Protein AF-0000000085007041 (afdb_homodimer)

Sequence (786 aa):
MAEDTTATATEDQQESLERSLADERSLRSFTEQVLDCRQIELEVAEAENKKLLKKIDQLTRELSESKAQLLEAQAQVKSKDRNLQEAGDQIFRLQSQREDITESEARDAYKALCDKIQRWVENKLPITLEAVSSGQIKKPPPAQATKFLSLLREPAKRCLSVHLSDEYHVVAAIMYYLWLAFFSKPFYCPLDDSTEDATLLWLLGIESAMAKSRNAEQCREWRSETLLALSTQKSFKSRRESYIYLISKDLSSYLIPIFPKISPLELQNSVRKAVVQPAADLAHRFHTSVNVFWLKWPLKTASTRLEVYECFNLADGGRVTDLSGTSPESPSRRNIRYLFDIAPGLFVERVEGGRKLPLKAICRPKVLIHGGENQVTHRATLLTWLYSATRDGMAEDTTATATEDQQESLERSLADERSLRSFTEQVLDCRQIELEVAEAENKKLLKKIDQLTRELSESKAQLLEAQAQVKSKDRNLQEAGDQIFRLQSQREDITESEARDAYKALCDKIQRWVENKLPITLEAVSSGQIKKPPPAQATKFLSLLREPAKRCLSVHLSDEYHVVAAIMYYLWLAFFSKPFYCPLDDSTEDATLLWLLGIESAMAKSRNAEQCREWRSETLLALSTQKSFKSRRESYIYLISKDLSSYLIPIFPKISPLELQNSVRKAVVQPAADLAHRFHTSVNVFWLKWPLKTASTRLEVYECFNLADGGRVTDLSGTSPESPSRRNIRYLFDIAPGLFVERVEGGRKLPLKAICRPKVLIHGGENQVTHRATLLTWLYSATRDG

Solvent-accessible surface area (backbone atoms only — not comparable to full-atom values): 41314 Å² total; per-residue (Å²): 121,73,72,65,56,59,59,55,55,51,52,51,50,49,51,50,50,51,49,52,38,51,50,43,50,51,51,35,53,49,52,50,52,53,38,51,52,46,48,53,52,34,53,51,37,52,52,48,39,53,53,48,52,52,50,43,52,51,48,52,52,53,34,53,51,39,49,52,52,30,53,51,35,49,50,48,39,53,51,49,50,53,49,40,50,51,44,48,52,47,37,54,69,57,45,73,88,68,85,59,74,45,71,68,54,49,40,52,51,50,50,49,48,54,49,42,41,46,51,55,47,64,69,52,43,57,62,40,54,51,33,53,76,68,61,75,55,77,77,53,58,31,69,50,34,47,54,37,57,66,43,46,53,70,53,43,66,75,47,38,36,36,58,90,41,54,70,51,52,53,45,18,24,53,45,43,49,48,35,66,62,30,57,72,44,91,56,54,60,74,80,49,93,53,93,75,34,58,58,57,54,50,51,51,51,38,45,56,43,33,52,76,81,40,47,52,35,58,43,30,45,52,51,15,52,51,48,48,18,49,59,69,35,69,70,39,50,53,46,44,54,53,48,52,50,51,51,19,47,51,54,34,63,41,42,39,71,68,40,70,90,50,53,68,68,58,44,23,52,50,41,26,67,57,43,47,48,55,49,51,54,49,37,50,48,42,56,44,21,57,41,44,61,43,70,43,65,77,59,95,62,41,74,69,48,52,39,68,35,42,31,25,19,57,68,65,78,50,42,77,48,85,38,63,90,53,53,78,83,33,76,87,43,71,46,48,39,70,54,32,70,34,38,53,14,38,31,38,30,46,52,56,93,43,35,73,46,74,79,39,81,69,35,57,24,31,31,35,27,42,51,46,94,64,73,87,54,71,39,93,30,69,51,40,53,40,53,52,26,44,64,79,99,124,71,73,68,56,59,60,53,55,52,54,50,50,48,51,49,49,50,48,51,38,52,50,42,49,51,52,34,53,49,49,51,51,52,38,51,51,47,51,54,53,34,52,52,36,51,53,50,39,52,54,49,51,52,50,42,53,51,47,52,52,52,35,53,51,38,48,51,51,29,52,51,34,50,52,48,39,53,51,48,50,52,50,41,50,50,44,48,51,47,39,54,69,57,44,72,86,67,85,59,72,45,72,67,54,49,40,52,53,50,50,50,49,53,49,43,42,47,50,55,47,64,69,52,42,58,62,39,54,51,33,54,74,69,61,73,55,78,78,54,57,31,68,52,34,46,53,36,56,66,44,47,53,69,53,44,64,75,46,38,37,36,58,90,38,56,67,50,51,54,44,19,24,52,45,44,48,47,35,66,62,31,56,71,46,89,56,55,58,73,79,48,93,53,92,74,35,57,56,54,53,50,52,50,50,39,44,56,44,33,52,75,81,41,45,52,34,59,44,29,43,51,51,14,53,51,49,50,18,48,59,69,35,68,69,39,50,54,46,43,53,52,47,50,49,51,50,19,49,51,55,35,62,41,41,39,70,67,41,70,90,51,53,69,68,58,43,22,53,49,41,27,67,58,43,46,48,55,50,51,54,50,37,50,49,40,56,44,20,56,42,45,63,41,69,44,66,79,58,94,63,40,72,67,48,52,38,66,35,42,31,26,20,56,68,64,78,50,43,76,48,85,38,62,89,53,54,79,84,32,76,87,41,71,47,50,40,69,56,31,72,34,40,53,13,36,30,36,29,46,51,56,92,44,34,73,45,73,79,38,80,69,35,58,24,31,30,36,27,41,48,47,95,63,74,87,54,71,40,93,30,70,52,39,54,39,54,52,26,46,63,78,99

pLDDT: mean 90.27, std 9.35, range [35.62, 98.75]

Structure (mmCIF, N/CA/C/O backbone):
data_AF-0000000085007041-model_v1
#
loop_
_entity.id
_entity.type
_entity.pdbx_description
1 polymer 'Uncharacterized protein'
#
loop_
_atom_site.group_PDB
_atom_site.id
_atom_site.type_symbol
_atom_site.label_atom_id
_atom_site.label_alt_id
_atom_site.label_comp_id
_atom_site.label_asym_id
_atom_site.label_entity_id
_atom_site.label_seq_id
_atom_site.pdbx_PDB_ins_code
_atom_site.Cartn_x
_atom_site.Cartn_y
_atom_site.Cartn_z
_atom_site.occupancy
_atom_site.B_iso_or_equiv
_atom_site.auth_seq_id
_atom_site.auth_comp_id
_atom_site.auth_asym_id
_atom_site.auth_atom_id
_atom_site.pdbx_PDB_model_num
ATOM 1 N N . MET A 1 1 ? -8.844 134.75 66.438 1 36.47 1 MET A N 1
ATOM 2 C CA . MET A 1 1 ? -7.82 133.75 66.312 1 36.47 1 MET A CA 1
ATOM 3 C C . MET A 1 1 ? -8.445 132.375 66.125 1 36.47 1 MET A C 1
ATOM 5 O O . MET A 1 1 ? -7.742 131.375 65.938 1 36.47 1 MET A O 1
ATOM 9 N N . ALA A 1 2 ? -9.578 132.25 66.75 1 55.12 2 ALA A N 1
ATOM 10 C CA . ALA A 1 2 ? -10.297 131 66.75 1 55.12 2 ALA A CA 1
ATOM 11 C C . ALA A 1 2 ? -10.789 130.625 65.375 1 55.12 2 ALA A C 1
ATOM 13 O O . ALA A 1 2 ? -11.031 129.375 65.062 1 55.12 2 ALA A O 1
ATOM 14 N N . GLU A 1 3 ? -10.883 131.625 64.5 1 51.06 3 GLU A N 1
ATOM 15 C CA . GLU A 1 3 ? -11.469 131.375 63.188 1 51.06 3 GLU A CA 1
ATOM 16 C C . GLU A 1 3 ? -10.484 130.625 62.281 1 51.06 3 GLU A C 1
ATOM 18 O O . GLU A 1 3 ? -10.891 130 61.312 1 51.06 3 GLU A O 1
ATOM 23 N N . ASP A 1 4 ? -9.258 130.875 62.5 1 53.31 4 ASP A N 1
ATOM 24 C CA . ASP A 1 4 ? -8.242 130.375 61.594 1 53.31 4 ASP A CA 1
ATOM 25 C C . ASP A 1 4 ? -7.996 128.875 61.875 1 53.31 4 ASP A C 1
ATOM 27 O O . ASP A 1 4 ? -7.352 128.125 61.062 1 53.31 4 ASP A O 1
ATOM 31 N N . THR A 1 5 ? -8.289 128.375 62.938 1 56 5 THR A N 1
ATOM 32 C CA . THR A 1 5 ? -7.965 127 63.312 1 56 5 THR A CA 1
ATOM 33 C C . THR A 1 5 ? -8.938 126.062 62.656 1 56 5 THR A C 1
ATOM 35 O O . THR A 1 5 ? -8.617 124.875 62.469 1 56 5 THR A O 1
ATOM 38 N N . THR A 1 6 ? -10.125 126.438 62.438 1 56.47 6 THR A N 1
ATOM 39 C CA . THR A 1 6 ? -11.148 125.562 61.938 1 56.47 6 THR A CA 1
ATOM 40 C C . THR A 1 6 ? -10.938 125.25 60.438 1 56.47 6 THR A C 1
ATOM 42 O O . THR A 1 6 ? -11.312 124.188 59.938 1 56.47 6 THR A O 1
ATOM 45 N N . ALA A 1 7 ? -10.477 126.125 59.75 1 61.5 7 ALA A N 1
ATOM 46 C CA . ALA A 1 7 ? -10.297 125.938 58.312 1 61.5 7 ALA A CA 1
ATOM 47 C C . ALA A 1 7 ? -9.172 125 58 1 61.5 7 ALA A C 1
ATOM 49 O O . ALA A 1 7 ? -9.266 124.188 57.031 1 61.5 7 ALA A O 1
ATOM 50 N N . THR A 1 8 ? -8.227 124.938 58.781 1 60.91 8 THR A N 1
ATOM 51 C CA . THR A 1 8 ? -7.039 124.062 58.531 1 60.91 8 THR A CA 1
ATOM 52 C C . THR A 1 8 ? -7.332 122.625 58.812 1 60.91 8 THR A C 1
ATOM 54 O O . THR A 1 8 ? -6.82 121.75 58.094 1 60.91 8 THR A O 1
ATOM 57 N N . ALA A 1 9 ? -8.094 122.375 59.594 1 67.88 9 ALA A N 1
ATOM 58 C CA . ALA A 1 9 ? -8.438 121 59.938 1 67.88 9 ALA A CA 1
ATOM 59 C C . ALA A 1 9 ? -9.312 120.375 58.875 1 67.88 9 ALA A C 1
ATOM 61 O O . ALA A 1 9 ? -9.148 119.188 58.562 1 67.88 9 ALA A O 1
ATOM 62 N N . THR A 1 10 ? -10.016 121.062 58.219 1 69.12 10 THR A N 1
ATOM 63 C CA . THR A 1 10 ? -10.93 120.625 57.188 1 69.12 10 THR A CA 1
ATOM 64 C C . THR A 1 10 ? -10.172 120.312 55.875 1 69.12 10 THR A C 1
ATOM 66 O O . THR A 1 10 ? -10.484 119.375 55.188 1 69.12 10 THR A O 1
ATOM 69 N N . GLU A 1 11 ? -9.25 121.062 55.656 1 70.56 11 GLU A N 1
ATOM 70 C CA . GLU A 1 11 ? -8.422 120.875 54.469 1 70.56 11 GLU A CA 1
ATOM 71 C C . GLU A 1 11 ? -7.555 119.625 54.594 1 70.56 11 GLU A C 1
ATOM 73 O O . GLU A 1 11 ? -7.344 118.938 53.625 1 70.56 11 GLU A O 1
ATOM 78 N N . ASP A 1 12 ? -7.223 119.438 55.719 1 75 12 ASP A N 1
ATOM 79 C CA . ASP A 1 12 ? -6.418 118.25 56 1 75 12 ASP A CA 1
ATOM 80 C C . ASP A 1 12 ? -7.262 116.938 55.906 1 75 12 ASP A C 1
ATOM 82 O O . ASP A 1 12 ? -6.789 115.938 55.406 1 75 12 ASP A O 1
ATOM 86 N N . GLN A 1 13 ? -8.438 117.125 56.25 1 78.69 13 GLN A N 1
ATOM 87 C CA . GLN A 1 13 ? -9.352 115.938 56.188 1 78.69 13 GLN A CA 1
ATOM 88 C C . GLN A 1 13 ? -9.75 115.688 54.719 1 78.69 13 GLN A C 1
ATOM 90 O O . GLN A 1 13 ? -9.867 114.5 54.344 1 78.69 13 GLN A O 1
ATOM 95 N N . GLN A 1 14 ? -9.859 116.625 53.969 1 78.81 14 GLN A N 1
ATOM 96 C CA . GLN A 1 14 ? -10.164 116.5 52.562 1 78.81 14 GLN A CA 1
ATOM 97 C C . GLN A 1 14 ? -8.984 115.875 51.812 1 78.81 14 GLN A C 1
ATOM 99 O O . GLN A 1 14 ? -9.164 115 50.938 1 78.81 14 GLN A O 1
ATOM 104 N N . GLU A 1 15 ? -7.871 116.312 52.219 1 81.75 15 GLU A N 1
ATOM 105 C CA . GLU A 1 15 ? -6.668 115.812 51.562 1 81.75 15 GLU A CA 1
ATOM 106 C C . GLU A 1 15 ? -6.461 114.312 51.938 1 81.75 15 GLU A C 1
ATOM 108 O O . GLU A 1 15 ? -6.043 113.5 51.094 1 81.75 15 GLU A O 1
ATOM 113 N N . SER A 1 16 ? -6.832 114.125 53.125 1 83.5 16 SER A N 1
ATOM 114 C CA . SER A 1 16 ? -6.723 112.75 53.562 1 83.5 16 SER A CA 1
ATOM 115 C C . SER A 1 16 ? -7.738 111.812 52.875 1 83.5 16 SER A C 1
ATOM 117 O O . SER A 1 16 ? -7.414 110.75 52.469 1 83.5 16 SER A O 1
ATOM 119 N N . LEU A 1 17 ? -8.883 112.375 52.562 1 85.81 17 LEU A N 1
ATOM 120 C CA . LEU A 1 17 ? -9.93 111.625 51.875 1 85.81 17 LEU A CA 1
ATOM 121 C C . LEU A 1 17 ? -9.594 111.438 50.375 1 85.81 17 LEU A C 1
ATOM 123 O O . LEU A 1 17 ? -9.836 110.375 49.812 1 85.81 17 LEU A O 1
ATOM 127 N N . GLU A 1 18 ? -8.953 112.438 49.906 1 84.81 18 GLU A N 1
ATOM 128 C CA . GLU A 1 18 ? -8.539 112.375 48.5 1 84.81 18 GLU A CA 1
ATOM 129 C C . GLU A 1 18 ? -7.414 111.375 48.312 1 84.81 18 GLU A C 1
ATOM 131 O O . GLU A 1 18 ? -7.402 110.625 47.312 1 84.81 18 GLU A O 1
ATOM 136 N N . ARG A 1 19 ? -6.586 111.312 49.281 1 86.69 19 ARG A N 1
ATOM 137 C CA . ARG A 1 19 ? -5.504 110.375 49.219 1 86.69 19 ARG A CA 1
ATOM 138 C C . ARG A 1 19 ? -6.039 108.938 49.375 1 86.69 19 ARG A C 1
ATOM 140 O O . ARG A 1 19 ? -5.613 108.062 48.656 1 86.69 19 ARG A O 1
ATOM 147 N N . SER A 1 20 ? -6.957 108.812 50.219 1 84.25 20 SER A N 1
ATOM 148 C CA . SER A 1 20 ? -7.562 107.5 50.438 1 84.25 20 SER A CA 1
ATOM 149 C C . SER A 1 20 ? -8.359 107 49.219 1 84.25 20 SER A C 1
ATOM 151 O O . SER A 1 20 ? -8.336 105.812 48.844 1 84.25 20 SER A O 1
ATOM 153 N N . LEU A 1 21 ? -8.961 108 48.562 1 86.88 21 LEU A N 1
ATOM 154 C CA . LEU A 1 21 ? -9.711 107.688 47.344 1 86.88 21 LEU A CA 1
ATOM 155 C C . LEU A 1 21 ? -8.773 107.312 46.219 1 86.88 21 LEU A C 1
ATOM 157 O O . LEU A 1 21 ? -9.062 106.375 45.469 1 86.88 21 LEU A O 1
ATOM 161 N N . ALA A 1 22 ? -7.672 108.062 46.188 1 86.12 22 ALA A N 1
ATOM 162 C CA . ALA A 1 22 ? -6.684 107.688 45.156 1 86.12 22 ALA A CA 1
ATOM 163 C C . ALA A 1 22 ? -6.074 106.312 45.375 1 86.12 22 ALA A C 1
ATOM 165 O O . ALA A 1 22 ? -5.871 105.562 44.438 1 86.12 22 ALA A O 1
ATOM 166 N N . ASP A 1 23 ? -5.906 106 46.625 1 86.69 23 ASP A N 1
ATOM 167 C CA . ASP A 1 23 ? -5.355 104.688 47 1 86.69 23 ASP A CA 1
ATOM 168 C C . ASP A 1 23 ? -6.344 103.562 46.688 1 86.69 23 ASP A C 1
ATOM 170 O O . ASP A 1 23 ? -5.957 102.5 46.156 1 86.69 23 ASP A O 1
ATOM 174 N N . GLU A 1 24 ? -7.617 103.875 46.906 1 86.31 24 GLU A N 1
ATOM 175 C CA . GLU A 1 24 ? -8.656 102.875 46.656 1 86.31 24 GLU A CA 1
ATOM 176 C C . GLU A 1 24 ? -8.859 102.688 45.156 1 86.31 24 GLU A C 1
ATOM 178 O O . GLU A 1 24 ? -9.078 101.562 44.719 1 86.31 24 GLU A O 1
ATOM 183 N N . ARG A 1 25 ? -8.617 103.75 44.438 1 85.69 25 ARG A N 1
ATOM 184 C CA . ARG A 1 25 ? -8.75 103.625 43 1 85.69 25 ARG A CA 1
ATOM 185 C C . ARG A 1 25 ? -7.586 102.812 42.406 1 85.69 25 ARG A C 1
ATOM 187 O O . ARG A 1 25 ? -7.781 102.062 41.469 1 85.69 25 ARG A O 1
ATOM 194 N N . SER A 1 26 ? -6.422 103.062 43 1 88.38 26 SER A N 1
ATOM 195 C CA . SER A 1 26 ? -5.238 102.375 42.562 1 88.38 26 SER A CA 1
ATOM 196 C C . SER A 1 26 ? -5.344 100.875 42.875 1 88.38 26 SER A C 1
ATOM 198 O O . SER A 1 26 ? -5.035 100 42.031 1 88.38 26 SER A O 1
ATOM 200 N N . LEU A 1 27 ? -5.879 100.688 44.062 1 87.44 27 LEU A N 1
ATOM 201 C CA . LEU A 1 27 ? -6.043 99.312 44.5 1 87.44 27 LEU A CA 1
ATOM 202 C C . LEU A 1 27 ? -7.105 98.562 43.656 1 87.44 27 LEU A C 1
ATOM 204 O O . LEU A 1 27 ? -6.941 97.375 43.312 1 87.44 27 LEU A O 1
ATOM 208 N N . ARG A 1 28 ? -8.117 99.25 43.219 1 87.19 28 ARG A N 1
ATOM 209 C CA . ARG A 1 28 ? -9.172 98.688 42.375 1 87.19 28 ARG A CA 1
ATOM 210 C C . ARG A 1 28 ? -8.664 98.375 40.969 1 87.19 28 ARG A C 1
ATOM 212 O O . ARG A 1 28 ? -8.938 97.312 40.438 1 87.19 28 ARG A O 1
ATOM 219 N N . SER A 1 29 ? -7.871 99.375 40.562 1 87.75 29 SER A N 1
ATOM 220 C CA . SER A 1 29 ? -7.312 99.188 39.219 1 87.75 29 SER A CA 1
ATOM 221 C C . SER A 1 29 ? -6.387 98 39.188 1 87.75 29 SER A C 1
ATOM 223 O O . SER A 1 29 ? -6.438 97.188 38.219 1 87.75 29 SER A O 1
ATOM 225 N N . PHE A 1 30 ? -5.707 97.812 40.25 1 88.44 30 PHE A N 1
ATOM 226 C CA . PHE A 1 30 ? -4.797 96.625 40.375 1 88.44 30 PHE A CA 1
ATOM 227 C C . PHE A 1 30 ? -5.57 95.375 40.438 1 88.44 30 PHE A C 1
ATOM 229 O O . PHE A 1 30 ? -5.246 94.375 39.75 1 88.44 30 PHE A O 1
ATOM 236 N N . THR A 1 31 ? -6.59 95.312 41.188 1 88.31 31 THR A N 1
ATOM 237 C CA . THR A 1 31 ? -7.414 94.125 41.344 1 88.31 31 THR A CA 1
ATOM 238 C C . THR A 1 31 ? -8.109 93.75 40.062 1 88.31 31 THR A C 1
ATOM 240 O O . THR A 1 31 ? -8.234 92.562 39.719 1 88.31 31 THR A O 1
ATOM 243 N N . GLU A 1 32 ? -8.43 94.812 39.25 1 89 32 GLU A N 1
ATOM 244 C CA . GLU A 1 32 ? -9.07 94.562 37.938 1 89 32 GLU A CA 1
ATOM 245 C C . GLU A 1 32 ? -8.094 93.938 36.938 1 89 32 GLU A C 1
ATOM 247 O O . GLU A 1 32 ? -8.469 93.062 36.156 1 89 32 GLU A O 1
ATOM 252 N N . GLN A 1 33 ? -6.816 94.375 37.094 1 89 33 GLN A N 1
ATOM 253 C CA . GLN A 1 33 ? -5.789 93.812 36.188 1 89 33 GLN A CA 1
ATOM 254 C C . GLN A 1 33 ? -5.516 92.312 36.531 1 89 33 GLN A C 1
ATOM 256 O O . GLN A 1 33 ? -5.395 91.5 35.625 1 89 33 GLN A O 1
ATOM 261 N N . VAL A 1 34 ? -5.516 92.062 37.781 1 89 34 VAL A N 1
ATOM 262 C CA . VAL A 1 34 ? -5.285 90.688 38.25 1 89 34 VAL A CA 1
ATOM 263 C C . VAL A 1 34 ? -6.469 89.812 37.844 1 89 34 VAL A C 1
ATOM 265 O O . VAL A 1 34 ? -6.289 88.625 37.406 1 89 34 VAL A O 1
ATOM 268 N N . LEU A 1 35 ? -7.676 90.438 37.906 1 89.81 35 LEU A N 1
ATOM 269 C CA . LEU A 1 35 ? -8.891 89.688 37.531 1 89.81 35 LEU A CA 1
ATOM 270 C C . LEU A 1 35 ? -8.859 89.375 36.031 1 89.81 35 LEU A C 1
ATOM 272 O O . LEU A 1 35 ? -9.211 88.25 35.656 1 89.81 35 LEU A O 1
ATOM 276 N N . ASP A 1 36 ? -8.336 90.312 35.25 1 90.5 36 ASP A N 1
ATOM 277 C CA . ASP A 1 36 ? -8.234 90.062 33.812 1 90.5 36 ASP A CA 1
ATOM 278 C C . ASP A 1 36 ? -7.242 88.938 33.5 1 90.5 36 ASP A C 1
ATOM 280 O O . ASP A 1 36 ? -7.512 88.062 32.656 1 90.5 36 ASP A O 1
ATOM 284 N N . CYS A 1 37 ? -6.191 89 34.281 1 89.69 37 CYS A N 1
ATOM 285 C CA . CYS A 1 37 ? -5.168 87.938 34.094 1 89.69 37 CYS A CA 1
ATOM 286 C C . CYS A 1 37 ? -5.695 86.562 34.469 1 89.69 37 CYS A C 1
ATOM 288 O O . CYS A 1 37 ? -5.492 85.625 33.719 1 89.69 37 CYS A O 1
ATOM 290 N N . ARG A 1 38 ? -6.473 86.562 35.5 1 90.62 38 ARG A N 1
ATOM 291 C CA . ARG A 1 38 ? -7.008 85.25 35.969 1 90.62 38 ARG A CA 1
ATOM 292 C C . ARG A 1 38 ? -8.078 84.75 35.031 1 90.62 38 ARG A C 1
ATOM 294 O O . ARG A 1 38 ? -8.195 83.562 34.812 1 90.62 38 ARG A O 1
ATOM 301 N N . GLN A 1 39 ? -8.766 85.688 34.438 1 91.69 39 GLN A N 1
ATOM 302 C CA . GLN A 1 39 ? -9.781 85.312 33.438 1 91.69 39 GLN A CA 1
ATOM 303 C C . GLN A 1 39 ? -9.141 84.688 32.219 1 91.69 39 GLN A C 1
ATOM 305 O O . GLN A 1 39 ? -9.625 83.688 31.703 1 91.69 39 GLN A O 1
ATOM 310 N N . ILE A 1 40 ? -8 85.188 31.766 1 92.12 40 ILE A N 1
ATOM 311 C CA . ILE A 1 40 ? -7.297 84.688 30.594 1 92.12 40 ILE A CA 1
ATOM 312 C C . ILE A 1 40 ? -6.738 83.312 30.922 1 92.12 40 ILE A C 1
ATOM 314 O O . ILE A 1 40 ? -6.859 82.375 30.109 1 92.12 40 ILE A O 1
ATOM 318 N N . GLU A 1 41 ? -6.258 83.062 32.125 1 92.31 41 GLU A N 1
ATOM 319 C CA . GLU A 1 41 ? -5.691 81.812 32.562 1 92.31 41 GLU A CA 1
ATOM 320 C C . GLU A 1 41 ? -6.77 80.75 32.625 1 92.31 41 GLU A C 1
ATOM 322 O O . GLU A 1 41 ? -6.539 79.562 32.25 1 92.31 41 GLU A O 1
ATOM 327 N N . LEU A 1 42 ? -7.953 81.188 33.125 1 91.38 42 LEU A N 1
ATOM 328 C CA . LEU A 1 42 ? -9.078 80.25 33.219 1 91.38 42 LEU A CA 1
ATOM 329 C C . LEU A 1 42 ? -9.547 79.812 31.828 1 91.38 42 LEU A C 1
ATOM 331 O O . LEU A 1 42 ? -9.789 78.625 31.609 1 91.38 42 LEU A O 1
ATOM 335 N N . GLU A 1 43 ? -9.547 80.75 30.891 1 92.31 43 GLU A N 1
ATOM 336 C CA . GLU A 1 43 ? -9.969 80.438 29.531 1 92.31 43 GLU A CA 1
ATOM 337 C C . GLU A 1 43 ? -8.992 79.5 28.859 1 92.31 43 GLU A C 1
ATOM 339 O O . GLU A 1 43 ? -9.398 78.562 28.156 1 92.31 43 GLU A O 1
ATOM 344 N N . VAL A 1 44 ? -7.742 79.625 29.156 1 92.38 44 VAL A N 1
ATOM 345 C CA . VAL A 1 44 ? -6.703 78.812 28.594 1 92.38 44 VAL A CA 1
ATOM 346 C C . VAL A 1 44 ? -6.816 77.375 29.188 1 92.38 44 VAL A C 1
ATOM 348 O O . VAL A 1 44 ? -6.75 76.375 28.453 1 92.38 44 VAL A O 1
ATOM 351 N N . ALA A 1 45 ? -7.113 77.25 30.469 1 92.25 45 ALA A N 1
ATOM 352 C CA . ALA A 1 45 ? -7.227 75.938 31.156 1 92.25 45 ALA A CA 1
ATOM 353 C C . ALA A 1 45 ? -8.453 75.188 30.688 1 92.25 45 ALA A C 1
ATOM 355 O O . ALA A 1 45 ? -8.391 73.938 30.484 1 92.25 45 ALA A O 1
ATOM 356 N N . GLU A 1 46 ? -9.5 76 30.406 1 92.31 46 GLU A N 1
ATOM 357 C CA . GLU A 1 46 ? -10.727 75.375 29.938 1 92.31 46 GLU A CA 1
ATOM 358 C C . GLU A 1 46 ? -10.57 74.875 28.5 1 92.31 46 GLU A C 1
ATOM 360 O O . GLU A 1 46 ? -11.07 73.75 28.172 1 92.31 46 GLU A O 1
ATOM 365 N N . ALA A 1 47 ? -9.82 75.625 27.75 1 92.62 47 ALA A N 1
ATOM 366 C CA . ALA A 1 47 ? -9.562 75.25 26.375 1 92.62 47 ALA A CA 1
ATOM 367 C C . ALA A 1 47 ? -8.688 74 26.344 1 92.62 47 ALA A C 1
ATOM 369 O O . ALA A 1 47 ? -8.922 73.062 25.531 1 92.62 47 ALA A O 1
ATOM 370 N N . GLU A 1 48 ? -7.77 73.875 27.188 1 94.12 48 GLU A N 1
ATOM 371 C CA . GLU A 1 48 ? -6.891 72.688 27.281 1 94.12 48 GLU A CA 1
ATOM 372 C C . GLU A 1 48 ? -7.66 71.5 27.75 1 94.12 48 GLU A C 1
ATOM 374 O O . GLU A 1 48 ? -7.453 70.375 27.234 1 94.12 48 GLU A O 1
ATOM 379 N N . ASN A 1 49 ? -8.562 71.625 28.688 1 92.88 49 ASN A N 1
ATOM 380 C CA . ASN A 1 49 ? -9.406 70.562 29.172 1 92.88 49 ASN A CA 1
ATOM 381 C C . ASN A 1 49 ? -10.258 70 28.047 1 92.88 49 ASN A C 1
ATOM 383 O O . ASN A 1 49 ? -10.383 68.75 27.938 1 92.88 49 ASN A O 1
ATOM 387 N N . LYS A 1 50 ? -10.695 70.875 27.203 1 92.88 50 LYS A N 1
ATOM 388 C CA . LYS A 1 50 ? -11.516 70.438 26.094 1 92.88 50 LYS A CA 1
ATOM 389 C C . LYS A 1 50 ? -10.695 69.625 25.094 1 92.88 50 LYS A C 1
ATOM 391 O O . LYS A 1 50 ? -11.156 68.562 24.609 1 92.88 50 LYS A O 1
ATOM 396 N N . LYS A 1 51 ? -9.523 70.062 24.859 1 95 51 LYS A N 1
ATOM 397 C CA . LYS A 1 51 ? -8.609 69.375 23.938 1 95 51 LYS A CA 1
ATOM 398 C C . LYS A 1 51 ? -8.234 68 24.484 1 95 51 LYS A C 1
ATOM 400 O O . LYS A 1 51 ? -8.219 67.062 23.75 1 95 51 LYS A O 1
ATOM 405 N N . LEU A 1 52 ? -8.008 67.875 25.75 1 94.69 52 LEU A N 1
ATOM 406 C CA . LEU A 1 52 ? -7.605 66.625 26.391 1 94.69 52 LEU A CA 1
ATOM 407 C C . LEU A 1 52 ? -8.758 65.625 26.406 1 94.69 52 LEU A C 1
ATOM 409 O O . LEU A 1 52 ? -8.555 64.438 26.188 1 94.69 52 LEU A O 1
ATOM 413 N N . LEU A 1 53 ? -9.953 66.188 26.594 1 94.88 53 LEU A N 1
ATOM 414 C CA . LEU A 1 53 ? -11.141 65.312 26.578 1 94.88 53 LEU A CA 1
ATOM 415 C C . LEU A 1 53 ? -11.352 64.75 25.203 1 94.88 53 LEU A C 1
ATOM 417 O O . LEU A 1 53 ? -11.711 63.531 25.078 1 94.88 53 LEU A O 1
ATOM 421 N N . LYS A 1 54 ? -11.086 65.438 24.156 1 95.38 54 LYS A N 1
ATOM 422 C CA . LYS A 1 54 ? -11.18 64.938 22.781 1 95.38 54 LYS A CA 1
ATOM 423 C C . LYS A 1 54 ? -10.148 63.875 22.516 1 95.38 54 LYS A C 1
ATOM 425 O O . LYS A 1 54 ? -10.453 62.844 21.906 1 95.38 54 LYS A O 1
ATOM 430 N N . LYS A 1 55 ? -9.016 64.062 23 1 95.12 55 LYS A N 1
ATOM 431 C CA . LYS A 1 55 ? -7.938 63.062 22.828 1 95.12 55 LYS A CA 1
ATOM 432 C C . LYS A 1 55 ? -8.258 61.75 23.562 1 95.12 55 LYS A C 1
ATOM 434 O O . LYS A 1 55 ? -7.988 60.656 23.031 1 95.12 55 LYS A O 1
ATOM 439 N N . ILE A 1 56 ? -8.789 61.875 24.75 1 95.19 56 ILE A N 1
ATOM 440 C CA . ILE A 1 56 ? -9.164 60.719 25.531 1 95.19 56 ILE A CA 1
ATOM 441 C C . ILE A 1 56 ? -10.234 59.906 24.797 1 95.19 56 ILE A C 1
ATOM 443 O O . ILE A 1 56 ? -10.164 58.688 24.734 1 95.19 56 ILE A O 1
ATOM 447 N N . ASP A 1 57 ? -11.148 60.625 24.203 1 95.25 57 ASP A N 1
ATOM 448 C CA . ASP A 1 57 ? -12.203 59.969 23.422 1 95.25 57 ASP A CA 1
ATOM 449 C C . ASP A 1 57 ? -11.617 59.219 22.234 1 95.25 57 ASP A C 1
ATOM 451 O O . ASP A 1 57 ? -12.008 58.094 21.953 1 95.25 57 ASP A O 1
ATOM 455 N N . GLN A 1 58 ? -10.734 59.812 21.578 1 95.44 58 GLN A N 1
ATOM 456 C CA . GLN A 1 58 ? -10.078 59.188 20.438 1 95.44 58 GLN A CA 1
ATOM 457 C C . GLN A 1 58 ? -9.289 57.969 20.844 1 95.44 58 GLN A C 1
ATOM 459 O O . GLN A 1 58 ? -9.398 56.906 20.219 1 95.44 58 GLN A O 1
ATOM 464 N N . LEU A 1 59 ? -8.547 58.031 21.922 1 95 59 LEU A N 1
ATOM 465 C CA . LEU A 1 59 ? -7.723 56.938 22.406 1 95 59 LEU A CA 1
ATOM 466 C C . LEU A 1 59 ? -8.594 55.781 22.875 1 95 59 LEU A C 1
ATOM 468 O O . LEU A 1 59 ? -8.25 54.625 22.672 1 95 59 LEU A O 1
ATOM 472 N N . THR A 1 60 ? -9.672 56.188 23.5 1 95 60 THR A N 1
ATOM 473 C CA . THR A 1 60 ? -10.594 55.156 23.969 1 95 60 THR A CA 1
ATOM 474 C C . THR A 1 60 ? -11.195 54.375 22.797 1 95 60 THR A C 1
ATOM 476 O O . THR A 1 60 ? -11.336 53.156 22.859 1 95 60 THR A O 1
ATOM 479 N N . ARG A 1 61 ? -11.484 55 21.734 1 95.19 61 ARG A N 1
ATOM 480 C CA . ARG A 1 61 ? -12.016 54.375 20.531 1 95.19 61 ARG A CA 1
ATOM 481 C C . ARG A 1 61 ? -10.969 53.469 19.891 1 95.19 61 ARG A C 1
ATOM 483 O O . ARG A 1 61 ? -11.273 52.344 19.531 1 95.19 61 ARG A O 1
ATOM 490 N N . GLU A 1 62 ? -9.82 53.938 19.797 1 95.12 62 GLU A N 1
ATOM 491 C CA . GLU A 1 62 ? -8.742 53.188 19.203 1 95.12 62 GLU A CA 1
ATOM 492 C C . GLU A 1 62 ? -8.422 51.938 20.047 1 95.12 62 GLU A C 1
ATOM 494 O O . GLU A 1 62 ? -8.156 50.875 19.5 1 95.12 62 GLU A O 1
ATOM 499 N N . LEU A 1 63 ? -8.422 52.125 21.281 1 95.06 63 LEU A N 1
ATOM 500 C CA . LEU A 1 63 ? -8.156 51.031 22.188 1 95.06 63 LEU A CA 1
ATOM 501 C C . LEU A 1 63 ? -9.234 49.938 22.062 1 95.06 63 LEU A C 1
ATOM 503 O O . LEU A 1 63 ? -8.93 48.75 22.016 1 95.06 63 LEU A O 1
ATOM 507 N N . SER A 1 64 ? -10.469 50.406 22.016 1 94.88 64 SER A N 1
ATOM 508 C CA . SER A 1 64 ? -11.586 49.5 21.859 1 94.88 64 SER A CA 1
ATOM 509 C C . SER A 1 64 ? -11.477 48.719 20.547 1 94.88 64 SER A C 1
ATOM 511 O O . SER A 1 64 ? -11.719 47.5 20.531 1 94.88 64 SER A O 1
ATOM 513 N N . GLU A 1 65 ? -11.102 49.312 19.516 1 94.94 65 GLU A N 1
ATOM 514 C CA . GLU A 1 65 ? -10.93 48.656 18.219 1 94.94 65 GLU A CA 1
ATOM 515 C C . GLU A 1 65 ? -9.773 47.688 18.25 1 94.94 65 GLU A C 1
ATOM 517 O O . GLU A 1 65 ? -9.891 46.562 17.734 1 94.94 65 GLU A O 1
ATOM 522 N N . SER A 1 66 ? -8.734 48.094 18.844 1 93.75 66 SER A N 1
ATOM 523 C CA . SER A 1 66 ? -7.566 47.219 18.953 1 93.75 66 SER A CA 1
ATOM 524 C C . SER A 1 66 ? -7.883 46 19.781 1 93.75 66 SER A C 1
ATOM 526 O O . SER A 1 66 ? -7.469 44.875 19.422 1 93.75 66 SER A O 1
ATOM 528 N N . LYS A 1 67 ? -8.617 46.219 20.797 1 93.06 67 LYS A N 1
ATOM 529 C CA . LYS A 1 67 ? -8.992 45.094 21.656 1 93.06 67 LYS A CA 1
ATOM 530 C C . LYS A 1 67 ? -9.93 44.156 20.922 1 93.06 67 LYS A C 1
ATOM 532 O O . LYS A 1 67 ? -9.828 42.938 21.078 1 93.06 67 LYS A O 1
ATOM 537 N N . ALA A 1 68 ? -10.773 44.625 20.109 1 94.5 68 ALA A N 1
ATOM 538 C CA . ALA A 1 68 ? -11.664 43.812 19.312 1 94.5 68 ALA A CA 1
ATOM 539 C C . ALA A 1 68 ? -10.883 43 18.281 1 94.5 68 ALA A C 1
ATOM 541 O O . ALA A 1 68 ? -11.141 41.781 18.109 1 94.5 68 ALA A O 1
ATOM 542 N N . GLN A 1 69 ? -9.992 43.656 17.719 1 94.75 69 GLN A N 1
ATOM 543 C CA . GLN A 1 69 ? -9.156 42.969 16.734 1 94.75 69 GLN A CA 1
ATOM 544 C C . GLN A 1 69 ? -8.297 41.906 17.391 1 94.75 69 GLN A C 1
ATOM 546 O O . GLN A 1 69 ? -8.062 40.844 16.812 1 94.75 69 GLN A O 1
ATOM 551 N N . LEU A 1 70 ? -7.832 42.219 18.531 1 93.19 70 LEU A N 1
ATOM 552 C CA . LEU A 1 70 ? -7.031 41.281 19.281 1 93.19 70 LEU A CA 1
ATOM 553 C C . LEU A 1 70 ? -7.852 40.031 19.641 1 93.19 70 LEU A C 1
ATOM 555 O O . LEU A 1 70 ? -7.375 38.906 19.484 1 93.19 70 LEU A O 1
ATOM 559 N N . LEU A 1 71 ? -9.031 40.219 20.062 1 93.94 71 LEU A N 1
ATOM 560 C CA . LEU A 1 71 ? -9.914 39.094 20.391 1 93.94 71 LEU A CA 1
ATOM 561 C C . LEU A 1 71 ? -10.164 38.219 19.172 1 93.94 71 LEU A C 1
ATOM 563 O O . LEU A 1 71 ? -10.164 37 19.266 1 93.94 71 LEU A O 1
ATOM 567 N N . GLU A 1 72 ? -10.344 38.844 18.109 1 93.56 72 GLU A N 1
ATOM 568 C CA . GLU A 1 72 ? -10.562 38.125 16.859 1 93.56 72 GLU A CA 1
ATOM 569 C C . GLU A 1 72 ? -9.328 37.312 16.453 1 93.56 72 GLU A C 1
ATOM 571 O O . GLU A 1 72 ? -9.43 36.156 16.062 1 93.56 72 GLU A O 1
ATOM 576 N N . ALA A 1 73 ? -8.242 37.938 16.562 1 92.25 73 ALA A N 1
ATOM 577 C CA . ALA A 1 73 ? -6.992 37.281 16.203 1 92.25 73 ALA A CA 1
ATOM 578 C C . ALA A 1 73 ? -6.727 36.094 17.125 1 92.25 73 ALA A C 1
ATOM 580 O O . ALA A 1 73 ? -6.277 35.031 16.672 1 92.25 73 ALA A O 1
ATOM 581 N N . GLN A 1 74 ? -7 36.344 18.359 1 92 74 GLN A N 1
ATOM 582 C CA . GLN A 1 74 ? -6.809 35.25 19.312 1 92 74 GLN A CA 1
ATOM 583 C C . GLN A 1 74 ? -7.758 34.094 19.047 1 92 74 GLN A C 1
ATOM 585 O O . GLN A 1 74 ? -7.375 32.938 19.172 1 92 74 GLN A O 1
ATOM 590 N N . ALA A 1 75 ? -8.914 34.344 18.656 1 92.12 75 ALA A N 1
ATOM 591 C CA . ALA A 1 75 ? -9.867 33.312 18.281 1 92.12 75 ALA A CA 1
ATOM 592 C C . ALA A 1 75 ? -9.391 32.531 17.047 1 92.12 75 ALA A C 1
ATOM 594 O O . ALA A 1 75 ? -9.531 31.312 16.969 1 92.12 75 ALA A O 1
ATOM 595 N N . GLN A 1 76 ? -8.844 33.219 16.172 1 92.44 76 GLN A N 1
ATOM 596 C CA . GLN A 1 76 ? -8.312 32.594 14.969 1 92.44 76 GLN A CA 1
ATOM 597 C C . GLN A 1 76 ? -7.137 31.672 15.305 1 92.44 76 GLN A C 1
ATOM 599 O O . GLN A 1 76 ? -7.023 30.578 14.758 1 92.44 76 GLN A O 1
ATOM 604 N N . VAL A 1 77 ? -6.324 32.219 16.125 1 89.69 77 VAL A N 1
ATOM 605 C CA . VAL A 1 77 ? -5.172 31.406 16.547 1 89.69 77 VAL A CA 1
ATOM 606 C C . VAL A 1 77 ? -5.652 30.109 17.188 1 89.69 77 VAL A C 1
ATOM 608 O O . VAL A 1 77 ? -5.137 29.031 16.875 1 89.69 77 VAL A O 1
ATOM 611 N N . LYS A 1 78 ? -6.605 30.219 18 1 90.12 78 LYS A N 1
ATOM 612 C CA . LYS A 1 78 ? -7.133 29.031 18.672 1 90.12 78 LYS A CA 1
ATOM 613 C C . LYS A 1 78 ? -7.754 28.062 17.672 1 90.12 78 LYS A C 1
ATOM 615 O O . LYS A 1 78 ? -7.547 26.859 17.766 1 90.12 78 LYS A O 1
ATOM 620 N N . SER A 1 79 ? -8.469 28.531 16.781 1 91.25 79 SER A N 1
ATOM 621 C CA . SER A 1 79 ? -9.094 27.703 15.758 1 91.25 79 SER A CA 1
ATOM 622 C C . SER A 1 79 ? -8.047 27.016 14.891 1 91.25 79 SER A C 1
ATOM 624 O O . SER A 1 79 ? -8.164 25.828 14.594 1 91.25 79 SER A O 1
ATOM 626 N N . LYS A 1 80 ? -7.09 27.734 14.555 1 88 80 LYS A N 1
ATOM 627 C CA . LYS A 1 80 ? -6.051 27.188 13.688 1 88 80 LYS A CA 1
ATOM 628 C C . LYS A 1 80 ? -5.195 26.172 14.438 1 88 80 LYS A C 1
ATOM 630 O O . LYS A 1 80 ? -4.707 25.203 13.836 1 88 80 LYS A O 1
ATOM 635 N N . ASP A 1 81 ? -5.059 26.406 15.672 1 89.06 81 ASP A N 1
ATOM 636 C CA . ASP A 1 81 ? -4.387 25.422 16.5 1 89.06 81 ASP A CA 1
ATOM 637 C C . ASP A 1 81 ? -5.148 24.094 16.484 1 89.06 81 ASP A C 1
ATOM 639 O O . ASP A 1 81 ? -4.547 23.016 16.391 1 89.06 81 ASP A O 1
ATOM 643 N N . ARG A 1 82 ? -6.391 24.203 16.594 1 88.88 82 ARG A N 1
ATOM 644 C CA . ARG A 1 82 ? -7.234 23.016 16.531 1 88.88 82 ARG A CA 1
ATOM 645 C C . ARG A 1 82 ? -7.121 22.312 15.188 1 88.88 82 ARG A C 1
ATOM 647 O O . ARG A 1 82 ? -6.992 21.094 15.125 1 88.88 82 ARG A O 1
ATOM 654 N N . ASN A 1 83 ? -7.102 23.062 14.195 1 86.81 83 ASN A N 1
ATOM 655 C CA . ASN A 1 83 ? -6.98 22.516 12.844 1 86.81 83 ASN A CA 1
ATOM 656 C C . ASN A 1 83 ? -5.625 21.859 12.625 1 86.81 83 ASN A C 1
ATOM 658 O O . ASN A 1 83 ? -5.535 20.812 11.977 1 86.81 83 ASN A O 1
ATOM 662 N N . LEU A 1 84 ? -4.68 22.5 13.117 1 85.12 84 LEU A N 1
ATOM 663 C CA . LEU A 1 84 ? -3.336 21.953 12.984 1 85.12 84 LEU A CA 1
ATOM 664 C C . LEU A 1 84 ? -3.203 20.641 13.75 1 85.12 84 LEU A C 1
ATOM 666 O O . LEU A 1 84 ? -2.545 19.703 13.289 1 85.12 84 LEU A O 1
ATOM 670 N N . GLN A 1 85 ? -3.787 20.672 14.859 1 84.06 85 GLN A N 1
ATOM 671 C CA . GLN A 1 85 ? -3.773 19.438 15.633 1 84.06 85 GLN A CA 1
ATOM 672 C C . GLN A 1 85 ? -4.492 18.312 14.883 1 84.06 85 GLN A C 1
ATOM 674 O O . GLN A 1 85 ? -3.99 17.188 14.812 1 84.06 85 GLN A O 1
ATOM 679 N N . GLU A 1 86 ? -5.516 18.578 14.328 1 79.81 86 GLU A N 1
ATOM 680 C CA . GLU A 1 86 ? -6.27 17.594 13.555 1 79.81 86 GLU A CA 1
ATOM 681 C C . GLU A 1 86 ? -5.484 17.125 12.328 1 79.81 86 GLU A C 1
ATOM 683 O O . GLU A 1 86 ? -5.465 15.945 12.008 1 79.81 86 GLU A O 1
ATOM 688 N N . ALA A 1 87 ? -4.984 18.125 11.766 1 75.62 87 ALA A N 1
ATOM 689 C CA . ALA A 1 87 ? -4.156 17.812 10.609 1 75.62 87 ALA A CA 1
ATOM 690 C C . ALA A 1 87 ? -2.969 16.938 11.008 1 75.62 87 ALA A C 1
ATOM 692 O O . ALA A 1 87 ? -2.613 15.992 10.297 1 75.62 87 ALA A O 1
ATOM 693 N N . GLY A 1 88 ? -2.379 17.375 12.039 1 70.62 88 GLY A N 1
ATOM 694 C CA . GLY A 1 88 ? -1.287 16.562 12.555 1 70.62 88 GLY A CA 1
ATOM 695 C C . GLY A 1 88 ? -1.693 15.133 12.852 1 70.62 88 GLY A C 1
ATOM 696 O O . GLY A 1 88 ? -0.979 14.195 12.5 1 70.62 88 GLY A O 1
ATOM 697 N N . ASP A 1 89 ? -2.75 14.953 13.469 1 68.75 89 ASP A N 1
ATOM 698 C CA . ASP A 1 89 ? -3.277 13.625 13.773 1 68.75 89 ASP A CA 1
ATOM 699 C C . ASP A 1 89 ? -3.555 12.844 12.492 1 68.75 89 ASP A C 1
ATOM 701 O O . ASP A 1 89 ? -3.281 11.641 12.422 1 68.75 89 ASP A O 1
ATOM 705 N N . GLN A 1 90 ? -4.035 13.539 11.617 1 67.94 90 GLN A N 1
ATOM 706 C CA . GLN A 1 90 ? -4.332 12.914 10.336 1 67.94 90 GLN A CA 1
ATOM 707 C C . GLN A 1 90 ? -3.055 12.484 9.617 1 67.94 90 GLN A C 1
ATOM 709 O O . GLN A 1 90 ? -2.998 11.406 9.031 1 67.94 90 GLN A O 1
ATOM 714 N N . ILE A 1 91 ? -2.143 13.359 9.633 1 64.12 91 ILE A N 1
ATOM 715 C CA . ILE A 1 91 ? -0.847 13.039 9.047 1 64.12 91 ILE A CA 1
ATOM 716 C C . ILE A 1 91 ? -0.254 11.812 9.727 1 64.12 91 ILE A C 1
ATOM 718 O O . ILE A 1 91 ? 0.267 10.914 9.062 1 64.12 91 ILE A O 1
ATOM 722 N N . PHE A 1 92 ? -0.314 11.852 10.977 1 61.94 92 PHE A N 1
ATOM 723 C CA . PHE A 1 92 ? 0.205 10.727 11.75 1 61.94 92 PHE A CA 1
ATOM 724 C C . PHE A 1 92 ? -0.517 9.438 11.375 1 61.94 92 PHE A C 1
ATOM 726 O O . PHE A 1 92 ? 0.11 8.383 11.25 1 61.94 92 PHE A O 1
ATOM 733 N N . ARG A 1 93 ? -1.735 9.633 11.297 1 60.53 93 ARG A N 1
ATOM 734 C CA . ARG A 1 93 ? -2.551 8.477 10.938 1 60.53 93 ARG A CA 1
ATOM 735 C C . ARG A 1 93 ? -2.184 7.949 9.555 1 60.53 93 ARG A C 1
ATOM 737 O O . ARG A 1 93 ? -2.152 6.738 9.336 1 60.53 93 ARG A O 1
ATOM 744 N N . LEU A 1 94 ? -1.937 8.961 8.758 1 59.56 94 LEU A N 1
ATOM 745 C CA . LEU A 1 94 ? -1.636 8.609 7.375 1 59.56 94 LEU A CA 1
ATOM 746 C C . LEU A 1 94 ? -0.196 8.125 7.242 1 59.56 94 LEU A C 1
ATOM 748 O O . LEU A 1 94 ? 0.129 7.383 6.309 1 59.56 94 LEU A O 1
ATOM 752 N N . GLN A 1 95 ? 0.647 8.711 8.094 1 55.84 95 GLN A N 1
ATOM 753 C CA . GLN A 1 95 ? 2.068 8.414 7.957 1 55.84 95 GLN A CA 1
ATOM 754 C C . GLN A 1 95 ? 2.369 6.977 8.367 1 55.84 95 GLN A C 1
ATOM 756 O O . GLN A 1 95 ? 1.888 6.508 9.398 1 55.84 95 GLN A O 1
ATOM 761 N N . SER A 1 96 ? 2.664 6.238 7.426 1 57.03 96 SER A N 1
ATOM 762 C CA . SER A 1 96 ? 3.119 4.859 7.602 1 57.03 96 SER A CA 1
ATOM 763 C C . SER A 1 96 ? 4.199 4.77 8.672 1 57.03 96 SER A C 1
ATOM 765 O O . SER A 1 96 ? 5.035 5.668 8.797 1 57.03 96 SER A O 1
ATOM 767 N N . GLN A 1 97 ? 3.932 4.207 9.828 1 58.62 97 GLN A N 1
ATOM 768 C CA . GLN A 1 97 ? 4.871 3.951 10.914 1 58.62 97 GLN A CA 1
ATOM 769 C C . GLN A 1 97 ? 6.105 3.205 10.406 1 58.62 97 GLN A C 1
ATOM 771 O O . GLN A 1 97 ? 6.82 2.576 11.195 1 58.62 97 GLN A O 1
ATOM 776 N N . ARG A 1 98 ? 6.426 3.465 9.203 1 62.47 98 ARG A N 1
ATOM 777 C CA . ARG A 1 98 ? 7.523 2.674 8.656 1 62.47 98 ARG A CA 1
ATOM 778 C C . ARG A 1 98 ? 8.875 3.209 9.125 1 62.47 98 ARG A C 1
ATOM 780 O O . ARG A 1 98 ? 9.055 4.422 9.25 1 62.47 98 ARG A O 1
ATOM 787 N N . GLU A 1 99 ? 9.633 2.387 9.781 1 71.94 99 GLU A N 1
ATOM 788 C CA . GLU A 1 99 ? 11.008 2.729 10.148 1 71.94 99 GLU A CA 1
ATOM 789 C C . GLU A 1 99 ? 11.969 2.457 9 1 71.94 99 GLU A C 1
ATOM 791 O O . GLU A 1 99 ? 12.578 1.388 8.93 1 71.94 99 GLU A O 1
ATOM 796 N N . ASP A 1 100 ? 12.086 3.396 8.102 1 82.69 100 ASP A N 1
ATOM 797 C CA . ASP A 1 100 ? 13.008 3.254 6.98 1 82.69 100 ASP A CA 1
ATOM 798 C C . ASP A 1 100 ? 14.422 3.678 7.375 1 82.69 100 ASP A C 1
ATOM 800 O O . ASP A 1 100 ? 14.602 4.492 8.281 1 82.69 100 ASP A O 1
ATOM 804 N N . ILE A 1 101 ? 15.367 3.072 6.762 1 91.31 101 ILE A N 1
ATOM 805 C CA . ILE A 1 101 ? 16.766 3.443 6.953 1 91.31 101 ILE A CA 1
ATOM 806 C C . ILE A 1 101 ? 16.984 4.871 6.461 1 91.31 101 ILE A C 1
ATOM 808 O O . ILE A 1 101 ? 16.562 5.23 5.363 1 91.31 101 ILE A O 1
ATOM 812 N N . THR A 1 102 ? 17.547 5.672 7.266 1 91.25 102 THR A N 1
ATOM 813 C CA . THR A 1 102 ? 17.859 7.047 6.883 1 91.25 102 THR A CA 1
ATOM 814 C C . THR A 1 102 ? 19.141 7.098 6.055 1 91.25 102 THR A C 1
ATOM 816 O O . THR A 1 102 ? 19.891 6.121 6 1 91.25 102 THR A O 1
ATOM 819 N N . GLU A 1 103 ? 19.375 8.188 5.477 1 94.38 103 GLU A N 1
ATOM 820 C CA . GLU A 1 103 ? 20.578 8.359 4.66 1 94.38 103 GLU A CA 1
ATOM 821 C C . GLU A 1 103 ? 21.844 8.227 5.504 1 94.38 103 GLU A C 1
ATOM 823 O O . GLU A 1 103 ? 22.812 7.602 5.082 1 94.38 103 GLU A O 1
ATOM 828 N N . SER A 1 104 ? 21.766 8.805 6.691 1 94.25 104 SER A N 1
ATOM 829 C CA . SER A 1 104 ? 22.922 8.75 7.582 1 94.25 104 SER A CA 1
ATOM 830 C C . SER A 1 104 ? 23.188 7.324 8.055 1 94.25 104 SER A C 1
ATOM 832 O O . SER A 1 104 ? 24.328 6.875 8.078 1 94.25 104 SER A O 1
ATOM 834 N N . GLU A 1 105 ? 22.125 6.652 8.336 1 94.62 105 GLU A N 1
ATOM 835 C CA . GLU A 1 105 ? 22.281 5.262 8.758 1 94.62 105 GLU A CA 1
ATOM 836 C C . GLU A 1 105 ? 22.812 4.398 7.617 1 94.62 105 GLU A C 1
ATOM 838 O O . GLU A 1 105 ? 23.641 3.516 7.844 1 94.62 105 GLU A O 1
ATOM 843 N N . ALA A 1 106 ? 22.297 4.68 6.457 1 97.56 106 ALA A N 1
ATOM 844 C CA . ALA A 1 106 ? 22.75 3.936 5.285 1 97.56 106 ALA A CA 1
ATOM 845 C C . ALA A 1 106 ? 24.234 4.16 5.031 1 97.56 106 ALA A C 1
ATOM 847 O O . ALA A 1 106 ? 24.984 3.213 4.777 1 97.56 106 ALA A O 1
ATOM 848 N N . ARG A 1 107 ? 24.609 5.391 5.141 1 97.12 107 ARG A N 1
ATOM 849 C CA . ARG A 1 107 ? 26.016 5.758 4.969 1 97.12 107 ARG A CA 1
ATOM 850 C C . ARG A 1 107 ? 26.891 5.047 5.992 1 97.12 107 ARG A C 1
ATOM 852 O O . ARG A 1 107 ? 27.891 4.41 5.629 1 97.12 107 ARG A O 1
ATOM 859 N N . ASP A 1 108 ? 26.469 5.109 7.207 1 97.31 108 ASP A N 1
ATOM 860 C CA . ASP A 1 108 ? 27.266 4.516 8.281 1 97.31 108 ASP A CA 1
ATOM 861 C C . ASP A 1 108 ? 27.328 2.996 8.148 1 97.31 108 ASP A C 1
ATOM 863 O O . ASP A 1 108 ? 28.391 2.395 8.328 1 97.31 108 ASP A O 1
ATOM 867 N N . ALA A 1 109 ? 26.234 2.455 7.812 1 97.62 109 ALA A N 1
ATOM 868 C CA . ALA A 1 109 ? 26.188 1.001 7.676 1 97.62 109 ALA A CA 1
ATOM 869 C C . ALA A 1 109 ? 27.031 0.526 6.504 1 97.62 109 ALA A C 1
ATOM 871 O O . ALA A 1 109 ? 27.719 -0.495 6.602 1 97.62 109 ALA A O 1
ATOM 872 N N . TYR A 1 110 ? 26.984 1.253 5.41 1 98.5 110 TYR A N 1
ATOM 873 C CA . TYR A 1 110 ? 27.781 0.863 4.246 1 98.5 110 TYR A CA 1
ATOM 874 C C . TYR A 1 110 ? 29.266 1.025 4.52 1 98.5 110 TYR A C 1
ATOM 876 O O . TYR A 1 110 ? 30.062 0.153 4.172 1 98.5 110 TYR A O 1
ATOM 884 N N . LYS A 1 111 ? 29.594 2.104 5.125 1 97.69 111 LYS A N 1
ATOM 885 C CA . LYS A 1 111 ? 30.984 2.312 5.504 1 97.69 111 LYS A CA 1
ATOM 886 C C . LYS A 1 111 ? 31.469 1.221 6.453 1 97.69 111 LYS A C 1
ATOM 888 O O . LYS A 1 111 ? 32.594 0.716 6.316 1 97.69 111 LYS A O 1
ATOM 893 N N . ALA A 1 112 ? 30.641 0.937 7.359 1 97.81 112 ALA A N 1
ATOM 894 C CA . ALA A 1 112 ? 30.984 -0.115 8.312 1 97.81 112 ALA A CA 1
ATOM 895 C C . ALA A 1 112 ? 31.219 -1.446 7.602 1 97.81 112 ALA A C 1
ATOM 897 O O . ALA A 1 112 ? 32.125 -2.201 7.961 1 97.81 112 ALA A O 1
ATOM 898 N N . LEU A 1 113 ? 30.422 -1.707 6.633 1 98.5 113 LEU A N 1
ATOM 899 C CA . LEU A 1 113 ? 30.578 -2.936 5.867 1 98.5 113 LEU A CA 1
ATOM 900 C C . LEU A 1 113 ? 31.906 -2.943 5.125 1 98.5 113 LEU A C 1
ATOM 902 O O . LEU A 1 113 ? 32.656 -3.922 5.191 1 98.5 113 LEU A O 1
ATOM 906 N N . CYS A 1 114 ? 32.219 -1.881 4.453 1 98 114 CYS A N 1
ATOM 907 C CA . CYS A 1 114 ? 33.469 -1.77 3.725 1 98 114 CYS A CA 1
ATOM 908 C C . CYS A 1 114 ? 34.656 -1.921 4.668 1 98 114 CYS A C 1
ATOM 910 O O . CYS A 1 114 ? 35.625 -2.633 4.355 1 98 114 CYS A O 1
ATOM 912 N N . ASP A 1 115 ? 34.562 -1.298 5.801 1 97 115 ASP A N 1
ATOM 913 C CA . ASP A 1 115 ? 35.625 -1.359 6.781 1 97 115 ASP A CA 1
ATOM 914 C C . ASP A 1 115 ? 35.812 -2.777 7.32 1 97 115 ASP A C 1
ATOM 916 O O . ASP A 1 115 ? 36.938 -3.24 7.516 1 97 115 ASP A O 1
ATOM 920 N N . LYS A 1 116 ? 34.75 -3.359 7.555 1 97.44 116 LYS A N 1
ATOM 921 C CA . LYS A 1 116 ? 34.812 -4.723 8.078 1 97.44 116 LYS A CA 1
ATOM 922 C C . LYS A 1 116 ? 35.469 -5.668 7.078 1 97.44 116 LYS A C 1
ATOM 924 O O . LYS A 1 116 ? 36.281 -6.508 7.461 1 97.44 116 LYS A O 1
ATOM 929 N N . ILE A 1 117 ? 35.125 -5.531 5.859 1 98.38 117 ILE A N 1
ATOM 930 C CA . ILE A 1 117 ? 35.719 -6.367 4.816 1 98.38 117 ILE A CA 1
ATOM 931 C C . ILE A 1 117 ? 37.188 -6.07 4.691 1 98.38 117 ILE A C 1
ATOM 933 O O . ILE A 1 117 ? 38.031 -6.988 4.605 1 98.38 117 ILE A O 1
ATOM 937 N N . GLN A 1 118 ? 37.531 -4.801 4.711 1 97.12 118 GLN A N 1
ATOM 938 C CA . GLN A 1 118 ? 38.938 -4.398 4.637 1 97.12 118 GLN A CA 1
ATOM 939 C C . GLN A 1 118 ? 39.719 -4.977 5.801 1 97.12 118 GLN A C 1
ATOM 941 O O . GLN A 1 118 ? 40.812 -5.551 5.602 1 97.12 118 GLN A O 1
ATOM 946 N N . ARG A 1 119 ? 39.219 -4.852 6.961 1 97.06 119 ARG A N 1
ATOM 947 C CA . ARG A 1 119 ? 39.906 -5.371 8.148 1 97.06 119 ARG A CA 1
ATOM 948 C C . ARG A 1 119 ? 40.031 -6.891 8.086 1 97.06 119 ARG A C 1
ATOM 950 O O . ARG A 1 119 ? 41.062 -7.445 8.477 1 97.06 119 ARG A O 1
ATOM 957 N N . TRP A 1 120 ? 39 -7.5 7.664 1 97.81 120 TRP A N 1
ATOM 958 C CA . TRP A 1 120 ? 39 -8.953 7.539 1 97.81 120 TRP A CA 1
ATOM 959 C C . TRP A 1 120 ? 40.125 -9.414 6.59 1 97.81 120 TRP A C 1
ATOM 961 O O . TRP A 1 120 ? 40.844 -10.344 6.898 1 97.81 120 TRP A O 1
ATOM 971 N N . VAL A 1 121 ? 40.281 -8.758 5.465 1 97.62 121 VAL A N 1
ATOM 972 C CA . VAL A 1 121 ? 41.312 -9.102 4.484 1 97.62 121 VAL A CA 1
ATOM 973 C C . VAL A 1 121 ? 42.688 -8.766 5.043 1 97.62 121 VAL A C 1
ATOM 975 O O . VAL A 1 121 ? 43.625 -9.562 4.93 1 97.62 121 VAL A O 1
ATOM 978 N N . GLU A 1 122 ? 42.812 -7.625 5.656 1 95.44 122 GLU A N 1
ATOM 979 C CA . GLU A 1 122 ? 44.094 -7.18 6.223 1 95.44 122 GLU A CA 1
ATOM 980 C C . GLU A 1 122 ? 44.594 -8.164 7.27 1 95.44 122 GLU A C 1
ATOM 982 O O . GLU A 1 122 ? 45.812 -8.336 7.422 1 95.44 122 GLU A O 1
ATOM 987 N N . ASN A 1 123 ? 43.719 -8.727 7.941 1 95.06 123 ASN A N 1
ATOM 988 C CA . ASN A 1 123 ? 44.094 -9.625 9.031 1 95.06 123 ASN A CA 1
ATOM 989 C C . ASN A 1 123 ? 44.5 -11 8.508 1 95.06 123 ASN A C 1
ATOM 991 O O . ASN A 1 123 ? 45.344 -11.664 9.094 1 95.06 123 ASN A O 1
ATOM 995 N N . LYS A 1 124 ? 44.062 -11.375 7.418 1 94.56 124 LYS A N 1
ATOM 996 C CA . LYS A 1 124 ? 44.25 -12.758 6.984 1 94.56 124 LYS A CA 1
ATOM 997 C C . LYS A 1 124 ? 45.25 -12.844 5.84 1 94.56 124 LYS A C 1
ATOM 999 O O . LYS A 1 124 ? 45.969 -13.844 5.695 1 94.56 124 LYS A O 1
ATOM 1004 N N . LEU A 1 125 ? 45.406 -11.773 5.121 1 95 125 LEU A N 1
ATOM 1005 C CA . LEU A 1 125 ? 46.188 -11.812 3.881 1 95 125 LEU A CA 1
ATOM 1006 C C . LEU A 1 125 ? 47.656 -11.922 4.172 1 95 125 LEU A C 1
ATOM 1008 O O . LEU A 1 125 ? 48.406 -12.625 3.463 1 95 125 LEU A O 1
ATOM 1012 N N . PRO A 1 126 ? 48.156 -11.258 5.234 1 92.25 126 PRO A N 1
ATOM 1013 C CA . PRO A 1 126 ? 49.594 -11.32 5.484 1 92.25 126 PRO A CA 1
ATOM 1014 C C . PRO A 1 126 ? 50.094 -12.742 5.68 1 92.25 126 PRO A C 1
ATOM 1016 O O . PRO A 1 126 ? 51.219 -13.07 5.262 1 92.25 126 PRO A O 1
ATOM 1019 N N . ILE A 1 127 ? 49.344 -13.539 6.238 1 89.5 127 ILE A N 1
ATOM 1020 C CA . ILE A 1 127 ? 49.719 -14.938 6.449 1 89.5 127 ILE A CA 1
ATOM 1021 C C . ILE A 1 127 ? 49.938 -15.617 5.102 1 89.5 127 ILE A C 1
ATOM 1023 O O . ILE A 1 127 ? 50.938 -16.344 4.93 1 89.5 127 ILE A O 1
ATOM 1027 N N . THR A 1 128 ? 49.156 -15.352 4.184 1 90.75 128 THR A N 1
ATOM 1028 C CA . THR A 1 128 ? 49.25 -15.93 2.85 1 90.75 128 THR A CA 1
ATOM 1029 C C . THR A 1 128 ? 50.438 -15.328 2.102 1 90.75 128 THR A C 1
ATOM 1031 O O . THR A 1 128 ? 51.188 -16.047 1.427 1 90.75 128 THR A O 1
ATOM 1034 N N . LEU A 1 129 ? 50.625 -14.055 2.227 1 91.56 129 LEU A N 1
ATOM 1035 C CA . LEU A 1 129 ? 51.719 -13.367 1.547 1 91.56 129 LEU A CA 1
ATOM 1036 C C . LEU A 1 129 ? 53.062 -13.914 2.012 1 91.56 129 LEU A C 1
ATOM 1038 O O . LEU A 1 129 ? 53.969 -14.133 1.197 1 91.56 129 LEU A O 1
ATOM 1042 N N . GLU A 1 130 ? 53.188 -14.188 3.234 1 90.12 130 GLU A N 1
ATOM 1043 C CA . GLU A 1 130 ? 54.406 -14.758 3.789 1 90.12 130 GLU A CA 1
ATOM 1044 C C . GLU A 1 130 ? 54.625 -16.188 3.287 1 90.12 130 GLU A C 1
ATOM 1046 O O . GLU A 1 130 ? 55.75 -16.562 2.951 1 90.12 130 GLU A O 1
ATOM 1051 N N . ALA A 1 131 ? 53.656 -16.891 3.205 1 88.75 131 ALA A N 1
ATOM 1052 C CA . ALA A 1 131 ? 53.75 -18.281 2.762 1 88.75 131 ALA A CA 1
ATOM 1053 C C . ALA A 1 131 ? 54.125 -18.359 1.288 1 88.75 131 ALA A C 1
ATOM 1055 O O . ALA A 1 131 ? 54.906 -19.234 0.893 1 88.75 131 ALA A O 1
ATOM 1056 N N . VAL A 1 132 ? 53.656 -17.5 0.505 1 87.88 132 VAL A N 1
ATOM 1057 C CA . VAL A 1 132 ? 53.938 -17.469 -0.921 1 87.88 132 VAL A CA 1
ATOM 1058 C C . VAL A 1 132 ? 55.406 -17.031 -1.131 1 87.88 132 VAL A C 1
ATOM 1060 O O . VAL A 1 132 ? 56.125 -17.609 -1.938 1 87.88 132 VAL A O 1
ATOM 1063 N N . SER A 1 133 ? 55.781 -16.047 -0.405 1 86.38 133 SER A N 1
ATOM 1064 C CA . SER A 1 133 ? 57.156 -15.531 -0.528 1 86.38 133 SER A CA 1
ATOM 1065 C C . SER A 1 133 ? 58.188 -16.562 -0.094 1 86.38 133 SER A C 1
ATOM 1067 O O . SER A 1 133 ? 59.281 -16.609 -0.63 1 86.38 133 SER A O 1
ATOM 1069 N N . SER A 1 134 ? 57.781 -17.375 0.834 1 88.62 134 SER A N 1
ATOM 1070 C CA . SER A 1 134 ? 58.688 -18.391 1.343 1 88.62 134 SER A CA 1
ATOM 1071 C C . SER A 1 134 ? 58.625 -19.672 0.503 1 88.62 134 SER A C 1
ATOM 1073 O O . SER A 1 134 ? 59.375 -20.609 0.739 1 88.62 134 SER A O 1
ATOM 1075 N N . GLY A 1 135 ? 57.688 -19.719 -0.393 1 85.44 135 GLY A N 1
ATOM 1076 C CA . GLY A 1 135 ? 57.562 -20.875 -1.263 1 85.44 135 GLY A CA 1
ATOM 1077 C C . GLY A 1 135 ? 56.906 -22.062 -0.584 1 85.44 135 GLY A C 1
ATOM 1078 O O . GLY A 1 135 ? 57.094 -23.203 -1.008 1 85.44 135 GLY A O 1
ATOM 1079 N N . GLN A 1 136 ? 56.219 -21.859 0.447 1 86.88 136 GLN A N 1
ATOM 1080 C CA . GLN A 1 136 ? 55.656 -22.922 1.254 1 86.88 136 GLN A CA 1
ATOM 1081 C C . GLN A 1 136 ? 54.312 -23.391 0.669 1 86.88 136 GLN A C 1
ATOM 1083 O O . GLN A 1 136 ? 53.781 -24.422 1.072 1 86.88 136 GLN A O 1
ATOM 1088 N N . ILE A 1 137 ? 53.781 -22.594 -0.262 1 87.44 137 ILE A N 1
ATOM 1089 C CA . ILE A 1 137 ? 52.438 -22.906 -0.758 1 87.44 137 ILE A CA 1
ATOM 1090 C C . ILE A 1 137 ? 52.531 -23.281 -2.236 1 87.44 137 ILE A C 1
ATOM 1092 O O . ILE A 1 137 ? 53.281 -22.672 -3.002 1 87.44 137 ILE A O 1
ATOM 1096 N N . LYS A 1 138 ? 51.844 -24.344 -2.502 1 86.75 138 LYS A N 1
ATOM 1097 C CA . LYS A 1 138 ? 51.75 -24.766 -3.895 1 86.75 138 LYS A CA 1
ATOM 1098 C C . LYS A 1 138 ? 50.719 -23.922 -4.645 1 86.75 138 LYS A C 1
ATOM 1100 O O . LYS A 1 138 ? 49.75 -23.422 -4.047 1 86.75 138 LYS A O 1
ATOM 1105 N N . LYS A 1 139 ? 50.969 -23.797 -5.902 1 89 139 LYS A N 1
ATOM 1106 C CA . LYS A 1 139 ? 50.031 -23.062 -6.75 1 89 139 LYS A CA 1
ATOM 1107 C C . LYS A 1 139 ? 48.688 -23.75 -6.801 1 89 139 LYS A C 1
ATOM 1109 O O . LYS A 1 139 ? 48.594 -24.984 -6.848 1 89 139 LYS A O 1
ATOM 1114 N N . PRO A 1 140 ? 47.688 -22.984 -6.715 1 91.62 140 PRO A N 1
ATOM 1115 C CA . PRO A 1 140 ? 46.344 -23.578 -6.805 1 91.62 140 PRO A CA 1
ATOM 1116 C C . PRO A 1 140 ? 46.031 -24.094 -8.203 1 91.62 140 PRO A C 1
ATOM 1118 O O . PRO A 1 140 ? 46.688 -23.719 -9.172 1 91.62 140 PRO A O 1
ATOM 1121 N N . PRO A 1 141 ? 45.062 -25.047 -8.336 1 92.25 141 PRO A N 1
ATOM 1122 C CA . PRO A 1 141 ? 44.625 -25.484 -9.656 1 92.25 141 PRO A CA 1
ATOM 1123 C C . PRO A 1 141 ? 44.156 -24.328 -10.539 1 92.25 141 PRO A C 1
ATOM 1125 O O . PRO A 1 141 ? 43.594 -23.344 -10.039 1 92.25 141 PRO A O 1
ATOM 1128 N N . PRO A 1 142 ? 44.375 -24.453 -11.789 1 94.12 142 PRO A N 1
ATOM 1129 C CA . PRO A 1 142 ? 44.062 -23.375 -12.727 1 94.12 142 PRO A CA 1
ATOM 1130 C C . PRO A 1 142 ? 42.594 -22.953 -12.672 1 94.12 142 PRO A C 1
ATOM 1132 O O . PRO A 1 142 ? 42.281 -21.766 -12.781 1 94.12 142 PRO A O 1
ATOM 1135 N N . ALA A 1 143 ? 41.719 -23.891 -12.445 1 94 143 ALA A N 1
ATOM 1136 C CA . ALA A 1 143 ? 40.312 -23.594 -12.422 1 94 143 ALA A CA 1
ATOM 1137 C C . ALA A 1 143 ? 39.938 -22.688 -11.25 1 94 143 ALA A C 1
ATOM 1139 O O . ALA A 1 143 ? 39.156 -21.75 -11.391 1 94 143 ALA A O 1
ATOM 1140 N N . GLN A 1 144 ? 40.562 -22.906 -10.148 1 93.19 144 GLN A N 1
ATOM 1141 C CA . GLN A 1 144 ? 40.312 -22.109 -8.945 1 93.19 144 GLN A CA 1
ATOM 1142 C C . GLN A 1 144 ? 40.875 -20.719 -9.078 1 93.19 144 GLN A C 1
ATOM 1144 O O . GLN A 1 144 ? 40.25 -19.734 -8.664 1 93.19 144 GLN A O 1
ATOM 1149 N N . ALA A 1 145 ? 42.031 -20.656 -9.648 1 95 145 ALA A N 1
ATOM 1150 C CA . ALA A 1 145 ? 42.656 -19.359 -9.867 1 95 145 ALA A CA 1
ATOM 1151 C C . ALA A 1 145 ? 41.844 -18.5 -10.828 1 95 145 ALA A C 1
ATOM 1153 O O . ALA A 1 145 ? 41.625 -17.328 -10.57 1 95 145 ALA A O 1
ATOM 1154 N N . THR A 1 146 ? 41.344 -19.156 -11.867 1 95.38 146 THR A N 1
ATOM 1155 C CA . THR A 1 146 ? 40.531 -18.453 -12.859 1 95.38 146 THR A CA 1
ATOM 1156 C C . THR A 1 146 ? 39.219 -17.969 -12.242 1 95.38 146 THR A C 1
ATOM 1158 O O . THR A 1 146 ? 38.75 -16.875 -12.562 1 95.38 146 THR A O 1
ATOM 1161 N N . LYS A 1 147 ? 38.719 -18.766 -11.391 1 95.81 147 LYS A N 1
ATOM 1162 C CA . LYS A 1 147 ? 37.469 -18.422 -10.727 1 95.81 147 LYS A CA 1
ATOM 1163 C C . LYS A 1 147 ? 37.594 -17.141 -9.922 1 95.81 147 LYS A C 1
ATOM 1165 O O . LYS A 1 147 ? 36.812 -16.219 -10.062 1 95.81 147 LYS A O 1
ATOM 1170 N N . PHE A 1 148 ? 38.656 -17.031 -9.164 1 96.81 148 PHE A N 1
ATOM 1171 C CA . PHE A 1 148 ? 38.844 -15.82 -8.375 1 96.81 148 PHE A CA 1
ATOM 1172 C C . PHE A 1 148 ? 39.125 -14.625 -9.281 1 96.81 148 PHE A C 1
ATOM 1174 O O . PHE A 1 148 ? 38.531 -13.555 -9.086 1 96.81 148 PHE A O 1
ATOM 1181 N N . LEU A 1 149 ? 39.969 -14.805 -10.258 1 96.31 149 LEU A N 1
ATOM 1182 C CA . LEU A 1 149 ? 40.375 -13.711 -11.125 1 96.31 149 LEU A CA 1
ATOM 1183 C C . LEU A 1 149 ? 39.188 -13.188 -11.945 1 96.31 149 LEU A C 1
ATOM 1185 O O . LEU A 1 149 ? 39.219 -12.055 -12.422 1 96.31 149 LEU A O 1
ATOM 1189 N N . SER A 1 150 ? 38.156 -13.969 -12.117 1 95.88 150 SER A N 1
ATOM 1190 C CA . SER A 1 150 ? 36.969 -13.555 -12.852 1 95.88 150 SER A CA 1
ATOM 1191 C C . SER A 1 150 ? 36.188 -12.484 -12.102 1 95.88 150 SER A C 1
ATOM 1193 O O . SER A 1 150 ? 35.375 -11.766 -12.688 1 95.88 150 SER A O 1
ATOM 1195 N N . LEU A 1 151 ? 36.438 -12.352 -10.797 1 96.94 151 LEU A N 1
ATOM 1196 C CA . LEU A 1 151 ? 35.75 -11.367 -9.977 1 96.94 151 LEU A CA 1
ATOM 1197 C C . LEU A 1 151 ? 36.375 -9.984 -10.125 1 96.94 151 LEU A C 1
ATOM 1199 O O . LEU A 1 151 ? 35.781 -8.984 -9.727 1 96.94 151 LEU A O 1
ATOM 1203 N N . LEU A 1 152 ? 37.562 -9.945 -10.703 1 96.62 152 LEU A N 1
ATOM 1204 C CA . LEU A 1 152 ? 38.25 -8.664 -10.852 1 96.62 152 LEU A CA 1
ATOM 1205 C C . LEU A 1 152 ? 37.719 -7.898 -12.055 1 96.62 152 LEU A C 1
ATOM 1207 O O . LEU A 1 152 ? 37.562 -8.461 -13.133 1 96.62 152 LEU A O 1
ATOM 1211 N N . ARG A 1 153 ? 37.438 -6.688 -11.844 1 93.62 153 ARG A N 1
ATOM 1212 C CA . ARG A 1 153 ? 37 -5.816 -12.938 1 93.62 153 ARG A CA 1
ATOM 1213 C C . ARG A 1 153 ? 38.188 -5.434 -13.82 1 93.62 153 ARG A C 1
ATOM 1215 O O . ARG A 1 153 ? 39.344 -5.551 -13.414 1 93.62 153 ARG A O 1
ATOM 1222 N N . GLU A 1 154 ? 38 -4.918 -14.93 1 90.31 154 GLU A N 1
ATOM 1223 C CA . GLU A 1 154 ? 39 -4.777 -15.984 1 90.31 154 GLU A CA 1
ATOM 1224 C C . GLU A 1 154 ? 40.156 -3.908 -15.531 1 90.31 154 GLU A C 1
ATOM 1226 O O . GLU A 1 154 ? 41.312 -4.297 -15.664 1 90.31 154 GLU A O 1
ATOM 1231 N N . PRO A 1 155 ? 39.906 -2.77 -14.945 1 91.19 155 PRO A N 1
ATOM 1232 C CA . PRO A 1 155 ? 41.062 -1.98 -14.547 1 91.19 155 PRO A CA 1
ATOM 1233 C C . PRO A 1 155 ? 41.938 -2.703 -13.523 1 91.19 155 PRO A C 1
ATOM 1235 O O . PRO A 1 155 ? 43.156 -2.551 -13.539 1 91.19 155 PRO A O 1
ATOM 1238 N N . ALA A 1 156 ? 41.375 -3.508 -12.758 1 94.44 156 ALA A N 1
ATOM 1239 C CA . ALA A 1 156 ? 42.125 -4.234 -11.734 1 94.44 156 ALA A CA 1
ATOM 1240 C C . ALA A 1 156 ? 42.938 -5.359 -12.359 1 94.44 156 ALA A C 1
ATOM 1242 O O . ALA A 1 156 ? 44.031 -5.676 -11.875 1 94.44 156 ALA A O 1
ATOM 1243 N N . LYS A 1 157 ? 42.5 -5.91 -13.422 1 94 157 LYS A N 1
ATOM 1244 C CA . LYS A 1 157 ? 43.219 -6.984 -14.125 1 94 157 LYS A CA 1
ATOM 1245 C C . LYS A 1 157 ? 44.5 -6.477 -14.75 1 94 157 LYS A C 1
ATOM 1247 O O . LYS A 1 157 ? 45.469 -7.238 -14.914 1 94 157 LYS A O 1
ATOM 1252 N N . ARG A 1 158 ? 44.531 -5.199 -14.984 1 92.56 158 ARG A N 1
ATOM 1253 C CA . ARG A 1 158 ? 45.719 -4.598 -15.602 1 92.56 158 ARG A CA 1
ATOM 1254 C C . ARG A 1 158 ? 46.75 -4.219 -14.547 1 92.56 158 ARG A C 1
ATOM 1256 O O . ARG A 1 158 ? 47.906 -3.898 -14.875 1 92.56 158 ARG A O 1
ATOM 1263 N N . CYS A 1 159 ? 46.375 -4.32 -13.312 1 95.5 159 CYS A N 1
ATOM 1264 C CA . CYS A 1 159 ? 47.219 -3.842 -12.234 1 95.5 159 CYS A CA 1
ATOM 1265 C C . CYS A 1 159 ? 47.625 -4.984 -11.305 1 95.5 159 CYS A C 1
ATOM 1267 O O . CYS A 1 159 ? 47.812 -4.781 -10.102 1 95.5 159 CYS A O 1
ATOM 1269 N N . LEU A 1 160 ? 47.812 -6.129 -11.805 1 95.94 160 LEU A N 1
ATOM 1270 C CA . LEU A 1 160 ? 48.062 -7.305 -10.977 1 95.94 160 LEU A CA 1
ATOM 1271 C C . LEU A 1 160 ? 49.469 -7.266 -10.398 1 95.94 160 LEU A C 1
ATOM 1273 O O . LEU A 1 160 ? 49.719 -7.805 -9.32 1 95.94 160 LEU A O 1
ATOM 1277 N N . SER A 1 161 ? 50.375 -6.59 -11.141 1 95.31 161 SER A N 1
ATOM 1278 C CA . SER A 1 161 ? 51.781 -6.629 -10.758 1 95.31 161 SER A CA 1
ATOM 1279 C C . SER A 1 161 ? 52.156 -5.414 -9.906 1 95.31 161 SER A C 1
ATOM 1281 O O . SER A 1 161 ? 53.312 -5.234 -9.562 1 95.31 161 SER A O 1
ATOM 1283 N N . VAL A 1 162 ? 51.156 -4.598 -9.617 1 95.25 162 VAL A N 1
ATOM 1284 C CA . VAL A 1 162 ? 51.438 -3.398 -8.836 1 95.25 162 VAL A CA 1
ATOM 1285 C C . VAL A 1 162 ? 51.781 -3.785 -7.402 1 95.25 162 VAL A C 1
ATOM 1287 O O . VAL A 1 162 ? 51.031 -4.484 -6.738 1 95.25 162 VAL A O 1
ATOM 1290 N N . HIS A 1 163 ? 52.938 -3.32 -6.949 1 93.25 163 HIS A N 1
ATOM 1291 C CA . HIS A 1 163 ? 53.438 -3.654 -5.629 1 93.25 163 HIS A CA 1
ATOM 1292 C C . HIS A 1 163 ? 52.5 -3.16 -4.531 1 93.25 163 HIS A C 1
ATOM 1294 O O . HIS A 1 163 ? 52 -2.035 -4.598 1 93.25 163 HIS A O 1
ATOM 1300 N N . LEU A 1 164 ? 52.125 -4.023 -3.559 1 92.06 164 LEU A N 1
ATOM 1301 C CA . LEU A 1 164 ? 51.344 -3.729 -2.357 1 92.06 164 LEU A CA 1
ATOM 1302 C C . LEU A 1 164 ? 49.875 -3.525 -2.693 1 92.06 164 LEU A C 1
ATOM 1304 O O . LEU A 1 164 ? 49.156 -2.918 -1.917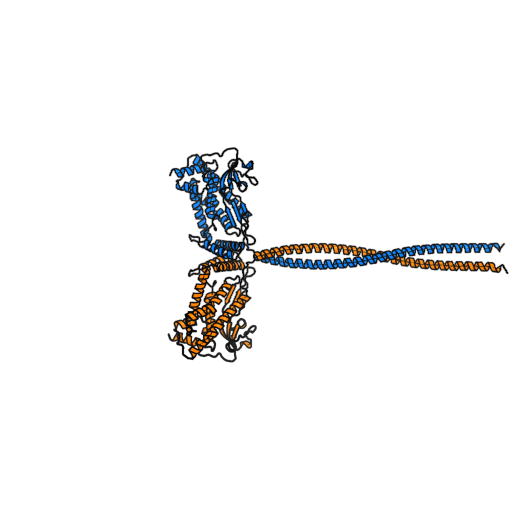 1 92.06 164 LEU A O 1
ATOM 1308 N N . SER A 1 165 ? 49.406 -3.992 -3.859 1 95.5 165 SER A N 1
ATOM 1309 C CA . SER A 1 165 ? 48.031 -3.777 -4.277 1 95.5 165 SER A CA 1
ATOM 1310 C C . SER A 1 165 ? 47.156 -5.004 -3.99 1 95.5 165 SER A C 1
ATOM 1312 O O . SER A 1 165 ? 45.938 -4.977 -4.195 1 95.5 165 SER A O 1
ATOM 1314 N N . ASP A 1 166 ? 47.688 -6.113 -3.467 1 96.06 166 ASP A N 1
ATOM 1315 C CA . ASP A 1 166 ? 47 -7.383 -3.303 1 96.06 166 ASP A CA 1
ATOM 1316 C C . ASP A 1 166 ? 45.781 -7.227 -2.414 1 96.06 166 ASP A C 1
ATOM 1318 O O . ASP A 1 166 ? 44.688 -7.703 -2.754 1 96.06 166 ASP A O 1
ATOM 1322 N N . GLU A 1 167 ? 45.969 -6.543 -1.306 1 96.38 167 GLU A N 1
ATOM 1323 C CA . GLU A 1 167 ? 44.875 -6.344 -0.367 1 96.38 167 GLU A CA 1
ATOM 1324 C C . GLU A 1 167 ? 43.688 -5.66 -1.045 1 96.38 167 GLU A C 1
ATOM 1326 O O . GLU A 1 167 ? 42.531 -6.066 -0.853 1 96.38 167 GLU A O 1
ATOM 1331 N N . TYR A 1 168 ? 43.969 -4.695 -1.858 1 97.44 168 TYR A N 1
ATOM 1332 C CA . TYR A 1 168 ? 42.906 -3.924 -2.52 1 97.44 168 TYR A CA 1
ATOM 1333 C C . TYR A 1 168 ? 42.25 -4.742 -3.613 1 97.44 168 TYR A C 1
ATOM 1335 O O . TYR A 1 168 ? 41.031 -4.613 -3.846 1 97.44 168 TYR A O 1
ATOM 1343 N N . HIS A 1 169 ? 43 -5.617 -4.262 1 97.81 169 HIS A N 1
ATOM 1344 C CA . HIS A 1 169 ? 42.406 -6.52 -5.246 1 97.81 169 HIS A CA 1
ATOM 1345 C C . HIS A 1 169 ? 41.406 -7.469 -4.598 1 97.81 169 HIS A C 1
ATOM 1347 O O . HIS A 1 169 ? 40.312 -7.68 -5.121 1 97.81 169 HIS A O 1
ATOM 1353 N N . VAL A 1 170 ? 41.812 -8.023 -3.463 1 98 170 VAL A N 1
ATOM 1354 C CA . VAL A 1 170 ? 40.969 -8.992 -2.783 1 98 170 VAL A CA 1
ATOM 1355 C C . VAL A 1 170 ? 39.688 -8.305 -2.281 1 98 170 VAL A C 1
ATOM 1357 O O . VAL A 1 170 ? 38.594 -8.82 -2.455 1 98 170 VAL A O 1
ATOM 1360 N N . VAL A 1 171 ? 39.812 -7.145 -1.704 1 98.25 171 VAL A N 1
ATOM 1361 C CA . VAL A 1 171 ? 38.656 -6.379 -1.233 1 98.25 171 VAL A CA 1
ATOM 1362 C C . VAL A 1 171 ? 37.75 -6.062 -2.406 1 98.25 171 VAL A C 1
ATOM 1364 O O . VAL A 1 171 ? 36.531 -6.238 -2.312 1 98.25 171 VAL A O 1
ATOM 1367 N N . ALA A 1 172 ? 38.312 -5.605 -3.486 1 98.38 172 ALA A N 1
ATOM 1368 C CA . ALA A 1 172 ? 37.531 -5.262 -4.672 1 98.38 172 ALA A CA 1
ATOM 1369 C C . ALA A 1 172 ? 36.75 -6.477 -5.191 1 98.38 172 ALA A C 1
ATOM 1371 O O . ALA A 1 172 ? 35.594 -6.359 -5.59 1 98.38 172 ALA A O 1
ATOM 1372 N N . ALA A 1 173 ? 37.406 -7.598 -5.191 1 98.25 173 ALA A N 1
ATOM 1373 C CA . ALA A 1 173 ? 36.781 -8.828 -5.652 1 98.25 173 ALA A CA 1
ATOM 1374 C C . ALA A 1 173 ? 35.594 -9.203 -4.762 1 98.25 173 ALA A C 1
ATOM 1376 O O . ALA A 1 173 ? 34.531 -9.57 -5.258 1 98.25 173 ALA A O 1
ATOM 1377 N N . ILE A 1 174 ? 35.781 -9.141 -3.473 1 98.62 174 ILE A N 1
ATOM 1378 C CA . ILE A 1 174 ? 34.719 -9.461 -2.52 1 98.62 174 ILE A CA 1
ATOM 1379 C C . ILE A 1 174 ? 33.531 -8.5 -2.701 1 98.62 174 ILE A C 1
ATOM 1381 O O . ILE A 1 174 ? 32.375 -8.922 -2.756 1 98.62 174 ILE A O 1
ATOM 1385 N N . MET A 1 175 ? 33.844 -7.242 -2.834 1 98.62 175 MET A N 1
ATOM 1386 C CA . MET A 1 175 ? 32.781 -6.234 -3.006 1 98.62 175 MET A CA 1
ATOM 1387 C C . MET A 1 175 ? 32.031 -6.461 -4.305 1 98.62 175 MET A C 1
ATOM 1389 O O . MET A 1 175 ? 30.797 -6.273 -4.352 1 98.62 175 MET A O 1
ATOM 1393 N N . TYR A 1 176 ? 32.75 -6.801 -5.289 1 98.44 176 TYR A N 1
ATOM 1394 C CA . TYR A 1 176 ? 32.094 -7.062 -6.57 1 98.44 176 TYR A CA 1
ATOM 1395 C C . TYR A 1 176 ? 31.172 -8.266 -6.473 1 98.44 176 TYR A C 1
ATOM 1397 O O . TYR A 1 176 ? 30.062 -8.234 -6.992 1 98.44 176 TYR A O 1
ATOM 1405 N N . TYR A 1 177 ? 31.656 -9.297 -5.848 1 98.62 177 TYR A N 1
ATOM 1406 C CA . TYR A 1 177 ? 30.812 -10.469 -5.645 1 98.62 177 TYR A CA 1
ATOM 1407 C C . TYR A 1 177 ? 29.547 -10.094 -4.887 1 98.62 177 TYR A C 1
ATOM 1409 O O . TYR A 1 177 ? 28.438 -10.5 -5.266 1 98.62 177 TYR A O 1
ATOM 1417 N N . LEU A 1 178 ? 29.703 -9.383 -3.793 1 98.69 178 LEU A N 1
ATOM 1418 C CA . LEU A 1 178 ? 28.547 -8.977 -2.99 1 98.69 178 LEU A CA 1
ATOM 1419 C C . LEU A 1 178 ? 27.578 -8.125 -3.811 1 98.69 178 LEU A C 1
ATOM 1421 O O . LEU A 1 178 ? 26.375 -8.227 -3.654 1 98.69 178 LEU A O 1
ATOM 1425 N N . TRP A 1 179 ? 28.172 -7.254 -4.613 1 98.38 179 TRP A N 1
ATOM 1426 C CA . TRP A 1 179 ? 27.344 -6.426 -5.488 1 98.38 179 TRP A CA 1
ATOM 1427 C C . TRP A 1 179 ? 26.484 -7.289 -6.414 1 98.38 179 TRP A C 1
ATOM 1429 O O . TRP A 1 179 ? 25.281 -7.066 -6.547 1 98.38 179 TRP A O 1
ATOM 1439 N N . LEU A 1 180 ? 27.078 -8.289 -7.023 1 97.56 180 LEU A N 1
ATOM 1440 C CA . LEU A 1 180 ? 26.375 -9.195 -7.926 1 97.56 180 LEU A CA 1
ATOM 1441 C C . LEU A 1 180 ? 25.312 -10 -7.168 1 97.56 180 LEU A C 1
ATOM 1443 O O . LEU A 1 180 ? 24.203 -10.203 -7.664 1 97.56 180 LEU A O 1
ATOM 1447 N N . ALA A 1 181 ? 25.656 -10.43 -5.98 1 97.56 181 ALA A N 1
ATOM 1448 C CA . ALA A 1 181 ? 24.828 -11.383 -5.242 1 97.56 181 ALA A CA 1
ATOM 1449 C C . ALA A 1 181 ? 23.656 -10.688 -4.566 1 97.56 181 ALA A C 1
ATOM 1451 O O . ALA A 1 181 ? 22.562 -11.242 -4.492 1 97.56 181 ALA A O 1
ATOM 1452 N N . PHE A 1 182 ? 23.891 -9.453 -4.074 1 98.06 182 PHE A N 1
ATOM 1453 C CA . PHE A 1 182 ? 22.875 -8.852 -3.223 1 98.06 182 PHE A CA 1
ATOM 1454 C C . PHE A 1 182 ? 22.391 -7.523 -3.803 1 98.06 182 PHE A C 1
ATOM 1456 O O . PHE A 1 182 ? 21.188 -7.266 -3.875 1 98.06 182 PHE A O 1
ATOM 1463 N N . PHE A 1 183 ? 23.281 -6.691 -4.27 1 98.19 183 PHE A N 1
ATOM 1464 C CA . PHE A 1 183 ? 22.953 -5.273 -4.375 1 98.19 183 PHE A CA 1
ATOM 1465 C C . PHE A 1 183 ? 22.578 -4.91 -5.805 1 98.19 183 PHE A C 1
ATOM 1467 O O . PHE A 1 183 ? 21.984 -3.848 -6.043 1 98.19 183 PHE A O 1
ATOM 1474 N N . SER A 1 184 ? 22.891 -5.742 -6.746 1 96.25 184 SER A N 1
ATOM 1475 C CA . SER A 1 184 ? 22.547 -5.465 -8.133 1 96.25 184 SER A CA 1
ATOM 1476 C C . SER A 1 184 ? 21.141 -5.984 -8.469 1 96.25 184 SER A C 1
ATOM 1478 O O . SER A 1 184 ? 20.641 -5.75 -9.57 1 96.25 184 SER A O 1
ATOM 1480 N N . LYS A 1 185 ? 20.5 -6.652 -7.535 1 93.94 185 LYS A N 1
ATOM 1481 C CA . LYS A 1 185 ? 19.188 -7.262 -7.734 1 93.94 185 LYS A CA 1
ATOM 1482 C C . LYS A 1 185 ? 18.078 -6.371 -7.188 1 93.94 185 LYS A C 1
ATOM 1484 O O . LYS A 1 185 ? 18.312 -5.539 -6.309 1 93.94 185 LYS A O 1
ATOM 1489 N N . PRO A 1 186 ? 16.844 -6.625 -7.75 1 93.88 186 PRO A N 1
ATOM 1490 C CA . PRO A 1 186 ? 15.727 -5.871 -7.191 1 93.88 186 PRO A CA 1
ATOM 1491 C C . PRO A 1 186 ? 15.43 -6.242 -5.742 1 93.88 186 PRO A C 1
ATOM 1493 O O . PRO A 1 186 ? 14.922 -5.414 -4.977 1 93.88 186 PRO A O 1
ATOM 1496 N N . PHE A 1 187 ? 15.734 -7.516 -5.445 1 96.62 187 PHE A N 1
ATOM 1497 C CA . PHE A 1 187 ? 15.664 -7.992 -4.07 1 96.62 187 PHE A CA 1
ATOM 1498 C C . PHE A 1 187 ? 16.766 -9.008 -3.791 1 96.62 187 PHE A C 1
ATOM 1500 O O . PHE A 1 187 ? 17.016 -9.898 -4.605 1 96.62 187 PHE A O 1
ATOM 1507 N N . TYR A 1 188 ? 17.297 -8.93 -2.707 1 96.31 188 TYR A N 1
ATOM 1508 C CA . TYR A 1 188 ? 18.562 -9.602 -2.449 1 96.31 188 TYR A CA 1
ATOM 1509 C C . TYR A 1 188 ? 18.375 -11.102 -2.266 1 96.31 188 TYR A C 1
ATOM 1511 O O . TYR A 1 188 ? 19.281 -11.891 -2.523 1 96.31 188 TYR A O 1
ATOM 1519 N N . CYS A 1 189 ? 17.25 -11.539 -1.796 1 95.5 189 CYS A N 1
ATOM 1520 C CA . CYS A 1 189 ? 16.953 -12.914 -1.414 1 95.5 189 CYS A CA 1
ATOM 1521 C C . CYS A 1 189 ? 15.766 -13.461 -2.199 1 95.5 189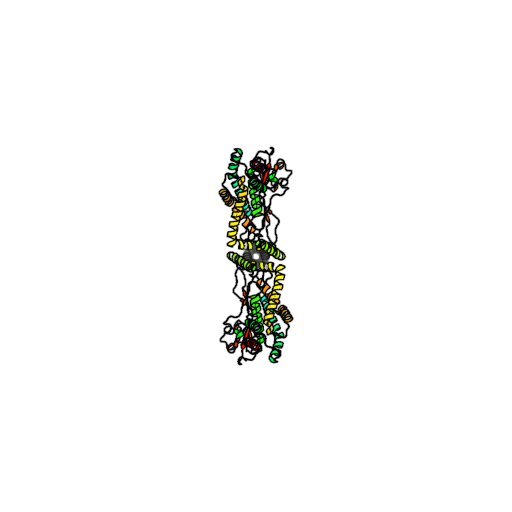 CYS A C 1
ATOM 1523 O O . CYS A 1 189 ? 14.828 -12.727 -2.496 1 95.5 189 CYS A O 1
ATOM 1525 N N . PRO A 1 190 ? 15.859 -14.711 -2.549 1 93.75 190 PRO A N 1
ATOM 1526 C CA . PRO A 1 190 ? 14.695 -15.297 -3.221 1 93.75 190 PRO A CA 1
ATOM 1527 C C . PRO A 1 190 ? 13.43 -15.234 -2.369 1 93.75 190 PRO A C 1
ATOM 1529 O O . PRO A 1 190 ? 13.484 -15.469 -1.159 1 93.75 190 PRO A O 1
ATOM 1532 N N . LEU A 1 191 ? 12.352 -14.969 -3.031 1 93.19 191 LEU A N 1
ATOM 1533 C CA . LEU A 1 191 ? 11.094 -14.836 -2.314 1 93.19 191 LEU A CA 1
ATOM 1534 C C . LEU A 1 191 ? 10.266 -16.109 -2.422 1 93.19 191 LEU A C 1
ATOM 1536 O O . LEU A 1 191 ? 9.25 -16.25 -1.743 1 93.19 191 LEU A O 1
ATOM 1540 N N . ASP A 1 192 ? 10.625 -16.969 -3.295 1 88.19 192 ASP A N 1
ATOM 1541 C CA . ASP A 1 192 ? 9.969 -18.266 -3.443 1 88.19 192 ASP A CA 1
ATOM 1542 C C . ASP A 1 192 ? 10.984 -19.359 -3.795 1 88.19 192 ASP A C 1
ATOM 1544 O O . ASP A 1 192 ? 12.188 -19.078 -3.898 1 88.19 192 ASP A O 1
ATOM 1548 N N . ASP A 1 193 ? 10.508 -20.516 -3.869 1 82.81 193 ASP A N 1
ATOM 1549 C CA . ASP A 1 193 ? 11.398 -21.641 -4.117 1 82.81 193 ASP A CA 1
ATOM 1550 C C . ASP A 1 193 ? 11.516 -21.938 -5.609 1 82.81 193 ASP A C 1
ATOM 1552 O O . ASP A 1 193 ? 12.109 -22.938 -6.008 1 82.81 193 ASP A O 1
ATOM 1556 N N . SER A 1 194 ? 11 -20.984 -6.359 1 79.56 194 SER A N 1
ATOM 1557 C CA . SER A 1 194 ? 11.07 -21.188 -7.801 1 79.56 194 SER A CA 1
ATOM 1558 C C . SER A 1 194 ? 12.414 -20.734 -8.359 1 79.56 194 SER A C 1
ATOM 1560 O O . SER A 1 194 ? 13.125 -19.953 -7.73 1 79.56 194 SER A O 1
ATOM 1562 N N . THR A 1 195 ? 12.758 -21.25 -9.43 1 75.5 195 THR A N 1
ATOM 1563 C CA . THR A 1 195 ? 14.023 -20.906 -10.07 1 75.5 195 THR A CA 1
ATOM 1564 C C . THR A 1 195 ? 13.945 -19.531 -10.734 1 75.5 195 THR A C 1
ATOM 1566 O O . THR A 1 195 ? 14.953 -18.844 -10.859 1 75.5 195 THR A O 1
ATOM 1569 N N . GLU A 1 196 ? 12.773 -19.094 -11.078 1 77.75 196 GLU A N 1
ATOM 1570 C CA . GLU A 1 196 ? 12.648 -17.891 -11.883 1 77.75 196 GLU A CA 1
ATOM 1571 C C . GLU A 1 196 ? 12.172 -16.703 -11.031 1 77.75 196 GLU A C 1
ATOM 1573 O O . GLU A 1 196 ? 11.883 -15.633 -11.562 1 77.75 196 GLU A O 1
ATOM 1578 N N . ASP A 1 197 ? 12.266 -16.812 -9.797 1 83.38 197 ASP A N 1
ATOM 1579 C CA . ASP A 1 197 ? 11.805 -15.742 -8.906 1 83.38 197 ASP A CA 1
ATOM 1580 C C . ASP A 1 197 ? 10.43 -15.234 -9.32 1 83.38 197 ASP A C 1
ATOM 1582 O O . ASP A 1 197 ? 10.227 -14.031 -9.469 1 83.38 197 ASP A O 1
ATOM 1586 N N . ALA A 1 198 ? 9.555 -16.078 -9.445 1 86 198 ALA A N 1
ATOM 1587 C CA . ALA A 1 198 ? 8.211 -15.805 -9.945 1 86 198 ALA A CA 1
ATOM 1588 C C . ALA A 1 198 ? 7.504 -14.766 -9.07 1 86 198 ALA A C 1
ATOM 1590 O O . ALA A 1 198 ? 6.801 -13.891 -9.578 1 86 198 ALA A O 1
ATOM 1591 N N . THR A 1 199 ? 7.715 -14.875 -7.809 1 89.81 199 THR A N 1
ATOM 1592 C CA . THR A 1 199 ? 7.082 -13.945 -6.887 1 89.81 199 THR A CA 1
ATOM 1593 C C . THR A 1 199 ? 7.586 -12.523 -7.121 1 89.81 199 THR A C 1
ATOM 1595 O O . THR A 1 199 ? 6.797 -11.578 -7.152 1 89.81 199 THR A O 1
ATOM 1598 N N . LEU A 1 200 ? 8.867 -12.422 -7.332 1 92.12 200 LEU A N 1
ATOM 1599 C CA . LEU A 1 200 ? 9.438 -11.102 -7.574 1 92.12 200 LEU A CA 1
ATOM 1600 C C . LEU A 1 200 ? 8.93 -10.516 -8.891 1 92.12 200 LEU A C 1
ATOM 1602 O O . LEU A 1 200 ? 8.586 -9.336 -8.953 1 92.12 200 LEU A O 1
ATOM 1606 N N . LEU A 1 201 ? 8.836 -11.281 -9.859 1 91.19 201 LEU A N 1
ATOM 1607 C CA . LEU A 1 201 ? 8.328 -10.828 -11.148 1 91.19 201 LEU A CA 1
ATOM 1608 C C . LEU A 1 201 ? 6.867 -10.391 -11.031 1 91.19 201 LEU A C 1
ATOM 1610 O O . LEU A 1 201 ? 6.461 -9.398 -11.648 1 91.19 201 LEU A O 1
ATOM 1614 N N . TRP A 1 202 ? 6.203 -11.148 -10.289 1 90.5 202 TRP A N 1
ATOM 1615 C CA . TRP A 1 202 ? 4.801 -10.828 -10.055 1 90.5 202 TRP A CA 1
ATOM 1616 C C . TRP A 1 202 ? 4.664 -9.484 -9.344 1 90.5 202 TRP A C 1
ATOM 1618 O O . TRP A 1 202 ? 3.836 -8.656 -9.727 1 90.5 202 TRP A O 1
ATOM 1628 N N . LEU A 1 203 ? 5.461 -9.266 -8.367 1 93.38 203 LEU A N 1
ATOM 1629 C CA . LEU A 1 203 ? 5.461 -7.996 -7.641 1 93.38 203 LEU A CA 1
ATOM 1630 C C . LEU A 1 203 ? 5.805 -6.84 -8.57 1 93.38 203 LEU A C 1
ATOM 1632 O O . LEU A 1 203 ? 5.164 -5.785 -8.523 1 93.38 203 LEU A O 1
ATOM 1636 N N . LEU A 1 204 ? 6.762 -7.078 -9.414 1 93.06 204 LEU A N 1
ATOM 1637 C CA . LEU A 1 204 ? 7.156 -6.047 -10.367 1 93.06 204 LEU A CA 1
ATOM 1638 C C . LEU A 1 204 ? 6.023 -5.746 -11.344 1 93.06 204 LEU A C 1
ATOM 1640 O O . LEU A 1 204 ? 5.824 -4.594 -11.734 1 93.06 204 LEU A O 1
ATOM 1644 N N . GLY A 1 205 ? 5.34 -6.766 -11.688 1 91.31 205 GLY A N 1
ATOM 1645 C CA . GLY A 1 205 ? 4.184 -6.578 -12.555 1 91.31 205 GLY A CA 1
ATOM 1646 C C . GLY A 1 205 ? 3.1 -5.727 -11.922 1 91.31 205 GLY A C 1
ATOM 1647 O O . GLY A 1 205 ? 2.533 -4.848 -12.578 1 91.31 205 GLY A O 1
ATOM 1648 N N . ILE A 1 206 ? 2.84 -5.988 -10.641 1 92.5 206 ILE A N 1
ATOM 1649 C CA . ILE A 1 206 ? 1.829 -5.215 -9.93 1 92.5 206 ILE A CA 1
ATOM 1650 C C . ILE A 1 206 ? 2.287 -3.764 -9.797 1 92.5 206 ILE A C 1
ATOM 1652 O O . ILE A 1 206 ? 1.497 -2.838 -9.992 1 92.5 206 ILE A O 1
ATOM 1656 N N . GLU A 1 207 ? 3.484 -3.607 -9.484 1 93.25 207 GLU A N 1
ATOM 1657 C CA . GLU A 1 207 ? 4.043 -2.266 -9.352 1 93.25 207 GLU A CA 1
ATOM 1658 C C . GLU A 1 207 ? 3.918 -1.482 -10.648 1 93.25 207 GLU A C 1
ATOM 1660 O O . GLU A 1 207 ? 3.568 -0.3 -10.641 1 93.25 207 GLU A O 1
ATOM 1665 N N . SER A 1 208 ? 4.234 -2.1 -11.703 1 92.12 208 SER A N 1
ATOM 1666 C CA . SER A 1 208 ? 4.117 -1.468 -13.016 1 92.12 208 SER A CA 1
ATOM 1667 C C . SER A 1 208 ? 2.674 -1.074 -13.312 1 92.12 208 SER A C 1
ATOM 1669 O O . SER A 1 208 ? 2.418 -0.006 -13.867 1 92.12 208 SER A O 1
ATOM 1671 N N . ALA A 1 209 ? 1.819 -1.929 -12.938 1 91.12 209 ALA A N 1
ATOM 1672 C CA . ALA A 1 209 ? 0.401 -1.635 -13.125 1 91.12 209 ALA A CA 1
ATOM 1673 C C . ALA A 1 209 ? -0.033 -0.458 -12.25 1 91.12 209 ALA A C 1
ATOM 1675 O O . ALA A 1 209 ? -0.801 0.399 -12.695 1 91.12 209 ALA A O 1
ATOM 1676 N N . MET A 1 210 ? 0.405 -0.445 -11.055 1 90.25 210 MET A N 1
ATOM 1677 C CA . MET A 1 210 ? 0.091 0.636 -10.125 1 90.25 210 MET A CA 1
ATOM 1678 C C . MET A 1 210 ? 0.631 1.968 -10.641 1 90.25 210 MET A C 1
ATOM 1680 O O . MET A 1 210 ? -0.008 3.008 -10.469 1 90.25 210 MET A O 1
ATOM 1684 N N . ALA A 1 211 ? 1.775 1.935 -11.305 1 89.81 211 ALA A N 1
ATOM 1685 C CA . ALA A 1 211 ? 2.475 3.137 -11.742 1 89.81 211 ALA A CA 1
ATOM 1686 C C . ALA A 1 211 ? 1.67 3.881 -12.805 1 89.81 211 ALA A C 1
ATOM 1688 O O . ALA A 1 211 ? 1.925 5.059 -13.078 1 89.81 211 ALA A O 1
ATOM 1689 N N . LYS A 1 212 ? 0.7 3.223 -13.336 1 87.5 212 LYS A N 1
ATOM 1690 C CA . LYS A 1 212 ? -0.147 3.842 -14.352 1 87.5 212 LYS A CA 1
ATOM 1691 C C . LYS A 1 212 ? -1.106 4.852 -13.727 1 87.5 212 LYS A C 1
ATOM 1693 O O . LYS A 1 212 ? -1.521 5.809 -14.375 1 87.5 212 LYS A O 1
ATOM 1698 N N . SER A 1 213 ? -1.426 4.648 -12.461 1 85.44 213 SER A N 1
ATOM 1699 C CA . SER A 1 213 ? -2.451 5.492 -11.859 1 85.44 213 SER A CA 1
ATOM 1700 C C . SER A 1 213 ? -1.957 6.117 -10.555 1 85.44 213 SER A C 1
ATOM 1702 O O . SER A 1 213 ? -2.615 7 -10 1 85.44 213 SER A O 1
ATOM 1704 N N . ARG A 1 214 ? -0.81 5.66 -10.117 1 86.88 214 ARG A N 1
ATOM 1705 C CA . ARG A 1 214 ? -0.308 6.156 -8.836 1 86.88 214 ARG A CA 1
ATOM 1706 C C . ARG A 1 214 ? 1.067 6.797 -9 1 86.88 214 ARG A C 1
ATOM 1708 O O . ARG A 1 214 ? 1.797 6.477 -9.945 1 86.88 214 ARG A O 1
ATOM 1715 N N . ASN A 1 215 ? 1.355 7.648 -8.094 1 86.62 215 ASN A N 1
ATOM 1716 C CA . ASN A 1 215 ? 2.66 8.297 -8.148 1 86.62 215 ASN A CA 1
ATOM 1717 C C . ASN A 1 215 ? 3.762 7.391 -7.609 1 86.62 215 ASN A C 1
ATOM 1719 O O . ASN A 1 215 ? 3.484 6.301 -7.105 1 86.62 215 ASN A O 1
ATOM 1723 N N . ALA A 1 216 ? 4.98 7.824 -7.711 1 89.81 216 ALA A N 1
ATOM 1724 C CA . ALA A 1 216 ? 6.145 7.004 -7.379 1 89.81 216 ALA A CA 1
ATOM 1725 C C . ALA A 1 216 ? 6.191 6.699 -5.887 1 89.81 216 ALA A C 1
ATOM 1727 O O . ALA A 1 216 ? 6.594 5.605 -5.48 1 89.81 216 ALA A O 1
ATOM 1728 N N . GLU A 1 217 ? 5.793 7.578 -5.105 1 87.69 217 GLU A N 1
ATOM 1729 C CA . GLU A 1 217 ? 5.832 7.383 -3.658 1 87.69 217 GLU A CA 1
ATOM 1730 C C . GLU A 1 217 ? 4.859 6.293 -3.223 1 87.69 217 GLU A C 1
ATOM 1732 O O . GLU A 1 217 ? 5.207 5.434 -2.406 1 87.69 217 GLU A O 1
ATOM 1737 N N . GLN A 1 218 ? 3.725 6.305 -3.756 1 85.88 218 GLN A N 1
ATOM 1738 C CA . GLN A 1 218 ? 2.723 5.293 -3.436 1 85.88 218 GLN A CA 1
ATOM 1739 C C . GLN A 1 218 ? 3.178 3.906 -3.881 1 85.88 218 GLN A C 1
ATOM 1741 O O . GLN A 1 218 ? 2.988 2.924 -3.162 1 85.88 218 GLN A O 1
ATOM 1746 N N . CYS A 1 219 ? 3.76 3.904 -5.062 1 91.88 219 CYS A N 1
ATOM 1747 C CA . CYS A 1 219 ? 4.25 2.633 -5.578 1 91.88 219 CYS A CA 1
ATOM 1748 C C . CYS A 1 219 ? 5.367 2.082 -4.699 1 91.88 219 CYS A C 1
ATOM 1750 O O . CYS A 1 219 ? 5.371 0.897 -4.359 1 91.88 219 CYS A O 1
ATOM 1752 N N . ARG A 1 220 ? 6.273 2.938 -4.285 1 92.56 220 ARG A N 1
ATOM 1753 C CA . ARG A 1 220 ? 7.398 2.512 -3.461 1 92.56 220 ARG A CA 1
ATOM 1754 C C . ARG A 1 220 ? 6.93 2.092 -2.072 1 92.56 220 ARG A C 1
ATOM 1756 O O . ARG A 1 220 ? 7.461 1.141 -1.494 1 92.56 220 ARG A O 1
ATOM 1763 N N . GLU A 1 221 ? 5.992 2.818 -1.552 1 88.56 221 GLU A N 1
ATOM 1764 C CA . GLU A 1 221 ? 5.426 2.453 -0.257 1 88.56 221 GLU A CA 1
ATOM 1765 C C . GLU A 1 221 ? 4.77 1.075 -0.311 1 88.56 221 GLU A C 1
ATOM 1767 O O . GLU A 1 221 ? 4.961 0.255 0.589 1 88.56 221 GLU A O 1
ATOM 1772 N N . TRP A 1 222 ? 3.998 0.934 -1.336 1 92.06 222 TRP A N 1
ATOM 1773 C CA . TRP A 1 222 ? 3.352 -0.361 -1.522 1 92.06 222 TRP A CA 1
ATOM 1774 C C . TRP A 1 222 ? 4.383 -1.482 -1.578 1 92.06 222 TRP A C 1
ATOM 1776 O O . TRP A 1 222 ? 4.227 -2.512 -0.919 1 92.06 222 TRP A O 1
ATOM 1786 N N . ARG A 1 223 ? 5.434 -1.291 -2.389 1 94.19 223 ARG A N 1
ATOM 1787 C CA . ARG A 1 223 ? 6.484 -2.295 -2.535 1 94.19 223 ARG A CA 1
ATOM 1788 C C . ARG A 1 223 ? 7.168 -2.568 -1.2 1 94.19 223 ARG A C 1
ATOM 1790 O O . ARG A 1 223 ? 7.359 -3.725 -0.819 1 94.19 223 ARG A O 1
ATOM 1797 N N . SER A 1 224 ? 7.551 -1.538 -0.552 1 92.69 224 SER A N 1
ATOM 1798 C CA . SER A 1 224 ? 8.25 -1.662 0.724 1 92.69 224 SER A CA 1
ATOM 1799 C C . SER A 1 224 ? 7.41 -2.432 1.738 1 92.69 224 SER A C 1
ATOM 1801 O O . SER A 1 224 ? 7.902 -3.365 2.377 1 92.69 224 SER A O 1
ATOM 1803 N N . GLU A 1 225 ? 6.137 -2.121 1.803 1 91.12 225 GLU A N 1
ATOM 1804 C CA . GLU A 1 225 ? 5.246 -2.791 2.746 1 91.12 225 GLU A CA 1
ATOM 1805 C C . GLU A 1 225 ? 5.086 -4.27 2.398 1 91.12 225 GLU A C 1
ATOM 1807 O O . GLU A 1 225 ? 5.035 -5.121 3.287 1 91.12 225 GLU A O 1
ATOM 1812 N N . THR A 1 226 ? 4.93 -4.52 1.13 1 93.94 226 THR A N 1
ATOM 1813 C CA . THR A 1 226 ? 4.766 -5.895 0.672 1 93.94 226 THR A CA 1
ATOM 1814 C C . THR A 1 226 ? 5.996 -6.73 1.022 1 93.94 226 THR A C 1
ATOM 1816 O O . THR A 1 226 ? 5.871 -7.832 1.564 1 93.94 226 THR A O 1
ATOM 1819 N N . LEU A 1 227 ? 7.156 -6.152 0.762 1 94.81 227 LEU A N 1
ATOM 1820 C CA . LEU A 1 227 ? 8.391 -6.883 1.013 1 94.81 227 LEU A CA 1
ATOM 1821 C C . LEU A 1 227 ? 8.617 -7.074 2.51 1 94.81 227 LEU A C 1
ATOM 1823 O O . LEU A 1 227 ? 9.094 -8.125 2.941 1 94.81 227 LEU A O 1
ATOM 1827 N N . LEU A 1 228 ? 8.289 -6.086 3.277 1 92.69 228 LEU A N 1
ATOM 1828 C CA . LEU A 1 228 ? 8.414 -6.207 4.727 1 92.69 228 LEU A CA 1
ATOM 1829 C C . LEU A 1 228 ? 7.492 -7.297 5.262 1 92.69 228 LEU A C 1
ATOM 1831 O O . LEU A 1 228 ? 7.902 -8.109 6.098 1 92.69 228 LEU A O 1
ATOM 1835 N N . ALA A 1 229 ? 6.312 -7.301 4.77 1 92.81 229 ALA A N 1
ATOM 1836 C CA . ALA A 1 229 ? 5.367 -8.328 5.191 1 92.81 229 ALA A CA 1
ATOM 1837 C C . ALA A 1 229 ? 5.863 -9.727 4.812 1 92.81 229 ALA A C 1
ATOM 1839 O O . ALA A 1 229 ? 5.828 -10.648 5.629 1 92.81 229 ALA A O 1
ATOM 1840 N N . LEU A 1 230 ? 6.316 -9.867 3.594 1 93.38 230 LEU A N 1
ATOM 1841 C CA . LEU A 1 230 ? 6.84 -11.141 3.125 1 93.38 230 LEU A CA 1
ATOM 1842 C C . LEU A 1 230 ? 8.023 -11.594 3.973 1 93.38 230 LEU A C 1
ATOM 1844 O O . LEU A 1 230 ? 8.164 -12.781 4.273 1 93.38 230 LEU A O 1
ATOM 1848 N N . SER A 1 231 ? 8.867 -10.602 4.363 1 93.62 231 SER A N 1
ATOM 1849 C CA . SER A 1 231 ? 10.102 -10.906 5.082 1 93.62 231 SER A CA 1
ATOM 1850 C C . SER A 1 231 ? 9.812 -11.312 6.523 1 93.62 231 SER A C 1
ATOM 1852 O O . SER A 1 231 ? 10.688 -11.844 7.207 1 93.62 231 SER A O 1
ATOM 1854 N N . THR A 1 232 ? 8.602 -11.07 6.996 1 91 232 THR A N 1
ATOM 1855 C CA . THR A 1 232 ? 8.258 -11.453 8.359 1 91 232 THR A CA 1
ATOM 1856 C C . THR A 1 232 ? 7.754 -12.891 8.414 1 91 232 THR A C 1
ATOM 1858 O O . THR A 1 232 ? 7.641 -13.477 9.5 1 91 232 THR A O 1
ATOM 1861 N N . GLN A 1 233 ? 7.488 -13.453 7.336 1 90.56 233 GLN A N 1
ATOM 1862 C CA . GLN A 1 233 ? 6.969 -14.812 7.277 1 90.56 233 GLN A CA 1
ATOM 1863 C C . GLN A 1 233 ? 8.047 -15.836 7.645 1 90.56 233 GLN A C 1
ATOM 1865 O O . GLN A 1 233 ? 9.227 -15.633 7.344 1 90.56 233 GLN A O 1
ATOM 1870 N N . LYS A 1 234 ? 7.664 -16.906 8.211 1 91.19 234 LYS A N 1
ATOM 1871 C CA . LYS A 1 234 ? 8.578 -17.953 8.625 1 91.19 234 LYS A CA 1
ATOM 1872 C C . LYS A 1 234 ? 9.273 -18.594 7.422 1 91.19 234 LYS A C 1
ATOM 1874 O O . LYS A 1 234 ? 10.461 -18.906 7.477 1 91.19 234 LYS A O 1
ATOM 1879 N N . SER A 1 235 ? 8.539 -18.75 6.367 1 91.12 235 SER A N 1
ATOM 1880 C CA . SER A 1 235 ? 9.102 -19.359 5.164 1 91.12 235 SER A CA 1
ATOM 1881 C C . SER A 1 235 ? 10.242 -18.516 4.602 1 91.12 235 SER A C 1
ATOM 1883 O O . SER A 1 235 ? 11.242 -19.047 4.117 1 91.12 235 SER A O 1
ATOM 1885 N N . PHE A 1 236 ? 10.125 -17.234 4.707 1 94 236 PHE A N 1
ATOM 1886 C CA . PHE A 1 236 ? 11.172 -16.359 4.207 1 94 236 PHE A CA 1
ATOM 1887 C C . PHE A 1 236 ? 12.422 -16.453 5.07 1 94 236 PHE A C 1
ATOM 1889 O O . PHE A 1 236 ? 13.539 -16.5 4.551 1 94 236 PHE A O 1
ATOM 1896 N N . LYS A 1 237 ? 12.234 -16.453 6.344 1 94.75 237 LYS A N 1
ATOM 1897 C CA . LYS A 1 237 ? 13.375 -16.547 7.25 1 94.75 237 LYS A CA 1
ATOM 1898 C C . LYS A 1 237 ? 14.203 -17.797 6.973 1 94.75 237 LYS A C 1
ATOM 1900 O O . LYS A 1 237 ? 15.43 -17.734 6.945 1 94.75 237 LYS A O 1
ATOM 1905 N N . SER A 1 238 ? 13.516 -18.844 6.738 1 95.31 238 SER A N 1
ATOM 1906 C CA . SER A 1 238 ? 14.195 -20.094 6.414 1 95.31 238 SER A CA 1
ATOM 1907 C C . SER A 1 238 ? 14.906 -20 5.062 1 95.31 238 SER A C 1
ATOM 1909 O O . SER A 1 238 ? 16.047 -20.422 4.926 1 95.31 238 SER A O 1
ATOM 1911 N N . ARG A 1 239 ? 14.273 -19.484 4.137 1 95.31 239 ARG A N 1
ATOM 1912 C CA . ARG A 1 239 ? 14.859 -19.312 2.812 1 95.31 239 ARG A CA 1
ATOM 1913 C C . ARG A 1 239 ? 16.078 -18.391 2.867 1 95.31 239 ARG A C 1
ATOM 1915 O O . ARG A 1 239 ? 17.078 -18.641 2.207 1 95.31 239 ARG A O 1
ATOM 1922 N N . ARG A 1 240 ? 15.961 -17.359 3.66 1 96.88 240 ARG A N 1
ATOM 1923 C CA . ARG A 1 240 ? 17.047 -16.406 3.803 1 96.88 240 ARG A CA 1
ATOM 1924 C C . ARG A 1 240 ? 18.281 -17.062 4.418 1 96.88 240 ARG A C 1
ATOM 1926 O O . ARG A 1 240 ? 19.406 -16.859 3.955 1 96.88 240 ARG A O 1
ATOM 1933 N N . GLU A 1 241 ? 18.094 -17.828 5.406 1 97 241 GLU A N 1
ATOM 1934 C CA . GLU A 1 241 ? 19.203 -18.531 6.043 1 97 241 GLU A CA 1
ATOM 1935 C C . GLU A 1 241 ? 19.891 -19.484 5.062 1 97 241 GLU A C 1
ATOM 1937 O O . GLU A 1 241 ? 21.125 -19.531 5.004 1 97 241 GLU A O 1
ATOM 1942 N N . SER A 1 242 ? 19.078 -20.172 4.344 1 96.75 242 SER A N 1
ATOM 1943 C CA . SER A 1 242 ? 19.625 -21.078 3.344 1 96.75 242 SER A CA 1
ATOM 1944 C C . SER A 1 242 ? 20.391 -20.312 2.26 1 96.75 242 SER A C 1
ATOM 1946 O O . SER A 1 242 ? 21.438 -20.766 1.803 1 96.75 242 SER A O 1
ATOM 1948 N N . TYR A 1 243 ? 19.844 -19.25 1.889 1 96.88 243 TYR A N 1
ATOM 1949 C CA . TYR A 1 243 ? 20.469 -18.453 0.845 1 96.88 243 TYR A CA 1
ATOM 1950 C C . TYR A 1 243 ? 21.797 -17.875 1.324 1 96.88 243 TYR A C 1
ATOM 1952 O O . TYR A 1 243 ? 22.781 -17.891 0.591 1 96.88 243 TYR A O 1
ATOM 1960 N N . ILE A 1 244 ? 21.844 -17.359 2.504 1 97.88 244 ILE A N 1
ATOM 1961 C CA . ILE A 1 244 ? 23.062 -16.797 3.076 1 97.88 244 ILE A CA 1
ATOM 1962 C C . ILE A 1 244 ? 24.125 -17.891 3.164 1 97.88 244 ILE A C 1
ATOM 1964 O O . ILE A 1 244 ? 25.297 -17.656 2.883 1 97.88 244 ILE A O 1
ATOM 1968 N N . TYR A 1 245 ? 23.672 -19.047 3.535 1 97.56 245 TYR A N 1
ATOM 1969 C CA . TYR A 1 245 ? 24.578 -20.172 3.584 1 97.56 245 TYR A CA 1
ATOM 1970 C C . TYR A 1 245 ? 25.156 -20.484 2.201 1 97.56 245 TYR A C 1
ATOM 1972 O O . TYR A 1 245 ? 26.359 -20.656 2.049 1 97.56 245 TYR A O 1
ATOM 1980 N N . LEU A 1 246 ? 24.297 -20.516 1.249 1 97.44 246 LEU A N 1
ATOM 1981 C CA . LEU A 1 246 ? 24.703 -20.797 -0.12 1 97.44 246 LEU A CA 1
ATOM 1982 C C . LEU A 1 246 ? 25.688 -19.75 -0.625 1 97.44 246 LEU A C 1
ATOM 1984 O O . LEU A 1 246 ? 26.703 -20.078 -1.234 1 97.44 246 LEU A O 1
ATOM 1988 N N . ILE A 1 247 ? 25.391 -18.516 -0.394 1 98.25 247 ILE A N 1
ATOM 1989 C CA . ILE A 1 247 ? 26.25 -17.422 -0.84 1 98.25 247 ILE A CA 1
ATOM 1990 C C . ILE A 1 247 ? 27.594 -17.484 -0.112 1 98.25 247 ILE A C 1
ATOM 1992 O O . ILE A 1 247 ? 28.641 -17.234 -0.709 1 98.25 247 ILE A O 1
ATOM 1996 N N . SER A 1 248 ? 27.578 -17.812 1.179 1 98.44 248 SER A N 1
ATOM 1997 C CA . SER A 1 248 ? 28.797 -17.938 1.952 1 98.44 248 SER A CA 1
ATOM 1998 C C . SER A 1 248 ? 29.688 -19.062 1.406 1 98.44 248 SER A C 1
ATOM 2000 O O . SER A 1 248 ? 30.906 -18.906 1.292 1 98.44 248 SER A O 1
ATOM 2002 N N . LYS A 1 249 ? 29.047 -20.125 1.117 1 98.12 249 LYS A N 1
ATOM 2003 C CA . LYS A 1 249 ? 29.766 -21.25 0.537 1 98.12 249 LYS A CA 1
ATOM 2004 C C . LYS A 1 249 ? 30.359 -20.891 -0.819 1 98.12 249 LYS A C 1
ATOM 2006 O O . LYS A 1 249 ? 31.531 -21.203 -1.098 1 98.12 249 LYS A O 1
ATOM 2011 N N . ASP A 1 250 ? 29.609 -20.266 -1.594 1 98.12 250 ASP A N 1
ATOM 2012 C CA . ASP A 1 250 ? 30.047 -19.875 -2.932 1 98.12 250 ASP A CA 1
ATOM 2013 C C . ASP A 1 250 ? 31.203 -18.875 -2.861 1 98.12 250 ASP A C 1
ATOM 2015 O O . ASP A 1 250 ? 32.25 -19.078 -3.5 1 98.12 250 ASP A O 1
ATOM 2019 N N . LEU A 1 251 ? 31.047 -17.828 -2.096 1 98.44 251 LEU A N 1
ATOM 2020 C CA . LEU A 1 251 ? 32.094 -16.828 -1.97 1 98.44 251 LEU A CA 1
ATOM 2021 C C . LEU A 1 251 ? 33.375 -17.453 -1.401 1 98.44 251 LEU A C 1
ATOM 2023 O O . LEU A 1 251 ? 34.469 -17.156 -1.872 1 98.44 251 LEU A O 1
ATOM 2027 N N . SER A 1 252 ? 33.219 -18.328 -0.422 1 97.81 252 SER A N 1
ATOM 2028 C CA . SER A 1 252 ? 34.375 -19 0.153 1 97.81 252 SER A CA 1
ATOM 2029 C C . SER A 1 252 ? 35.125 -19.812 -0.898 1 97.81 252 SER A C 1
ATOM 2031 O O . SER A 1 252 ? 36.344 -19.906 -0.88 1 97.81 252 SER A O 1
ATOM 2033 N N . SER A 1 253 ? 34.375 -20.391 -1.789 1 96.94 253 SER A N 1
ATOM 2034 C CA . SER A 1 253 ? 35 -21.203 -2.844 1 96.94 253 SER A CA 1
ATOM 2035 C C . SER A 1 253 ? 35.875 -20.344 -3.752 1 96.94 253 SER A C 1
ATOM 2037 O O . SER A 1 253 ? 36.875 -20.812 -4.281 1 96.94 253 SER A O 1
ATOM 2039 N N . TYR A 1 254 ? 35.469 -19.078 -3.961 1 97.5 254 TYR A N 1
ATOM 2040 C CA . TYR A 1 254 ? 36.281 -18.141 -4.738 1 97.5 254 TYR A CA 1
ATOM 2041 C C . TYR A 1 254 ? 37.562 -17.781 -3.99 1 97.5 254 TYR A C 1
ATOM 2043 O O . TYR A 1 254 ? 38.594 -17.484 -4.609 1 97.5 254 TYR A O 1
ATOM 2051 N N . LEU A 1 255 ? 37.562 -17.828 -2.654 1 97.38 255 LEU A N 1
ATOM 2052 C CA . LEU A 1 255 ? 38.625 -17.25 -1.85 1 97.38 255 LEU A CA 1
ATOM 2053 C C . LEU A 1 255 ? 39.625 -18.344 -1.407 1 97.38 255 LEU A C 1
ATOM 2055 O O . LEU A 1 255 ? 40.656 -18.031 -0.836 1 97.38 255 LEU A O 1
ATOM 2059 N N . ILE A 1 256 ? 39.344 -19.547 -1.725 1 94.81 256 ILE A N 1
ATOM 2060 C CA . ILE A 1 256 ? 40.188 -20.656 -1.297 1 94.81 256 ILE A CA 1
ATOM 2061 C C . ILE A 1 256 ? 41.625 -20.484 -1.816 1 94.81 256 ILE A C 1
ATOM 2063 O O . ILE A 1 256 ? 42.562 -20.625 -1.063 1 94.81 256 ILE A O 1
ATOM 2067 N N . PRO A 1 257 ? 41.781 -20.109 -3.064 1 93.38 257 PRO A N 1
ATOM 2068 C CA . PRO A 1 257 ? 43.125 -19.938 -3.557 1 93.38 257 PRO A CA 1
ATOM 2069 C C . PRO A 1 257 ? 43.875 -18.781 -2.893 1 93.38 257 PRO A C 1
ATOM 2071 O O . PRO A 1 257 ? 45.094 -18.734 -2.893 1 93.38 257 PRO A O 1
ATOM 2074 N N . ILE A 1 258 ? 43.219 -17.797 -2.34 1 94.56 258 ILE A N 1
ATOM 2075 C CA . ILE A 1 258 ? 43.781 -16.609 -1.699 1 94.56 258 ILE A CA 1
ATOM 2076 C C . ILE A 1 258 ? 44.188 -16.953 -0.265 1 94.56 258 ILE A C 1
ATOM 2078 O O . ILE A 1 258 ? 45.156 -16.391 0.26 1 94.56 258 ILE A O 1
ATOM 2082 N N . PHE A 1 259 ? 43.406 -17.859 0.329 1 94.12 259 PHE A N 1
ATOM 2083 C CA . PHE A 1 259 ? 43.656 -18.219 1.72 1 94.12 259 PHE A CA 1
ATOM 2084 C C . PHE A 1 259 ? 43.812 -19.719 1.868 1 94.12 259 PHE A C 1
ATOM 2086 O O . PHE A 1 259 ? 43.031 -20.375 2.566 1 94.12 259 PHE A O 1
ATOM 2093 N N . PRO A 1 260 ? 44.844 -20.203 1.399 1 89 260 PRO A N 1
ATOM 2094 C CA . PRO A 1 260 ? 45 -21.672 1.366 1 89 260 PRO A CA 1
ATOM 2095 C C . PRO A 1 260 ? 45.281 -22.266 2.744 1 89 260 PRO A C 1
ATOM 2097 O O . PRO A 1 260 ? 45.094 -23.453 2.955 1 89 260 PRO A O 1
ATOM 2100 N N . LYS A 1 261 ? 45.75 -21.547 3.682 1 89.25 261 LYS A N 1
ATOM 2101 C CA . LYS A 1 261 ? 46.125 -22.062 4.992 1 89.25 261 LYS A CA 1
ATOM 2102 C C . LYS A 1 261 ? 44.906 -22.172 5.914 1 89.25 261 LYS A C 1
ATOM 2104 O O . LYS A 1 261 ? 45 -22.75 7.004 1 89.25 261 LYS A O 1
ATOM 2109 N N . ILE A 1 262 ? 43.844 -21.594 5.484 1 91.81 262 ILE A N 1
ATOM 2110 C CA . ILE A 1 262 ? 42.625 -21.672 6.266 1 91.81 262 ILE A CA 1
ATOM 2111 C C . ILE A 1 262 ? 41.75 -22.812 5.762 1 91.81 262 ILE A C 1
ATOM 2113 O O . ILE A 1 262 ? 41.562 -22.969 4.555 1 91.81 262 ILE A O 1
ATOM 2117 N N . SER A 1 263 ? 41.25 -23.656 6.66 1 94.12 263 SER A N 1
ATOM 2118 C CA . SER A 1 263 ? 40.375 -24.734 6.25 1 94.12 263 SER A CA 1
ATOM 2119 C C . SER A 1 263 ? 39.125 -24.203 5.566 1 94.12 263 SER A C 1
ATOM 2121 O O . SER A 1 263 ? 38.625 -23.125 5.918 1 94.12 263 SER A O 1
ATOM 2123 N N . PRO A 1 264 ? 38.625 -24.938 4.641 1 94.19 264 PRO A N 1
ATOM 2124 C CA . PRO A 1 264 ? 37.438 -24.469 3.906 1 94.19 264 PRO A CA 1
ATOM 2125 C C . PRO A 1 264 ? 36.25 -24.172 4.82 1 94.19 264 PRO A C 1
ATOM 2127 O O . PRO A 1 264 ? 35.562 -23.188 4.625 1 94.19 264 PRO A O 1
ATOM 2130 N N . LEU A 1 265 ? 36.031 -24.984 5.789 1 96.06 265 LEU A N 1
ATOM 2131 C CA . LEU A 1 265 ? 34.906 -24.797 6.695 1 96.06 265 LEU A CA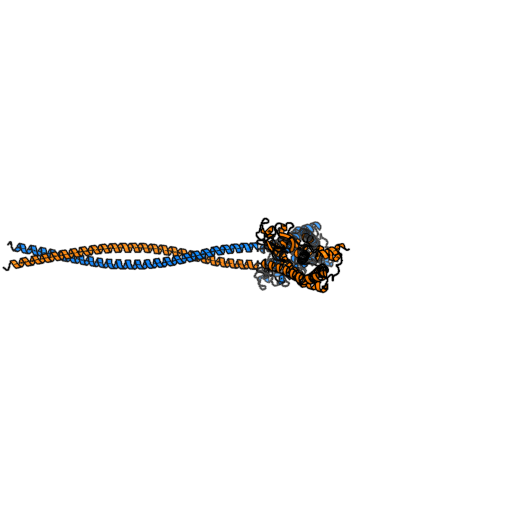 1
ATOM 2132 C C . LEU A 1 265 ? 35.094 -23.547 7.547 1 96.06 265 LEU A C 1
ATOM 2134 O O . LEU A 1 265 ? 34.156 -22.766 7.75 1 96.06 265 LEU A O 1
ATOM 2138 N N . GLU A 1 266 ? 36.281 -23.344 8 1 96.62 266 GLU A N 1
ATOM 2139 C CA . GLU A 1 266 ? 36.594 -22.156 8.789 1 96.62 266 GLU A CA 1
ATOM 2140 C C . GLU A 1 266 ? 36.5 -20.891 7.949 1 96.62 266 GLU A C 1
ATOM 2142 O O . GLU A 1 266 ? 35.969 -19.875 8.422 1 96.62 266 GLU A O 1
ATOM 2147 N N . LEU A 1 267 ? 36.969 -20.984 6.734 1 97.25 267 LEU A N 1
ATOM 2148 C CA . LEU A 1 267 ? 36.875 -19.844 5.828 1 97.25 267 LEU A CA 1
ATOM 2149 C C . LEU A 1 267 ? 35.406 -19.484 5.555 1 97.25 267 LEU A C 1
ATOM 2151 O O . LEU A 1 267 ? 35.031 -18.312 5.621 1 97.25 267 LEU A O 1
ATOM 2155 N N . GLN A 1 268 ? 34.625 -20.516 5.316 1 97.88 268 GLN A N 1
ATOM 2156 C CA . GLN A 1 268 ? 33.219 -20.297 5.047 1 97.88 268 GLN A CA 1
ATOM 2157 C C . GLN A 1 268 ? 32.531 -19.625 6.23 1 97.88 268 GLN A C 1
ATOM 2159 O O . GLN A 1 268 ? 31.766 -18.672 6.051 1 97.88 268 GLN A O 1
ATOM 2164 N N . ASN A 1 269 ? 32.781 -20.078 7.422 1 97.62 269 ASN A N 1
ATOM 2165 C CA . ASN A 1 269 ? 32.156 -19.516 8.617 1 97.62 269 ASN A CA 1
ATOM 2166 C C . ASN A 1 269 ? 32.625 -18.094 8.867 1 97.62 269 ASN A C 1
ATOM 2168 O O . ASN A 1 269 ? 31.828 -17.219 9.227 1 97.62 269 ASN A O 1
ATOM 2172 N N . SER A 1 270 ? 33.875 -17.891 8.672 1 97.44 270 SER A N 1
ATOM 2173 C CA . SER A 1 270 ? 34.438 -16.562 8.875 1 97.44 270 SER A CA 1
ATOM 2174 C C . SER A 1 270 ? 33.875 -15.562 7.871 1 97.44 270 SER A C 1
ATOM 2176 O O . SER A 1 270 ? 33.5 -14.453 8.242 1 97.44 270 SER A O 1
ATOM 2178 N N . VAL A 1 271 ? 33.781 -15.992 6.641 1 98.06 271 VAL A N 1
ATOM 2179 C CA . VAL A 1 271 ? 33.25 -15.141 5.582 1 98.06 271 VAL A CA 1
ATOM 2180 C C . VAL A 1 271 ? 31.766 -14.859 5.855 1 98.06 271 VAL A C 1
ATOM 2182 O O . VAL A 1 271 ? 31.297 -13.734 5.645 1 98.06 271 VAL A O 1
ATOM 2185 N N . ARG A 1 272 ? 31.047 -15.828 6.254 1 98.25 272 ARG A N 1
ATOM 2186 C CA . ARG A 1 272 ? 29.625 -15.664 6.559 1 98.25 272 ARG A CA 1
ATOM 2187 C C . ARG A 1 272 ? 29.406 -14.602 7.629 1 98.25 272 ARG A C 1
ATOM 2189 O O . ARG A 1 272 ? 28.609 -13.68 7.449 1 98.25 272 ARG A O 1
ATOM 2196 N N . LYS A 1 273 ? 30.141 -14.633 8.672 1 97.44 273 LYS A N 1
ATOM 2197 C CA . LYS A 1 273 ? 29.953 -13.766 9.836 1 97.44 273 LYS A CA 1
ATOM 2198 C C . LYS A 1 273 ? 30.469 -12.352 9.555 1 97.44 273 LYS A C 1
ATOM 2200 O O . LYS A 1 273 ? 29.828 -11.367 9.906 1 97.44 273 LYS A O 1
ATOM 2205 N N . ALA A 1 274 ? 31.516 -12.273 8.828 1 96.75 274 ALA A N 1
ATOM 2206 C CA . ALA A 1 274 ? 32.188 -10.992 8.703 1 96.75 274 ALA A CA 1
ATOM 2207 C C . ALA A 1 274 ? 31.75 -10.25 7.441 1 96.75 274 ALA A C 1
ATOM 2209 O O . ALA A 1 274 ? 31.766 -9.023 7.398 1 96.75 274 ALA A O 1
ATOM 2210 N N . VAL A 1 275 ? 31.328 -10.977 6.473 1 98.31 275 VAL A N 1
ATOM 2211 C CA . VAL A 1 275 ? 31.172 -10.344 5.172 1 98.31 275 VAL A CA 1
ATOM 2212 C C . VAL A 1 275 ? 29.734 -10.523 4.68 1 98.31 275 VAL A C 1
ATOM 2214 O O . VAL A 1 275 ? 28.984 -9.555 4.535 1 98.31 275 VAL A O 1
ATOM 2217 N N . VAL A 1 276 ? 29.297 -11.773 4.551 1 98.69 276 VAL A N 1
ATOM 2218 C CA . VAL A 1 276 ? 28.062 -12.086 3.836 1 98.69 276 VAL A CA 1
ATOM 2219 C C . VAL A 1 276 ? 26.859 -11.656 4.668 1 98.69 276 VAL A C 1
ATOM 2221 O O . VAL A 1 276 ? 25.953 -10.984 4.168 1 98.69 276 VAL A O 1
ATOM 2224 N N . GLN A 1 277 ? 26.828 -11.984 5.938 1 98.44 277 GLN A N 1
ATOM 2225 C CA . GLN A 1 277 ? 25.688 -11.688 6.789 1 98.44 277 GLN A CA 1
ATOM 2226 C C . GLN A 1 277 ? 25.469 -10.18 6.918 1 98.44 277 GLN A C 1
ATOM 2228 O O . GLN A 1 277 ? 24.359 -9.68 6.688 1 98.44 277 GLN A O 1
ATOM 2233 N N . PRO A 1 278 ? 26.469 -9.461 7.203 1 98.25 278 PRO A N 1
ATOM 2234 C CA . PRO A 1 278 ? 26.266 -8.016 7.277 1 98.25 278 PRO A CA 1
ATOM 2235 C C . PRO A 1 278 ? 25.828 -7.41 5.945 1 98.25 278 PRO A C 1
ATOM 2237 O O . PRO A 1 278 ? 25.016 -6.48 5.922 1 98.25 278 PRO A O 1
ATOM 2240 N N . ALA A 1 279 ? 26.375 -7.891 4.902 1 98.75 279 ALA A N 1
ATOM 2241 C CA . ALA A 1 279 ? 25.984 -7.398 3.584 1 98.75 279 ALA A CA 1
ATOM 2242 C C . ALA A 1 279 ? 24.516 -7.695 3.299 1 98.75 279 ALA A C 1
ATOM 2244 O O . ALA A 1 279 ? 23.797 -6.844 2.777 1 98.75 279 ALA A O 1
ATOM 2245 N N . ALA A 1 280 ? 24.109 -8.883 3.623 1 98.56 280 ALA A N 1
ATOM 2246 C CA . ALA A 1 280 ? 22.719 -9.266 3.432 1 98.56 280 ALA A CA 1
ATOM 2247 C C . ALA A 1 280 ? 21.781 -8.398 4.273 1 98.56 280 ALA A C 1
ATOM 2249 O O . ALA A 1 280 ? 20.719 -7.98 3.809 1 98.56 280 ALA A O 1
ATOM 2250 N N . ASP A 1 281 ? 22.172 -8.133 5.492 1 97.94 281 ASP A N 1
ATOM 2251 C CA . ASP A 1 281 ? 21.375 -7.289 6.375 1 97.94 281 ASP A CA 1
ATOM 2252 C C . ASP A 1 281 ? 21.25 -5.879 5.812 1 97.94 281 ASP A C 1
ATOM 2254 O O . ASP A 1 281 ? 20.172 -5.281 5.863 1 97.94 281 ASP A O 1
ATOM 2258 N N . LEU A 1 282 ? 22.312 -5.418 5.312 1 98.19 282 LEU A N 1
ATOM 2259 C CA . LEU A 1 282 ? 22.281 -4.086 4.715 1 98.19 282 LEU A CA 1
ATOM 2260 C C . LEU A 1 282 ? 21.406 -4.066 3.473 1 98.19 282 LEU A C 1
ATOM 2262 O O . LEU A 1 282 ? 20.594 -3.146 3.293 1 98.19 282 LEU A O 1
ATOM 2266 N N . ALA A 1 283 ? 21.562 -5.051 2.637 1 98.38 283 ALA A N 1
ATOM 2267 C CA . ALA A 1 283 ? 20.734 -5.148 1.44 1 98.38 283 ALA A CA 1
ATOM 2268 C C . ALA A 1 283 ? 19.25 -5.199 1.805 1 98.38 283 ALA A C 1
ATOM 2270 O O . ALA A 1 283 ? 18.422 -4.582 1.134 1 98.38 283 ALA A O 1
ATOM 2271 N N . HIS A 1 284 ? 18.969 -5.945 2.838 1 97.38 284 HIS A N 1
ATOM 2272 C CA . HIS A 1 284 ? 17.594 -6.039 3.309 1 97.38 284 HIS A CA 1
ATOM 2273 C C . HIS A 1 284 ? 17.031 -4.66 3.645 1 97.38 284 HIS A C 1
ATOM 2275 O O . HIS A 1 284 ? 15.93 -4.312 3.213 1 97.38 284 HIS A O 1
ATOM 2281 N N . ARG A 1 285 ? 17.766 -3.904 4.316 1 96.88 285 ARG A N 1
ATOM 2282 C CA . ARG A 1 285 ? 17.312 -2.572 4.719 1 96.88 285 ARG A CA 1
ATOM 2283 C C . ARG A 1 285 ? 17.172 -1.659 3.506 1 96.88 285 ARG A C 1
ATOM 2285 O O . ARG A 1 285 ? 16.234 -0.851 3.445 1 96.88 285 ARG A O 1
ATOM 2292 N N . PHE A 1 286 ? 18.109 -1.78 2.568 1 97.56 286 PHE A N 1
ATOM 2293 C CA . PHE A 1 286 ? 18.031 -0.974 1.355 1 97.56 286 PHE A CA 1
ATOM 2294 C C . PHE A 1 286 ? 16.781 -1.317 0.552 1 97.56 286 PHE A C 1
ATOM 2296 O O . PHE A 1 286 ? 16.062 -0.425 0.104 1 97.56 286 PHE A O 1
ATOM 2303 N N . HIS A 1 287 ? 16.5 -2.611 0.415 1 96.5 287 HIS A N 1
ATOM 2304 C CA . HIS A 1 287 ? 15.461 -3.074 -0.5 1 96.5 287 HIS A CA 1
ATOM 2305 C C . HIS A 1 287 ? 14.07 -2.893 0.102 1 96.5 287 HIS A C 1
ATOM 2307 O O . HIS A 1 287 ? 13.07 -2.883 -0.621 1 96.5 287 HIS A O 1
ATOM 2313 N N . THR A 1 288 ? 13.93 -2.77 1.413 1 94.81 288 THR A N 1
ATOM 2314 C CA . THR A 1 288 ? 12.633 -2.625 2.055 1 94.81 288 THR A CA 1
ATOM 2315 C C . THR A 1 288 ? 12.352 -1.162 2.385 1 94.81 288 THR A C 1
ATOM 2317 O O . THR A 1 288 ? 11.328 -0.843 3 1 94.81 288 THR A O 1
ATOM 2320 N N . SER A 1 289 ? 13.227 -0.324 1.949 1 94.06 289 SER A N 1
ATOM 2321 C CA . SER A 1 289 ? 13.047 1.108 2.162 1 94.06 289 SER A CA 1
ATOM 2322 C C . SER A 1 289 ? 12.211 1.731 1.046 1 94.06 289 SER A C 1
ATOM 2324 O O . SER A 1 289 ? 12.148 1.193 -0.062 1 94.06 289 SER A O 1
ATOM 2326 N N . VAL A 1 290 ? 11.617 2.852 1.323 1 92.31 290 VAL A N 1
ATOM 2327 C CA . VAL A 1 290 ? 10.852 3.586 0.322 1 92.31 290 VAL A CA 1
ATOM 2328 C C . VAL A 1 290 ? 11.805 4.305 -0.633 1 92.31 290 VAL A C 1
ATOM 2330 O O . VAL A 1 290 ? 11.562 4.359 -1.84 1 92.31 290 VAL A O 1
ATOM 2333 N N . ASN A 1 291 ? 12.883 4.801 -0.017 1 94.25 291 ASN A N 1
ATOM 2334 C CA . ASN A 1 291 ? 13.922 5.383 -0.864 1 94.25 291 ASN A CA 1
ATOM 2335 C C . ASN A 1 291 ? 14.703 4.301 -1.604 1 94.25 291 ASN A C 1
ATOM 2337 O O . ASN A 1 291 ? 14.828 3.176 -1.119 1 94.25 291 ASN A O 1
ATOM 2341 N N . VAL A 1 292 ? 15.227 4.66 -2.711 1 96.38 292 VAL A N 1
ATOM 2342 C CA . VAL A 1 292 ? 15.953 3.682 -3.518 1 96.38 292 VAL A CA 1
ATOM 2343 C C . VAL A 1 292 ? 17.453 3.875 -3.342 1 96.38 292 VAL A C 1
ATOM 2345 O O . VAL A 1 292 ? 17.984 4.949 -3.633 1 96.38 292 VAL A O 1
ATOM 2348 N N . PHE A 1 293 ? 18.031 2.869 -2.859 1 97.31 293 PHE A N 1
ATOM 2349 C CA . PHE A 1 293 ? 19.469 2.898 -2.684 1 97.31 293 PHE A CA 1
ATOM 2350 C C . PHE A 1 293 ? 20.172 2.078 -3.764 1 97.31 293 PHE A C 1
ATOM 2352 O O . PHE A 1 293 ? 19.719 0.975 -4.094 1 97.31 293 PHE A O 1
ATOM 2359 N N . TRP A 1 294 ? 21.281 2.619 -4.27 1 96.69 294 TRP A N 1
ATOM 2360 C CA . TRP A 1 294 ? 22.047 1.961 -5.324 1 96.69 294 TRP A CA 1
ATOM 2361 C C . TRP A 1 294 ? 23.531 1.92 -4.969 1 96.69 294 TRP A C 1
ATOM 2363 O O . TRP A 1 294 ? 24.062 2.883 -4.422 1 96.69 294 TRP A O 1
ATOM 2373 N N . LEU A 1 295 ? 24.031 0.83 -5.266 1 98.06 295 LEU A N 1
ATOM 2374 C CA . LEU A 1 295 ? 25.484 0.763 -5.324 1 98.06 295 LEU A CA 1
ATOM 2375 C C . LEU A 1 295 ? 25.984 0.824 -6.766 1 98.06 295 LEU A C 1
ATOM 2377 O O . LEU A 1 295 ? 25.609 -0.013 -7.59 1 98.06 295 LEU A O 1
ATOM 2381 N N . LYS A 1 296 ? 26.844 1.829 -7.027 1 96.56 296 LYS A N 1
ATOM 2382 C CA . LYS A 1 296 ? 27.312 2.01 -8.398 1 96.56 296 LYS A CA 1
ATOM 2383 C C . LYS A 1 296 ? 28.844 2.039 -8.461 1 96.56 296 LYS A C 1
ATOM 2385 O O . LYS A 1 296 ? 29.484 2.766 -7.699 1 96.56 296 LYS A O 1
ATOM 2390 N N . TRP A 1 297 ? 29.312 1.295 -9.352 1 96.38 297 TRP A N 1
ATOM 2391 C CA . TRP A 1 297 ? 30.75 1.281 -9.586 1 96.38 297 TRP A CA 1
ATOM 2392 C C . TRP A 1 297 ? 31.172 2.482 -10.422 1 96.38 297 TRP A C 1
ATOM 2394 O O . TRP A 1 297 ? 30.375 3.037 -11.18 1 96.38 297 TRP A O 1
ATOM 2404 N N . PRO A 1 298 ? 32.406 2.875 -10.219 1 92.88 298 PRO A N 1
ATOM 2405 C CA . PRO A 1 298 ? 32.906 3.979 -11.047 1 92.88 298 PRO A CA 1
ATOM 2406 C C . PRO A 1 298 ? 32.812 3.693 -12.539 1 92.88 298 PRO A C 1
ATOM 2408 O O . PRO A 1 298 ? 32.844 2.533 -12.961 1 92.88 298 PRO A O 1
ATOM 2411 N N . LEU A 1 299 ? 32.656 4.762 -13.242 1 87.88 299 LEU A N 1
ATOM 2412 C CA . LEU A 1 299 ? 32.562 4.656 -14.695 1 87.88 299 LEU A CA 1
ATOM 2413 C C . LEU A 1 299 ? 33.938 4.449 -15.305 1 87.88 299 LEU A C 1
ATOM 2415 O O . LEU A 1 299 ? 34.969 4.547 -14.609 1 87.88 299 LEU A O 1
ATOM 2419 N N . LYS A 1 300 ? 33.938 4.23 -16.562 1 82.81 300 LYS A N 1
ATOM 2420 C CA . LYS A 1 300 ? 35.188 4.004 -17.297 1 82.81 300 LYS A CA 1
ATOM 2421 C C . LYS A 1 300 ? 36.062 5.266 -17.297 1 82.81 300 LYS A C 1
ATOM 2423 O O . LYS A 1 300 ? 37.281 5.184 -17.391 1 82.81 300 LYS A O 1
ATOM 2428 N N . THR A 1 301 ? 35.406 6.398 -17.109 1 78.88 301 THR A N 1
ATOM 2429 C CA . THR A 1 301 ? 36.094 7.676 -17.141 1 78.88 301 THR A CA 1
ATOM 2430 C C . THR A 1 301 ? 36.531 8.094 -15.727 1 78.88 301 THR A C 1
ATOM 2432 O O . THR A 1 301 ? 36.688 9.281 -15.453 1 78.88 301 THR A O 1
ATOM 2435 N N . ALA A 1 302 ? 36.656 7.16 -14.891 1 81.19 302 ALA A N 1
ATOM 2436 C CA . ALA A 1 302 ? 36.969 7.457 -13.492 1 81.19 302 ALA A CA 1
ATOM 2437 C C . ALA A 1 302 ? 38.281 8.227 -13.359 1 81.19 302 ALA A C 1
ATOM 2439 O O . ALA A 1 302 ? 38.406 9.094 -12.492 1 81.19 302 ALA A O 1
ATOM 2440 N N . SER A 1 303 ? 39.156 8.016 -14.258 1 83.56 303 SER A N 1
ATOM 2441 C CA . SER A 1 303 ? 40.5 8.617 -14.172 1 83.56 303 SER A CA 1
ATOM 2442 C C . SER A 1 303 ? 40.438 10.133 -14.352 1 83.56 303 SER A C 1
ATOM 2444 O O . SER A 1 303 ? 41.281 10.859 -13.852 1 83.56 303 SER A O 1
ATOM 2446 N N . THR A 1 304 ? 39.344 10.547 -14.992 1 84.06 304 THR A N 1
ATOM 2447 C CA . THR A 1 304 ? 39.25 11.969 -15.312 1 84.06 304 THR A CA 1
ATOM 2448 C C . THR A 1 304 ? 38.5 12.727 -14.227 1 84.06 304 THR A C 1
ATOM 2450 O O . THR A 1 304 ? 38.562 13.953 -14.148 1 84.06 304 THR A O 1
ATOM 2453 N N . ARG A 1 305 ? 37.812 12.031 -13.344 1 88 305 ARG A N 1
ATOM 2454 C CA . ARG A 1 305 ? 37 12.688 -12.336 1 88 305 ARG A CA 1
ATOM 2455 C C . ARG A 1 305 ? 37.281 12.133 -10.945 1 88 305 ARG A C 1
ATOM 2457 O O . ARG A 1 305 ? 36.375 11.734 -10.227 1 88 305 ARG A O 1
ATOM 2464 N N . LEU A 1 306 ? 38.469 12.242 -10.547 1 91.31 306 LEU A N 1
ATOM 2465 C CA . LEU A 1 306 ? 38.938 11.664 -9.289 1 91.31 306 LEU A CA 1
ATOM 2466 C C . LEU A 1 306 ? 38.375 12.438 -8.102 1 91.31 306 LEU A C 1
ATOM 2468 O O . LEU A 1 306 ? 38.375 11.938 -6.973 1 91.31 306 LEU A O 1
ATOM 2472 N N . GLU A 1 307 ? 37.812 13.688 -8.352 1 89.81 307 GLU A N 1
ATOM 2473 C CA . GLU A 1 307 ? 37.281 14.547 -7.297 1 89.81 307 GLU A CA 1
ATOM 2474 C C . GLU A 1 307 ? 36 13.961 -6.691 1 89.81 307 GLU A C 1
ATOM 2476 O O . GLU A 1 307 ? 35.625 14.32 -5.574 1 89.81 307 GLU A O 1
ATOM 2481 N N . VAL A 1 308 ? 35.406 13.086 -7.391 1 91.69 308 VAL A N 1
ATOM 2482 C CA . VAL A 1 308 ? 34.125 12.578 -6.918 1 91.69 308 VAL A CA 1
ATOM 2483 C C . VAL A 1 308 ? 34.312 11.234 -6.223 1 91.69 308 VAL A C 1
ATOM 2485 O O . VAL A 1 308 ? 33.344 10.633 -5.723 1 91.69 308 VAL A O 1
ATOM 2488 N N . TYR A 1 309 ? 35.594 10.812 -6.094 1 94.25 309 TYR A N 1
ATOM 2489 C CA . TYR A 1 309 ? 35.875 9.508 -5.504 1 94.25 309 TYR A CA 1
ATOM 2490 C C . TYR A 1 309 ? 36.656 9.656 -4.211 1 94.25 309 TYR A C 1
ATOM 2492 O O . TYR A 1 309 ? 37.219 10.719 -3.938 1 94.25 309 TYR A O 1
ATOM 2500 N N . GLU A 1 310 ? 36.562 8.672 -3.396 1 95.12 310 GLU A N 1
ATOM 2501 C CA . GLU A 1 310 ? 37.5 8.508 -2.293 1 95.12 310 GLU A CA 1
ATOM 2502 C C . GLU A 1 310 ? 38.75 7.777 -2.748 1 95.12 310 GLU A C 1
ATOM 2504 O O . GLU A 1 310 ? 38.719 6.582 -3.037 1 95.12 310 GLU A O 1
ATOM 2509 N N . CYS A 1 311 ? 39.844 8.484 -2.732 1 95.12 311 CYS A N 1
ATOM 2510 C CA . CYS A 1 311 ? 41.062 7.977 -3.355 1 95.12 311 CYS A CA 1
ATOM 2511 C C . CYS A 1 311 ? 42.031 7.438 -2.309 1 95.12 311 CYS A C 1
ATOM 2513 O O . CYS A 1 311 ? 42.469 8.172 -1.411 1 95.12 311 CYS A O 1
ATOM 2515 N N . PHE A 1 312 ? 42.375 6.195 -2.459 1 95.62 312 PHE A N 1
ATOM 2516 C CA . PHE A 1 312 ? 43.406 5.57 -1.647 1 95.62 312 PHE A CA 1
ATOM 2517 C C . PHE A 1 312 ? 44.75 5.594 -2.375 1 95.62 312 PHE A C 1
ATOM 2519 O O . PHE A 1 312 ? 44.875 5.039 -3.469 1 95.62 312 PHE A O 1
ATOM 2526 N N . ASN A 1 313 ? 45.688 6.18 -1.735 1 94.5 313 ASN A N 1
ATOM 2527 C CA . ASN A 1 313 ? 46.969 6.367 -2.387 1 94.5 313 ASN A CA 1
ATOM 2528 C C . ASN A 1 313 ? 47.969 5.277 -1.988 1 94.5 313 ASN A C 1
ATOM 2530 O O . ASN A 1 313 ? 48.438 5.234 -0.845 1 94.5 313 ASN A O 1
ATOM 2534 N N . LEU A 1 314 ? 48.312 4.504 -2.906 1 94 314 LEU A N 1
ATOM 2535 C CA . LEU A 1 314 ? 49.219 3.383 -2.674 1 94 314 LEU A CA 1
ATOM 2536 C C . LEU A 1 314 ? 50.625 3.881 -2.332 1 94 314 LEU A C 1
ATOM 2538 O O . LEU A 1 314 ? 51.344 3.236 -1.568 1 94 314 LEU A O 1
ATOM 2542 N N . ALA A 1 315 ? 50.969 5.004 -2.891 1 91.12 315 ALA A N 1
ATOM 2543 C CA . ALA A 1 315 ? 52.312 5.559 -2.674 1 91.12 315 ALA A CA 1
ATOM 2544 C C . ALA A 1 315 ? 52.5 5.988 -1.222 1 91.12 315 ALA A C 1
ATOM 2546 O O . ALA A 1 315 ? 53.625 6.051 -0.724 1 91.12 315 ALA A O 1
ATOM 2547 N N . ASP A 1 316 ? 51.469 6.328 -0.581 1 89.12 316 ASP A N 1
ATOM 2548 C CA . ASP A 1 316 ? 51.531 6.797 0.801 1 89.12 316 ASP A CA 1
ATOM 2549 C C . ASP A 1 316 ? 50.938 5.754 1.752 1 89.12 316 ASP A C 1
ATOM 2551 O O . ASP A 1 316 ? 50.219 6.098 2.699 1 89.12 316 ASP A O 1
ATOM 2555 N N . GLY A 1 317 ? 51 4.504 1.432 1 87.06 317 GLY A N 1
ATOM 2556 C CA . GLY A 1 317 ? 50.594 3.418 2.309 1 87.06 317 GLY A CA 1
ATOM 2557 C C . GLY A 1 317 ? 49.094 3.217 2.344 1 87.06 317 GLY A C 1
ATOM 2558 O O . GLY A 1 317 ? 48.562 2.688 3.318 1 87.06 317 GLY A O 1
ATOM 2559 N N . GLY A 1 318 ? 48.438 3.738 1.393 1 90.19 318 GLY A N 1
ATOM 2560 C CA . GLY A 1 318 ? 47.031 3.527 1.304 1 90.19 318 GLY A CA 1
ATOM 2561 C C . GLY A 1 318 ? 46.219 4.598 2.014 1 90.19 318 GLY A C 1
ATOM 2562 O O . GLY A 1 318 ? 45 4.422 2.262 1 90.19 318 GLY A O 1
ATOM 2563 N N . ARG A 1 319 ? 46.812 5.727 2.348 1 92.81 319 ARG A N 1
ATOM 2564 C CA . ARG A 1 319 ? 46.094 6.832 2.988 1 92.81 319 ARG A CA 1
ATOM 2565 C C . ARG A 1 319 ? 45.156 7.516 2.006 1 92.81 319 ARG A C 1
ATOM 2567 O O . ARG A 1 319 ? 45.406 7.539 0.801 1 92.81 319 ARG A O 1
ATOM 2574 N N . VAL A 1 320 ? 44.156 8.047 2.564 1 93.81 320 VAL A N 1
ATOM 2575 C CA . VAL A 1 320 ? 43.156 8.695 1.736 1 93.81 320 VAL A CA 1
ATOM 2576 C C . VAL A 1 320 ? 43.625 10.078 1.311 1 93.81 320 VAL A C 1
ATOM 2578 O O . VAL A 1 320 ? 44.125 10.844 2.135 1 93.81 320 VAL A O 1
ATOM 2581 N N . THR A 1 321 ? 43.562 10.273 0.022 1 90.62 321 THR A N 1
ATOM 2582 C CA . THR A 1 321 ? 43.875 11.578 -0.546 1 90.62 321 THR A CA 1
ATOM 2583 C C . THR A 1 321 ? 42.594 12.312 -0.969 1 90.62 321 THR A C 1
ATOM 2585 O O . THR A 1 321 ? 41.812 11.789 -1.748 1 90.62 321 THR A O 1
ATOM 2588 N N . ASP A 1 322 ? 42.406 13.414 -0.422 1 87.5 322 ASP A N 1
ATOM 2589 C CA . ASP A 1 322 ? 41.25 14.195 -0.762 1 87.5 322 ASP A CA 1
ATOM 2590 C C . ASP A 1 322 ? 41.469 15.055 -2.004 1 87.5 322 ASP A C 1
ATOM 2592 O O . ASP A 1 322 ? 42.312 15.969 -1.98 1 87.5 322 ASP A O 1
ATOM 2596 N N . LEU A 1 323 ? 40.812 14.773 -2.975 1 88.62 323 LEU A N 1
ATOM 2597 C CA . LEU A 1 323 ? 40.938 15.523 -4.219 1 88.62 323 LEU A CA 1
ATOM 2598 C C . LEU A 1 323 ? 39.688 16.297 -4.523 1 88.62 323 LEU A C 1
ATOM 2600 O O . LEU A 1 323 ? 39.469 16.766 -5.648 1 88.62 323 LEU A O 1
ATOM 2604 N N . SER A 1 324 ? 38.906 16.375 -3.436 1 85.25 324 SER A N 1
ATOM 2605 C CA . SER A 1 324 ? 37.656 17.109 -3.609 1 85.25 324 SER A CA 1
ATOM 2606 C C . SER A 1 324 ? 37.938 18.562 -3.973 1 85.25 324 SER A C 1
ATOM 2608 O O . SER A 1 324 ? 38.844 19.203 -3.406 1 85.25 324 SER A O 1
ATOM 2610 N N . GLY A 1 325 ? 37.312 19.031 -4.926 1 81.12 325 GLY A N 1
ATOM 2611 C CA . GLY A 1 325 ? 37.406 20.438 -5.293 1 81.12 325 GLY A CA 1
ATOM 2612 C C . GLY A 1 325 ? 38.562 20.719 -6.238 1 81.12 325 GLY A C 1
ATOM 2613 O O . GLY A 1 325 ? 38.812 21.875 -6.609 1 81.12 325 GLY A O 1
ATOM 2614 N N . THR A 1 326 ? 39.344 19.734 -6.531 1 85.06 326 THR A N 1
ATOM 2615 C CA . THR A 1 326 ? 40.438 19.938 -7.457 1 85.06 326 THR A CA 1
ATOM 2616 C C . THR A 1 326 ? 40 19.703 -8.898 1 85.06 326 THR A C 1
ATOM 2618 O O . THR A 1 326 ? 39.156 18.844 -9.156 1 85.06 326 THR A O 1
ATOM 2621 N N . SER A 1 327 ? 40.5 20.578 -9.703 1 82.94 327 SER A N 1
ATOM 2622 C CA . SER A 1 327 ? 40.219 20.375 -11.125 1 82.94 327 SER A CA 1
ATOM 2623 C C . SER A 1 327 ? 41.188 19.391 -11.742 1 82.94 327 SER A C 1
ATOM 2625 O O . SER A 1 327 ? 42.281 19.156 -11.203 1 82.94 327 SER A O 1
ATOM 2627 N N . PRO A 1 328 ? 40.781 18.797 -12.812 1 81.12 328 PRO A N 1
ATOM 2628 C CA . PRO A 1 328 ? 41.656 17.844 -13.477 1 81.12 328 PRO A CA 1
ATOM 2629 C C . PRO A 1 328 ? 43 18.453 -13.859 1 81.12 328 PRO A C 1
ATOM 2631 O O . PRO A 1 328 ? 44 17.734 -13.945 1 81.12 328 PRO A O 1
ATOM 2634 N N . GLU A 1 329 ? 43.031 19.719 -14.031 1 81.75 329 GLU A N 1
ATOM 2635 C CA . GLU A 1 329 ? 44.25 20.391 -14.469 1 81.75 329 GLU A CA 1
ATOM 2636 C C . GLU A 1 329 ? 45.031 20.906 -13.281 1 81.75 329 GLU A C 1
ATOM 2638 O O . GLU A 1 329 ? 46.125 21.453 -13.453 1 81.75 329 GLU A O 1
ATOM 2643 N N . SER A 1 330 ? 44.625 20.609 -12.164 1 83.62 330 SER A N 1
ATOM 2644 C CA . SER A 1 330 ? 45.281 21.109 -10.969 1 83.62 330 SER A CA 1
ATOM 2645 C C . SER A 1 330 ? 46.656 20.453 -10.789 1 83.62 330 SER A C 1
ATOM 2647 O O . SER A 1 330 ? 46.844 19.281 -11.125 1 83.62 330 SER A O 1
ATOM 2649 N N . PRO A 1 331 ? 47.594 21.141 -10.32 1 81.94 331 PRO A N 1
ATOM 2650 C CA . PRO A 1 331 ? 48.938 20.594 -10.07 1 81.94 331 PRO A CA 1
ATOM 2651 C C . PRO A 1 331 ? 48.906 19.453 -9.055 1 81.94 331 PRO A C 1
ATOM 2653 O O . PRO A 1 331 ? 49.75 18.562 -9.117 1 81.94 331 PRO A O 1
ATOM 2656 N N . SER A 1 332 ? 47.938 19.469 -8.25 1 80.88 332 SER A N 1
ATOM 2657 C CA . SER A 1 332 ? 47.844 18.438 -7.23 1 80.88 332 SER A CA 1
ATOM 2658 C C . SER A 1 332 ? 47.531 17.078 -7.848 1 80.88 332 SER A C 1
ATOM 2660 O O . SER A 1 332 ? 47.75 16.047 -7.23 1 80.88 332 SER A O 1
ATOM 2662 N N . ARG A 1 333 ? 47.062 17.141 -9.07 1 85.56 333 ARG A N 1
ATOM 2663 C CA . ARG A 1 333 ? 46.625 15.906 -9.734 1 85.56 333 ARG A CA 1
ATOM 2664 C C . ARG A 1 333 ? 47.688 15.461 -10.75 1 85.56 333 ARG A C 1
ATOM 2666 O O . ARG A 1 333 ? 47.562 14.391 -11.352 1 85.56 333 ARG A O 1
ATOM 2673 N N . ARG A 1 334 ? 48.656 16.219 -11.055 1 81.25 334 ARG A N 1
ATOM 2674 C CA . ARG A 1 334 ? 49.594 15.977 -12.141 1 81.25 334 ARG A CA 1
ATOM 2675 C C . ARG A 1 334 ? 50.312 14.633 -11.969 1 81.25 334 ARG A C 1
ATOM 2677 O O . ARG A 1 334 ? 50.531 13.906 -12.945 1 81.25 334 ARG A O 1
ATOM 2684 N N . ASN A 1 335 ? 50.594 14.219 -10.703 1 84.56 335 ASN A N 1
ATOM 2685 C CA . ASN A 1 335 ? 51.344 12.977 -10.523 1 84.56 335 ASN A CA 1
ATOM 2686 C C . ASN A 1 335 ? 50.469 11.875 -9.945 1 84.56 335 ASN A C 1
ATOM 2688 O O . ASN A 1 335 ? 50.938 10.969 -9.273 1 84.56 335 ASN A O 1
ATOM 2692 N N . ILE A 1 336 ? 49.188 12.055 -10.266 1 90.75 336 ILE A N 1
ATOM 2693 C CA . ILE A 1 336 ? 48.281 11.039 -9.727 1 90.75 336 ILE A CA 1
ATOM 2694 C C . ILE A 1 336 ? 47.812 10.117 -10.852 1 90.75 336 ILE A C 1
ATOM 2696 O O . ILE A 1 336 ? 47.344 10.586 -11.891 1 90.75 336 ILE A O 1
ATOM 2700 N N . ARG A 1 337 ? 47.969 8.859 -10.695 1 91 337 ARG A N 1
ATOM 2701 C CA . ARG A 1 337 ? 47.531 7.852 -11.648 1 91 337 ARG A CA 1
ATOM 2702 C C . ARG A 1 337 ? 46.406 6.98 -11.062 1 91 337 ARG A C 1
ATOM 2704 O O . ARG A 1 337 ? 46.531 6.484 -9.938 1 91 337 ARG A O 1
ATOM 2711 N N . TYR A 1 338 ? 45.438 6.926 -11.781 1 93.38 338 TYR A N 1
ATOM 2712 C CA . TYR A 1 338 ? 44.344 6.02 -11.43 1 93.38 338 TYR A CA 1
ATOM 2713 C C . TYR A 1 338 ? 44.75 4.566 -11.672 1 93.38 338 TYR A C 1
ATOM 2715 O O . TYR A 1 338 ? 45.25 4.227 -12.742 1 93.38 338 TYR A O 1
ATOM 2723 N N . LEU A 1 339 ? 44.562 3.684 -10.695 1 94.75 339 LEU A N 1
ATOM 2724 C CA . LEU A 1 339 ? 44.875 2.271 -10.859 1 94.75 339 LEU A CA 1
ATOM 2725 C C . LEU A 1 339 ? 43.625 1.453 -11.117 1 94.75 339 LEU A C 1
ATOM 2727 O O . LEU A 1 339 ? 43.375 1.045 -12.25 1 94.75 339 LEU A O 1
ATOM 2731 N N . PHE A 1 340 ? 42.75 1.259 -10.109 1 96.06 340 PHE A N 1
ATOM 2732 C CA . PHE A 1 340 ? 41.5 0.545 -10.32 1 96.06 340 PHE A CA 1
ATOM 2733 C C . PHE A 1 340 ? 40.5 0.841 -9.203 1 96.06 340 PHE A C 1
ATOM 2735 O O . PHE A 1 340 ? 40.844 1.537 -8.242 1 96.06 340 PHE A O 1
ATOM 2742 N N . ASP A 1 341 ? 39.25 0.29 -9.336 1 96.31 341 ASP A N 1
ATOM 2743 C CA . ASP A 1 341 ? 38.156 0.495 -8.383 1 96.31 341 ASP A CA 1
ATOM 2744 C C . ASP A 1 341 ? 38.25 -0.502 -7.23 1 96.31 341 ASP A C 1
ATOM 2746 O O . ASP A 1 341 ? 38.531 -1.682 -7.441 1 96.31 341 ASP A O 1
ATOM 2750 N N . ILE A 1 342 ? 37.969 -0.003 -6.047 1 97 342 ILE A N 1
ATOM 2751 C CA . ILE A 1 342 ? 38 -0.86 -4.867 1 97 342 ILE A CA 1
ATOM 2752 C C . ILE A 1 342 ? 36.594 -1.23 -4.449 1 97 342 ILE A C 1
ATOM 2754 O O . ILE A 1 342 ? 36.281 -2.4 -4.195 1 97 342 ILE A O 1
ATOM 2758 N N . ALA A 1 343 ? 35.719 -0.246 -4.371 1 98 343 ALA A N 1
ATOM 2759 C CA . ALA A 1 343 ? 34.344 -0.447 -3.92 1 98 343 ALA A CA 1
ATOM 2760 C C . ALA A 1 343 ? 33.375 0.535 -4.602 1 98 343 ALA A C 1
ATOM 2762 O O . ALA A 1 343 ? 33.781 1.663 -4.918 1 98 343 ALA A O 1
ATOM 2763 N N . PRO A 1 344 ? 32.156 0.106 -4.82 1 98 344 PRO A N 1
ATOM 2764 C CA . PRO A 1 344 ? 31.172 1.022 -5.395 1 98 344 PRO A CA 1
ATOM 2765 C C . PRO A 1 344 ? 30.734 2.105 -4.414 1 98 344 PRO A C 1
ATOM 2767 O O . PRO A 1 344 ? 30.953 1.98 -3.207 1 98 344 PRO A O 1
ATOM 2770 N N . GLY A 1 345 ? 30.203 3.158 -5.023 1 97.94 345 GLY A N 1
ATOM 2771 C CA . GLY A 1 345 ? 29.609 4.199 -4.203 1 97.94 345 GLY A CA 1
ATOM 2772 C C . GLY A 1 345 ? 28.156 3.934 -3.861 1 97.94 345 GLY A C 1
ATOM 2773 O O . GLY A 1 345 ? 27.484 3.148 -4.539 1 97.94 345 GLY A O 1
ATOM 2774 N N . LEU A 1 346 ? 27.734 4.543 -2.744 1 98.5 346 LEU A N 1
ATOM 2775 C CA . LEU A 1 346 ? 26.344 4.453 -2.342 1 98.5 346 LEU A CA 1
ATOM 2776 C C . LEU A 1 346 ? 25.578 5.699 -2.766 1 98.5 346 LEU A C 1
ATOM 2778 O O . LEU A 1 346 ? 25.984 6.82 -2.453 1 98.5 346 LEU A O 1
ATOM 2782 N N . PHE A 1 347 ? 24.516 5.465 -3.48 1 97.94 347 PHE A N 1
ATOM 2783 C CA . PHE A 1 347 ? 23.672 6.547 -3.973 1 97.94 347 PHE A CA 1
ATOM 2784 C C . PHE A 1 347 ? 22.234 6.359 -3.518 1 97.94 347 PHE A C 1
ATOM 2786 O O . PHE A 1 347 ? 21.797 5.23 -3.293 1 97.94 347 PHE A O 1
ATOM 2793 N N . VAL A 1 348 ? 21.547 7.461 -3.4 1 97.31 348 VAL A N 1
ATOM 2794 C CA . VAL A 1 348 ? 20.156 7.371 -2.979 1 97.31 348 VAL A CA 1
ATOM 2795 C C . VAL A 1 348 ? 19.281 8.203 -3.912 1 97.31 348 VAL A C 1
ATOM 2797 O O . VAL A 1 348 ? 19.672 9.289 -4.34 1 97.31 348 VAL A O 1
ATOM 2800 N N . GLU A 1 349 ? 18.25 7.605 -4.336 1 96.62 349 GLU A N 1
ATOM 2801 C CA . GLU A 1 349 ? 17.125 8.305 -4.969 1 96.62 349 GLU A CA 1
ATOM 2802 C C . GLU A 1 349 ? 15.969 8.477 -3.998 1 96.62 349 GLU A C 1
ATOM 2804 O O . GLU A 1 349 ? 15.203 7.535 -3.77 1 96.62 349 GLU A O 1
ATOM 2809 N N . ARG A 1 350 ? 15.836 9.656 -3.516 1 93.69 350 ARG A N 1
ATOM 2810 C CA . ARG A 1 350 ? 14.773 9.93 -2.555 1 93.69 350 ARG A CA 1
ATOM 2811 C C . ARG A 1 350 ? 13.422 10.016 -3.248 1 93.69 350 ARG A C 1
ATOM 2813 O O . ARG A 1 350 ? 13.32 10.508 -4.371 1 93.69 350 ARG A O 1
ATOM 2820 N N . VAL A 1 351 ? 12.469 9.445 -2.582 1 89.69 351 VAL A N 1
ATOM 2821 C CA . VAL A 1 351 ? 11.102 9.547 -3.066 1 89.69 351 VAL A CA 1
ATOM 2822 C C . VAL A 1 351 ? 10.289 10.453 -2.148 1 89.69 351 VAL A C 1
ATOM 2824 O O . VAL A 1 351 ? 9.961 10.078 -1.021 1 89.69 351 VAL A O 1
ATOM 2827 N N . GLU A 1 352 ? 10.062 11.594 -2.623 1 80.56 352 GLU A N 1
ATOM 2828 C CA . GLU A 1 352 ? 9.359 12.609 -1.849 1 80.56 352 GLU A CA 1
ATOM 2829 C C . GLU A 1 352 ? 8.375 13.391 -2.721 1 80.56 352 GLU A C 1
ATOM 2831 O O . GLU A 1 352 ? 8.672 13.695 -3.875 1 80.56 352 GLU A O 1
ATOM 2836 N N . GLY A 1 353 ? 7.293 13.664 -2.178 1 76.25 353 GLY A N 1
ATOM 2837 C CA . GLY A 1 353 ? 6.297 14.438 -2.895 1 76.25 353 GLY A CA 1
ATOM 2838 C C . GLY A 1 353 ? 5.715 13.711 -4.09 1 76.25 353 GLY A C 1
ATOM 2839 O O . GLY A 1 353 ? 5.422 14.32 -5.117 1 76.25 353 GLY A O 1
ATOM 2840 N N . GLY A 1 354 ? 5.773 12.516 -4.078 1 80.75 354 GLY A N 1
ATOM 2841 C CA . GLY A 1 354 ? 5.168 11.711 -5.133 1 80.75 354 GLY A CA 1
ATOM 2842 C C . GLY A 1 354 ? 6.102 11.461 -6.301 1 80.75 354 GLY A C 1
ATOM 2843 O O . GLY A 1 354 ? 5.719 10.812 -7.277 1 80.75 354 GLY A O 1
ATOM 2844 N N . ARG A 1 355 ? 7.328 12.062 -6.172 1 87.94 355 ARG A N 1
ATOM 2845 C CA . ARG A 1 355 ? 8.25 11.891 -7.285 1 87.94 355 ARG A CA 1
ATOM 2846 C C . ARG A 1 355 ? 9.609 11.383 -6.801 1 87.94 355 ARG A C 1
ATOM 2848 O O . ARG A 1 355 ? 9.93 11.5 -5.621 1 87.94 355 ARG A O 1
ATOM 2855 N N . LYS A 1 356 ? 10.32 10.836 -7.746 1 91.06 356 LYS A N 1
ATOM 2856 C CA . LYS A 1 356 ? 11.703 10.453 -7.492 1 91.06 356 LYS A CA 1
ATOM 2857 C C . LYS A 1 356 ? 12.656 11.625 -7.699 1 91.06 356 LYS A C 1
ATOM 2859 O O . LYS A 1 356 ? 12.609 12.289 -8.734 1 91.06 356 LYS A O 1
ATOM 2864 N N . LEU A 1 357 ? 13.43 11.875 -6.766 1 92.31 357 LEU A N 1
ATOM 2865 C CA . LEU A 1 357 ? 14.414 12.953 -6.855 1 92.31 357 LEU A CA 1
ATOM 2866 C C . LEU A 1 357 ? 15.688 12.469 -7.547 1 92.31 357 LEU A C 1
ATOM 2868 O O . LEU A 1 357 ? 15.891 11.266 -7.715 1 92.31 357 LEU A O 1
ATOM 2872 N N . PRO A 1 358 ? 16.469 13.367 -7.977 1 93.56 358 PRO A N 1
ATOM 2873 C CA . PRO A 1 358 ? 17.719 12.977 -8.648 1 93.56 358 PRO A CA 1
ATOM 2874 C C . PRO A 1 358 ? 18.656 12.18 -7.738 1 93.56 358 PRO A C 1
ATOM 2876 O O . PRO A 1 358 ? 18.641 12.367 -6.52 1 93.56 358 PRO A O 1
ATOM 2879 N N . LEU A 1 359 ? 19.438 11.484 -8.375 1 95.31 359 LEU A N 1
ATOM 2880 C CA . LEU A 1 359 ? 20.391 10.625 -7.688 1 95.31 359 LEU A CA 1
ATOM 2881 C C . LEU A 1 359 ? 21.406 11.445 -6.906 1 95.31 359 LEU A C 1
ATOM 2883 O O . LEU A 1 359 ? 22.016 12.375 -7.449 1 95.31 359 LEU A O 1
ATOM 2887 N N . LYS A 1 360 ? 21.531 11.156 -5.652 1 95.44 360 LYS A N 1
ATOM 2888 C CA . LYS A 1 360 ? 22.484 11.828 -4.766 1 95.44 360 LYS A CA 1
ATOM 2889 C C . LYS A 1 360 ? 23.516 10.852 -4.211 1 95.44 360 LYS A C 1
ATOM 2891 O O . LYS A 1 360 ? 23.156 9.758 -3.771 1 95.44 360 LYS A O 1
ATOM 2896 N N . ALA A 1 361 ? 24.734 11.258 -4.184 1 95.06 361 ALA A N 1
ATOM 2897 C CA . ALA A 1 361 ? 25.797 10.43 -3.623 1 95.06 361 ALA A CA 1
ATOM 2898 C C . ALA A 1 361 ? 25.844 10.547 -2.104 1 95.06 361 ALA A C 1
ATOM 2900 O O . ALA A 1 361 ? 25.906 11.648 -1.562 1 95.06 361 ALA A O 1
ATOM 2901 N N . ILE A 1 362 ? 25.781 9.43 -1.498 1 95.81 362 ILE A N 1
ATOM 2902 C CA . ILE A 1 362 ? 25.859 9.375 -0.042 1 95.81 362 ILE A CA 1
ATOM 2903 C C . ILE A 1 362 ? 27.25 8.938 0.387 1 95.81 362 ILE A C 1
ATOM 2905 O O . ILE A 1 362 ? 27.797 9.445 1.373 1 95.81 362 ILE A O 1
ATOM 2909 N N . CYS A 1 363 ? 27.812 7.969 -0.29 1 96.88 363 CYS A N 1
ATOM 2910 C CA . CYS A 1 363 ? 29.188 7.504 -0.136 1 96.88 363 CYS A CA 1
ATOM 2911 C C . CYS A 1 363 ? 29.891 7.445 -1.483 1 96.88 363 CYS A C 1
ATOM 2913 O O . CYS A 1 363 ? 29.391 6.832 -2.428 1 96.88 363 CYS A O 1
ATOM 2915 N N . ARG A 1 364 ? 31 8.086 -1.484 1 95.44 364 ARG A N 1
ATOM 2916 C CA . ARG A 1 364 ? 31.766 8.094 -2.725 1 95.44 364 ARG A CA 1
ATOM 2917 C C . ARG A 1 364 ? 32.375 6.719 -2.994 1 95.44 364 ARG A C 1
ATOM 2919 O O . ARG A 1 364 ? 32.781 6.02 -2.062 1 95.44 364 ARG A O 1
ATOM 2926 N N . PRO A 1 365 ? 32.406 6.422 -4.27 1 96.5 365 PRO A N 1
ATOM 2927 C CA . PRO A 1 365 ? 33.125 5.18 -4.574 1 96.5 365 PRO A CA 1
ATOM 2928 C C . PRO A 1 365 ? 34.594 5.234 -4.176 1 96.5 365 PRO A C 1
ATOM 2930 O O . PRO A 1 365 ? 35.188 6.316 -4.125 1 96.5 365 PRO A O 1
ATOM 2933 N N . LYS A 1 366 ? 35.156 4.109 -3.879 1 96.38 366 LYS A N 1
ATOM 2934 C CA . LYS A 1 366 ? 36.562 4 -3.488 1 96.38 366 LYS A CA 1
ATOM 2935 C C . LYS A 1 366 ? 37.438 3.555 -4.66 1 96.38 366 LYS A C 1
ATOM 2937 O O . LYS A 1 366 ? 37.094 2.574 -5.34 1 96.38 366 LYS A O 1
ATOM 2942 N N . VAL A 1 367 ? 38.5 4.305 -4.848 1 96.19 367 VAL A N 1
ATOM 2943 C CA . VAL A 1 367 ? 39.438 3.961 -5.938 1 96.19 367 VAL A CA 1
ATOM 2944 C C . VAL A 1 367 ? 40.875 3.951 -5.426 1 96.19 367 VAL A C 1
ATOM 2946 O O . VAL A 1 367 ? 41.188 4.609 -4.43 1 96.19 367 VAL A O 1
ATOM 2949 N N . LEU A 1 368 ? 41.625 3.166 -6.078 1 96.25 368 LEU A N 1
ATOM 2950 C CA . LEU A 1 368 ? 43.062 3.109 -5.773 1 96.25 368 LEU A CA 1
ATOM 2951 C C . LEU A 1 368 ? 43.875 3.971 -6.75 1 96.25 368 LEU A C 1
ATOM 2953 O O . LEU A 1 368 ? 43.656 3.889 -7.965 1 96.25 368 LEU A O 1
ATOM 2957 N N . ILE A 1 369 ? 44.656 4.789 -6.203 1 94.69 369 ILE A N 1
ATOM 2958 C CA . ILE A 1 369 ? 45.5 5.66 -7.031 1 94.69 369 ILE A CA 1
ATOM 2959 C C . ILE A 1 369 ? 46.938 5.555 -6.59 1 94.69 369 ILE A C 1
ATOM 2961 O O . ILE A 1 369 ? 47.25 4.992 -5.531 1 94.69 369 ILE A O 1
ATOM 2965 N N . HIS A 1 370 ? 47.781 5.961 -7.441 1 94.12 370 HIS A N 1
ATOM 2966 C CA . HIS A 1 370 ? 49.219 6.117 -7.137 1 94.12 370 HIS A CA 1
ATOM 2967 C C . HIS A 1 370 ? 49.656 7.547 -7.383 1 94.12 370 HIS A C 1
ATOM 2969 O O . HIS A 1 370 ? 49.781 7.98 -8.531 1 94.12 370 HIS A O 1
ATOM 2975 N N . GLY A 1 371 ? 49.75 8.273 -6.281 1 86.88 371 GLY A N 1
ATOM 2976 C CA . GLY A 1 371 ? 50.188 9.664 -6.383 1 86.88 371 GLY A CA 1
ATOM 2977 C C . GLY A 1 371 ? 51.562 9.906 -5.812 1 86.88 371 GLY A C 1
ATOM 2978 O O . GLY A 1 371 ? 51.781 9.734 -4.609 1 86.88 371 GLY A O 1
ATOM 2979 N N . GLY A 1 372 ? 52.5 10.219 -6.617 1 77.5 372 GLY A N 1
ATOM 2980 C CA . GLY A 1 372 ? 53.844 10.508 -6.203 1 77.5 372 GLY A CA 1
ATOM 2981 C C . GLY A 1 372 ? 54.812 10.672 -7.371 1 77.5 372 GLY A C 1
ATOM 2982 O O . GLY A 1 372 ? 54.438 10.484 -8.523 1 77.5 372 GLY A O 1
ATOM 2983 N N . GLU A 1 373 ? 55.969 11.164 -7 1 78.06 373 GLU A N 1
ATOM 2984 C CA . GLU A 1 373 ? 57 11.406 -7.996 1 78.06 373 GLU A CA 1
ATOM 2985 C C . GLU A 1 373 ? 57.562 10.102 -8.539 1 78.06 373 GLU A C 1
ATOM 2987 O O . GLU A 1 373 ? 58.062 10.055 -9.664 1 78.06 373 GLU A O 1
ATOM 2992 N N . ASN A 1 374 ? 57.344 9.141 -7.715 1 79 374 ASN A N 1
ATOM 2993 C CA . ASN A 1 374 ? 57.906 7.863 -8.117 1 79 374 ASN A CA 1
ATOM 2994 C C . ASN A 1 374 ? 56.938 7.078 -9.016 1 79 374 ASN A C 1
ATOM 2996 O O . ASN A 1 374 ? 55.719 7.246 -8.922 1 79 374 ASN A O 1
ATOM 3000 N N . GLN A 1 375 ? 57.5 6.352 -9.898 1 84.44 375 GLN A N 1
ATOM 3001 C CA . GLN A 1 375 ? 56.719 5.477 -10.773 1 84.44 375 GLN A CA 1
ATOM 3002 C C . GLN A 1 375 ? 56.156 4.285 -10 1 84.44 375 GLN A C 1
ATOM 3004 O O . GLN A 1 375 ? 56.656 3.939 -8.93 1 84.44 375 GLN A O 1
ATOM 3009 N N . VAL A 1 376 ? 55.062 3.857 -10.461 1 89.56 376 VAL A N 1
ATOM 3010 C CA . VAL A 1 376 ? 54.438 2.674 -9.883 1 89.56 376 VAL A CA 1
ATOM 3011 C C . VAL A 1 376 ? 55.406 1.496 -9.93 1 89.56 376 VAL A C 1
ATOM 3013 O O . VAL A 1 376 ? 56.031 1.221 -10.969 1 89.56 376 VAL A O 1
ATOM 3016 N N . THR A 1 377 ? 55.656 0.933 -8.797 1 91 377 THR A N 1
ATOM 3017 C CA . THR A 1 377 ? 56.562 -0.203 -8.711 1 91 377 THR A CA 1
ATOM 3018 C C . THR A 1 377 ? 55.812 -1.508 -9.016 1 91 377 THR A C 1
ATOM 3020 O O . THR A 1 377 ? 54.75 -1.759 -8.477 1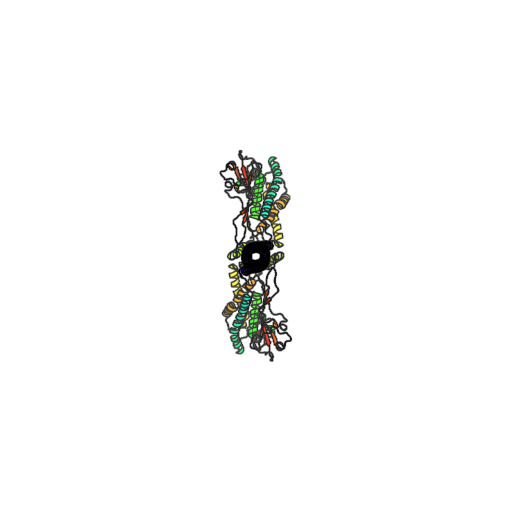 91 377 THR A O 1
ATOM 3023 N N . HIS A 1 378 ? 56.406 -2.217 -9.938 1 93.56 378 HIS A N 1
ATOM 3024 C CA . HIS A 1 378 ? 55.844 -3.521 -10.289 1 93.56 378 HIS A CA 1
ATOM 3025 C C . HIS A 1 378 ? 56.719 -4.652 -9.719 1 93.56 378 HIS A C 1
ATOM 3027 O O . HIS A 1 378 ? 57.938 -4.602 -9.789 1 93.56 378 HIS A O 1
ATOM 3033 N N . ARG A 1 379 ? 56.062 -5.527 -9.008 1 91.44 379 ARG A N 1
ATOM 3034 C CA . ARG A 1 379 ? 56.719 -6.699 -8.43 1 91.44 379 ARG A CA 1
ATOM 3035 C C . ARG A 1 379 ? 55.844 -7.93 -8.531 1 91.44 379 ARG A C 1
ATOM 3037 O O . ARG A 1 379 ? 54.688 -7.836 -8.969 1 91.44 379 ARG A O 1
ATOM 3044 N N . ALA A 1 380 ? 56.5 -9.047 -8.211 1 90.38 380 ALA A N 1
ATOM 3045 C CA . ALA A 1 380 ? 55.688 -10.258 -8.102 1 90.38 380 ALA A CA 1
ATOM 3046 C C . ALA A 1 380 ? 54.719 -10.156 -6.926 1 90.38 380 ALA A C 1
ATOM 3048 O O . ALA A 1 380 ? 55.125 -9.852 -5.801 1 90.38 380 ALA A O 1
ATOM 3049 N N . THR A 1 381 ? 53.5 -10.242 -7.242 1 93.56 381 THR A N 1
ATOM 3050 C CA . THR A 1 381 ? 52.469 -10.148 -6.219 1 93.56 381 THR A CA 1
ATOM 3051 C C . THR A 1 381 ? 51.688 -11.469 -6.094 1 93.56 381 THR A C 1
ATOM 3053 O O . THR A 1 381 ? 51.938 -12.406 -6.855 1 93.56 381 THR A O 1
ATOM 3056 N N . LEU A 1 382 ? 50.875 -11.539 -5.082 1 93.31 382 LEU A N 1
ATOM 3057 C CA . LEU A 1 382 ? 50.031 -12.703 -4.918 1 93.31 382 LEU A CA 1
ATOM 3058 C C . LEU A 1 382 ? 49.156 -12.914 -6.156 1 93.31 382 LEU A C 1
ATOM 3060 O O . LEU A 1 382 ? 48.938 -14.047 -6.594 1 93.31 382 LEU A O 1
ATOM 3064 N N . LEU A 1 383 ? 48.688 -11.836 -6.746 1 94.75 383 LEU A N 1
ATOM 3065 C CA . LEU A 1 383 ? 47.812 -11.914 -7.895 1 94.75 383 LEU A CA 1
ATOM 3066 C C . LEU A 1 383 ? 48.562 -12.367 -9.141 1 94.75 383 LEU A C 1
ATOM 3068 O O . LEU A 1 383 ? 48 -13.094 -9.977 1 94.75 383 LEU A O 1
ATOM 3072 N N . THR A 1 384 ? 49.75 -11.891 -9.234 1 94.25 384 THR A N 1
ATOM 3073 C CA . THR A 1 384 ? 50.562 -12.391 -10.352 1 94.25 384 THR A CA 1
ATOM 3074 C C . THR A 1 384 ? 50.844 -13.875 -10.18 1 94.25 384 THR A C 1
ATOM 3076 O O . THR A 1 384 ? 50.906 -14.625 -11.164 1 94.25 384 THR A O 1
ATOM 3079 N N . TRP A 1 385 ? 51.125 -14.203 -8.953 1 93.38 385 TRP A N 1
ATOM 3080 C CA . TRP A 1 385 ? 51.312 -15.617 -8.633 1 93.38 385 TRP A CA 1
ATOM 3081 C C . TRP A 1 385 ? 50.094 -16.438 -9.016 1 93.38 385 TRP A C 1
ATOM 3083 O O . TRP A 1 385 ? 50.219 -17.484 -9.648 1 93.38 385 TRP A O 1
ATOM 3093 N N . LEU A 1 386 ? 48.938 -15.961 -8.719 1 93.81 386 LEU A N 1
ATOM 3094 C CA . LEU A 1 386 ? 47.656 -16.625 -9.055 1 93.81 386 LEU A CA 1
ATOM 3095 C C . LEU A 1 386 ? 47.469 -16.656 -10.562 1 93.81 386 LEU A C 1
ATOM 3097 O O . LEU A 1 386 ? 47 -17.672 -11.109 1 93.81 386 LEU A O 1
ATOM 3101 N N . TYR A 1 387 ? 47.75 -15.57 -11.195 1 94.19 387 TYR A N 1
ATOM 3102 C CA . TYR A 1 387 ? 47.594 -15.484 -12.641 1 94.19 387 TYR A CA 1
ATOM 3103 C C . TYR A 1 387 ? 48.5 -16.5 -13.336 1 94.19 387 TYR A C 1
ATOM 3105 O O . TYR A 1 387 ? 48.094 -17.125 -14.328 1 94.19 387 TYR A O 1
ATOM 3113 N N . SER A 1 388 ? 49.688 -16.672 -12.82 1 92.94 388 SER A N 1
ATOM 3114 C CA . SER A 1 388 ? 50.625 -17.625 -13.398 1 92.94 388 SER A CA 1
ATOM 3115 C C . SER A 1 388 ? 50.094 -19.062 -13.281 1 92.94 388 SER A C 1
ATOM 3117 O O . SER A 1 388 ? 50.438 -19.922 -14.109 1 92.94 388 SER A O 1
ATOM 3119 N N . ALA A 1 389 ? 49.344 -19.266 -12.305 1 92.06 389 ALA A N 1
ATOM 3120 C CA . ALA A 1 389 ? 48.75 -20.594 -12.102 1 92.06 389 ALA A CA 1
ATOM 3121 C C . ALA A 1 389 ? 47.75 -20.906 -13.188 1 92.06 389 ALA A C 1
ATOM 3123 O O . ALA A 1 389 ? 47.469 -22.078 -13.469 1 92.06 389 ALA A O 1
ATOM 3124 N N . THR A 1 390 ? 47.125 -19.891 -13.781 1 92.06 390 THR A N 1
ATOM 3125 C CA . THR A 1 390 ? 46.125 -20.109 -14.828 1 92.06 390 THR A CA 1
ATOM 3126 C C . THR A 1 390 ? 46.781 -20.547 -16.125 1 92.06 390 THR A C 1
ATOM 3128 O O . THR A 1 390 ? 46.156 -21.156 -16.984 1 92.06 390 THR A O 1
ATOM 3131 N N . ARG A 1 391 ? 48.062 -20.25 -16.328 1 85.88 391 ARG A N 1
ATOM 3132 C CA . ARG A 1 391 ? 48.781 -20.562 -17.547 1 85.88 391 ARG A CA 1
ATOM 3133 C C . ARG A 1 391 ? 49.406 -21.938 -17.469 1 85.88 391 ARG A C 1
ATOM 3135 O O . ARG A 1 391 ? 49.719 -22.547 -18.5 1 85.88 391 ARG A O 1
ATOM 3142 N N . ASP A 1 392 ? 49.844 -22.438 -16.312 1 76.94 392 ASP A N 1
ATOM 3143 C CA . ASP A 1 392 ? 50.5 -23.734 -16.156 1 76.94 392 ASP A CA 1
ATOM 3144 C C . ASP A 1 392 ? 49.531 -24.875 -16.422 1 76.94 392 ASP A C 1
ATOM 3146 O O . ASP A 1 392 ? 49.969 -26.016 -16.656 1 76.94 392 ASP A O 1
ATOM 3150 N N . GLY A 1 393 ? 48.281 -24.672 -16.641 1 55.38 393 GLY A N 1
ATOM 3151 C CA . GLY A 1 393 ? 47.375 -25.781 -17 1 55.38 393 GLY A CA 1
ATOM 3152 C C . GLY A 1 393 ? 47.062 -25.828 -18.484 1 55.38 393 GLY A C 1
ATOM 3153 O O . GLY A 1 393 ? 47.25 -24.844 -19.203 1 55.38 393 GLY A O 1
ATOM 3154 N N . MET B 1 1 ? -23.781 137.625 55.469 1 35.62 1 MET B N 1
ATOM 3155 C CA . MET B 1 1 ? -24.469 136.625 54.75 1 35.62 1 MET B CA 1
ATOM 3156 C C . MET B 1 1 ? -23.469 135.75 53.969 1 35.62 1 MET B C 1
ATOM 3158 O O . MET B 1 1 ? -23.859 134.75 53.375 1 35.62 1 MET B O 1
ATOM 3162 N N . ALA B 1 2 ? -22.406 136.25 53.719 1 54.34 2 ALA B N 1
ATOM 3163 C CA . ALA B 1 2 ? -21.391 135.625 52.875 1 54.34 2 ALA B CA 1
ATOM 3164 C C . ALA B 1 2 ? -20.656 134.5 53.625 1 54.34 2 ALA B C 1
ATOM 3166 O O . ALA B 1 2 ? -20.062 133.625 53.031 1 54.34 2 ALA B O 1
ATOM 3167 N N . GLU B 1 3 ? -20.609 134.625 54.938 1 50.91 3 GLU B N 1
ATOM 3168 C CA . GLU B 1 3 ? -19.812 133.625 55.719 1 50.91 3 GLU B CA 1
ATOM 3169 C C . GLU B 1 3 ? -20.422 132.25 55.688 1 50.91 3 GLU B C 1
ATOM 3171 O O . GLU B 1 3 ? -19.75 131.25 55.969 1 50.91 3 GLU B O 1
ATOM 3176 N N . ASP B 1 4 ? -21.734 132.25 55.688 1 52.22 4 ASP B N 1
ATOM 3177 C CA . ASP B 1 4 ? -22.453 131 55.812 1 52.22 4 ASP B CA 1
ATOM 3178 C C . ASP B 1 4 ? -22.297 130.125 54.562 1 52.22 4 ASP B C 1
ATOM 3180 O O . ASP B 1 4 ? -22.641 129 54.594 1 52.22 4 ASP B O 1
ATOM 3184 N N . THR B 1 5 ? -21.969 130.75 53.562 1 56.56 5 THR B N 1
ATOM 3185 C CA . THR B 1 5 ? -21.969 130 52.281 1 56.56 5 THR B CA 1
ATOM 3186 C C . THR B 1 5 ? -20.703 129.125 52.156 1 56.56 5 THR B C 1
ATOM 3188 O O . THR B 1 5 ? -20.688 128.125 51.375 1 56.56 5 THR B O 1
ATOM 3191 N N . THR B 1 6 ? -19.719 129.5 52.688 1 56.47 6 THR B N 1
ATOM 3192 C CA . THR B 1 6 ? -18.438 128.875 52.469 1 56.47 6 THR B CA 1
ATOM 3193 C C . THR B 1 6 ? -18.375 127.562 53.281 1 56.47 6 THR B C 1
ATOM 3195 O O . THR B 1 6 ? -17.672 126.625 52.906 1 56.47 6 THR B O 1
ATOM 3198 N N . ALA B 1 7 ? -18.891 127.562 54.375 1 61.56 7 ALA B N 1
ATOM 3199 C CA . ALA B 1 7 ? -18.844 126.375 55.219 1 61.56 7 ALA B CA 1
ATOM 3200 C C . ALA B 1 7 ? -19.672 125.25 54.656 1 61.56 7 ALA B C 1
ATOM 3202 O O . ALA B 1 7 ? -19.297 124.062 54.75 1 61.56 7 ALA B O 1
ATOM 3203 N N . THR B 1 8 ? -20.688 125.5 53.938 1 61.59 8 THR B N 1
ATOM 3204 C CA . THR B 1 8 ? -21.625 124.562 53.406 1 61.59 8 THR B CA 1
ATOM 3205 C C . THR B 1 8 ? -21.031 123.875 52.156 1 61.59 8 THR B C 1
ATOM 3207 O O . THR B 1 8 ? -21.266 122.688 51.938 1 61.59 8 THR B O 1
ATOM 3210 N N . ALA B 1 9 ? -20.328 124.438 51.531 1 68.69 9 ALA B N 1
ATOM 3211 C CA . ALA B 1 9 ? -19.734 123.938 50.312 1 68.69 9 ALA B CA 1
ATOM 3212 C C . ALA B 1 9 ? -18.656 122.875 50.656 1 68.69 9 ALA B C 1
ATOM 3214 O O . ALA B 1 9 ? -18.516 121.875 49.969 1 68.69 9 ALA B O 1
ATOM 3215 N N . THR B 1 10 ? -18.078 123.062 51.688 1 68.56 10 THR B N 1
ATOM 3216 C CA . THR B 1 10 ? -16.984 122.188 52.094 1 68.56 10 THR B CA 1
ATOM 3217 C C . THR B 1 10 ? -17.531 120.938 52.719 1 68.56 10 THR B C 1
ATOM 3219 O O . THR B 1 10 ? -16.969 119.812 52.5 1 68.56 10 THR B O 1
ATOM 3222 N N . GLU B 1 11 ? -18.562 121 53.344 1 71.69 11 GLU B N 1
ATOM 3223 C CA . GLU B 1 11 ? -19.234 119.875 53.906 1 71.69 11 GLU B CA 1
ATOM 3224 C C . GLU B 1 11 ? -19.859 119 52.812 1 71.69 11 GLU B C 1
ATOM 3226 O O . GLU B 1 11 ? -19.828 117.75 52.906 1 71.69 11 GLU B O 1
ATOM 3231 N N . ASP B 1 12 ? -20.25 119.625 51.875 1 74.56 12 ASP B N 1
ATOM 3232 C CA . ASP B 1 12 ? -20.828 118.938 50.719 1 74.56 12 ASP B CA 1
ATOM 3233 C C . ASP B 1 12 ? -19.75 118.188 49.938 1 74.56 12 ASP B C 1
ATOM 3235 O O . ASP B 1 12 ? -19.969 117.062 49.469 1 74.56 12 ASP B O 1
ATOM 3239 N N . GLN B 1 13 ? -18.672 118.75 49.906 1 78.5 13 GLN B N 1
ATOM 3240 C CA . GLN B 1 13 ? -17.562 118.188 49.188 1 78.5 13 GLN B CA 1
ATOM 3241 C C . GLN B 1 13 ? -16.984 117 49.969 1 78.5 13 GLN B C 1
ATOM 3243 O O . GLN B 1 13 ? -16.609 116 49.375 1 78.5 13 GLN B O 1
ATOM 3248 N N . GLN B 1 14 ? -17 117.062 51.188 1 79.31 14 GLN B N 1
ATOM 3249 C CA . GLN B 1 14 ? -16.547 116 52.031 1 79.31 14 GLN B CA 1
ATOM 3250 C C . GLN B 1 14 ? -17.531 114.812 52 1 79.31 14 GLN B C 1
ATOM 3252 O O . GLN B 1 14 ? -17.109 113.688 51.938 1 79.31 14 GLN B O 1
ATOM 3257 N N . GLU B 1 15 ? -18.719 115.188 51.969 1 81.75 15 GLU B N 1
ATOM 3258 C CA . GLU B 1 15 ? -19.734 114.125 51.875 1 81.75 15 GLU B CA 1
ATOM 3259 C C . GLU B 1 15 ? -19.688 113.438 50.531 1 81.75 15 GLU B C 1
ATOM 3261 O O . GLU B 1 15 ? -19.859 112.188 50.438 1 81.75 15 GLU B O 1
ATOM 3266 N N . SER B 1 16 ? -19.391 114.25 49.594 1 83.56 16 SER B N 1
ATOM 3267 C CA . SER B 1 16 ? -19.281 113.688 48.281 1 83.56 16 SER B CA 1
ATOM 3268 C C . SER B 1 16 ? -18.062 112.75 48.156 1 83.56 16 SER B C 1
ATOM 3270 O O . SER B 1 16 ? -18.125 111.688 47.562 1 83.56 16 SER B O 1
ATOM 3272 N N . LEU B 1 17 ? -17.031 113.125 48.844 1 85.88 17 LEU B N 1
ATOM 3273 C CA . LEU B 1 17 ? -15.805 112.312 48.844 1 85.88 17 LEU B CA 1
ATOM 3274 C C . LEU B 1 17 ? -15.969 111.062 49.688 1 85.88 17 LEU B C 1
ATOM 3276 O O . LEU B 1 17 ? -15.477 110 49.281 1 85.88 17 LEU B O 1
ATOM 3280 N N . GLU B 1 18 ? -16.75 111.188 50.656 1 84.75 18 GLU B N 1
ATOM 3281 C CA . GLU B 1 18 ? -17.016 110.062 51.531 1 84.75 18 GLU B CA 1
ATOM 3282 C C . GLU B 1 18 ? -17.906 109.062 50.812 1 84.75 18 GLU B C 1
ATOM 3284 O O . GLU B 1 18 ? -17.703 107.812 50.906 1 84.75 18 GLU B O 1
ATOM 3289 N N . ARG B 1 19 ? -18.797 109.562 50.062 1 86.81 19 ARG B N 1
ATOM 3290 C CA . ARG B 1 19 ? -19.656 108.688 49.281 1 86.81 19 ARG B CA 1
ATOM 3291 C C . ARG B 1 19 ? -18.875 108 48.156 1 86.81 19 ARG B C 1
ATOM 3293 O O . ARG B 1 19 ? -19.062 106.812 47.938 1 86.81 19 ARG B O 1
ATOM 3300 N N . SER B 1 20 ? -18.047 108.688 47.531 1 84.38 20 SER B N 1
ATOM 3301 C CA . SER B 1 20 ? -17.219 108.125 46.469 1 84.38 20 SER B CA 1
ATOM 3302 C C . SER B 1 20 ? -16.234 107.062 47 1 84.38 20 SER B C 1
ATOM 3304 O O . SER B 1 20 ? -16.016 106.062 46.375 1 84.38 20 SER B O 1
ATOM 3306 N N . LEU B 1 21 ? -15.781 107.375 48.219 1 87.06 21 LEU B N 1
ATOM 3307 C CA . LEU B 1 21 ? -14.891 106.438 48.875 1 87.06 21 LEU B CA 1
ATOM 3308 C C . LEU B 1 21 ? -15.625 105.188 49.25 1 87.06 21 LEU B C 1
ATOM 3310 O O . LEU B 1 21 ? -15.094 104.062 49.094 1 87.06 21 LEU B O 1
ATOM 3314 N N . ALA B 1 22 ? -16.844 105.375 49.719 1 86.12 22 ALA B N 1
ATOM 3315 C CA . ALA B 1 22 ? -17.656 104.188 50.094 1 86.12 22 ALA B CA 1
ATOM 3316 C C . ALA B 1 22 ? -18.016 103.375 48.844 1 86.12 22 ALA B C 1
ATOM 3318 O O . ALA B 1 22 ? -17.969 102.125 48.875 1 86.12 22 ALA B O 1
ATOM 3319 N N . ASP B 1 23 ? -18.203 104.062 47.75 1 86.81 23 ASP B N 1
ATOM 3320 C CA . ASP B 1 23 ? -18.516 103.375 46.469 1 86.81 23 ASP B CA 1
ATOM 3321 C C . ASP B 1 23 ? -17.297 102.625 45.938 1 86.81 23 ASP B C 1
ATOM 3323 O O . ASP B 1 23 ? -17.422 101.5 45.5 1 86.81 23 ASP B O 1
ATOM 3327 N N . GLU B 1 24 ? -16.141 103.25 46.156 1 86.62 24 GLU B N 1
ATOM 3328 C CA . GLU B 1 24 ? -14.914 102.625 45.656 1 86.62 24 GLU B CA 1
ATOM 3329 C C . GLU B 1 24 ? -14.539 101.375 46.5 1 86.62 24 GLU B C 1
ATOM 3331 O O . GLU B 1 24 ? -14.062 100.375 45.969 1 86.62 24 GLU B O 1
ATOM 3336 N N . ARG B 1 25 ? -14.922 101.5 47.75 1 85.56 25 ARG B N 1
ATOM 3337 C CA . ARG B 1 25 ? -14.641 100.375 48.656 1 85.56 25 ARG B CA 1
ATOM 3338 C C . ARG B 1 25 ? -15.57 99.25 48.375 1 85.56 25 ARG B C 1
ATOM 3340 O O . ARG B 1 25 ? -15.141 98.062 48.406 1 85.56 25 ARG B O 1
ATOM 3347 N N . SER B 1 26 ? -16.812 99.562 48.031 1 88.44 26 SER B N 1
ATOM 3348 C CA . SER B 1 26 ? -17.781 98.562 47.688 1 88.44 26 SER B CA 1
ATOM 3349 C C . SER B 1 26 ? -17.422 97.875 46.406 1 88.44 26 SER B C 1
ATOM 3351 O O . SER B 1 26 ? -17.469 96.625 46.281 1 88.44 26 SER B O 1
ATOM 3353 N N . LEU B 1 27 ? -16.953 98.688 45.5 1 87.75 27 LEU B N 1
ATOM 3354 C CA . LEU B 1 27 ? -16.562 98.188 44.188 1 87.75 27 LEU B CA 1
ATOM 3355 C C . LEU B 1 27 ? -15.312 97.312 44.312 1 87.75 27 LEU B C 1
ATOM 3357 O O . LEU B 1 27 ? -15.211 96.25 43.656 1 87.75 27 LEU B O 1
ATOM 3361 N N . ARG B 1 28 ? -14.406 97.625 45.156 1 86.94 28 ARG B N 1
ATOM 3362 C CA . ARG B 1 28 ? -13.188 96.875 45.406 1 86.94 28 ARG B CA 1
ATOM 3363 C C . ARG B 1 28 ? -13.5 95.5 46.062 1 86.94 28 ARG B C 1
ATOM 3365 O O . ARG B 1 28 ? -12.969 94.5 45.656 1 86.94 28 ARG B O 1
ATOM 3372 N N . SER B 1 29 ? -14.438 95.688 47.031 1 87.69 29 SER B N 1
ATOM 3373 C CA . SER B 1 29 ? -14.828 94.5 47.75 1 87.69 29 SER B CA 1
ATOM 3374 C C . SER B 1 29 ? -15.492 93.5 46.781 1 87.69 29 SER B C 1
ATOM 3376 O O . SER B 1 29 ? -15.203 92.312 46.844 1 87.69 29 SER B O 1
ATOM 3378 N N . PHE B 1 30 ? -16.203 94.062 45.875 1 88.69 30 PHE B N 1
ATOM 3379 C CA . PHE B 1 30 ? -16.875 93.188 44.875 1 88.69 30 PHE B CA 1
ATOM 3380 C C . PHE B 1 30 ? -15.875 92.562 43.906 1 88.69 30 PHE B C 1
ATOM 3382 O O . PHE B 1 30 ? -15.945 91.375 43.625 1 88.69 30 PHE B O 1
ATOM 3389 N N . THR B 1 31 ? -14.93 93.312 43.531 1 88.56 31 THR B N 1
ATOM 3390 C CA . THR B 1 31 ? -13.914 92.812 42.594 1 88.56 31 THR B CA 1
ATOM 3391 C C . THR B 1 31 ? -13.039 91.75 43.25 1 88.56 31 THR B C 1
ATOM 3393 O O . THR B 1 31 ? -12.656 90.812 42.594 1 88.56 31 THR B O 1
ATOM 3396 N N . GLU B 1 32 ? -12.852 91.938 44.594 1 88.88 32 GLU B N 1
ATOM 3397 C CA . GLU B 1 32 ? -12.062 90.938 45.312 1 88.88 32 GLU B CA 1
ATOM 3398 C C . GLU B 1 32 ? -12.812 89.625 45.438 1 88.88 32 GLU B C 1
ATOM 3400 O O . GLU B 1 32 ? -12.203 88.562 45.344 1 88.88 32 GLU B O 1
ATOM 3405 N N . GLN B 1 33 ? -14.133 89.688 45.531 1 89.06 33 GLN B N 1
ATOM 3406 C CA . GLN B 1 33 ? -14.953 88.5 45.625 1 89.06 33 GLN B CA 1
ATOM 3407 C C . GLN B 1 33 ? -14.961 87.75 44.281 1 89.06 33 GLN B C 1
ATOM 3409 O O . GLN B 1 33 ? -14.844 86.5 44.25 1 89.06 33 GLN B O 1
ATOM 3414 N N . VAL B 1 34 ? -15.016 88.5 43.219 1 89.12 34 VAL B N 1
ATOM 3415 C CA . VAL B 1 34 ? -15.008 87.875 41.875 1 89.12 34 VAL B CA 1
ATOM 3416 C C . VAL B 1 34 ? -13.648 87.25 41.594 1 89.12 34 VAL B C 1
ATOM 3418 O O . VAL B 1 34 ? -13.57 86.188 41.031 1 89.12 34 VAL B O 1
ATOM 3421 N N . LEU B 1 35 ? -12.594 87.938 42.125 1 89.94 35 LEU B N 1
ATOM 3422 C CA . LEU B 1 35 ? -11.242 87.438 41.969 1 89.94 35 LEU B CA 1
ATOM 3423 C C . LEU B 1 35 ? -11.07 86.125 42.688 1 89.94 35 LEU B C 1
ATOM 3425 O O . LEU B 1 35 ? -10.469 85.188 42.156 1 89.94 35 LEU B O 1
ATOM 3429 N N . ASP B 1 36 ? -11.688 86.062 43.875 1 90.38 36 ASP B N 1
ATOM 3430 C CA . ASP B 1 36 ? -11.617 84.812 44.656 1 90.38 36 ASP B CA 1
ATOM 3431 C C . ASP B 1 36 ? -12.344 83.688 43.938 1 90.38 36 ASP B C 1
ATOM 3433 O O . ASP B 1 36 ? -11.844 82.562 43.906 1 90.38 36 ASP B O 1
ATOM 3437 N N . CYS B 1 37 ? -13.445 84.062 43.344 1 89.81 37 CYS B N 1
ATOM 3438 C CA . CYS B 1 37 ? -14.227 83.062 42.625 1 89.81 37 CYS B CA 1
ATOM 3439 C C . CYS B 1 37 ? -13.477 82.562 41.406 1 89.81 37 CYS B C 1
ATOM 3441 O O . CYS B 1 37 ? -13.422 81.375 41.156 1 89.81 37 CYS B O 1
ATOM 3443 N N . ARG B 1 38 ? -12.805 83.438 40.75 1 90.81 38 ARG B N 1
ATOM 3444 C CA . ARG B 1 38 ? -12.07 83.062 39.531 1 90.81 38 ARG B CA 1
ATOM 3445 C C . ARG B 1 38 ? -10.836 82.25 39.875 1 90.81 38 ARG B C 1
ATOM 3447 O O . ARG B 1 38 ? -10.477 81.312 39.125 1 90.81 38 ARG B O 1
ATOM 3454 N N . GLN B 1 39 ? -10.289 82.562 41.062 1 91.62 39 GLN B N 1
ATOM 3455 C CA . GLN B 1 39 ? -9.141 81.812 41.531 1 91.62 39 GLN B CA 1
ATOM 3456 C C . GLN B 1 39 ? -9.539 80.375 41.812 1 91.62 39 GLN B C 1
ATOM 3458 O O . GLN B 1 39 ? -8.82 79.438 41.469 1 91.62 39 GLN B O 1
ATOM 3463 N N . ILE B 1 40 ? -10.727 80.125 42.406 1 92.19 40 ILE B N 1
ATOM 3464 C CA . ILE B 1 40 ? -11.211 78.812 42.719 1 92.19 40 ILE B CA 1
ATOM 3465 C C . ILE B 1 40 ? -11.516 78.062 41.438 1 92.19 40 ILE B C 1
ATOM 3467 O O . ILE B 1 40 ? -11.148 76.875 41.312 1 92.19 40 ILE B O 1
ATOM 3471 N N . GLU B 1 41 ? -12.047 78.688 40.438 1 92.31 41 GLU B N 1
ATOM 3472 C CA . GLU B 1 41 ? -12.383 78.062 39.156 1 92.31 41 GLU B CA 1
ATOM 3473 C C . GLU B 1 41 ? -11.133 77.688 38.406 1 92.31 41 GLU B C 1
ATOM 3475 O O . GLU B 1 41 ? -11.102 76.562 37.781 1 92.31 41 GLU B O 1
ATOM 3480 N N . LEU B 1 42 ? -10.094 78.5 38.5 1 91.5 42 LEU B N 1
ATOM 3481 C CA . LEU B 1 42 ? -8.82 78.188 37.844 1 91.5 42 LEU B CA 1
ATOM 3482 C C . LEU B 1 42 ? -8.164 77 38.469 1 91.5 42 LEU B C 1
ATOM 3484 O O . LEU B 1 42 ? -7.672 76.062 37.781 1 91.5 42 LEU B O 1
ATOM 3488 N N . GLU B 1 43 ? -8.258 76.875 39.812 1 92.12 43 GLU B N 1
ATOM 3489 C CA . GLU B 1 43 ? -7.668 75.75 40.531 1 92.12 43 GLU B CA 1
ATOM 3490 C C . GLU B 1 43 ? -8.383 74.5 40.188 1 92.12 43 GLU B C 1
ATOM 3492 O O . GLU B 1 43 ? -7.742 73.438 40 1 92.12 43 GLU B O 1
ATOM 3497 N N . VAL B 1 44 ? -9.656 74.562 40 1 92.25 44 VAL B N 1
ATOM 3498 C CA . VAL B 1 44 ? -10.453 73.375 39.656 1 92.25 44 VAL B CA 1
ATOM 3499 C C . VAL B 1 44 ? -10.125 72.938 38.219 1 92.25 44 VAL B C 1
ATOM 3501 O O . VAL B 1 44 ? -9.938 71.75 37.969 1 92.25 44 VAL B O 1
ATOM 3504 N N . ALA B 1 45 ? -9.922 73.875 37.281 1 92.38 45 ALA B N 1
ATOM 3505 C CA . ALA B 1 45 ? -9.633 73.562 35.875 1 92.38 45 ALA B CA 1
ATOM 3506 C C . ALA B 1 45 ? -8.242 72.938 35.75 1 92.38 45 ALA B C 1
ATOM 3508 O O . ALA B 1 45 ? -8.055 72 34.969 1 92.38 45 ALA B O 1
ATOM 3509 N N . GLU B 1 46 ? -7.352 73.438 36.625 1 92.38 46 GLU B N 1
ATOM 3510 C CA . GLU B 1 46 ? -5.988 72.938 36.594 1 92.38 46 GLU B CA 1
ATOM 3511 C C . GLU B 1 46 ? -5.922 71.5 37.156 1 92.38 46 GLU B C 1
ATOM 3513 O O . GLU B 1 46 ? -5.199 70.688 36.625 1 92.38 46 GLU B O 1
ATOM 3518 N N . ALA B 1 47 ? -6.746 71.312 38.188 1 92.75 47 ALA B N 1
ATOM 3519 C CA . ALA B 1 47 ? -6.805 70 38.781 1 92.75 47 ALA B CA 1
ATOM 3520 C C . ALA B 1 47 ? -7.418 69 37.812 1 92.75 47 ALA B C 1
ATOM 3522 O O . ALA B 1 47 ? -6.941 67.875 37.688 1 92.75 47 ALA B O 1
ATOM 3523 N N . GLU B 1 48 ? -8.367 69.375 37.062 1 94.19 48 GLU B N 1
ATOM 3524 C CA . GLU B 1 48 ? -9.008 68.5 36.062 1 94.19 48 GLU B CA 1
ATOM 3525 C C . GLU B 1 48 ? -8.062 68.188 34.906 1 94.19 48 GLU B C 1
ATOM 3527 O O . GLU B 1 48 ? -8.008 67.062 34.438 1 94.19 48 GLU B O 1
ATOM 3532 N N . ASN B 1 49 ? -7.289 69.188 34.469 1 92.81 49 ASN B N 1
ATOM 3533 C CA . ASN B 1 49 ? -6.293 69 33.438 1 92.81 49 ASN B CA 1
ATOM 3534 C C . ASN B 1 49 ? -5.254 67.938 33.812 1 92.81 49 ASN B C 1
ATOM 3536 O O . ASN B 1 49 ? -4.887 67.125 33 1 92.81 49 ASN B O 1
ATOM 3540 N N . LYS B 1 50 ? -4.93 68 35.094 1 93.06 50 LYS B N 1
ATOM 3541 C CA . LYS B 1 50 ? -3.945 67.062 35.562 1 93.06 50 LYS B CA 1
ATOM 3542 C C . LYS B 1 50 ? -4.508 65.625 35.562 1 93.06 50 LYS B C 1
ATOM 3544 O O . LYS B 1 50 ? -3.822 64.688 35.156 1 93.06 50 LYS B O 1
ATOM 3549 N N . LYS B 1 51 ? -5.727 65.5 35.969 1 94.94 51 LYS B N 1
ATOM 3550 C CA . LYS B 1 51 ? -6.406 64.25 36 1 94.94 51 LYS B CA 1
ATOM 3551 C C . LYS B 1 51 ? -6.562 63.688 34.594 1 94.94 51 LYS B C 1
ATOM 3553 O O . LYS B 1 51 ? -6.324 62.5 34.344 1 94.94 51 LYS B O 1
ATOM 3558 N N . LEU B 1 52 ? -6.852 64.5 33.594 1 94.81 52 LEU B N 1
ATOM 3559 C CA . LEU B 1 52 ? -7.059 64.062 32.219 1 94.81 52 LEU B CA 1
ATOM 3560 C C . LEU B 1 52 ? -5.742 63.656 31.562 1 94.81 52 LEU B C 1
ATOM 3562 O O . LEU B 1 52 ? -5.703 62.688 30.797 1 94.81 52 LEU B O 1
ATOM 3566 N N . LEU B 1 53 ? -4.711 64.375 31.953 1 95 53 LEU B N 1
ATOM 3567 C CA . LEU B 1 53 ? -3.391 64.062 31.438 1 95 53 LEU B CA 1
ATOM 3568 C C . LEU B 1 53 ? -2.947 62.688 31.922 1 95 53 LEU B C 1
ATOM 3570 O O . LEU B 1 53 ? -2.371 61.906 31.172 1 95 53 LEU B O 1
ATOM 3574 N N . LYS B 1 54 ? -3.246 62.312 33.125 1 95.38 54 LYS B N 1
ATOM 3575 C CA . LYS B 1 54 ? -2.936 61 33.688 1 95.38 54 LYS B CA 1
ATOM 3576 C C . LYS B 1 54 ? -3.723 59.906 32.969 1 95.38 54 LYS B C 1
ATOM 3578 O O . LYS B 1 54 ? -3.176 58.844 32.656 1 95.38 54 LYS B O 1
ATOM 3583 N N . LYS B 1 55 ? -4.906 60.156 32.688 1 95.06 55 LYS B N 1
ATOM 3584 C CA . LYS B 1 55 ? -5.762 59.188 32 1 95.06 55 LYS B CA 1
ATOM 3585 C C . LYS B 1 55 ? -5.266 58.938 30.578 1 95.06 55 LYS B C 1
ATOM 3587 O O . LYS B 1 55 ? -5.277 57.812 30.094 1 95.06 55 LYS B O 1
ATOM 3592 N N . ILE B 1 56 ? -4.867 60 29.922 1 95.19 56 ILE B N 1
ATOM 3593 C CA . ILE B 1 56 ? -4.344 59.906 28.562 1 95.19 56 ILE B CA 1
ATOM 3594 C C . ILE B 1 56 ? -3.09 59.031 28.562 1 95.19 56 ILE B C 1
ATOM 3596 O O . ILE B 1 56 ? -2.92 58.188 27.688 1 95.19 56 ILE B O 1
ATOM 3600 N N . ASP B 1 57 ? -2.271 59.25 29.578 1 95.25 57 ASP B N 1
ATOM 3601 C CA . ASP B 1 57 ? -1.056 58.438 29.688 1 95.25 57 ASP B CA 1
ATOM 3602 C C . ASP B 1 57 ? -1.388 56.969 29.891 1 95.25 57 ASP B C 1
ATOM 3604 O O . ASP B 1 57 ? -0.77 56.094 29.266 1 95.25 57 ASP B O 1
ATOM 3608 N N . GLN B 1 58 ? -2.312 56.688 30.688 1 95.44 58 GLN B N 1
ATOM 3609 C CA . GLN B 1 58 ? -2.744 55.312 30.938 1 95.44 58 GLN B CA 1
ATOM 3610 C C . GLN B 1 58 ? -3.316 54.688 29.672 1 95.44 58 GLN B C 1
ATOM 3612 O O . GLN B 1 58 ? -2.961 53.562 29.344 1 95.44 58 GLN B O 1
ATOM 3617 N N . LEU B 1 59 ? -4.137 55.406 28.953 1 94.88 59 LEU B N 1
ATOM 3618 C CA . LEU B 1 59 ? -4.777 54.875 27.75 1 94.88 59 LEU B CA 1
ATOM 3619 C C . LEU B 1 59 ? -3.744 54.656 26.641 1 94.88 59 LEU B C 1
ATOM 3621 O O . LEU B 1 59 ? -3.84 53.656 25.906 1 94.88 59 LEU B O 1
ATOM 3625 N N . THR B 1 60 ? -2.812 55.562 26.625 1 94.94 60 THR B N 1
ATOM 3626 C CA . THR B 1 60 ? -1.755 55.438 25.641 1 94.94 60 THR B CA 1
ATOM 3627 C C . THR B 1 60 ? -0.929 54.156 25.906 1 94.94 60 THR B C 1
ATOM 3629 O O . THR B 1 60 ? -0.56 53.438 24.969 1 94.94 60 THR B O 1
ATOM 3632 N N . ARG B 1 61 ? -0.673 53.844 27.094 1 95.19 61 ARG B N 1
ATOM 3633 C CA . ARG B 1 61 ? 0.059 52.656 27.484 1 95.19 61 ARG B CA 1
ATOM 3634 C C . ARG B 1 61 ? -0.74 51.375 27.141 1 95.19 61 ARG B C 1
ATOM 3636 O O . ARG B 1 61 ? -0.201 50.438 26.578 1 95.19 61 ARG B O 1
ATOM 3643 N N . GLU B 1 62 ? -1.948 51.406 27.469 1 95.06 62 GLU B N 1
ATOM 3644 C CA . GLU B 1 62 ? -2.814 50.281 27.203 1 95.06 62 GLU B CA 1
ATOM 3645 C C . GLU B 1 62 ? -2.965 50.031 25.703 1 95.06 62 GLU B C 1
ATOM 3647 O O . GLU B 1 62 ? -2.984 48.875 25.25 1 95.06 62 GLU B O 1
ATOM 3652 N N . LEU B 1 63 ? -3.104 51.062 25.016 1 94.88 63 LEU B N 1
ATOM 3653 C CA . LEU B 1 63 ? -3.227 50.969 23.562 1 94.88 63 LEU B CA 1
ATOM 3654 C C . LEU B 1 63 ? -1.96 50.375 22.953 1 94.88 63 LEU B C 1
ATOM 3656 O O . LEU B 1 63 ? -2.033 49.531 22.062 1 94.88 63 LEU B O 1
ATOM 3660 N N . SER B 1 64 ? -0.83 50.875 23.422 1 94.81 64 SER B N 1
ATOM 3661 C CA . SER B 1 64 ? 0.447 50.375 22.938 1 94.81 64 SER B CA 1
ATOM 3662 C C . SER B 1 64 ? 0.595 48.875 23.234 1 94.81 64 SER B C 1
ATOM 3664 O O . SER B 1 64 ? 1.058 48.125 22.375 1 94.81 64 SER B O 1
ATOM 3666 N N . GLU B 1 65 ? 0.21 48.438 24.344 1 94.88 65 GLU B N 1
ATOM 3667 C CA . GLU B 1 65 ? 0.268 47.031 24.719 1 94.88 65 GLU B CA 1
ATOM 3668 C C . GLU B 1 65 ? -0.68 46.188 23.875 1 94.88 65 GLU B C 1
ATOM 3670 O O . GLU B 1 65 ? -0.313 45.125 23.406 1 94.88 65 GLU B O 1
ATOM 3675 N N . SER B 1 66 ? -1.834 46.75 23.703 1 93.81 66 SER B N 1
ATOM 3676 C CA . SER B 1 66 ? -2.814 46.031 22.891 1 93.81 66 SER B CA 1
ATOM 3677 C C . SER B 1 66 ? -2.342 45.875 21.438 1 93.81 66 SER B C 1
ATOM 3679 O O . SER B 1 66 ? -2.506 44.812 20.828 1 93.81 66 SER B O 1
ATOM 3681 N N . LYS B 1 67 ? -1.752 46.906 20.984 1 93 67 LYS B N 1
ATOM 3682 C CA . LYS B 1 67 ? -1.239 46.875 19.625 1 93 67 LYS B CA 1
ATOM 3683 C C . LYS B 1 67 ? -0.085 45.906 19.484 1 93 67 LYS B C 1
ATOM 3685 O O . LYS B 1 67 ? 0.033 45.188 18.484 1 93 67 LYS B O 1
ATOM 3690 N N . ALA B 1 68 ? 0.719 45.781 20.453 1 94.5 68 ALA B N 1
ATOM 3691 C CA . ALA B 1 68 ? 1.816 44.812 20.469 1 94.5 68 ALA B CA 1
ATOM 3692 C C . ALA B 1 68 ? 1.287 43.375 20.484 1 94.5 68 ALA B C 1
ATOM 3694 O O . ALA B 1 68 ? 1.779 42.531 19.75 1 94.5 68 ALA B O 1
ATOM 3695 N N . GLN B 1 69 ? 0.341 43.219 21.297 1 94.75 69 GLN B N 1
ATOM 3696 C CA . GLN B 1 69 ? -0.27 41.906 21.375 1 94.75 69 GLN B CA 1
ATOM 3697 C C . GLN B 1 69 ? -0.964 41.531 20.078 1 94.75 69 GLN B C 1
ATOM 3699 O O . GLN B 1 69 ? -0.948 40.375 19.656 1 94.75 69 GLN B O 1
ATOM 3704 N N . LEU B 1 70 ? -1.562 42.5 19.516 1 93.25 70 LEU B N 1
ATOM 3705 C CA . LEU B 1 70 ? -2.227 42.281 18.234 1 93.25 70 LEU B CA 1
ATOM 3706 C C . LEU B 1 70 ? -1.221 41.906 17.156 1 93.25 70 LEU B C 1
ATOM 3708 O O . LEU B 1 70 ? -1.467 40.969 16.375 1 93.25 70 LEU B O 1
ATOM 3712 N N . LEU B 1 71 ? -0.134 42.531 17.109 1 93.94 71 LEU B N 1
ATOM 3713 C CA . LEU B 1 71 ? 0.909 42.219 16.141 1 93.94 71 LEU B CA 1
ATOM 3714 C C . LEU B 1 71 ? 1.419 40.812 16.344 1 93.94 71 LEU B C 1
ATOM 3716 O O . LEU B 1 71 ? 1.637 40.062 15.375 1 93.94 71 LEU B O 1
ATOM 3720 N N . GLU B 1 72 ? 1.563 40.438 17.5 1 93.5 72 GLU B N 1
ATOM 3721 C CA . GLU B 1 72 ? 2.014 39.094 17.828 1 93.5 72 GLU B CA 1
ATOM 3722 C C . GLU B 1 72 ? 0.983 38.031 17.406 1 93.5 72 GLU B C 1
ATOM 3724 O O . GLU B 1 72 ? 1.336 37 16.828 1 93.5 72 GLU B O 1
ATOM 3729 N N . ALA B 1 73 ? -0.195 38.344 17.719 1 92.19 73 ALA B N 1
ATOM 3730 C CA . ALA B 1 73 ? -1.267 37.406 17.359 1 92.19 73 ALA B CA 1
ATOM 3731 C C . ALA B 1 73 ? -1.381 37.281 15.852 1 92.19 73 ALA B C 1
ATOM 3733 O O . ALA B 1 73 ? -1.589 36.156 15.344 1 92.19 73 ALA B O 1
ATOM 3734 N N . GLN B 1 74 ? -1.256 38.375 15.203 1 91.94 74 GLN B N 1
ATOM 3735 C CA . GLN B 1 74 ? -1.322 38.344 13.742 1 91.94 74 GLN B CA 1
ATOM 3736 C C . GLN B 1 74 ? -0.154 37.531 13.156 1 91.94 74 GLN B C 1
ATOM 3738 O O . GLN B 1 74 ? -0.321 36.812 12.18 1 91.94 74 GLN B O 1
ATOM 3743 N N . ALA B 1 75 ? 0.968 37.656 13.695 1 91.88 75 ALA B N 1
ATOM 3744 C CA . ALA B 1 75 ? 2.131 36.875 13.273 1 91.88 75 ALA B CA 1
ATOM 3745 C C . ALA B 1 75 ? 1.905 35.375 13.492 1 91.88 75 ALA B C 1
ATOM 3747 O O . ALA B 1 75 ? 2.279 34.562 12.648 1 91.88 75 ALA B O 1
ATOM 3748 N N . GLN B 1 76 ? 1.31 35.094 14.531 1 92.38 76 GLN B N 1
ATOM 3749 C CA . GLN B 1 76 ? 1.002 33.688 14.836 1 92.38 76 GLN B CA 1
ATOM 3750 C C . GLN B 1 76 ? -0.001 33.125 13.836 1 92.38 76 GLN B C 1
ATOM 3752 O O . GLN B 1 76 ? 0.136 31.984 13.391 1 92.38 76 GLN B O 1
ATOM 3757 N N . VAL B 1 77 ? -0.967 33.938 13.602 1 89.81 77 VAL B N 1
ATOM 3758 C CA . VAL B 1 77 ? -1.978 33.5 12.641 1 89.81 77 VAL B CA 1
ATOM 3759 C C . VAL B 1 77 ? -1.32 33.219 11.289 1 89.81 77 VAL B C 1
ATOM 3761 O O . VAL B 1 77 ? -1.602 32.188 10.664 1 89.81 77 VAL B O 1
ATOM 3764 N N . LYS B 1 78 ? -0.466 34.062 10.906 1 90.19 78 LYS B N 1
ATOM 3765 C CA . LYS B 1 78 ? 0.219 33.875 9.625 1 90.19 78 LYS B CA 1
ATOM 3766 C C . LYS B 1 78 ? 1.087 32.625 9.641 1 90.19 78 LYS B C 1
ATOM 3768 O O . LYS B 1 78 ? 1.101 31.859 8.672 1 90.19 78 LYS B O 1
ATOM 3773 N N . SER B 1 79 ? 1.777 32.406 10.641 1 91.06 79 SER B N 1
ATOM 3774 C CA . SER B 1 79 ? 2.625 31.219 10.781 1 91.06 79 SER B CA 1
ATOM 3775 C C . SER B 1 79 ? 1.798 29.938 10.773 1 91.06 79 SER B C 1
ATOM 3777 O O . SER B 1 79 ? 2.158 28.969 10.109 1 91.06 79 SER B O 1
ATOM 3779 N N . LYS B 1 80 ? 0.751 30 11.445 1 87.81 80 LYS B N 1
ATOM 3780 C CA . LYS B 1 80 ? -0.094 28.812 11.539 1 87.81 80 LYS B CA 1
ATOM 3781 C C . LYS B 1 80 ? -0.802 28.531 10.211 1 87.81 80 LYS B C 1
ATOM 3783 O O . LYS B 1 80 ? -1.054 27.375 9.867 1 87.81 80 LYS B O 1
ATOM 3788 N N . ASP B 1 81 ? -1.072 29.578 9.547 1 89 81 ASP B N 1
ATOM 3789 C CA . ASP B 1 81 ? -1.61 29.391 8.203 1 89 81 ASP B CA 1
ATOM 3790 C C . ASP B 1 81 ? -0.617 28.656 7.305 1 89 81 ASP B C 1
ATOM 3792 O O . ASP B 1 81 ? -1 27.781 6.543 1 89 81 ASP B O 1
ATOM 3796 N N . ARG B 1 82 ? 0.557 29.031 7.426 1 88.69 82 ARG B N 1
ATOM 3797 C CA . ARG B 1 82 ? 1.607 28.375 6.656 1 88.69 82 ARG B CA 1
ATOM 3798 C C . ARG B 1 82 ? 1.735 26.906 7.059 1 88.69 82 ARG B C 1
ATOM 3800 O O . ARG B 1 82 ? 1.846 26.031 6.195 1 88.69 82 ARG B O 1
ATOM 3807 N N . ASN B 1 83 ? 1.657 26.672 8.266 1 86.5 83 ASN B N 1
ATOM 3808 C CA . ASN B 1 83 ? 1.75 25.297 8.773 1 86.5 83 ASN B CA 1
ATOM 3809 C C . ASN B 1 83 ? 0.563 24.453 8.32 1 86.5 83 ASN B C 1
ATOM 381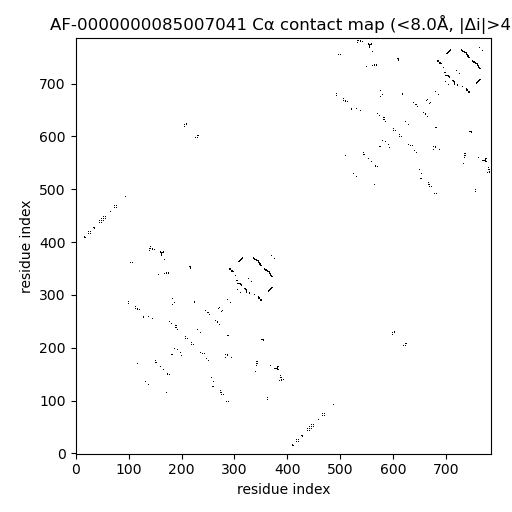1 O O . ASN B 1 83 ? 0.725 23.281 7.992 1 86.5 83 ASN B O 1
ATOM 3815 N N . LEU B 1 84 ? -0.516 25.062 8.391 1 84.88 84 LEU B N 1
ATOM 3816 C CA . LEU B 1 84 ? -1.72 24.359 7.965 1 84.88 84 LEU B CA 1
ATOM 3817 C C . LEU B 1 84 ? -1.666 24.031 6.477 1 84.88 84 LEU B C 1
ATOM 3819 O O . LEU B 1 84 ? -2.1 22.953 6.055 1 84.88 84 LEU B O 1
ATOM 3823 N N . GLN B 1 85 ? -1.192 24.969 5.797 1 83.75 85 GLN B N 1
ATOM 3824 C CA . GLN B 1 85 ? -1.038 24.719 4.367 1 83.75 85 GLN B CA 1
ATOM 3825 C C . GLN B 1 85 ? -0.065 23.562 4.109 1 83.75 85 GLN B C 1
ATOM 3827 O O . GLN B 1 85 ? -0.344 22.688 3.299 1 83.75 85 GLN B O 1
ATOM 3832 N N . GLU B 1 86 ? 0.939 23.5 4.754 1 79.94 86 GLU B N 1
ATOM 3833 C CA . GLU B 1 86 ? 1.925 22.438 4.625 1 79.94 86 GLU B CA 1
ATOM 3834 C C . GLU B 1 86 ? 1.34 21.094 5.055 1 79.94 86 GLU B C 1
ATOM 3836 O O . GLU B 1 86 ? 1.572 20.078 4.402 1 79.94 86 GLU B O 1
ATOM 3841 N N . ALA B 1 87 ? 0.708 21.25 6.121 1 75.62 87 ALA B N 1
ATOM 3842 C CA . ALA B 1 87 ? 0.053 20.047 6.598 1 75.62 87 ALA B CA 1
ATOM 3843 C C . ALA B 1 87 ? -0.982 19.547 5.594 1 75.62 87 ALA B C 1
ATOM 3845 O O . ALA B 1 87 ? -1.096 18.344 5.352 1 75.62 87 ALA B O 1
ATOM 3846 N N . GLY B 1 88 ? -1.731 20.484 5.168 1 70.38 88 GLY B N 1
ATOM 3847 C CA . GLY B 1 88 ? -2.693 20.125 4.137 1 70.38 88 GLY B CA 1
ATOM 3848 C C . GLY B 1 88 ? -2.053 19.484 2.924 1 70.38 88 GLY B C 1
ATOM 3849 O O . GLY B 1 88 ? -2.551 18.469 2.418 1 70.38 88 GLY B O 1
ATOM 3850 N N . ASP B 1 89 ? -1.033 19.984 2.461 1 68 89 ASP B N 1
ATOM 3851 C CA . ASP B 1 89 ? -0.295 19.438 1.33 1 68 89 ASP B CA 1
ATOM 3852 C C . ASP B 1 89 ? 0.224 18.031 1.646 1 68 89 ASP B C 1
ATOM 3854 O O . ASP B 1 89 ? 0.185 17.141 0.794 1 68 89 ASP B O 1
ATOM 3858 N N . GLN B 1 90 ? 0.646 17.953 2.793 1 67.81 90 GLN B N 1
ATOM 3859 C CA . GLN B 1 90 ? 1.158 16.656 3.234 1 67.81 90 GLN B CA 1
ATOM 3860 C C . GLN B 1 90 ? 0.043 15.617 3.297 1 67.81 90 GLN B C 1
ATOM 3862 O O . GLN B 1 90 ? 0.24 14.461 2.908 1 67.81 90 GLN B O 1
ATOM 3867 N N . ILE B 1 91 ? -1.005 16.031 3.846 1 63.91 91 ILE B N 1
ATOM 3868 C CA . ILE B 1 91 ? -2.166 15.148 3.908 1 63.91 91 ILE B CA 1
ATOM 3869 C C . ILE B 1 91 ? -2.574 14.734 2.498 1 63.91 91 ILE B C 1
ATOM 3871 O O . ILE B 1 91 ? -2.859 13.562 2.25 1 63.91 91 ILE B O 1
ATOM 3875 N N . PHE B 1 92 ? -2.645 15.68 1.685 1 61.66 92 PHE B N 1
ATOM 3876 C CA . PHE B 1 92 ? -3.006 15.398 0.3 1 61.66 92 PHE B CA 1
ATOM 3877 C C . PHE B 1 92 ? -2.029 14.414 -0.329 1 61.66 92 PHE B C 1
ATOM 3879 O O . PHE B 1 92 ? -2.438 13.508 -1.059 1 61.66 92 PHE B O 1
ATOM 3886 N N . ARG B 1 93 ? -0.861 14.711 -0.04 1 60.38 93 ARG B N 1
ATOM 3887 C CA . ARG B 1 93 ? 0.182 13.844 -0.575 1 60.38 93 ARG B CA 1
ATOM 3888 C C . ARG B 1 93 ? 0.034 12.422 -0.047 1 60.38 93 ARG B C 1
ATOM 3890 O O . ARG B 1 93 ? 0.25 11.453 -0.782 1 60.38 93 ARG B O 1
ATOM 3897 N N . LEU B 1 94 ? -0.323 12.461 1.195 1 59.62 94 LEU B N 1
ATOM 3898 C CA . LEU B 1 94 ? -0.439 11.164 1.851 1 59.62 94 LEU B CA 1
ATOM 3899 C C . LEU B 1 94 ? -1.745 10.477 1.465 1 59.62 94 LEU B C 1
ATOM 3901 O O . LEU B 1 94 ? -1.847 9.25 1.524 1 59.62 94 LEU B O 1
ATOM 3905 N N . GLN B 1 95 ? -2.736 11.344 1.229 1 55.78 95 GLN B N 1
ATOM 3906 C CA . GLN B 1 95 ? -4.059 10.781 0.968 1 55.78 95 GLN B CA 1
ATOM 3907 C C . GLN B 1 95 ? -4.098 10.078 -0.387 1 55.78 95 GLN B C 1
ATOM 3909 O O . GLN B 1 95 ? -3.611 10.617 -1.384 1 55.78 95 GLN B O 1
ATOM 3914 N N . SER B 1 96 ? -4.188 8.859 -0.323 1 56.97 96 SER B N 1
ATOM 3915 C CA . SER B 1 96 ? -4.363 7.996 -1.488 1 56.97 96 SER B CA 1
ATOM 3916 C C . SER B 1 96 ? -5.465 8.516 -2.402 1 56.97 96 SER B C 1
ATOM 3918 O O . SER B 1 96 ? -6.477 9.039 -1.927 1 56.97 96 SER B O 1
ATOM 3920 N N . GLN B 1 97 ? -5.148 9.047 -3.572 1 58.41 97 GLN B N 1
ATOM 3921 C CA . GLN B 1 97 ? -6.09 9.484 -4.598 1 58.41 97 GLN B CA 1
ATOM 3922 C C . GLN B 1 97 ? -7.09 8.383 -4.934 1 58.41 97 GLN B C 1
ATOM 3924 O O . GLN B 1 97 ? -7.762 8.438 -5.965 1 58.41 97 GLN B O 1
ATOM 3929 N N . ARG B 1 98 ? -7.352 7.605 -3.979 1 62.34 98 ARG B N 1
ATOM 3930 C CA . ARG B 1 98 ? -8.203 6.461 -4.297 1 62.34 98 ARG B CA 1
ATOM 3931 C C . ARG B 1 98 ? -9.672 6.867 -4.344 1 62.34 98 ARG B C 1
ATOM 3933 O O . ARG B 1 98 ? -10.109 7.711 -3.564 1 62.34 98 ARG B O 1
ATOM 3940 N N . GLU B 1 99 ? -10.305 6.656 -5.469 1 70.56 99 GLU B N 1
ATOM 3941 C CA . GLU B 1 99 ? -11.75 6.848 -5.582 1 70.56 99 GLU B CA 1
ATOM 3942 C C . GLU B 1 99 ? -12.508 5.625 -5.078 1 70.56 99 GLU B C 1
ATOM 3944 O O . GLU B 1 99 ? -12.812 4.715 -5.852 1 70.56 99 GLU B O 1
ATOM 3949 N N . ASP B 1 100 ? -12.75 5.574 -3.801 1 81.81 100 ASP B N 1
ATOM 3950 C CA . ASP B 1 100 ? -13.508 4.469 -3.221 1 81.81 100 ASP B CA 1
ATOM 3951 C C . ASP B 1 100 ? -15.008 4.73 -3.314 1 81.81 100 ASP B C 1
ATOM 3953 O O . ASP B 1 100 ? -15.445 5.883 -3.371 1 81.81 100 ASP B O 1
ATOM 3957 N N . ILE B 1 101 ? -15.727 3.678 -3.426 1 91.06 101 ILE B N 1
ATOM 3958 C CA . ILE B 1 101 ? -17.188 3.762 -3.412 1 91.06 101 ILE B CA 1
ATOM 3959 C C . ILE B 1 101 ? -17.656 4.293 -2.062 1 91.06 101 ILE B C 1
ATOM 3961 O O . ILE B 1 101 ? -17.219 3.824 -1.012 1 91.06 101 ILE B O 1
ATOM 3965 N N . THR B 1 102 ? -18.453 5.281 -2.088 1 91 102 THR B N 1
ATOM 3966 C CA . THR B 1 102 ? -19.016 5.84 -0.86 1 91 102 THR B CA 1
ATOM 3967 C C . THR B 1 102 ? -20.188 5.004 -0.374 1 91 102 THR B C 1
ATOM 3969 O O . THR B 1 102 ? -20.719 4.164 -1.113 1 91 102 THR B O 1
ATOM 3972 N N . GLU B 1 103 ? -20.594 5.242 0.795 1 94.25 103 GLU B N 1
ATOM 3973 C CA . GLU B 1 103 ? -21.719 4.512 1.364 1 94.25 103 GLU B CA 1
ATOM 3974 C C . GLU B 1 103 ? -23 4.773 0.58 1 94.25 103 GLU B C 1
ATOM 3976 O O . GLU B 1 103 ? -23.781 3.854 0.325 1 94.25 103 GLU B O 1
ATOM 3981 N N . SER B 1 104 ? -23.156 6.031 0.191 1 94.06 104 SER B N 1
ATOM 3982 C CA . SER B 1 104 ? -24.359 6.402 -0.561 1 94.06 104 SER B CA 1
ATOM 3983 C C . SER B 1 104 ? -24.359 5.754 -1.942 1 94.06 104 SER B C 1
ATOM 3985 O O . SER B 1 104 ? -25.391 5.238 -2.389 1 94.06 104 SER B O 1
ATOM 3987 N N . GLU B 1 105 ? -23.219 5.746 -2.527 1 94.44 105 GLU B N 1
ATOM 3988 C CA . GLU B 1 105 ? -23.109 5.105 -3.836 1 94.44 105 GLU B CA 1
ATOM 3989 C C . GLU B 1 105 ? -23.344 3.604 -3.738 1 94.44 105 GLU B C 1
ATOM 3991 O O . GLU B 1 105 ? -24 3.014 -4.605 1 94.44 105 GLU B O 1
ATOM 3996 N N . ALA B 1 106 ? -22.797 3.043 -2.691 1 97.56 106 ALA B N 1
ATOM 3997 C CA . ALA B 1 106 ? -22.969 1.61 -2.473 1 97.56 106 ALA B CA 1
ATOM 3998 C C . ALA B 1 106 ? -24.453 1.266 -2.27 1 97.56 106 ALA B C 1
ATOM 4000 O O . ALA B 1 106 ? -24.953 0.304 -2.854 1 97.56 106 ALA B O 1
ATOM 4001 N N . ARG B 1 107 ? -25.078 2.074 -1.488 1 97.06 107 ARG B N 1
ATOM 4002 C CA . ARG B 1 107 ? -26.5 1.891 -1.23 1 97.06 107 ARG B CA 1
ATOM 4003 C C . ARG B 1 107 ? -27.312 1.986 -2.521 1 97.06 107 ARG B C 1
ATOM 4005 O O . ARG B 1 107 ? -28.109 1.1 -2.826 1 97.06 107 ARG B O 1
ATOM 4012 N N . ASP B 1 108 ? -27.031 2.992 -3.271 1 97.25 108 ASP B N 1
ATOM 4013 C CA . ASP B 1 108 ? -27.766 3.223 -4.504 1 97.25 108 ASP B CA 1
ATOM 4014 C C . ASP B 1 108 ? -27.5 2.113 -5.523 1 97.25 108 ASP B C 1
ATOM 4016 O O . ASP B 1 108 ? -28.438 1.634 -6.18 1 97.25 108 ASP B O 1
ATOM 4020 N N . ALA B 1 109 ? -26.297 1.746 -5.594 1 97.62 109 ALA B N 1
ATOM 4021 C CA . ALA B 1 109 ? -25.938 0.708 -6.555 1 97.62 109 ALA B CA 1
ATOM 4022 C C . ALA B 1 109 ? -26.562 -0.633 -6.18 1 97.62 109 ALA B C 1
ATOM 4024 O O . ALA B 1 109 ? -27.016 -1.374 -7.047 1 97.62 109 ALA B O 1
ATOM 4025 N N . TYR B 1 110 ? -26.562 -0.947 -4.898 1 98.5 110 TYR B N 1
ATOM 4026 C CA . TYR B 1 110 ? -27.141 -2.213 -4.461 1 98.5 110 TYR B CA 1
ATOM 4027 C C . TYR B 1 110 ? -28.656 -2.221 -4.66 1 98.5 110 TYR B C 1
ATOM 4029 O O . TYR B 1 110 ? -29.219 -3.209 -5.133 1 98.5 110 TYR B O 1
ATOM 4037 N N . LYS B 1 111 ? -29.234 -1.136 -4.32 1 97.69 111 LYS B N 1
ATOM 4038 C CA . LYS B 1 111 ? -30.672 -1.016 -4.551 1 97.69 111 LYS B CA 1
ATOM 4039 C C . LYS B 1 111 ? -31.016 -1.141 -6.035 1 97.69 111 LYS B C 1
ATOM 4041 O O . LYS B 1 111 ? -31.984 -1.805 -6.402 1 97.69 111 LYS B O 1
ATOM 4046 N N . ALA B 1 112 ? -30.234 -0.493 -6.781 1 97.81 112 ALA B N 1
ATOM 4047 C CA . ALA B 1 112 ? -30.453 -0.562 -8.227 1 97.81 112 ALA B CA 1
ATOM 4048 C C . ALA B 1 112 ? -30.328 -1.999 -8.727 1 97.81 112 ALA B C 1
ATOM 4050 O O . ALA B 1 112 ? -31.094 -2.422 -9.602 1 97.81 112 ALA B O 1
ATOM 4051 N N . LEU B 1 113 ? -29.406 -2.711 -8.18 1 98.5 113 LEU B N 1
ATOM 4052 C CA . LEU B 1 113 ? -29.234 -4.109 -8.57 1 98.5 113 LEU B CA 1
ATOM 4053 C C . LEU B 1 113 ? -30.469 -4.926 -8.18 1 98.5 113 LEU B C 1
ATOM 4055 O O . LEU B 1 113 ? -31 -5.676 -9 1 98.5 113 LEU B O 1
ATOM 4059 N N . CYS B 1 114 ? -30.922 -4.785 -6.988 1 98 114 CYS B N 1
ATOM 4060 C CA . CYS B 1 114 ? -32.094 -5.5 -6.52 1 98 114 CYS B CA 1
ATOM 4061 C C . CYS B 1 114 ? -33.312 -5.168 -7.375 1 98 114 CYS B C 1
ATOM 4063 O O . CYS B 1 114 ? -34.062 -6.059 -7.762 1 98 114 CYS B O 1
ATOM 4065 N N . ASP B 1 115 ? -33.438 -3.916 -7.684 1 97 115 ASP B N 1
ATOM 4066 C CA . ASP B 1 115 ? -34.562 -3.471 -8.492 1 97 115 ASP B CA 1
ATOM 4067 C C . ASP B 1 115 ? -34.5 -4.043 -9.906 1 97 115 ASP B C 1
ATOM 4069 O O . ASP B 1 115 ? -35.531 -4.441 -10.469 1 97 115 ASP B O 1
ATOM 4073 N N . LYS B 1 116 ? -33.375 -4.027 -10.398 1 97.5 116 LYS B N 1
ATOM 4074 C CA . LYS B 1 116 ? -33.188 -4.555 -11.742 1 97.5 116 LYS B CA 1
ATOM 4075 C C . LYS B 1 116 ? -33.562 -6.035 -11.812 1 97.5 116 LYS B C 1
ATOM 4077 O O . LYS B 1 116 ? -34.219 -6.477 -12.758 1 97.5 116 LYS B O 1
ATOM 4082 N N . ILE B 1 117 ? -33.125 -6.766 -10.852 1 98.38 117 ILE B N 1
ATOM 4083 C CA . ILE B 1 117 ? -33.438 -8.195 -10.797 1 98.38 117 ILE B CA 1
ATOM 4084 C C . ILE B 1 117 ? -34.938 -8.398 -10.633 1 98.38 117 ILE B C 1
ATOM 4086 O O . ILE B 1 117 ? -35.531 -9.234 -11.312 1 98.38 117 ILE B O 1
ATOM 4090 N N . GLN B 1 118 ? -35.531 -7.629 -9.75 1 97.12 118 GLN B N 1
ATOM 4091 C CA . GLN B 1 118 ? -36.969 -7.707 -9.531 1 97.12 118 GLN B CA 1
ATOM 4092 C C . GLN B 1 118 ? -37.719 -7.41 -10.82 1 97.12 118 GLN B C 1
ATOM 4094 O O . GLN B 1 118 ? -38.625 -8.156 -11.195 1 97.12 118 GLN B O 1
ATOM 4099 N N . ARG B 1 119 ? -37.375 -6.375 -11.477 1 97.06 119 ARG B N 1
ATOM 4100 C CA . ARG B 1 119 ? -38.031 -5.992 -12.719 1 97.06 119 ARG B CA 1
ATOM 4101 C C . ARG B 1 119 ? -37.844 -7.059 -13.797 1 97.06 119 ARG B C 1
ATOM 4103 O O . ARG B 1 119 ? -38.75 -7.359 -14.555 1 97.06 119 ARG B O 1
ATOM 4110 N N . TRP B 1 120 ? -36.656 -7.559 -13.852 1 97.81 120 TRP B N 1
ATOM 4111 C CA . TRP B 1 120 ? -36.375 -8.602 -14.82 1 97.81 120 TRP B CA 1
ATOM 4112 C C . TRP B 1 120 ? -37.25 -9.82 -14.609 1 97.81 120 TRP B C 1
ATOM 4114 O O . TRP B 1 120 ? -37.812 -10.359 -15.57 1 97.81 120 TRP B O 1
ATOM 4124 N N . VAL B 1 121 ? -37.438 -10.242 -13.391 1 97.69 121 VAL B N 1
ATOM 4125 C CA . VAL B 1 121 ? -38.281 -11.391 -13.062 1 97.69 121 VAL B CA 1
ATOM 4126 C C . VAL B 1 121 ? -39.75 -11.055 -13.32 1 97.69 121 VAL B C 1
ATOM 4128 O O . VAL B 1 121 ? -40.5 -11.852 -13.914 1 97.69 121 VAL B O 1
ATOM 4131 N N . GLU B 1 122 ? -40.156 -9.891 -12.914 1 95.38 122 GLU B N 1
ATOM 4132 C CA . GLU B 1 122 ? -41.531 -9.445 -13.086 1 95.38 122 GLU B CA 1
ATOM 4133 C C . GLU B 1 122 ? -41.938 -9.438 -14.562 1 95.38 122 GLU B C 1
ATOM 4135 O O . GLU B 1 122 ? -43.094 -9.695 -14.898 1 95.38 122 GLU B O 1
ATOM 4140 N N . ASN B 1 123 ? -41.031 -9.141 -15.359 1 95.06 123 ASN B N 1
ATOM 4141 C CA . ASN B 1 123 ? -41.312 -9.016 -16.781 1 95.06 123 ASN B CA 1
ATOM 4142 C C . ASN B 1 123 ? -41.375 -10.375 -17.469 1 95.06 123 ASN B C 1
ATOM 4144 O O . ASN B 1 123 ? -42.125 -10.555 -18.438 1 95.06 123 ASN B O 1
ATOM 4148 N N . LYS B 1 124 ? -40.781 -11.336 -16.953 1 94.56 124 LYS B N 1
ATOM 4149 C CA . LYS B 1 124 ? -40.625 -12.594 -17.672 1 94.56 124 LYS B CA 1
ATOM 4150 C C . LYS B 1 124 ? -41.5 -13.688 -17.047 1 94.56 124 LYS B C 1
ATOM 4152 O O . LYS B 1 124 ? -41.969 -14.586 -17.75 1 94.56 124 LYS B O 1
ATOM 4157 N N . LEU B 1 125 ? -41.781 -13.539 -15.797 1 95 125 LEU B N 1
ATOM 4158 C CA . LEU B 1 125 ? -42.406 -14.625 -15.055 1 95 125 LEU B CA 1
ATOM 4159 C C . LEU B 1 125 ? -43.875 -14.797 -15.461 1 95 125 LEU B C 1
ATOM 4161 O O . LEU B 1 125 ? -44.375 -15.922 -15.562 1 95 125 LEU B O 1
ATOM 4165 N N . PRO B 1 126 ? -44.594 -13.695 -15.742 1 92.25 126 PRO B N 1
ATOM 4166 C CA . PRO B 1 126 ? -46 -13.852 -16.094 1 92.25 126 PRO B CA 1
ATOM 4167 C C . PRO B 1 126 ? -46.219 -14.75 -17.312 1 92.25 126 PRO B C 1
ATOM 4169 O O . PRO B 1 126 ? -47.188 -15.5 -17.359 1 92.25 126 PRO B O 1
ATOM 4172 N N . ILE B 1 127 ? -45.375 -14.695 -18.203 1 89.5 127 ILE B N 1
ATOM 4173 C CA . ILE B 1 127 ? -45.469 -15.531 -19.391 1 89.5 127 ILE B CA 1
ATOM 4174 C C . ILE B 1 127 ? -45.406 -17 -19 1 89.5 127 ILE B C 1
ATOM 4176 O O . ILE B 1 127 ? -46.188 -17.812 -19.5 1 89.5 127 ILE B O 1
ATOM 4180 N N . THR B 1 128 ? -44.594 -17.328 -18.109 1 90.56 128 THR B N 1
ATOM 4181 C CA . THR B 1 128 ? -44.469 -18.703 -17.641 1 90.56 128 THR B CA 1
ATOM 4182 C C . THR B 1 128 ? -45.688 -19.109 -16.797 1 90.56 128 THR B C 1
ATOM 4184 O O . THR B 1 128 ? -46.188 -20.219 -16.938 1 90.56 128 THR B O 1
ATOM 4187 N N . LEU B 1 129 ? -46.125 -18.219 -15.961 1 91.62 129 LEU B N 1
ATOM 4188 C CA . LEU B 1 129 ? -47.281 -18.516 -15.109 1 91.62 129 LEU B CA 1
ATOM 4189 C C . LEU B 1 129 ? -48.5 -18.812 -15.938 1 91.62 129 LEU B C 1
ATOM 4191 O O . LEU B 1 129 ? -49.25 -19.734 -15.633 1 91.62 129 LEU B O 1
ATOM 4195 N N . GLU B 1 130 ? -48.688 -18.125 -16.984 1 90.06 130 GLU B N 1
ATOM 4196 C CA . GLU B 1 130 ? -49.812 -18.344 -17.891 1 90.06 130 GLU B CA 1
ATOM 4197 C C . GLU B 1 130 ? -49.688 -19.688 -18.609 1 90.06 130 GLU B C 1
ATOM 4199 O O . GLU B 1 130 ? -50.656 -20.422 -18.75 1 90.06 130 GLU B O 1
ATOM 4204 N N . ALA B 1 131 ? -48.562 -20.016 -18.969 1 88.69 131 ALA B N 1
ATOM 4205 C CA . ALA B 1 131 ? -48.312 -21.266 -19.688 1 88.69 131 ALA B CA 1
ATOM 4206 C C . ALA B 1 131 ? -48.531 -22.469 -18.781 1 88.69 131 ALA B C 1
ATOM 4208 O O . ALA B 1 131 ? -49.094 -23.484 -19.219 1 88.69 131 ALA B O 1
ATOM 4209 N N . VAL B 1 132 ? -48.188 -22.375 -17.562 1 87.75 132 VAL B N 1
ATOM 4210 C CA . VAL B 1 132 ? -48.344 -23.453 -16.609 1 87.75 132 VAL B CA 1
ATOM 4211 C C . VAL B 1 132 ? -49.844 -23.625 -16.281 1 87.75 132 VAL B C 1
ATOM 4213 O O . VAL B 1 132 ? -50.344 -24.75 -16.219 1 87.75 132 VAL B O 1
ATOM 4216 N N . SER B 1 133 ? -50.469 -22.531 -16.109 1 86.38 133 SER B N 1
ATOM 4217 C CA . SER B 1 133 ? -51.906 -22.578 -15.766 1 86.38 133 SER B CA 1
ATOM 4218 C C . SER B 1 133 ? -52.719 -23.156 -16.906 1 86.38 133 SER B C 1
ATOM 4220 O O . SER B 1 133 ? -53.75 -23.812 -16.688 1 86.38 133 SER B O 1
ATOM 4222 N N . SER B 1 134 ? -52.25 -22.938 -18.109 1 88.69 134 SER B N 1
ATOM 4223 C CA . SER B 1 134 ? -52.969 -23.422 -19.281 1 88.69 134 SER B CA 1
ATOM 4224 C C . SER B 1 134 ? -52.562 -24.844 -19.625 1 88.69 134 SER B C 1
ATOM 4226 O O . SER B 1 134 ? -53.125 -25.453 -20.547 1 88.69 134 SER B O 1
ATOM 4228 N N . GLY B 1 135 ? -51.594 -25.328 -18.969 1 85.5 135 GLY B N 1
ATOM 4229 C CA . GLY B 1 135 ? -51.125 -26.703 -19.203 1 85.5 135 GLY B CA 1
ATOM 4230 C C . GLY B 1 135 ? -50.312 -26.844 -20.469 1 85.5 135 GLY B C 1
ATOM 4231 O O . GLY B 1 135 ? -50.188 -27.938 -21.016 1 85.5 135 GLY B O 1
ATOM 4232 N N . GLN B 1 136 ? -49.781 -25.812 -20.953 1 86.81 136 GLN B N 1
ATOM 4233 C CA . GLN B 1 136 ? -49.062 -25.797 -22.234 1 86.81 136 GLN B CA 1
ATOM 4234 C C . GLN B 1 136 ? -47.625 -26.266 -22.047 1 86.81 136 GLN B C 1
ATOM 4236 O O . GLN B 1 136 ? -46.938 -26.547 -23.016 1 86.81 136 GLN B O 1
ATOM 4241 N N . ILE B 1 137 ? -47.188 -26.297 -20.781 1 87.38 137 ILE B N 1
ATOM 4242 C CA . ILE B 1 137 ? -45.781 -26.578 -20.547 1 87.38 137 ILE B CA 1
ATOM 4243 C C . ILE B 1 137 ? -45.625 -27.922 -19.812 1 87.38 137 ILE B C 1
ATOM 4245 O O . ILE B 1 137 ? -46.406 -28.234 -18.922 1 87.38 137 ILE B O 1
ATOM 4249 N N . LYS B 1 138 ? -44.75 -28.672 -20.344 1 86.81 138 LYS B N 1
ATOM 4250 C CA . LYS B 1 138 ? -44.406 -29.938 -19.703 1 86.81 138 LYS B CA 1
ATOM 4251 C C . LYS B 1 138 ? -43.531 -29.719 -18.484 1 86.81 138 LYS B C 1
ATOM 4253 O O . LYS B 1 138 ? -42.75 -28.75 -18.438 1 86.81 138 LYS B O 1
ATOM 4258 N N . LYS B 1 139 ? -43.688 -30.594 -17.562 1 89.06 139 LYS B N 1
ATOM 4259 C CA . LYS B 1 139 ? -42.844 -30.531 -16.359 1 89.06 139 LYS B CA 1
ATOM 4260 C C . LYS B 1 139 ? -41.375 -30.75 -16.719 1 89.06 139 LYS B C 1
ATOM 4262 O O . LYS B 1 139 ? -41.031 -31.562 -17.578 1 89.06 139 LYS B O 1
ATOM 4267 N N . PRO B 1 140 ? -40.562 -29.969 -16.125 1 91.69 140 PRO B N 1
ATOM 4268 C CA . PRO B 1 140 ? -39.125 -30.141 -16.375 1 91.69 140 PRO B CA 1
ATOM 4269 C C . PRO B 1 140 ? -38.594 -31.438 -15.766 1 91.69 140 PRO B C 1
ATOM 4271 O O . PRO B 1 140 ? -39.219 -32.031 -14.891 1 91.69 140 PRO B O 1
ATOM 4274 N N . PRO B 1 141 ? -37.469 -31.953 -16.281 1 92.38 141 PRO B N 1
ATOM 4275 C CA . PRO B 1 141 ? -36.812 -33.094 -15.648 1 92.38 141 PRO B CA 1
ATOM 4276 C C . PRO B 1 141 ? -36.531 -32.875 -14.164 1 92.38 141 PRO B C 1
ATOM 4278 O O . PRO B 1 141 ? -36.219 -31.766 -13.742 1 92.38 141 PRO B O 1
ATOM 4281 N N . PRO B 1 142 ? -36.562 -33.938 -13.43 1 94.19 142 PRO B N 1
ATOM 4282 C CA . PRO B 1 142 ? -36.375 -33.844 -11.977 1 94.19 142 PRO B CA 1
ATOM 4283 C C . PRO B 1 142 ? -35.062 -33.219 -11.578 1 94.19 142 PRO B C 1
ATOM 4285 O O . PRO B 1 142 ? -34.969 -32.438 -10.617 1 94.19 142 PRO B O 1
ATOM 4288 N N . ALA B 1 143 ? -34.062 -33.5 -12.344 1 94.12 143 ALA B N 1
ATOM 4289 C CA . ALA B 1 143 ? -32.719 -32.969 -12.016 1 94.12 143 ALA B CA 1
ATOM 4290 C C . ALA B 1 143 ? -32.688 -31.453 -12.125 1 94.12 143 ALA B C 1
ATOM 4292 O O . ALA B 1 143 ? -32.062 -30.781 -11.289 1 94.12 143 ALA B O 1
ATOM 4293 N N . GLN B 1 144 ? -33.344 -30.922 -13.094 1 93.19 144 GLN B N 1
ATOM 4294 C CA . GLN B 1 144 ? -33.375 -29.484 -13.312 1 93.19 144 GLN B CA 1
ATOM 4295 C C . GLN B 1 144 ? -34.219 -28.781 -12.25 1 93.19 144 GLN B C 1
ATOM 4297 O O . GLN B 1 144 ? -33.844 -27.719 -11.766 1 93.19 144 GLN B O 1
ATOM 4302 N N . ALA B 1 145 ? -35.281 -29.391 -11.93 1 95.06 145 ALA B N 1
ATOM 4303 C CA . ALA B 1 145 ? -36.156 -28.828 -10.891 1 95.06 145 ALA B CA 1
ATOM 4304 C C . ALA B 1 145 ? -35.438 -28.797 -9.539 1 95.06 145 ALA B C 1
ATOM 4306 O O . ALA B 1 145 ? -35.5 -27.781 -8.836 1 95.06 145 ALA B O 1
ATOM 4307 N N . THR B 1 146 ? -34.719 -29.875 -9.266 1 95.38 146 THR B N 1
ATOM 4308 C CA . THR B 1 146 ? -33.969 -29.969 -8.008 1 95.38 146 THR B CA 1
ATOM 4309 C C . THR B 1 146 ? -32.875 -28.922 -7.953 1 95.38 146 THR B C 1
ATOM 4311 O O . THR B 1 146 ? -32.594 -28.344 -6.898 1 95.38 146 THR B O 1
ATOM 4314 N N . LYS B 1 147 ? -32.312 -28.719 -9.078 1 95.81 147 LYS B N 1
ATOM 4315 C CA . LYS B 1 147 ? -31.203 -27.75 -9.172 1 95.81 147 LYS B CA 1
ATOM 4316 C C . LYS B 1 147 ? -31.688 -26.359 -8.789 1 95.81 147 LYS B C 1
ATOM 4318 O O . LYS B 1 147 ? -31.062 -25.688 -7.957 1 95.81 147 LYS B O 1
ATOM 4323 N N . PHE B 1 148 ? -32.781 -25.938 -9.312 1 96.81 148 PHE B N 1
ATOM 4324 C CA . PHE B 1 148 ? -33.312 -24.625 -8.984 1 96.81 148 PHE B CA 1
ATOM 4325 C C . PHE B 1 148 ? -33.719 -24.562 -7.52 1 96.81 148 PHE B C 1
ATOM 4327 O O . PHE B 1 148 ? -33.406 -23.594 -6.82 1 96.81 148 PHE B O 1
ATOM 4334 N N . LEU B 1 149 ? -34.406 -25.578 -7.062 1 96.38 149 LEU B N 1
ATOM 4335 C CA . LEU B 1 149 ? -34.969 -25.578 -5.711 1 96.38 149 LEU B CA 1
ATOM 4336 C C . LEU B 1 149 ? -33.844 -25.594 -4.676 1 96.38 149 LEU B C 1
ATOM 4338 O O . LEU B 1 149 ? -34.031 -25.188 -3.525 1 96.38 149 LEU B O 1
ATOM 4342 N N . SER B 1 150 ? -32.656 -26 -5.031 1 95.94 150 SER B N 1
ATOM 4343 C CA . SER B 1 150 ? -31.516 -26.016 -4.129 1 95.94 150 SER B CA 1
ATOM 4344 C C . SER B 1 150 ? -31.047 -24.609 -3.791 1 95.94 150 SER B C 1
ATOM 4346 O O . SER B 1 150 ? -30.344 -24.391 -2.801 1 95.94 150 SER B O 1
ATOM 4348 N N . LEU B 1 151 ? -31.438 -23.625 -4.598 1 96.88 151 LEU B N 1
ATOM 4349 C CA . LEU B 1 151 ? -31.047 -22.234 -4.379 1 96.88 151 LEU B CA 1
ATOM 4350 C C . LEU B 1 151 ? -31.922 -21.578 -3.326 1 96.88 151 LEU B C 1
ATOM 4352 O O . LEU B 1 151 ? -31.594 -20.516 -2.812 1 96.88 151 LEU B O 1
ATOM 4356 N N . LEU B 1 152 ? -33.062 -22.219 -3.008 1 96.62 152 LEU B N 1
ATOM 4357 C CA . LEU B 1 152 ? -33.969 -21.625 -2.037 1 96.62 152 LEU B CA 1
ATOM 4358 C C . LEU B 1 152 ? -33.5 -21.891 -0.612 1 96.62 152 LEU B C 1
ATOM 4360 O O . LEU B 1 152 ? -33.125 -23.016 -0.272 1 96.62 152 LEU B O 1
ATOM 4364 N N . ARG B 1 153 ? -33.5 -20.875 0.149 1 93.44 153 ARG B N 1
ATOM 4365 C CA . ARG B 1 153 ? -33.156 -21.016 1.563 1 93.44 153 ARG B CA 1
ATOM 4366 C C . ARG B 1 153 ? -34.312 -21.656 2.34 1 93.44 153 ARG B C 1
ATOM 4368 O O . ARG B 1 153 ? -35.438 -21.672 1.868 1 93.44 153 ARG B O 1
ATOM 4375 N N . GLU B 1 154 ? -34.125 -22.078 3.48 1 90.31 154 GLU B N 1
ATOM 4376 C CA . GLU B 1 154 ? -35.031 -22.953 4.211 1 90.31 154 GLU B CA 1
ATOM 4377 C C . GLU B 1 154 ? -36.375 -22.297 4.426 1 90.31 154 GLU B C 1
ATOM 4379 O O . GLU B 1 154 ? -37.438 -22.891 4.137 1 90.31 154 GLU B O 1
ATOM 4384 N N . PRO B 1 155 ? -36.438 -21.078 4.883 1 91.12 155 PRO B N 1
ATOM 4385 C CA . PRO B 1 155 ? -37.75 -20.516 5.074 1 91.12 155 PRO B CA 1
ATOM 4386 C C . PRO B 1 155 ? -38.562 -20.422 3.773 1 91.12 155 PRO B C 1
ATOM 4388 O O . PRO B 1 155 ? -39.781 -20.578 3.781 1 91.12 155 PRO B O 1
ATOM 4391 N N . ALA B 1 156 ? -37.906 -20.281 2.719 1 94.5 156 ALA B N 1
ATOM 4392 C CA . ALA B 1 156 ? -38.562 -20.172 1.425 1 94.5 156 ALA B CA 1
ATOM 4393 C C . ALA B 1 156 ? -39.094 -21.531 0.959 1 94.5 156 ALA B C 1
ATOM 4395 O O . ALA B 1 156 ? -40.125 -21.609 0.302 1 94.5 156 ALA B O 1
ATOM 4396 N N . LYS B 1 157 ? -38.469 -22.578 1.335 1 94 157 LYS B N 1
ATOM 4397 C CA . LYS B 1 157 ? -38.875 -23.922 0.967 1 94 157 LYS B CA 1
ATOM 4398 C C . LYS B 1 157 ? -40.188 -24.312 1.647 1 94 157 LYS B C 1
ATOM 4400 O O . LYS B 1 157 ? -40.938 -25.125 1.123 1 94 157 LYS B O 1
ATOM 4405 N N . ARG B 1 158 ? -40.438 -23.656 2.729 1 92.44 158 ARG B N 1
ATOM 4406 C CA . ARG B 1 158 ? -41.656 -23.953 3.48 1 92.44 158 ARG B CA 1
ATOM 4407 C C . ARG B 1 158 ? -42.844 -23.156 2.943 1 92.44 158 ARG B C 1
ATOM 4409 O O . ARG B 1 158 ? -44 -23.438 3.293 1 92.44 158 ARG B O 1
ATOM 4416 N N . CYS B 1 159 ? -42.562 -22.25 2.076 1 95.5 159 CYS B N 1
ATOM 4417 C CA . CYS B 1 159 ? -43.594 -21.328 1.61 1 95.5 159 CYS B CA 1
ATOM 4418 C C . CYS B 1 159 ? -43.844 -21.5 0.113 1 95.5 159 CYS B C 1
ATOM 4420 O O . CYS B 1 159 ? -44.156 -20.516 -0.577 1 95.5 159 CYS B O 1
ATOM 4422 N N . LEU B 1 160 ? -43.719 -22.641 -0.391 1 96 160 LEU B N 1
ATOM 4423 C CA . LEU B 1 160 ? -43.812 -22.859 -1.83 1 96 160 LEU B CA 1
ATOM 4424 C C . LEU B 1 160 ? -45.25 -22.719 -2.318 1 96 160 LEU B C 1
ATOM 4426 O O . LEU B 1 160 ? -45.469 -22.344 -3.469 1 96 160 LEU B O 1
ATOM 4430 N N . SER B 1 161 ? -46.188 -23 -1.402 1 95.31 161 SER B N 1
ATOM 4431 C CA . SER B 1 161 ? -47.562 -23.031 -1.814 1 95.31 161 SER B CA 1
ATOM 4432 C C . SER B 1 161 ? -48.281 -21.703 -1.548 1 95.31 161 SER B C 1
ATOM 4434 O O . SER B 1 161 ? -49.469 -21.578 -1.762 1 95.31 161 SER B O 1
ATOM 4436 N N . VAL B 1 162 ? -47.5 -20.75 -1.07 1 95.25 162 VAL B N 1
ATOM 4437 C CA . VAL B 1 162 ? -48.094 -19.453 -0.757 1 95.25 162 VAL B CA 1
ATOM 4438 C C . VAL B 1 162 ? -48.5 -18.734 -2.049 1 95.25 162 VAL B C 1
ATOM 4440 O O . VAL B 1 162 ? -47.656 -18.562 -2.938 1 95.25 162 VAL B O 1
ATOM 4443 N N . HIS B 1 163 ? -49.719 -18.328 -2.115 1 93.25 163 HIS B N 1
ATOM 4444 C CA . HIS B 1 163 ? -50.281 -17.703 -3.307 1 93.25 163 HIS B CA 1
ATOM 4445 C C . HIS B 1 163 ? -49.594 -16.375 -3.607 1 93.25 163 HIS B C 1
ATOM 4447 O O . HIS B 1 163 ? -49.312 -15.586 -2.699 1 93.25 163 HIS B O 1
ATOM 4453 N N . LEU B 1 164 ? -49.125 -16.172 -4.859 1 92.12 164 LEU B N 1
ATOM 4454 C CA . LEU B 1 164 ? -48.531 -14.938 -5.395 1 92.12 164 LEU B CA 1
ATOM 4455 C C . LEU B 1 164 ? -47.125 -14.742 -4.891 1 92.12 164 LEU B C 1
ATOM 4457 O O . LEU B 1 164 ? -46.594 -13.633 -4.918 1 92.12 164 LEU B O 1
ATOM 4461 N N . SER B 1 165 ? -46.438 -15.805 -4.398 1 95.56 165 SER B N 1
ATOM 4462 C CA . SER B 1 165 ? -45.094 -15.68 -3.836 1 95.56 165 SER B CA 1
ATOM 4463 C C . SER B 1 165 ? -44.031 -16.094 -4.848 1 95.56 165 SER B C 1
ATOM 4465 O O . SER B 1 165 ? -42.844 -15.969 -4.582 1 95.56 165 SER B O 1
ATOM 4467 N N . ASP B 1 166 ? -44.375 -16.562 -6.055 1 96.12 166 ASP B N 1
ATOM 4468 C CA . ASP B 1 166 ? -43.469 -17.125 -7.031 1 96.12 166 ASP B CA 1
ATOM 4469 C C . ASP B 1 166 ? -42.375 -16.109 -7.414 1 96.12 166 ASP B C 1
ATOM 4471 O O . ASP B 1 166 ? -41.188 -16.453 -7.438 1 96.12 166 ASP B O 1
ATOM 4475 N N . GLU B 1 167 ? -42.812 -14.906 -7.676 1 96.38 167 GLU B N 1
ATOM 4476 C CA . GLU B 1 167 ? -41.875 -13.859 -8.07 1 96.38 167 GLU B CA 1
ATOM 4477 C C . GLU B 1 167 ? -40.781 -13.664 -7.012 1 96.38 167 GLU B C 1
ATOM 4479 O O . GLU B 1 167 ? -39.625 -13.547 -7.34 1 96.38 167 GLU B O 1
ATOM 4484 N N . TYR B 1 168 ? -41.188 -13.68 -5.781 1 97.44 168 TYR B N 1
ATOM 4485 C CA . TYR B 1 168 ? -40.25 -13.43 -4.68 1 97.44 168 TYR B CA 1
ATOM 4486 C C . TYR B 1 168 ? -39.344 -14.625 -4.469 1 97.44 168 TYR B C 1
ATOM 4488 O O . TYR B 1 168 ? -38.156 -14.461 -4.102 1 97.44 168 TYR B O 1
ATOM 4496 N N . HIS B 1 169 ? -39.844 -15.828 -4.738 1 97.81 169 HIS B N 1
ATOM 4497 C CA . HIS B 1 169 ? -38.969 -17.016 -4.672 1 97.81 169 HIS B CA 1
ATOM 4498 C C . HIS B 1 169 ? -37.875 -16.953 -5.719 1 97.81 169 HIS B C 1
ATOM 4500 O O . HIS B 1 169 ? -36.719 -17.25 -5.418 1 97.81 169 HIS B O 1
ATOM 4506 N N . VAL B 1 170 ? -38.25 -16.562 -6.926 1 98 170 VAL B N 1
ATOM 4507 C CA . VAL B 1 170 ? -37.281 -16.531 -8.016 1 98 170 VAL B CA 1
ATOM 4508 C C . VAL B 1 170 ? -36.25 -15.453 -7.746 1 98 170 VAL B C 1
ATOM 4510 O O . VAL B 1 170 ? -35.031 -15.688 -7.906 1 98 170 VAL B O 1
ATOM 4513 N N . VAL B 1 171 ? -36.656 -14.297 -7.297 1 98.25 171 VAL B N 1
ATOM 4514 C CA . VAL B 1 171 ? -35.75 -13.219 -6.961 1 98.25 171 VAL B CA 1
ATOM 4515 C C . VAL B 1 171 ? -34.812 -13.672 -5.848 1 98.25 171 VAL B C 1
ATOM 4517 O O . VAL B 1 171 ? -33.594 -13.461 -5.93 1 98.25 171 VAL B O 1
ATOM 4520 N N . ALA B 1 172 ? -35.344 -14.273 -4.84 1 98.31 172 ALA B N 1
ATOM 4521 C CA . ALA B 1 172 ? -34.531 -14.75 -3.715 1 98.31 172 ALA B CA 1
ATOM 4522 C C . ALA B 1 172 ? -33.5 -15.766 -4.176 1 98.31 172 ALA B C 1
ATOM 4524 O O . ALA B 1 172 ? -32.344 -15.734 -3.719 1 98.31 172 ALA B O 1
ATOM 4525 N N . ALA B 1 173 ? -33.906 -16.641 -5.059 1 98.25 173 ALA B N 1
ATOM 4526 C CA . ALA B 1 173 ? -32.969 -17.641 -5.586 1 98.25 173 ALA B CA 1
ATOM 4527 C C . ALA B 1 173 ? -31.828 -16.984 -6.355 1 98.25 173 ALA B C 1
ATOM 4529 O O . ALA B 1 173 ? -30.672 -17.359 -6.188 1 98.25 173 ALA B O 1
ATOM 4530 N N . ILE B 1 174 ? -32.125 -16.047 -7.199 1 98.62 174 ILE B N 1
ATOM 4531 C CA . ILE B 1 174 ? -31.141 -15.336 -7.988 1 98.62 174 ILE B CA 1
ATOM 4532 C C . ILE B 1 174 ? -30.172 -14.594 -7.059 1 98.62 174 ILE B C 1
ATOM 4534 O O . ILE B 1 174 ? -28.953 -14.664 -7.227 1 98.62 174 ILE B O 1
ATOM 4538 N N . MET B 1 175 ? -30.703 -13.93 -6.074 1 98.62 175 MET B N 1
ATOM 4539 C CA . MET B 1 175 ? -29.891 -13.18 -5.133 1 98.62 175 MET B CA 1
ATOM 4540 C C . MET B 1 175 ? -28.969 -14.109 -4.344 1 98.62 175 MET B C 1
ATOM 4542 O O . MET B 1 175 ? -27.828 -13.766 -4.062 1 98.62 175 MET B O 1
ATOM 4546 N N . TYR B 1 176 ? -29.516 -15.211 -3.996 1 98.44 176 TYR B N 1
ATOM 4547 C CA . TYR B 1 176 ? -28.719 -16.172 -3.258 1 98.44 176 TYR B CA 1
ATOM 4548 C C . TYR B 1 176 ? -27.562 -16.703 -4.113 1 98.44 176 TYR B C 1
ATOM 4550 O O . TYR B 1 176 ? -26.438 -16.828 -3.637 1 98.44 176 TYR B O 1
ATOM 4558 N N . TYR B 1 177 ? -27.875 -17.016 -5.324 1 98.56 177 TYR B N 1
ATOM 4559 C CA . TYR B 1 177 ? -26.828 -17.453 -6.238 1 98.56 177 TYR B CA 1
ATOM 4560 C C . TYR B 1 177 ? -25.75 -16.391 -6.371 1 98.56 177 TYR B C 1
ATOM 4562 O O . TYR B 1 177 ? -24.547 -16.703 -6.312 1 98.56 177 TYR B O 1
ATOM 4570 N N . LEU B 1 178 ? -26.156 -15.164 -6.609 1 98.69 178 LEU B N 1
ATOM 4571 C CA . LEU B 1 178 ? -25.188 -14.078 -6.758 1 98.69 178 LEU B CA 1
ATOM 4572 C C . LEU B 1 178 ? -24.359 -13.914 -5.496 1 98.69 178 LEU B C 1
ATOM 4574 O O . LEU B 1 178 ? -23.156 -13.617 -5.574 1 98.69 178 LEU B O 1
ATOM 4578 N N . TRP B 1 179 ? -25.016 -14.055 -4.375 1 98.38 179 TRP B N 1
ATOM 4579 C CA . TRP B 1 179 ? -24.312 -13.977 -3.104 1 98.38 179 TRP B CA 1
ATOM 4580 C C . TRP B 1 179 ? -23.219 -15.039 -3.027 1 98.38 179 TRP B C 1
ATOM 4582 O O . TRP B 1 179 ? -22.078 -14.734 -2.664 1 98.38 179 TRP B O 1
ATOM 4592 N N . LEU B 1 180 ? -23.516 -16.25 -3.389 1 97.56 180 LEU B N 1
ATOM 4593 C CA . LEU B 1 180 ? -22.562 -17.344 -3.373 1 97.56 180 LEU B CA 1
ATOM 4594 C C . LEU B 1 180 ? -21.438 -17.109 -4.383 1 97.56 180 LEU B C 1
ATOM 4596 O O . LEU B 1 180 ? -20.266 -17.375 -4.09 1 97.56 180 LEU B O 1
ATOM 4600 N N . ALA B 1 181 ? -21.797 -16.609 -5.527 1 97.5 181 ALA B N 1
ATOM 4601 C CA . ALA B 1 181 ? -20.859 -16.516 -6.648 1 97.5 181 ALA B CA 1
ATOM 4602 C C . ALA B 1 181 ? -19.922 -15.32 -6.492 1 97.5 181 ALA B C 1
ATOM 4604 O O . ALA B 1 181 ? -18.75 -15.398 -6.848 1 97.5 181 ALA B O 1
ATOM 4605 N N . PHE B 1 182 ? -20.453 -14.203 -5.949 1 98.06 182 PHE B N 1
ATOM 4606 C CA . PHE B 1 182 ? -19.672 -12.977 -6 1 98.06 182 PHE B CA 1
ATOM 4607 C C . PHE B 1 182 ? -19.422 -12.43 -4.602 1 98.06 182 PHE B C 1
ATOM 4609 O O . PHE B 1 182 ? -18.297 -12.055 -4.262 1 98.06 182 PHE B O 1
ATOM 4616 N N . PHE B 1 183 ? -20.406 -12.406 -3.752 1 98.12 183 PHE B N 1
ATOM 4617 C CA . PHE B 1 183 ? -20.375 -11.492 -2.619 1 98.12 183 PHE B CA 1
ATOM 4618 C C . PHE B 1 183 ? -19.938 -12.211 -1.349 1 98.12 183 PHE B C 1
ATOM 4620 O O . PHE B 1 183 ? -19.578 -11.57 -0.361 1 98.12 183 PHE B O 1
ATOM 4627 N N . SER B 1 184 ? -19.984 -13.508 -1.348 1 96.19 184 SER B N 1
ATOM 4628 C CA . SER B 1 184 ? -19.578 -14.266 -0.17 1 96.19 184 SER B CA 1
ATOM 4629 C C 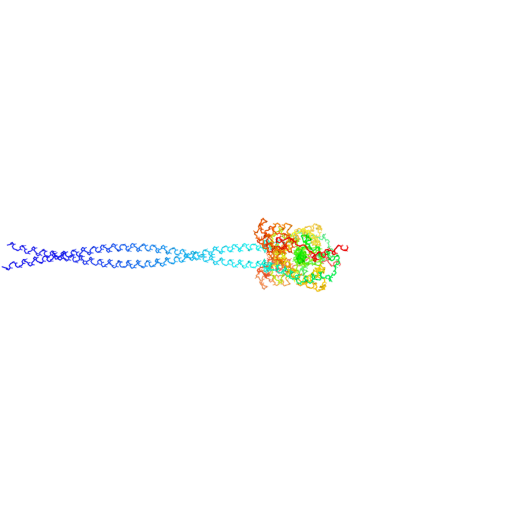. SER B 1 184 ? -18.078 -14.562 -0.198 1 96.19 184 SER B C 1
ATOM 4631 O O . SER B 1 184 ? -17.531 -15.109 0.76 1 96.19 184 SER B O 1
ATOM 4633 N N . LYS B 1 185 ? -17.406 -14.188 -1.254 1 93.69 185 LYS B N 1
ATOM 4634 C CA . LYS B 1 185 ? -15.992 -14.461 -1.448 1 93.69 185 LYS B CA 1
ATOM 4635 C C . LYS B 1 185 ? -15.148 -13.242 -1.083 1 93.69 185 LYS B C 1
ATOM 4637 O O . LYS B 1 185 ? -15.633 -12.109 -1.104 1 93.69 185 LYS B O 1
ATOM 4642 N N . PRO B 1 186 ? -13.844 -13.555 -0.77 1 93.62 186 PRO B N 1
ATOM 4643 C CA . PRO B 1 186 ? -12.961 -12.414 -0.504 1 93.62 186 PRO B CA 1
ATOM 4644 C C . PRO B 1 186 ? -12.734 -11.547 -1.737 1 93.62 186 PRO B C 1
ATOM 4646 O O . PRO B 1 186 ? -12.477 -10.344 -1.611 1 93.62 186 PRO B O 1
ATOM 4649 N N . PHE B 1 187 ? -12.789 -12.234 -2.898 1 96.56 187 PHE B N 1
ATOM 4650 C CA . PHE B 1 187 ? -12.75 -11.531 -4.176 1 96.56 187 PHE B CA 1
ATOM 4651 C C . PHE B 1 187 ? -13.641 -12.219 -5.203 1 96.56 187 PHE B C 1
ATOM 4653 O O . PHE B 1 187 ? -13.625 -13.445 -5.324 1 96.56 187 PHE B O 1
ATOM 4660 N N . TYR B 1 188 ? -14.266 -11.492 -5.941 1 96.25 188 TYR B N 1
ATOM 4661 C CA . TYR B 1 188 ? -15.383 -12.008 -6.723 1 96.25 188 TYR B CA 1
ATOM 4662 C C . TYR B 1 188 ? -14.891 -12.805 -7.922 1 96.25 188 TYR B C 1
ATOM 4664 O O . TYR B 1 188 ? -15.586 -13.695 -8.414 1 96.25 188 TYR B O 1
ATOM 4672 N N . CYS B 1 189 ? -13.758 -12.523 -8.445 1 95.5 189 CYS B N 1
ATOM 4673 C CA . CYS B 1 189 ? -13.219 -13.078 -9.68 1 95.5 189 CYS B CA 1
ATOM 4674 C C . CYS B 1 189 ? -11.883 -13.766 -9.438 1 95.5 189 CYS B C 1
ATOM 4676 O O . CYS B 1 189 ? -11.086 -13.305 -8.617 1 95.5 189 CYS B O 1
ATOM 4678 N N . PRO B 1 190 ? -11.68 -14.844 -10.109 1 93.69 190 PRO B N 1
ATOM 4679 C CA . PRO B 1 190 ? -10.367 -15.477 -9.977 1 93.69 190 PRO B CA 1
ATOM 4680 C C . PRO B 1 190 ? -9.227 -14.562 -10.398 1 93.69 190 PRO B C 1
ATOM 4682 O O . PRO B 1 190 ? -9.336 -13.844 -11.391 1 93.69 190 PRO B O 1
ATOM 4685 N N . LEU B 1 191 ? -8.172 -14.641 -9.656 1 93.12 191 LEU B N 1
ATOM 4686 C CA . LEU B 1 191 ? -7.031 -13.773 -9.93 1 93.12 191 LEU B CA 1
ATOM 4687 C C . LEU B 1 191 ? -5.953 -14.523 -10.711 1 93.12 191 LEU B C 1
ATOM 4689 O O . LEU B 1 191 ? -4.988 -13.914 -11.18 1 93.12 191 LEU B O 1
ATOM 4693 N N . ASP B 1 192 ? -6.051 -15.797 -10.781 1 88.25 192 ASP B N 1
ATOM 4694 C CA . ASP B 1 192 ? -5.133 -16.625 -11.562 1 88.25 192 ASP B CA 1
ATOM 4695 C C . ASP B 1 192 ? -5.867 -17.781 -12.219 1 88.25 192 ASP B C 1
ATOM 4697 O O . ASP B 1 192 ? -7.082 -17.922 -12.062 1 88.25 192 ASP B O 1
ATOM 4701 N N . ASP B 1 193 ? -5.164 -18.5 -12.977 1 83.06 193 ASP B N 1
ATOM 4702 C CA . ASP B 1 193 ? -5.773 -19.594 -13.719 1 83.06 193 ASP B CA 1
ATOM 4703 C C . ASP B 1 193 ? -5.707 -20.906 -12.93 1 83.06 193 ASP B C 1
ATOM 4705 O O . ASP B 1 193 ? -6.055 -21.969 -13.445 1 83.06 193 ASP B O 1
ATOM 4709 N N . SER B 1 194 ? -5.34 -20.719 -11.68 1 79.5 194 SER B N 1
ATOM 4710 C CA . SER B 1 194 ? -5.238 -21.922 -10.867 1 79.5 194 SER B CA 1
ATOM 4711 C C . SER B 1 194 ? -6.594 -22.297 -10.273 1 79.5 194 SER B C 1
ATOM 4713 O O . SER B 1 194 ? -7.504 -21.469 -10.203 1 79.5 194 SER B O 1
ATOM 4715 N N . THR B 1 195 ? -6.723 -23.484 -9.914 1 75.38 195 THR B N 1
ATOM 4716 C CA . THR B 1 195 ? -7.969 -23.984 -9.344 1 75.38 195 THR B CA 1
ATOM 4717 C C . THR B 1 195 ? -8.102 -23.562 -7.883 1 75.38 195 THR B C 1
ATOM 4719 O O . THR B 1 195 ? -9.211 -23.422 -7.367 1 75.38 195 THR B O 1
ATOM 4722 N N . GLU B 1 196 ? -7.012 -23.281 -7.242 1 77.69 196 GLU B N 1
ATOM 4723 C CA . GLU B 1 196 ? -7.051 -23.062 -5.801 1 77.69 196 GLU B CA 1
ATOM 4724 C C . GLU B 1 196 ? -6.906 -21.578 -5.465 1 77.69 196 GLU B C 1
ATOM 4726 O O . GLU B 1 196 ? -6.762 -21.203 -4.297 1 77.69 196 GLU B O 1
ATOM 4731 N N . ASP B 1 197 ? -7.117 -20.734 -6.371 1 83.38 197 ASP B N 1
ATOM 4732 C CA . ASP B 1 197 ? -6.98 -19.297 -6.145 1 83.38 197 ASP B CA 1
ATOM 4733 C C . ASP B 1 197 ? -5.695 -18.984 -5.379 1 83.38 197 ASP B C 1
ATOM 4735 O O . ASP B 1 197 ? -5.727 -18.281 -4.367 1 83.38 197 ASP B O 1
ATOM 4739 N N . ALA B 1 198 ? -4.656 -19.438 -5.84 1 86 198 ALA B N 1
ATOM 4740 C CA . ALA B 1 198 ? -3.352 -19.344 -5.188 1 86 198 ALA B CA 1
ATOM 4741 C C . ALA B 1 198 ? -2.961 -17.891 -4.961 1 86 198 ALA B C 1
ATOM 4743 O O . ALA B 1 198 ? -2.414 -17.547 -3.912 1 86 198 ALA B O 1
ATOM 4744 N N . THR B 1 199 ? -3.266 -17.078 -5.914 1 89.81 199 THR B N 1
ATOM 4745 C CA . THR B 1 199 ? -2.928 -15.672 -5.805 1 89.81 199 THR B CA 1
ATOM 4746 C C . THR B 1 199 ? -3.691 -15.016 -4.656 1 89.81 199 THR B C 1
ATOM 4748 O O . THR B 1 199 ? -3.119 -14.258 -3.875 1 89.81 199 THR B O 1
ATOM 4751 N N . LEU B 1 200 ? -4.93 -15.367 -4.559 1 92.19 200 LEU B N 1
ATOM 4752 C CA . LEU B 1 200 ? -5.738 -14.805 -3.486 1 92.19 200 LEU B CA 1
ATOM 4753 C C . LEU B 1 200 ? -5.234 -15.266 -2.123 1 92.19 200 LEU B C 1
ATOM 4755 O O . LEU B 1 200 ? -5.141 -14.469 -1.186 1 92.19 200 LEU B O 1
ATOM 4759 N N . LEU B 1 201 ? -4.898 -16.453 -2.004 1 91.19 201 LEU B N 1
ATOM 4760 C CA . LEU B 1 201 ? -4.371 -16.984 -0.751 1 91.19 201 LEU B CA 1
ATOM 4761 C C . LEU B 1 201 ? -3.055 -16.312 -0.385 1 91.19 201 LEU B C 1
ATOM 4763 O O . LEU B 1 201 ? -2.803 -16.031 0.789 1 91.19 201 LEU B O 1
ATOM 4767 N N . TRP B 1 202 ? -2.322 -16.125 -1.387 1 90.44 202 TRP B N 1
ATOM 4768 C CA . TRP B 1 202 ? -1.048 -15.453 -1.191 1 90.44 202 TRP B CA 1
ATOM 4769 C C . TRP B 1 202 ? -1.263 -14.031 -0.683 1 90.44 202 TRP B C 1
ATOM 4771 O O . TRP B 1 202 ? -0.597 -13.594 0.26 1 90.44 202 TRP B O 1
ATOM 4781 N N . LEU B 1 203 ? -2.174 -13.344 -1.257 1 93.31 203 LEU B N 1
ATOM 4782 C CA . LEU B 1 203 ? -2.508 -11.984 -0.826 1 93.31 203 LEU B CA 1
ATOM 4783 C C . LEU B 1 203 ? -2.992 -11.977 0.62 1 93.31 203 LEU B C 1
ATOM 4785 O O . LEU B 1 203 ? -2.592 -11.125 1.409 1 93.31 203 LEU B O 1
ATOM 4789 N N . LEU B 1 204 ? -3.789 -12.945 0.942 1 92.94 204 LEU B N 1
ATOM 4790 C CA . LEU B 1 204 ? -4.297 -13.039 2.305 1 92.94 204 LEU B CA 1
ATOM 4791 C C . LEU B 1 204 ? -3.166 -13.32 3.289 1 92.94 204 LEU B C 1
ATOM 4793 O O . LEU B 1 204 ? -3.174 -12.805 4.41 1 92.94 204 LEU B O 1
ATOM 4797 N N . GLY B 1 205 ? -2.275 -14.102 2.85 1 91.31 205 GLY B N 1
ATOM 4798 C CA . GLY B 1 205 ? -1.108 -14.367 3.676 1 91.31 205 GLY B CA 1
ATOM 4799 C C . GLY B 1 205 ? -0.287 -13.125 3.967 1 91.31 205 GLY B C 1
ATOM 4800 O O . GLY B 1 205 ? 0.141 -12.914 5.102 1 91.31 205 GLY B O 1
ATOM 4801 N N . ILE B 1 206 ? -0.084 -12.312 2.92 1 92.44 206 ILE B N 1
ATOM 4802 C CA . ILE B 1 206 ? 0.678 -11.078 3.09 1 92.44 206 ILE B CA 1
ATOM 4803 C C . ILE B 1 206 ? -0.079 -10.125 4.016 1 92.44 206 ILE B C 1
ATOM 4805 O O . ILE B 1 206 ? 0.517 -9.5 4.895 1 92.44 206 ILE B O 1
ATOM 4809 N N . GLU B 1 207 ? -1.314 -10.039 3.789 1 93.19 207 GLU B N 1
ATOM 4810 C CA . GLU B 1 207 ? -2.146 -9.18 4.625 1 93.19 207 GLU B CA 1
ATOM 4811 C C . GLU B 1 207 ? -2.064 -9.586 6.094 1 93.19 207 GLU B C 1
ATOM 4813 O O . GLU B 1 207 ? -1.97 -8.734 6.977 1 93.19 207 GLU B O 1
ATOM 4818 N N . SER B 1 208 ? -2.143 -10.812 6.332 1 92.25 208 SER B N 1
ATOM 4819 C CA . SER B 1 208 ? -2.039 -11.328 7.695 1 92.25 208 SER B CA 1
ATOM 4820 C C . SER B 1 208 ? -0.687 -10.992 8.312 1 92.25 208 SER B C 1
ATOM 4822 O O . SER B 1 208 ? -0.607 -10.648 9.492 1 92.25 208 SER B O 1
ATOM 4824 N N . ALA B 1 209 ? 0.289 -11.109 7.52 1 91.19 209 ALA B N 1
ATOM 4825 C CA . ALA B 1 209 ? 1.628 -10.758 7.984 1 91.19 209 ALA B CA 1
ATOM 4826 C C . ALA B 1 209 ? 1.728 -9.266 8.289 1 91.19 209 ALA B C 1
ATOM 4828 O O . ALA B 1 209 ? 2.336 -8.867 9.289 1 91.19 209 ALA B O 1
ATOM 4829 N N . MET B 1 210 ? 1.191 -8.469 7.445 1 90.25 210 MET B N 1
ATOM 4830 C CA . MET B 1 210 ? 1.189 -7.02 7.633 1 90.25 210 MET B CA 1
ATOM 4831 C C . MET B 1 210 ? 0.433 -6.633 8.898 1 90.25 210 MET B C 1
ATOM 4833 O O . MET B 1 210 ? 0.824 -5.699 9.602 1 90.25 210 MET B O 1
ATOM 4837 N N . ALA B 1 211 ? -0.606 -7.379 9.219 1 89.75 211 ALA B N 1
ATOM 4838 C CA . ALA B 1 211 ? -1.495 -7.062 10.336 1 89.75 211 ALA B CA 1
ATOM 4839 C C . ALA B 1 211 ? -0.766 -7.18 11.672 1 89.75 211 ALA B C 1
ATOM 4841 O O . ALA B 1 211 ? -1.233 -6.664 12.688 1 89.75 211 ALA B O 1
ATOM 4842 N N . LYS B 1 212 ? 0.359 -7.797 11.641 1 87.38 212 LYS B N 1
ATOM 4843 C CA . LYS B 1 212 ? 1.147 -7.953 12.859 1 87.38 212 LYS B CA 1
ATOM 4844 C C . LYS B 1 212 ? 1.82 -6.645 13.25 1 87.38 212 LYS B C 1
ATOM 4846 O O . LYS B 1 212 ? 2.088 -6.406 14.43 1 87.38 212 LYS B O 1
ATOM 4851 N N . SER B 1 213 ? 2.043 -5.793 12.281 1 85.38 213 SER B N 1
ATOM 4852 C CA . SER B 1 213 ? 2.814 -4.59 12.586 1 85.38 213 SER B CA 1
ATOM 4853 C C . SER B 1 213 ? 2.092 -3.338 12.102 1 85.38 213 SER B C 1
ATOM 4855 O O . SER B 1 213 ? 2.502 -2.219 12.422 1 85.38 213 SER B O 1
ATOM 4857 N N . ARG B 1 214 ? 1.035 -3.557 11.359 1 86.88 214 ARG B N 1
ATOM 4858 C CA . ARG B 1 214 ? 0.33 -2.406 10.805 1 86.88 214 ARG B CA 1
ATOM 4859 C C . ARG B 1 214 ? -1.128 -2.389 11.25 1 86.88 214 ARG B C 1
ATOM 4861 O O . ARG B 1 214 ? -1.688 -3.432 11.602 1 86.88 214 ARG B O 1
ATOM 4868 N N .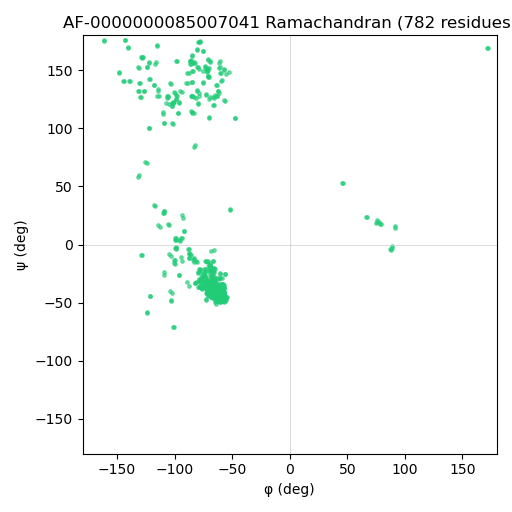 ASN B 1 215 ? -1.675 -1.225 11.211 1 86.62 215 ASN B N 1
ATOM 4869 C CA . ASN B 1 215 ? -3.074 -1.106 11.609 1 86.62 215 ASN B CA 1
ATOM 4870 C C . ASN B 1 215 ? -4.012 -1.54 10.484 1 86.62 215 ASN B C 1
ATOM 4872 O O . ASN B 1 215 ? -3.564 -1.837 9.375 1 86.62 215 ASN B O 1
ATOM 4876 N N . ALA B 1 216 ? -5.281 -1.583 10.758 1 89.75 216 ALA B N 1
ATOM 4877 C CA . ALA B 1 216 ? -6.277 -2.119 9.828 1 89.75 216 ALA B CA 1
ATOM 4878 C C . ALA B 1 216 ? -6.398 -1.243 8.586 1 89.75 216 ALA B C 1
ATOM 4880 O O . ALA B 1 216 ? -6.605 -1.749 7.48 1 89.75 216 ALA B O 1
ATOM 4881 N N . GLU B 1 217 ? -6.27 -0.022 8.734 1 87.69 217 GLU B N 1
ATOM 4882 C CA . GLU B 1 217 ? -6.402 0.893 7.605 1 87.69 217 GLU B CA 1
ATOM 4883 C C . GLU B 1 217 ? -5.27 0.699 6.602 1 87.69 217 GLU B C 1
ATOM 4885 O O . GLU B 1 217 ? -5.504 0.662 5.391 1 87.69 217 GLU B O 1
ATOM 4890 N N . GLN B 1 218 ? -4.102 0.559 7.074 1 85.75 218 GLN B N 1
ATOM 4891 C CA . GLN B 1 218 ? -2.943 0.336 6.211 1 85.75 218 GLN B CA 1
ATOM 4892 C C . GLN B 1 218 ? -3.062 -0.99 5.465 1 85.75 218 GLN B C 1
ATOM 4894 O O . GLN B 1 218 ? -2.74 -1.07 4.277 1 85.75 218 GLN B O 1
ATOM 4899 N N . CYS B 1 219 ? -3.529 -1.979 6.219 1 91.81 219 CYS B N 1
ATOM 4900 C CA . CYS B 1 219 ? -3.695 -3.289 5.602 1 91.81 219 CYS B CA 1
ATOM 4901 C C . CYS B 1 219 ? -4.754 -3.244 4.504 1 91.81 219 CYS B C 1
ATOM 4903 O O . CYS B 1 219 ? -4.543 -3.777 3.412 1 91.81 219 CYS B O 1
ATOM 4905 N N . ARG B 1 220 ? -5.848 -2.578 4.77 1 92.5 220 ARG B N 1
ATOM 4906 C CA . ARG B 1 220 ? -6.934 -2.494 3.797 1 92.5 220 ARG B CA 1
ATOM 4907 C C . ARG B 1 220 ? -6.52 -1.662 2.586 1 92.5 220 ARG B C 1
ATOM 4909 O O . ARG B 1 220 ? -6.891 -1.977 1.454 1 92.5 220 ARG B O 1
ATOM 4916 N N . GLU B 1 221 ? -5.805 -0.601 2.85 1 88.62 221 GLU B N 1
ATOM 4917 C CA . GLU B 1 221 ? -5.297 0.217 1.752 1 88.62 221 GLU B CA 1
ATOM 4918 C C . GLU B 1 221 ? -4.367 -0.586 0.849 1 88.62 221 GLU B C 1
ATOM 4920 O O . GLU B 1 221 ? -4.461 -0.509 -0.378 1 88.62 221 GLU B O 1
ATOM 4925 N N . TRP B 1 222 ? -3.484 -1.259 1.512 1 92.06 222 TRP B N 1
ATOM 4926 C CA . TRP B 1 222 ? -2.568 -2.107 0.757 1 92.06 222 TRP B CA 1
ATOM 4927 C C . TRP B 1 222 ? -3.334 -3.096 -0.115 1 92.06 222 TRP B C 1
ATOM 4929 O O . TRP B 1 222 ? -3.027 -3.258 -1.299 1 92.06 222 TRP B O 1
ATOM 4939 N N . ARG B 1 223 ? -4.332 -3.783 0.477 1 94.19 223 ARG B N 1
ATOM 4940 C CA . ARG B 1 223 ? -5.133 -4.762 -0.25 1 94.19 223 ARG B CA 1
ATOM 4941 C C . ARG B 1 223 ? -5.863 -4.113 -1.419 1 94.19 223 ARG B C 1
ATOM 4943 O O . ARG B 1 223 ? -5.848 -4.633 -2.537 1 94.19 223 ARG B O 1
ATOM 4950 N N . SER B 1 224 ? -6.496 -3.049 -1.144 1 92.69 224 SER B N 1
ATOM 4951 C CA . SER B 1 224 ? -7.266 -2.348 -2.164 1 92.69 224 SER B CA 1
ATOM 4952 C C . SER B 1 224 ? -6.383 -1.938 -3.34 1 92.69 224 SER B C 1
ATOM 4954 O O . SER B 1 224 ? -6.727 -2.186 -4.496 1 92.69 224 SER B O 1
ATOM 4956 N N . GLU B 1 225 ? -5.219 -1.418 -3.045 1 91.19 225 GLU B N 1
ATOM 4957 C CA . GLU B 1 225 ? -4.297 -0.986 -4.094 1 91.19 225 GLU B CA 1
ATOM 4958 C C . GLU B 1 225 ? -3.803 -2.172 -4.914 1 91.19 225 GLU B C 1
ATOM 4960 O O . GLU B 1 225 ? -3.658 -2.072 -6.133 1 91.19 225 GLU B O 1
ATOM 4965 N N . THR B 1 226 ? -3.49 -3.23 -4.23 1 93.94 226 THR B N 1
ATOM 4966 C CA . THR B 1 226 ? -3.004 -4.43 -4.906 1 93.94 226 THR B CA 1
ATOM 4967 C C . THR B 1 226 ? -4.059 -4.973 -5.863 1 93.94 226 THR B C 1
ATOM 4969 O O . THR B 1 226 ? -3.758 -5.273 -7.02 1 93.94 226 THR B O 1
ATOM 4972 N N . LEU B 1 227 ? -5.285 -5.027 -5.367 1 94.81 227 LEU B N 1
ATOM 4973 C CA . LEU B 1 227 ? -6.359 -5.578 -6.184 1 94.81 227 LEU B CA 1
ATOM 4974 C C . LEU B 1 227 ? -6.676 -4.66 -7.359 1 94.81 227 LEU B C 1
ATOM 4976 O O . LEU B 1 227 ? -6.957 -5.129 -8.461 1 94.81 227 LEU B O 1
ATOM 4980 N N . LEU B 1 228 ? -6.637 -3.385 -7.137 1 92.75 228 LEU B N 1
ATOM 4981 C CA . LEU B 1 228 ? -6.863 -2.432 -8.219 1 92.75 228 LEU B CA 1
ATOM 4982 C C . LEU B 1 228 ? -5.789 -2.564 -9.297 1 92.75 228 LEU B C 1
ATOM 4984 O O . LEU B 1 228 ? -6.098 -2.57 -10.484 1 92.75 228 LEU B O 1
ATOM 4988 N N . ALA B 1 229 ? -4.586 -2.686 -8.844 1 92.88 229 ALA B N 1
ATOM 4989 C CA . ALA B 1 229 ? -3.488 -2.857 -9.797 1 92.88 229 ALA B CA 1
ATOM 4990 C C . ALA B 1 229 ? -3.65 -4.145 -10.594 1 92.88 229 ALA B C 1
ATOM 4992 O O . ALA B 1 229 ? -3.502 -4.145 -11.82 1 92.88 229 ALA B O 1
ATOM 4993 N N . LEU B 1 230 ? -3.951 -5.227 -9.914 1 93.38 230 LEU B N 1
ATOM 4994 C CA . LEU B 1 230 ? -4.152 -6.512 -10.57 1 93.38 230 LEU B CA 1
ATOM 4995 C C . LEU B 1 230 ? -5.297 -6.43 -11.578 1 93.38 230 LEU B C 1
ATOM 4997 O O . LEU B 1 230 ? -5.219 -7.02 -12.656 1 93.38 230 LEU B O 1
ATOM 5001 N N . SER B 1 231 ? -6.352 -5.676 -11.195 1 93.62 231 SER B N 1
ATOM 5002 C CA . SER B 1 231 ? -7.559 -5.605 -12.016 1 93.62 231 SER B CA 1
ATOM 5003 C C . SER B 1 231 ? -7.328 -4.77 -13.273 1 93.62 231 SER B C 1
ATOM 5005 O O . SER B 1 231 ? -8.133 -4.801 -14.203 1 93.62 231 SER B O 1
ATOM 5007 N N . THR B 1 232 ? -6.238 -4.016 -13.32 1 91.12 232 THR B N 1
ATOM 5008 C CA . THR B 1 232 ? -5.953 -3.201 -14.492 1 91.12 232 THR B CA 1
ATOM 5009 C C . THR B 1 232 ? -5.172 -4.004 -15.531 1 91.12 232 THR B C 1
ATOM 5011 O O . THR B 1 232 ? -5.043 -3.58 -16.688 1 91.12 232 THR B O 1
ATOM 5014 N N . GLN B 1 233 ? -4.699 -5.105 -15.188 1 90.69 233 GLN B N 1
ATOM 5015 C CA . GLN B 1 233 ? -3.91 -5.934 -16.094 1 90.69 233 GLN B CA 1
ATOM 5016 C C . GLN B 1 233 ? -4.789 -6.559 -17.172 1 90.69 233 GLN B C 1
ATOM 5018 O O . GLN B 1 233 ? -5.949 -6.891 -16.922 1 90.69 233 GLN B O 1
ATOM 5023 N N . LYS B 1 234 ? -4.246 -6.766 -18.312 1 91.38 234 LYS B N 1
ATOM 5024 C CA . LYS B 1 234 ? -4.965 -7.352 -19.438 1 91.38 234 LYS B CA 1
ATOM 5025 C C . LYS B 1 234 ? -5.398 -8.781 -19.125 1 91.38 234 LYS B C 1
ATOM 5027 O O . LYS B 1 234 ? -6.5 -9.195 -19.5 1 91.38 234 LYS B O 1
ATOM 5032 N N . SER B 1 235 ? -4.562 -9.5 -18.469 1 91.12 235 SER B N 1
ATOM 5033 C CA . SER B 1 235 ? -4.875 -10.883 -18.125 1 91.12 235 SER B CA 1
ATOM 5034 C C . SER B 1 235 ? -6.105 -10.969 -17.234 1 91.12 235 SER B C 1
ATOM 5036 O O . SER B 1 235 ? -6.926 -11.875 -17.391 1 91.12 235 SER B O 1
ATOM 5038 N N . PHE B 1 236 ? -6.25 -10.047 -16.359 1 94.12 236 PHE B N 1
ATOM 5039 C CA . PHE B 1 236 ? -7.406 -10.039 -15.469 1 94.12 236 PHE B CA 1
ATOM 5040 C C . PHE B 1 236 ? -8.688 -9.742 -16.234 1 94.12 236 PHE B C 1
ATOM 5042 O O . PHE B 1 236 ? -9.711 -10.383 -16.016 1 94.12 236 PHE B O 1
ATOM 5049 N N . LYS B 1 237 ? -8.617 -8.773 -17.078 1 94.81 237 LYS B N 1
ATOM 5050 C CA . LYS B 1 237 ? -9.789 -8.406 -17.859 1 94.81 237 LYS B CA 1
ATOM 5051 C C . LYS B 1 237 ? -10.312 -9.594 -18.656 1 94.81 237 LYS B C 1
ATOM 5053 O O . LYS B 1 237 ? -11.516 -9.828 -18.719 1 94.81 237 LYS B O 1
ATOM 5058 N N . SER B 1 238 ? -9.391 -10.305 -19.203 1 95.44 238 SER B N 1
ATOM 5059 C CA . SER B 1 238 ? -9.766 -11.5 -19.953 1 95.44 238 SER B CA 1
ATOM 5060 C C . SER B 1 238 ? -10.352 -12.57 -19.047 1 95.44 238 SER B C 1
ATOM 5062 O O . SER B 1 238 ? -11.367 -13.188 -19.359 1 95.44 238 SER B O 1
ATOM 5064 N N . ARG B 1 239 ? -9.773 -12.781 -17.969 1 95.31 239 ARG B N 1
ATOM 5065 C CA . ARG B 1 239 ? -10.266 -13.75 -17 1 95.31 239 ARG B CA 1
ATOM 5066 C C . ARG B 1 239 ? -11.641 -13.359 -16.469 1 95.31 239 ARG B C 1
ATOM 5068 O O . ARG B 1 239 ? -12.516 -14.219 -16.297 1 95.31 239 ARG B O 1
ATOM 5075 N N . ARG B 1 240 ? -11.82 -12.086 -16.266 1 96.94 240 ARG B N 1
ATOM 5076 C CA . ARG B 1 240 ? -13.102 -11.594 -15.766 1 96.94 240 ARG B CA 1
ATOM 5077 C C . ARG B 1 240 ? -14.211 -11.836 -16.781 1 96.94 240 ARG B C 1
ATOM 5079 O O . ARG B 1 240 ? -15.305 -12.273 -16.422 1 96.94 240 ARG B O 1
ATOM 5086 N N . GLU B 1 241 ? -13.961 -11.57 -18 1 97.06 241 GLU B N 1
ATOM 5087 C CA . GLU B 1 241 ? -14.953 -11.805 -19.047 1 97.06 241 GLU B CA 1
ATOM 5088 C C . GLU B 1 241 ? -15.328 -13.281 -19.125 1 97.06 241 GLU B C 1
ATOM 5090 O O . GLU B 1 241 ? -16.516 -13.617 -19.234 1 97.06 241 GLU B O 1
ATOM 5095 N N . SER B 1 242 ? -14.336 -14.086 -19.062 1 96.81 242 SER B N 1
ATOM 5096 C CA . SER B 1 242 ? -14.586 -15.523 -19.094 1 96.81 242 SER B CA 1
ATOM 5097 C C . SER B 1 242 ? -15.383 -15.977 -17.875 1 96.81 242 SER B C 1
ATOM 5099 O O . SER B 1 242 ? -16.281 -16.812 -17.984 1 96.81 242 SER B O 1
ATOM 5101 N N . TYR B 1 243 ? -15.039 -15.43 -16.781 1 96.88 243 TYR B N 1
ATOM 5102 C CA . TYR B 1 243 ? -15.719 -15.797 -15.547 1 96.88 243 TYR B CA 1
ATOM 5103 C C . TYR B 1 243 ? -17.172 -15.352 -15.578 1 96.88 243 TYR B C 1
ATOM 5105 O O . TYR B 1 243 ? -18.062 -16.109 -15.18 1 96.88 243 TYR B O 1
ATOM 5113 N N . ILE B 1 244 ? -17.438 -14.172 -16.016 1 97.88 244 ILE B N 1
ATOM 5114 C CA . ILE B 1 244 ? -18.797 -13.656 -16.109 1 97.88 244 ILE B CA 1
ATOM 5115 C C . ILE B 1 244 ? -19.609 -14.531 -17.062 1 97.88 244 ILE B C 1
ATOM 5117 O O . ILE B 1 244 ? -20.781 -14.82 -16.797 1 97.88 244 ILE B O 1
ATOM 5121 N N . TYR B 1 245 ? -18.969 -14.906 -18.109 1 97.5 245 TYR B N 1
ATOM 5122 C CA . TYR B 1 245 ? -19.625 -15.805 -19.047 1 97.5 245 TYR B CA 1
ATOM 5123 C C . TYR B 1 245 ? -19.984 -17.125 -18.375 1 97.5 245 TYR B C 1
ATOM 5125 O O . TYR B 1 245 ? -21.109 -17.609 -18.5 1 97.5 245 TYR B O 1
ATOM 5133 N N . LEU B 1 246 ? -19.047 -17.656 -17.672 1 97.44 246 LEU B N 1
ATOM 5134 C CA . LEU B 1 246 ? -19.266 -18.938 -16.984 1 97.44 246 LEU B CA 1
ATOM 5135 C C . LEU B 1 246 ? -20.391 -18.812 -15.953 1 97.44 246 LEU B C 1
ATOM 5137 O O . LEU B 1 246 ? -21.25 -19.703 -15.875 1 97.44 246 LEU B O 1
ATOM 5141 N N . ILE B 1 247 ? -20.391 -17.781 -15.188 1 98.25 247 ILE B N 1
ATOM 5142 C CA . ILE B 1 247 ? -21.406 -17.562 -14.164 1 98.25 247 ILE B CA 1
ATOM 5143 C C . ILE B 1 247 ? -22.766 -17.359 -14.82 1 98.25 247 ILE B C 1
ATOM 5145 O O . ILE B 1 247 ? -23.781 -17.844 -14.328 1 98.25 247 ILE B O 1
ATOM 5149 N N . SER B 1 248 ? -22.797 -16.641 -15.93 1 98.44 248 SER B N 1
ATOM 5150 C CA . SER B 1 248 ? -24.047 -16.422 -16.656 1 98.44 248 SER B CA 1
ATOM 5151 C C . SER B 1 248 ? -24.625 -17.734 -17.188 1 98.44 248 SER B C 1
ATOM 5153 O O . SER B 1 248 ? -25.828 -17.953 -17.094 1 98.44 248 SER B O 1
ATOM 5155 N N . LYS B 1 249 ? -23.75 -18.5 -17.719 1 98.12 249 LYS B N 1
ATOM 5156 C CA . LYS B 1 249 ? -24.172 -19.812 -18.203 1 98.12 249 LYS B CA 1
ATOM 5157 C C . LYS B 1 249 ? -24.703 -20.688 -17.062 1 98.12 249 LYS B C 1
ATOM 5159 O O . LYS B 1 249 ? -25.734 -21.328 -17.203 1 98.12 249 LYS B O 1
ATOM 5164 N N . ASP B 1 250 ? -24.016 -20.672 -16 1 98.06 250 ASP B N 1
ATOM 5165 C CA . ASP B 1 250 ? -24.406 -21.484 -14.852 1 98.06 250 ASP B CA 1
ATOM 5166 C C . ASP B 1 250 ? -25.734 -21.031 -14.273 1 98.06 250 ASP B C 1
ATOM 5168 O O . ASP B 1 250 ? -26.656 -21.828 -14.07 1 98.06 250 ASP B O 1
ATOM 5172 N N . LEU B 1 251 ? -25.875 -19.766 -14.031 1 98.44 251 LEU B N 1
ATOM 5173 C CA . LEU B 1 251 ? -27.125 -19.234 -13.484 1 98.44 251 LEU B CA 1
ATOM 5174 C C . LEU B 1 251 ? -28.297 -19.5 -14.438 1 98.44 251 LEU B C 1
ATOM 5176 O O . LEU B 1 251 ? -29.375 -19.875 -14 1 98.44 251 LEU B O 1
ATOM 5180 N N . SER B 1 252 ? -28.031 -19.312 -15.719 1 97.81 252 SER B N 1
ATOM 5181 C CA . SER B 1 252 ? -29.078 -19.578 -16.703 1 97.81 252 SER B CA 1
ATOM 5182 C C . SER B 1 252 ? -29.531 -21.047 -16.641 1 97.81 252 SER B C 1
ATOM 5184 O O . SER B 1 252 ? -30.719 -21.344 -16.828 1 97.81 252 SER B O 1
ATOM 5186 N N . SER B 1 253 ? -28.609 -21.922 -16.391 1 97 253 SER B N 1
ATOM 5187 C CA . SER B 1 253 ? -28.953 -23.328 -16.312 1 97 253 SER B CA 1
ATOM 5188 C C . SER B 1 253 ? -29.891 -23.609 -15.148 1 97 253 SER B C 1
ATOM 5190 O O . SER B 1 253 ? -30.734 -24.516 -15.219 1 97 253 SER B O 1
ATOM 5192 N N . TYR B 1 254 ? -29.75 -22.859 -14.055 1 97.5 254 TYR B N 1
ATOM 5193 C CA . TYR B 1 254 ? -30.672 -22.984 -12.922 1 97.5 254 TYR B CA 1
ATOM 5194 C C . TYR B 1 254 ? -32.062 -22.469 -13.281 1 97.5 254 TYR B C 1
ATOM 5196 O O . TYR B 1 254 ? -33.062 -22.922 -12.734 1 97.5 254 TYR B O 1
ATOM 5204 N N . LEU B 1 255 ? -32.188 -21.531 -14.227 1 97.38 255 LEU B N 1
ATOM 5205 C CA . LEU B 1 255 ? -33.406 -20.797 -14.461 1 97.38 255 LEU B CA 1
ATOM 5206 C C . LEU B 1 255 ? -34.188 -21.375 -15.633 1 97.38 255 LEU B C 1
ATOM 5208 O O . LEU B 1 255 ? -35.344 -20.984 -15.891 1 97.38 255 LEU B O 1
ATOM 5212 N N . ILE B 1 256 ? -33.656 -22.344 -16.266 1 94.81 256 ILE B N 1
ATOM 5213 C CA . ILE B 1 256 ? -34.281 -22.938 -17.438 1 94.81 256 ILE B CA 1
ATOM 5214 C C . ILE B 1 256 ? -35.656 -23.5 -17.078 1 94.81 256 ILE B C 1
ATOM 5216 O O . ILE B 1 256 ? -36.625 -23.25 -17.781 1 94.81 256 ILE B O 1
ATOM 5220 N N . PRO B 1 257 ? -35.75 -24.188 -15.969 1 93.44 257 PRO B N 1
ATOM 5221 C CA . PRO B 1 257 ? -37.062 -24.734 -15.633 1 93.44 257 PRO B CA 1
ATOM 5222 C C . PRO B 1 257 ? -38.094 -23.641 -15.305 1 93.44 257 PRO B C 1
ATOM 5224 O O . PRO B 1 257 ? -39.281 -23.875 -15.383 1 93.44 257 PRO B O 1
ATOM 5227 N N . ILE B 1 258 ? -37.688 -22.453 -14.914 1 94.62 258 ILE B N 1
ATOM 5228 C CA . ILE B 1 258 ? -38.562 -21.344 -14.547 1 94.62 258 ILE B CA 1
ATOM 5229 C C . ILE B 1 258 ? -39.031 -20.609 -15.797 1 94.62 258 ILE B C 1
ATOM 5231 O O . ILE B 1 258 ? -40.125 -20.062 -15.844 1 94.62 258 ILE B O 1
ATOM 5235 N N . PHE B 1 259 ? -38.125 -20.594 -16.781 1 94.25 259 PHE B N 1
ATOM 5236 C CA . PHE B 1 259 ? -38.406 -19.875 -18.016 1 94.25 259 PHE B CA 1
ATOM 5237 C C . PHE B 1 259 ? -38.281 -20.797 -19.234 1 94.25 259 PHE B C 1
ATOM 5239 O O . PHE B 1 259 ? -37.469 -20.547 -20.109 1 94.25 259 PHE B O 1
ATOM 5246 N N . PRO B 1 260 ? -39.156 -21.672 -19.375 1 89.06 260 PRO B N 1
ATOM 5247 C CA . PRO B 1 260 ? -39 -22.688 -20.422 1 89.06 260 PRO B CA 1
ATOM 5248 C C . PRO B 1 260 ? -39.281 -22.125 -21.812 1 89.06 260 PRO B C 1
ATOM 5250 O O . PRO B 1 260 ? -38.844 -22.719 -22.812 1 89.06 260 PRO B O 1
ATOM 5253 N N . LYS B 1 261 ? -39.969 -21.078 -21.969 1 89.25 261 LYS B N 1
ATOM 5254 C CA . LYS B 1 261 ? -40.344 -20.547 -23.281 1 89.25 261 LYS B CA 1
ATOM 5255 C C . LYS B 1 261 ? -39.219 -19.703 -23.875 1 89.25 261 LYS B C 1
ATOM 5257 O O . LYS B 1 261 ? -39.281 -19.297 -25.047 1 89.25 261 LYS B O 1
ATOM 5262 N N . ILE B 1 262 ? -38.281 -19.406 -23.062 1 91.88 262 ILE B N 1
ATOM 5263 C CA . ILE B 1 262 ? -37.125 -18.625 -23.531 1 91.88 262 ILE B CA 1
ATOM 5264 C C . ILE B 1 262 ? -36 -19.562 -23.953 1 91.88 262 ILE B C 1
ATOM 5266 O O . ILE B 1 262 ? -35.656 -20.5 -23.219 1 91.88 262 ILE B O 1
ATOM 5270 N N . SER B 1 263 ? -35.438 -19.344 -25.125 1 94.12 263 SER B N 1
ATOM 5271 C CA . SER B 1 263 ? -34.312 -20.172 -25.547 1 94.12 263 SER B CA 1
ATOM 5272 C C . SER B 1 263 ? -33.125 -20.047 -24.594 1 94.12 263 SER B C 1
ATOM 5274 O O . SER B 1 263 ? -32.906 -18.984 -24.016 1 94.12 263 SER B O 1
ATOM 5276 N N . PRO B 1 264 ? -32.406 -21.109 -24.453 1 94.25 264 PRO B N 1
ATOM 5277 C CA . PRO B 1 264 ? -31.297 -21.094 -23.516 1 94.25 264 PRO B CA 1
ATOM 5278 C C . PRO B 1 264 ? -30.281 -19.984 -23.812 1 94.25 264 PRO B C 1
ATOM 5280 O O . PRO B 1 264 ? -29.781 -19.328 -22.891 1 94.25 264 PRO B O 1
ATOM 5283 N N . LEU B 1 265 ? -29.984 -19.75 -25.031 1 96.12 265 LEU B N 1
ATOM 5284 C CA . LEU B 1 265 ? -29 -18.734 -25.422 1 96.12 265 LEU B CA 1
ATOM 5285 C C . LEU B 1 265 ? -29.531 -17.344 -25.109 1 96.12 265 LEU B C 1
ATOM 5287 O O . LEU B 1 265 ? -28.781 -16.5 -24.594 1 96.12 265 LEU B O 1
ATOM 5291 N N . GLU B 1 266 ? -30.781 -17.125 -25.391 1 96.69 266 GLU B N 1
ATOM 5292 C CA . GLU B 1 266 ? -31.406 -15.844 -25.094 1 96.69 266 GLU B CA 1
ATOM 5293 C C . GLU B 1 266 ? -31.469 -15.602 -23.578 1 96.69 266 GLU B C 1
ATOM 5295 O O . GLU B 1 266 ? -31.234 -14.484 -23.125 1 96.69 266 GLU B O 1
ATOM 5300 N N . LEU B 1 267 ? -31.812 -16.641 -22.859 1 97.25 267 LEU B N 1
ATOM 5301 C CA . LEU B 1 267 ? -31.875 -16.531 -21.406 1 97.25 267 LEU B CA 1
ATOM 5302 C C . LEU B 1 267 ? -30.5 -16.188 -20.828 1 97.25 267 LEU B C 1
ATOM 5304 O O . LEU B 1 267 ? -30.375 -15.297 -19.984 1 97.25 267 LEU B O 1
ATOM 5308 N N . GLN B 1 268 ? -29.5 -16.875 -21.344 1 97.88 268 GLN B N 1
ATOM 5309 C CA . GLN B 1 268 ? -28.141 -16.625 -20.875 1 97.88 268 GLN B CA 1
ATOM 5310 C C . GLN B 1 268 ? -27.719 -15.188 -21.141 1 97.88 268 GLN B C 1
ATOM 5312 O O . GLN B 1 268 ? -27.156 -14.531 -20.25 1 97.88 268 GLN B O 1
ATOM 5317 N N . ASN B 1 269 ? -27.969 -14.672 -22.297 1 97.69 269 ASN B N 1
ATOM 5318 C CA . ASN B 1 269 ? -27.609 -13.297 -22.656 1 97.69 269 ASN B CA 1
ATOM 5319 C C . ASN B 1 269 ? -28.391 -12.281 -21.828 1 97.69 269 ASN B C 1
ATOM 5321 O O . ASN B 1 269 ? -27.828 -11.281 -21.375 1 97.69 269 ASN B O 1
ATOM 5325 N N . SER B 1 270 ? -29.625 -12.555 -21.656 1 97.44 270 SER B N 1
ATOM 5326 C CA . SER B 1 270 ? -30.469 -11.656 -20.875 1 97.44 270 SER B CA 1
ATOM 5327 C C . SER B 1 270 ? -30.031 -11.609 -19.422 1 97.44 270 SER B C 1
ATOM 5329 O O . SER B 1 270 ? -29.922 -10.531 -18.828 1 97.44 270 SER B O 1
ATOM 5331 N N . VAL B 1 271 ? -29.734 -12.766 -18.875 1 98.06 271 VAL B N 1
ATOM 5332 C CA . VAL B 1 271 ? -29.281 -12.867 -17.5 1 98.06 271 VAL B CA 1
ATOM 5333 C C . VAL B 1 271 ? -27.938 -12.172 -17.344 1 98.06 271 VAL B C 1
ATOM 5335 O O . VAL B 1 271 ? -27.688 -11.492 -16.344 1 98.06 271 VAL B O 1
ATOM 5338 N N . ARG B 1 272 ? -27.047 -12.367 -18.266 1 98.25 272 ARG B N 1
ATOM 5339 C CA . ARG B 1 272 ? -25.734 -11.75 -18.234 1 98.25 272 ARG B CA 1
ATOM 5340 C C . ARG B 1 272 ? -25.844 -10.227 -18.172 1 98.25 272 ARG B C 1
ATOM 5342 O O . ARG B 1 272 ? -25.25 -9.586 -17.297 1 98.25 272 ARG B O 1
ATOM 5349 N N . LYS B 1 273 ? -26.672 -9.648 -18.953 1 97.38 273 LYS B N 1
ATOM 5350 C CA . LYS B 1 273 ? -26.781 -8.203 -19.094 1 97.38 273 LYS B CA 1
ATOM 5351 C C . LYS B 1 273 ? -27.547 -7.59 -17.922 1 97.38 273 LYS B C 1
ATOM 5353 O O . LYS B 1 273 ? -27.156 -6.551 -17.391 1 97.38 273 LYS B O 1
ATOM 5358 N N . ALA B 1 274 ? -28.5 -8.281 -17.469 1 96.81 274 ALA B N 1
ATOM 5359 C CA . ALA B 1 274 ? -29.422 -7.672 -16.516 1 96.81 274 ALA B CA 1
ATOM 5360 C C . ALA B 1 274 ? -29.016 -8.008 -15.078 1 96.81 274 ALA B C 1
ATOM 5362 O O . ALA B 1 274 ? -29.281 -7.238 -14.156 1 96.81 274 ALA B O 1
ATOM 5363 N N . VAL B 1 275 ? -28.359 -9.094 -14.914 1 98.31 275 VAL B N 1
ATOM 5364 C CA . VAL B 1 275 ? -28.219 -9.586 -13.555 1 98.31 275 VAL B CA 1
ATOM 5365 C C . VAL B 1 275 ? -26.734 -9.766 -13.227 1 98.31 275 VAL B C 1
ATOM 5367 O O . VAL B 1 275 ? -26.203 -9.07 -12.352 1 98.31 275 VAL B O 1
ATOM 5370 N N . VAL B 1 276 ? -26.047 -10.578 -14.008 1 98.69 276 VAL B N 1
ATOM 5371 C CA . VAL B 1 276 ? -24.703 -11.047 -13.641 1 98.69 276 VAL B CA 1
ATOM 5372 C C . VAL B 1 276 ? -23.703 -9.906 -13.789 1 98.69 276 VAL B C 1
ATOM 5374 O O . VAL B 1 276 ? -22.922 -9.641 -12.875 1 98.69 276 VAL B O 1
ATOM 5377 N N . GLN B 1 277 ? -23.719 -9.195 -14.883 1 98.44 277 GLN B N 1
ATOM 5378 C CA . GLN B 1 277 ? -22.75 -8.141 -15.141 1 98.44 277 GLN B CA 1
ATOM 5379 C C . GLN B 1 277 ? -22.859 -7.02 -14.117 1 98.44 277 GLN B C 1
ATOM 5381 O O . GLN B 1 277 ? -21.875 -6.625 -13.5 1 98.44 277 GLN B O 1
ATOM 5386 N N . PRO B 1 278 ? -24.016 -6.555 -13.875 1 98.25 278 PRO B N 1
ATOM 5387 C CA . PRO B 1 278 ? -24.141 -5.512 -12.852 1 98.25 278 PRO B CA 1
ATOM 5388 C C . PRO B 1 278 ? -23.703 -5.992 -11.469 1 98.25 278 PRO B C 1
ATOM 5390 O O . PRO B 1 278 ? -23.109 -5.227 -10.703 1 98.25 278 PRO B O 1
ATOM 5393 N N . ALA B 1 279 ? -24.031 -7.176 -11.156 1 98.75 279 ALA B N 1
ATOM 5394 C CA . ALA B 1 279 ? -23.625 -7.727 -9.867 1 98.75 279 ALA B CA 1
ATOM 5395 C C . ALA B 1 279 ? -22.109 -7.824 -9.758 1 98.75 279 ALA B C 1
ATOM 5397 O O . ALA B 1 279 ? -21.531 -7.492 -8.719 1 98.75 279 ALA B O 1
ATOM 5398 N N . ALA B 1 280 ? -21.516 -8.281 -10.805 1 98.56 280 ALA B N 1
ATOM 5399 C CA . ALA B 1 280 ? -20.047 -8.383 -10.828 1 98.56 280 ALA B CA 1
ATOM 5400 C C . ALA B 1 280 ? -19.406 -7.008 -10.695 1 98.56 280 ALA B C 1
ATOM 5402 O O . ALA B 1 280 ? -18.406 -6.852 -9.977 1 98.56 280 ALA B O 1
ATOM 5403 N N . ASP B 1 281 ? -19.953 -6.031 -11.367 1 97.94 281 ASP B N 1
ATOM 5404 C CA . ASP B 1 281 ? -19.422 -4.672 -11.281 1 97.94 281 ASP B CA 1
ATOM 5405 C C . ASP B 1 281 ? -19.547 -4.125 -9.859 1 97.94 281 ASP B C 1
ATOM 5407 O O . ASP B 1 281 ? -18.625 -3.471 -9.367 1 97.94 281 ASP B O 1
ATOM 5411 N N . LEU B 1 282 ? -20.625 -4.406 -9.281 1 98.19 282 LEU B N 1
ATOM 5412 C CA . LEU B 1 282 ? -20.812 -3.959 -7.906 1 98.19 282 LEU B CA 1
ATOM 5413 C C . LEU B 1 282 ? -19.844 -4.664 -6.965 1 98.19 282 LEU B C 1
ATOM 5415 O O . LEU B 1 282 ? -19.234 -4.023 -6.102 1 98.19 282 LEU B O 1
ATOM 5419 N N . ALA B 1 283 ? -19.734 -5.949 -7.129 1 98.38 283 ALA B N 1
ATOM 5420 C CA . ALA B 1 283 ? -18.781 -6.711 -6.312 1 98.38 283 ALA B CA 1
ATOM 5421 C C . ALA B 1 283 ? -17.359 -6.172 -6.465 1 98.38 283 ALA B C 1
ATOM 5423 O O . ALA B 1 283 ? -16.625 -6.082 -5.488 1 98.38 283 ALA B O 1
ATOM 5424 N N . HIS B 1 284 ? -17.031 -5.852 -7.684 1 97.38 284 HIS B N 1
ATOM 5425 C CA . HIS B 1 284 ? -15.711 -5.285 -7.949 1 97.38 284 HIS B CA 1
ATOM 5426 C C . HIS B 1 284 ? -15.477 -4.023 -7.125 1 97.38 284 HIS B C 1
ATOM 5428 O O . HIS B 1 284 ? -14.43 -3.879 -6.484 1 97.38 284 HIS B O 1
ATOM 5434 N N . ARG B 1 285 ? -16.406 -3.188 -7.094 1 96.81 285 ARG B N 1
ATOM 5435 C CA . ARG B 1 285 ? -16.297 -1.934 -6.359 1 96.81 285 ARG B CA 1
ATOM 5436 C C . ARG B 1 285 ? -16.219 -2.186 -4.855 1 96.81 285 ARG B C 1
ATOM 5438 O O . ARG B 1 285 ? -15.477 -1.509 -4.145 1 96.81 285 ARG B O 1
ATOM 5445 N N . PHE B 1 286 ? -17.016 -3.137 -4.391 1 97.5 286 PHE B N 1
ATOM 5446 C CA . PHE B 1 286 ? -17 -3.475 -2.971 1 97.5 286 PHE B CA 1
ATOM 5447 C C . PHE B 1 286 ? -15.633 -4.023 -2.562 1 97.5 286 PHE B C 1
ATOM 5449 O O . PHE B 1 286 ? -15.07 -3.615 -1.543 1 97.5 286 PHE B O 1
ATOM 5456 N N . HIS B 1 287 ? -15.094 -4.918 -3.389 1 96.44 287 HIS B N 1
ATOM 5457 C CA . HIS B 1 287 ? -13.898 -5.672 -3.01 1 96.44 287 HIS B CA 1
ATOM 5458 C C . HIS B 1 287 ? -12.641 -4.82 -3.156 1 96.44 287 HIS B C 1
ATOM 5460 O O . HIS B 1 287 ? -11.609 -5.129 -2.559 1 96.44 287 HIS B O 1
ATOM 5466 N N . THR B 1 288 ? -12.648 -3.762 -3.953 1 94.81 288 THR B N 1
ATOM 5467 C CA . THR B 1 288 ? -11.477 -2.926 -4.164 1 94.81 288 THR B CA 1
ATOM 5468 C C . THR B 1 288 ? -11.539 -1.674 -3.295 1 94.81 288 THR B C 1
ATOM 5470 O O . THR B 1 288 ? -10.664 -0.807 -3.383 1 94.81 288 THR B O 1
ATOM 5473 N N . SER B 1 289 ? -12.523 -1.618 -2.465 1 94 289 SER B N 1
ATOM 5474 C CA . SER B 1 289 ? -12.664 -0.491 -1.549 1 94 289 SER B CA 1
ATOM 5475 C C . SER B 1 289 ? -11.875 -0.718 -0.266 1 94 289 SER B C 1
ATOM 5477 O O . SER B 1 289 ? -11.578 -1.86 0.093 1 94 289 SER B O 1
ATOM 5479 N N . VAL B 1 290 ? -11.555 0.345 0.413 1 92.25 290 VAL B N 1
ATOM 5480 C CA . VAL B 1 290 ? -10.859 0.259 1.695 1 92.25 290 VAL B CA 1
ATOM 5481 C C . VAL B 1 290 ? -11.844 -0.167 2.785 1 92.25 290 VAL B C 1
ATOM 5483 O O . VAL B 1 290 ? -11.492 -0.955 3.668 1 92.25 290 VAL B O 1
ATOM 5486 N N . ASN B 1 291 ? -13.055 0.373 2.631 1 94.19 291 ASN B N 1
ATOM 5487 C CA . ASN B 1 291 ? -14.102 -0.082 3.539 1 94.19 291 ASN B CA 1
ATOM 5488 C C . ASN B 1 291 ? -14.578 -1.489 3.188 1 94.19 291 ASN B C 1
ATOM 5490 O O . ASN B 1 291 ? -14.5 -1.904 2.029 1 94.19 291 ASN B O 1
ATOM 5494 N N . VAL B 1 292 ? -15.07 -2.174 4.16 1 96.31 292 VAL B N 1
ATOM 5495 C CA . VAL B 1 292 ? -15.492 -3.551 3.93 1 96.31 292 VAL B CA 1
ATOM 5496 C C . VAL B 1 292 ? -17.016 -3.607 3.811 1 96.31 292 VAL B C 1
ATOM 5498 O O . VAL B 1 292 ? -17.734 -3.225 4.738 1 96.31 292 VAL B O 1
ATOM 5501 N N . PHE B 1 293 ? -17.406 -4.031 2.697 1 97.25 293 PHE B N 1
ATOM 5502 C CA . PHE B 1 293 ? -18.828 -4.188 2.467 1 97.25 293 PHE B CA 1
ATOM 5503 C C . PHE B 1 293 ? -19.234 -5.652 2.545 1 97.25 293 PHE B C 1
ATOM 5505 O O . PHE B 1 293 ? -18.547 -6.523 2.012 1 97.25 293 PHE B O 1
ATOM 5512 N N . TRP B 1 294 ? -20.375 -5.898 3.193 1 96.62 294 TRP B N 1
ATOM 5513 C CA . TRP B 1 294 ? -20.891 -7.254 3.365 1 96.62 294 TRP B CA 1
ATOM 5514 C C . TRP B 1 294 ? -22.359 -7.336 2.959 1 96.62 294 TRP B C 1
ATOM 5516 O O . TRP B 1 294 ? -23.141 -6.418 3.234 1 96.62 294 TRP B O 1
ATOM 5526 N N . LEU B 1 295 ? -22.609 -8.359 2.328 1 98.06 295 LEU B N 1
ATOM 5527 C CA . LEU B 1 295 ? -24 -8.75 2.186 1 98.06 295 LEU B CA 1
ATOM 5528 C C . LEU B 1 295 ? -24.359 -9.859 3.17 1 98.06 295 LEU B C 1
ATOM 5530 O O . LEU B 1 295 ? -23.75 -10.922 3.162 1 98.06 295 LEU B O 1
ATOM 5534 N N . LYS B 1 296 ? -25.391 -9.57 4 1 96.5 296 LYS B N 1
ATOM 5535 C CA . LYS B 1 296 ? -25.766 -10.539 5.031 1 96.5 296 LYS B CA 1
ATOM 5536 C C . LYS B 1 296 ? -27.234 -10.891 4.957 1 96.5 296 LYS B C 1
ATOM 5538 O O . LYS B 1 296 ? -28.094 -10 4.902 1 96.5 296 LYS B O 1
ATOM 5543 N N . TRP B 1 297 ? -27.469 -12.109 4.992 1 96.38 297 TRP B N 1
ATOM 5544 C CA . TRP B 1 297 ? -28.844 -12.594 5.016 1 96.38 297 TRP B CA 1
ATOM 5545 C C . TRP B 1 297 ? -29.422 -12.508 6.422 1 96.38 297 TRP B C 1
ATOM 5547 O O . TRP B 1 297 ? -28.688 -12.523 7.41 1 96.38 297 TRP B O 1
ATOM 5557 N N . PRO B 1 298 ? -30.734 -12.367 6.449 1 92.81 298 PRO B N 1
ATOM 5558 C CA . PRO B 1 298 ? -31.375 -12.344 7.773 1 92.81 298 PRO B CA 1
ATOM 5559 C C . PRO B 1 298 ? -31.062 -13.602 8.594 1 92.81 298 PRO B C 1
ATOM 5561 O O . PRO B 1 298 ? -30.844 -14.672 8.023 1 92.81 298 PRO B O 1
ATOM 5564 N N . LEU B 1 299 ? -31.078 -13.375 9.859 1 87.81 299 LEU B N 1
ATOM 5565 C CA . LEU B 1 299 ? -30.828 -14.484 10.781 1 87.81 299 LEU B CA 1
ATOM 5566 C C . LEU B 1 299 ? -32.062 -15.359 10.922 1 87.81 299 LEU B C 1
ATOM 5568 O O . LEU B 1 299 ? -33.156 -15 10.43 1 87.81 299 LEU B O 1
ATOM 5572 N N . LYS B 1 300 ? -31.906 -16.406 11.633 1 82.62 300 LYS B N 1
ATOM 5573 C CA . LYS B 1 300 ? -33 -17.344 11.844 1 82.62 300 LYS B CA 1
ATOM 5574 C C . LYS B 1 300 ? -34.094 -16.703 12.688 1 82.62 300 LYS B C 1
ATOM 5576 O O . LYS B 1 300 ? -35.281 -17.078 12.578 1 82.62 300 LYS B O 1
ATOM 5581 N N . THR B 1 301 ? -33.719 -15.68 13.438 1 78.31 301 THR B N 1
ATOM 5582 C CA . THR B 1 301 ? -34.688 -15.008 14.32 1 78.31 301 THR B CA 1
ATOM 5583 C C . THR B 1 301 ? -35.312 -13.805 13.625 1 78.31 301 THR B C 1
ATOM 5585 O O . THR B 1 301 ? -35.719 -12.852 14.281 1 78.31 301 THR B O 1
ATOM 5588 N N . ALA B 1 302 ? -35.344 -13.836 12.359 1 80.81 302 ALA B N 1
ATOM 5589 C CA . ALA B 1 302 ? -35.812 -12.695 11.594 1 80.81 302 ALA B CA 1
ATOM 5590 C C . ALA B 1 302 ? -37.281 -12.375 11.953 1 80.81 302 ALA B C 1
ATOM 5592 O O . ALA B 1 302 ? -37.656 -11.203 11.969 1 80.81 302 ALA B O 1
ATOM 5593 N N . SER B 1 303 ? -38 -13.344 12.336 1 83.44 303 SER B N 1
ATOM 5594 C CA . SER B 1 303 ? -39.406 -13.172 12.609 1 83.44 303 SER B CA 1
ATOM 5595 C C . SER B 1 303 ? -39.656 -12.289 13.836 1 83.44 303 SER B C 1
ATOM 5597 O O . SER B 1 303 ? -40.688 -11.633 13.945 1 83.44 303 SER B O 1
ATOM 5599 N N . THR B 1 304 ? -38.625 -12.258 14.664 1 83.88 304 THR B N 1
ATOM 5600 C CA . THR B 1 304 ? -38.812 -11.539 15.922 1 83.88 304 THR B CA 1
ATOM 5601 C C . THR B 1 304 ? -38.312 -10.102 15.797 1 83.88 304 THR B C 1
ATOM 5603 O O . THR B 1 304 ? -38.656 -9.25 16.625 1 83.88 304 THR B O 1
ATOM 5606 N N . ARG B 1 305 ? -37.625 -9.766 14.75 1 87.75 305 ARG B N 1
ATOM 5607 C CA . ARG B 1 305 ? -37.031 -8.43 14.609 1 87.75 305 ARG B CA 1
ATOM 5608 C C . ARG B 1 305 ? -37.344 -7.848 13.234 1 87.75 305 ARG B C 1
ATOM 5610 O O . ARG B 1 305 ? -36.438 -7.398 12.539 1 87.75 305 ARG B O 1
ATOM 5617 N N . LEU B 1 306 ? -38.531 -7.742 12.938 1 91.25 306 LEU B N 1
ATOM 5618 C CA . LEU B 1 306 ? -38.969 -7.301 11.617 1 91.25 306 LEU B CA 1
ATOM 5619 C C . LEU B 1 306 ? -38.688 -5.816 11.422 1 91.25 306 LEU B C 1
ATOM 5621 O O . LEU B 1 306 ? -38.719 -5.324 10.289 1 91.25 306 LEU B O 1
ATOM 5625 N N . GLU B 1 307 ? -38.375 -5.062 12.555 1 89.69 307 GLU B N 1
ATOM 5626 C CA . GLU B 1 307 ? -38.156 -3.621 12.5 1 89.69 307 GLU B CA 1
ATOM 5627 C C . GLU B 1 307 ? -36.844 -3.299 11.781 1 89.69 307 GLU B C 1
ATOM 5629 O O . GLU B 1 307 ? -36.625 -2.174 11.32 1 89.69 307 GLU B O 1
ATOM 5634 N N . VAL B 1 308 ? -36 -4.262 11.672 1 91.5 308 VAL B N 1
ATOM 5635 C CA . VAL B 1 308 ? -34.688 -3.988 11.094 1 91.5 308 VAL B CA 1
ATOM 5636 C C . VAL B 1 308 ? -34.688 -4.402 9.625 1 91.5 308 VAL B C 1
ATOM 5638 O O . VAL B 1 308 ? -33.656 -4.238 8.945 1 91.5 308 VAL B O 1
ATOM 5641 N N . TYR B 1 309 ? -35.844 -4.848 9.125 1 94.06 309 TYR B N 1
ATOM 5642 C CA . TYR B 1 309 ? -35.906 -5.336 7.746 1 94.06 309 TYR B CA 1
ATOM 5643 C C . TYR B 1 309 ? -36.844 -4.465 6.906 1 94.06 309 TYR B C 1
ATOM 5645 O O . TYR B 1 309 ? -37.625 -3.682 7.445 1 94.06 309 TYR B O 1
ATOM 5653 N N . GLU B 1 310 ? -36.594 -4.484 5.629 1 95.06 310 GLU B N 1
ATOM 5654 C CA . GLU B 1 310 ? -37.594 -3.986 4.676 1 95.06 310 GLU B CA 1
ATOM 5655 C C . GLU B 1 310 ? -38.625 -5.055 4.348 1 95.06 310 GLU B C 1
ATOM 5657 O O . GLU B 1 310 ? -38.312 -6.043 3.676 1 95.06 310 GLU B O 1
ATOM 5662 N N . CYS B 1 311 ? -39.844 -4.82 4.758 1 95.06 311 CYS B N 1
ATOM 5663 C CA . CYS B 1 311 ? -40.875 -5.859 4.711 1 95.06 311 CYS B CA 1
ATOM 5664 C C . CYS B 1 311 ? -41.781 -5.652 3.521 1 95.06 311 CYS B C 1
ATOM 5666 O O . CYS B 1 311 ? -42.438 -4.613 3.41 1 95.06 311 CYS B O 1
ATOM 5668 N N . PHE B 1 312 ? -41.844 -6.645 2.682 1 95.56 312 PHE B N 1
ATOM 5669 C CA . PHE B 1 312 ? -42.781 -6.684 1.584 1 95.56 312 PHE B CA 1
ATOM 5670 C C . PHE B 1 312 ? -44.031 -7.477 1.978 1 95.56 312 PHE B C 1
ATOM 5672 O O . PHE B 1 312 ? -43.938 -8.664 2.301 1 95.56 312 PHE B O 1
ATOM 5679 N N . ASN B 1 313 ? -45.125 -6.828 1.896 1 94.38 313 ASN B N 1
ATOM 5680 C CA . ASN B 1 313 ? -46.375 -7.449 2.359 1 94.38 313 ASN B CA 1
ATOM 5681 C C . ASN B 1 313 ? -47.156 -8.078 1.208 1 94.38 313 ASN B C 1
ATOM 5683 O O . ASN B 1 313 ? -47.688 -7.371 0.36 1 94.38 313 ASN B O 1
ATOM 5687 N N . LEU B 1 314 ? -47.25 -9.32 1.238 1 93.94 314 LEU B N 1
ATOM 5688 C CA . LEU B 1 314 ? -47.906 -10.07 0.184 1 93.94 314 LEU B CA 1
ATOM 5689 C C . LEU B 1 314 ? -49.406 -9.789 0.187 1 93.94 314 LEU B C 1
ATOM 5691 O O . LEU B 1 314 ? -50.062 -9.805 -0.866 1 93.94 314 LEU B O 1
ATOM 5695 N N . ALA B 1 315 ? -49.938 -9.539 1.364 1 91.12 315 ALA B N 1
ATOM 5696 C CA . ALA B 1 315 ? -51.375 -9.305 1.501 1 91.12 315 ALA B CA 1
ATOM 5697 C C . ALA B 1 315 ? -51.781 -8 0.812 1 91.12 315 ALA B C 1
ATOM 5699 O O . ALA B 1 315 ? -52.938 -7.836 0.417 1 91.12 315 ALA B O 1
ATOM 5700 N N . ASP B 1 316 ? -50.906 -7.098 0.701 1 89.12 316 ASP B N 1
ATOM 5701 C CA . ASP B 1 316 ? -51.188 -5.797 0.096 1 89.12 316 ASP B CA 1
ATOM 5702 C C . ASP B 1 316 ? -50.5 -5.668 -1.259 1 89.12 316 ASP B C 1
ATOM 5704 O O . ASP B 1 316 ? -49.969 -4.609 -1.594 1 89.12 316 ASP B O 1
ATOM 5708 N N . GLY B 1 317 ? -50.281 -6.734 -1.947 1 87.06 317 GLY B N 1
ATOM 5709 C CA . GLY B 1 317 ? -49.719 -6.723 -3.297 1 87.06 317 GLY B CA 1
ATOM 5710 C C . GLY B 1 317 ? -48.219 -6.52 -3.336 1 87.06 317 GLY B C 1
ATOM 5711 O O . GLY B 1 317 ? -47.688 -6.043 -4.336 1 87.06 317 GLY B O 1
ATOM 5712 N N . GLY B 1 318 ? -47.625 -6.738 -2.254 1 90.12 318 GLY B N 1
ATOM 5713 C CA . GLY B 1 318 ? -46.156 -6.641 -2.223 1 90.12 318 GLY B CA 1
ATOM 5714 C C . GLY B 1 318 ? -45.656 -5.258 -1.848 1 90.12 318 GLY B C 1
ATOM 5715 O O . GLY B 1 318 ? -44.469 -4.949 -2.021 1 90.12 318 GLY B O 1
ATOM 5716 N N . ARG B 1 319 ? -46.531 -4.395 -1.317 1 92.81 319 ARG B N 1
ATOM 5717 C CA . ARG B 1 319 ? -46.125 -3.061 -0.885 1 92.81 319 ARG B CA 1
ATOM 5718 C C . ARG B 1 319 ? -45.25 -3.131 0.367 1 92.81 319 ARG B C 1
ATOM 5720 O O . ARG B 1 319 ? -45.406 -4.043 1.182 1 92.81 319 ARG B O 1
ATOM 5727 N N . VAL B 1 320 ? -44.438 -2.174 0.473 1 93.75 320 VAL B N 1
ATOM 5728 C CA . VAL B 1 320 ? -43.5 -2.141 1.6 1 93.75 320 VAL B CA 1
ATOM 5729 C C . VAL B 1 320 ? -44.25 -1.646 2.85 1 93.75 320 VAL B C 1
ATOM 5731 O O . VAL B 1 320 ? -44.969 -0.648 2.803 1 93.75 320 VAL B O 1
ATOM 5734 N N . THR B 1 321 ? -44.062 -2.422 3.879 1 90.69 321 THR B N 1
ATOM 5735 C CA . THR B 1 321 ? -44.594 -2.051 5.188 1 90.69 321 THR B CA 1
ATOM 5736 C C . THR B 1 321 ? -43.469 -1.61 6.121 1 90.69 321 THR B C 1
ATOM 5738 O O . THR B 1 321 ? -42.531 -2.354 6.336 1 90.69 321 THR B O 1
ATOM 5741 N N . ASP B 1 322 ? -43.594 -0.452 6.562 1 87.62 322 ASP B N 1
ATOM 5742 C CA . ASP B 1 322 ? -42.562 0.064 7.465 1 87.62 322 ASP B CA 1
ATOM 5743 C C . ASP B 1 322 ? -42.844 -0.329 8.914 1 87.62 322 ASP B C 1
ATOM 5745 O O . ASP B 1 322 ? -43.844 0.118 9.492 1 87.62 322 ASP B O 1
ATOM 5749 N N . LEU B 1 323 ? -42.031 -1.075 9.422 1 88.56 323 LEU B N 1
ATOM 5750 C CA . LEU B 1 323 ? -42.219 -1.515 10.805 1 88.56 323 LEU B CA 1
ATOM 5751 C C . LEU B 1 323 ? -41.094 -0.955 11.695 1 88.56 323 LEU B C 1
ATOM 5753 O O . LEU B 1 323 ? -40.906 -1.43 12.812 1 88.56 323 LEU B O 1
ATOM 5757 N N . SER B 1 324 ? -40.5 0.038 11.047 1 85.06 324 SER B N 1
ATOM 5758 C CA . SER B 1 324 ? -39.438 0.658 11.812 1 85.06 324 SER B CA 1
ATOM 5759 C C . SER B 1 324 ? -39.969 1.289 13.102 1 85.06 324 SER B C 1
ATOM 5761 O O . SER B 1 324 ? -41.031 1.919 13.094 1 85.06 324 SER B O 1
ATOM 5763 N N . GLY B 1 325 ? -39.375 1.049 14.156 1 80.88 325 GLY B N 1
ATOM 5764 C CA . GLY B 1 325 ? -39.75 1.676 15.414 1 80.88 325 GLY B CA 1
ATOM 5765 C C . GLY B 1 325 ? -40.812 0.927 16.172 1 80.88 325 GLY B C 1
ATOM 5766 O O . GLY B 1 325 ? -41.281 1.372 17.219 1 80.88 325 GLY B O 1
ATOM 5767 N N . THR B 1 326 ? -41.312 -0.097 15.57 1 84.88 326 THR B N 1
ATOM 5768 C CA . THR B 1 326 ? -42.344 -0.865 16.266 1 84.88 326 THR B CA 1
ATOM 5769 C C . THR B 1 326 ? -41.719 -1.975 17.094 1 84.88 326 THR B C 1
ATOM 5771 O O . THR B 1 326 ? -40.688 -2.549 16.719 1 84.88 326 THR B O 1
ATOM 5774 N N . SER B 1 327 ? -42.312 -2.08 18.25 1 82.69 327 SER B N 1
ATOM 5775 C CA . SER B 1 327 ? -41.875 -3.184 19.109 1 82.69 327 SER B CA 1
ATOM 5776 C C . SER B 1 327 ? -42.562 -4.484 18.719 1 82.69 327 SER B C 1
ATOM 5778 O O . SER B 1 327 ? -43.625 -4.469 18.094 1 82.69 327 SER B O 1
ATOM 5780 N N . PRO B 1 328 ? -41.938 -5.566 19.047 1 80.69 328 PRO B N 1
ATOM 5781 C CA . PRO B 1 328 ? -42.531 -6.863 18.734 1 80.69 328 PRO B CA 1
ATOM 5782 C C . PRO B 1 328 ? -43.938 -7.023 19.328 1 80.69 328 PRO B C 1
ATOM 5784 O O . PRO B 1 328 ? -44.75 -7.758 18.781 1 80.69 328 PRO B O 1
ATOM 5787 N N . GLU B 1 329 ? -44.188 -6.324 20.359 1 81.38 329 GLU B N 1
ATOM 5788 C CA . GLU B 1 329 ? -45.469 -6.457 21.047 1 81.38 329 GLU B CA 1
ATOM 5789 C C . GLU B 1 329 ? -46.469 -5.418 20.547 1 81.38 329 GLU B C 1
ATOM 5791 O O . GLU B 1 329 ? -47.625 -5.418 20.953 1 81.38 329 GLU B O 1
ATOM 5796 N N . SER B 1 330 ? -46.094 -4.715 19.578 1 83.81 330 SER B N 1
ATOM 5797 C CA . SER B 1 330 ? -46.969 -3.658 19.078 1 83.81 330 SER B CA 1
ATOM 5798 C C . SER B 1 330 ? -48.188 -4.238 18.359 1 83.81 330 SER B C 1
ATOM 5800 O O . SER B 1 330 ? -48.094 -5.289 17.703 1 83.81 330 SER B O 1
ATOM 5802 N N . PRO B 1 331 ? -49.281 -3.654 18.469 1 81.88 331 PRO B N 1
ATOM 5803 C CA . PRO B 1 331 ? -50.5 -4.113 17.781 1 81.88 331 PRO B CA 1
ATOM 5804 C C . PRO B 1 331 ? -50.344 -4.121 16.25 1 81.88 331 PRO B C 1
ATOM 5806 O O . PRO B 1 331 ? -51 -4.918 15.57 1 81.88 331 PRO B O 1
ATOM 5809 N N . SER B 1 332 ? -49.469 -3.312 15.812 1 80.56 332 SER B N 1
ATOM 5810 C CA . SER B 1 332 ? -49.25 -3.234 14.367 1 80.56 332 SER B CA 1
ATOM 5811 C C . SER B 1 332 ? -48.594 -4.504 13.836 1 80.56 332 SER B C 1
ATOM 5813 O O . SER B 1 332 ? -48.656 -4.785 12.633 1 80.56 332 SER B O 1
ATOM 5815 N N . ARG B 1 333 ? -48.062 -5.262 14.75 1 85.31 333 ARG B N 1
ATOM 5816 C CA . ARG B 1 333 ? -47.344 -6.469 14.344 1 85.31 333 ARG B CA 1
ATOM 5817 C C . ARG B 1 333 ? -48.156 -7.719 14.617 1 85.31 333 ARG B C 1
ATOM 5819 O O . ARG B 1 333 ? -47.75 -8.828 14.266 1 85.31 333 ARG B O 1
ATOM 5826 N N . ARG B 1 334 ? -49.25 -7.645 15.289 1 81.25 334 ARG B N 1
ATOM 5827 C CA . ARG B 1 334 ? -50.031 -8.781 15.766 1 81.25 334 ARG B CA 1
ATOM 5828 C C . ARG B 1 334 ? -50.438 -9.688 14.609 1 81.25 334 ARG B C 1
ATOM 5830 O O . ARG B 1 334 ? -50.406 -10.914 14.727 1 81.25 334 ARG B O 1
ATOM 5837 N N . ASN B 1 335 ? -50.75 -9.102 13.414 1 84.44 335 ASN B N 1
ATOM 5838 C CA . ASN B 1 335 ? -51.219 -9.938 12.32 1 84.44 335 ASN B CA 1
ATOM 5839 C C . ASN B 1 335 ? -50.188 -10.055 11.203 1 84.44 335 ASN B C 1
ATOM 5841 O O . ASN B 1 335 ? -50.562 -10.266 10.047 1 84.44 335 ASN B O 1
ATOM 5845 N N . ILE B 1 336 ? -48.969 -9.906 11.672 1 90.75 336 ILE B N 1
ATOM 5846 C CA . ILE B 1 336 ? -47.938 -9.992 10.648 1 90.75 336 ILE B CA 1
ATOM 5847 C C . ILE B 1 336 ? -47.188 -11.312 10.773 1 90.75 336 ILE B C 1
ATOM 5849 O O . ILE B 1 336 ? -46.719 -11.672 11.867 1 90.75 336 ILE B O 1
ATOM 5853 N N . ARG B 1 337 ? -47.062 -12.062 9.734 1 91 337 ARG B N 1
ATOM 5854 C CA . ARG B 1 337 ? -46.344 -13.32 9.695 1 91 337 ARG B CA 1
ATOM 5855 C C . ARG B 1 337 ? -45.125 -13.227 8.758 1 91 337 ARG B C 1
ATOM 5857 O O . ARG B 1 337 ? -45.25 -12.758 7.625 1 91 337 ARG B O 1
ATOM 5864 N N . TYR B 1 338 ? -44.094 -13.586 9.297 1 93.38 338 TYR B N 1
ATOM 5865 C CA . TYR B 1 338 ? -42.875 -13.695 8.492 1 93.38 338 TYR B CA 1
ATOM 5866 C C . TYR B 1 338 ? -42.938 -14.898 7.566 1 93.38 338 TYR B C 1
ATOM 5868 O O . TYR B 1 338 ? -43.281 -16.016 8 1 93.38 338 TYR B O 1
ATOM 5876 N N . LEU B 1 339 ? -42.688 -14.727 6.273 1 94.75 339 LEU B N 1
ATOM 5877 C CA . LEU B 1 339 ? -42.688 -15.836 5.328 1 94.75 339 LEU B CA 1
ATOM 5878 C C . LEU B 1 339 ? -41.281 -16.297 5.02 1 94.75 339 LEU B C 1
ATOM 5880 O O . LEU B 1 339 ? -40.812 -17.328 5.523 1 94.75 339 LEU B O 1
ATOM 5884 N N . PHE B 1 340 ? -40.469 -15.508 4.266 1 96.06 340 PHE B N 1
ATOM 5885 C CA . PHE B 1 340 ? -39.094 -15.867 4 1 96.06 340 PHE B CA 1
ATOM 5886 C C . PHE B 1 340 ? -38.281 -14.656 3.541 1 96.06 340 PHE B C 1
ATOM 5888 O O . PHE B 1 340 ? -38.844 -13.57 3.359 1 96.06 340 PHE B O 1
ATOM 5895 N N . ASP B 1 341 ? -36.938 -14.844 3.348 1 96.25 341 ASP B N 1
ATOM 5896 C CA . ASP B 1 341 ? -36 -13.789 2.943 1 96.25 341 ASP B CA 1
ATOM 5897 C C . ASP B 1 341 ? -36 -13.625 1.426 1 96.25 341 ASP B C 1
ATOM 5899 O O . ASP B 1 341 ? -36.031 -14.609 0.69 1 96.25 341 ASP B O 1
ATOM 5903 N N . ILE B 1 342 ? -35.938 -12.383 1.011 1 96.88 342 ILE B N 1
ATOM 5904 C CA . ILE B 1 342 ? -35.906 -12.102 -0.42 1 96.88 342 ILE B CA 1
ATOM 5905 C C . ILE B 1 342 ? -34.469 -11.75 -0.847 1 96.88 342 ILE B C 1
ATOM 5907 O O . ILE B 1 342 ? -33.969 -12.273 -1.843 1 96.88 342 ILE B O 1
ATOM 5911 N N . ALA B 1 343 ? -33.844 -10.852 -0.107 1 98 343 ALA B N 1
ATOM 5912 C CA . ALA B 1 343 ? -32.5 -10.375 -0.438 1 98 343 ALA B CA 1
ATOM 5913 C C . ALA B 1 343 ? -31.703 -10.023 0.824 1 98 343 ALA B C 1
ATOM 5915 O O . ALA B 1 343 ? -32.281 -9.602 1.825 1 98 343 ALA B O 1
ATOM 5916 N N . PRO B 1 344 ? -30.406 -10.211 0.768 1 97.94 344 PRO B N 1
ATOM 5917 C CA . PRO B 1 344 ? -29.578 -9.82 1.912 1 97.94 344 PRO B CA 1
ATOM 5918 C C . PRO B 1 344 ? -29.469 -8.305 2.07 1 97.94 344 PRO B C 1
ATOM 5920 O O . PRO B 1 344 ? -29.781 -7.562 1.139 1 97.94 344 PRO B O 1
ATOM 5923 N N . GLY B 1 345 ? -29.125 -7.945 3.299 1 97.94 345 GLY B N 1
ATOM 5924 C CA . GLY B 1 345 ? -28.828 -6.543 3.551 1 97.94 345 GLY B CA 1
ATOM 5925 C C . GLY B 1 345 ? -27.391 -6.168 3.256 1 97.94 345 GLY B C 1
ATOM 5926 O O . GLY B 1 345 ? -26.516 -7.035 3.197 1 97.94 345 GLY B O 1
ATOM 5927 N N . LEU B 1 346 ? -27.219 -4.879 2.984 1 98.5 346 LEU B N 1
ATOM 5928 C CA . LEU B 1 346 ? -25.875 -4.352 2.77 1 98.5 346 LEU B CA 1
ATOM 5929 C C . LEU B 1 346 ? -25.344 -3.682 4.031 1 98.5 346 LEU B C 1
ATOM 5931 O O . LEU B 1 346 ? -26 -2.801 4.594 1 98.5 346 LEU B O 1
ATOM 5935 N N . PHE B 1 347 ? -24.203 -4.129 4.438 1 97.94 347 PHE B N 1
ATOM 5936 C CA . PHE B 1 347 ? -23.562 -3.598 5.637 1 97.94 347 PHE B CA 1
ATOM 5937 C C . PHE B 1 347 ? -22.156 -3.094 5.32 1 97.94 347 PHE B C 1
ATOM 5939 O O . PHE B 1 347 ? -21.516 -3.574 4.387 1 97.94 347 PHE B O 1
ATOM 5946 N N . VAL B 1 348 ? -21.719 -2.148 6.109 1 97.25 348 VAL B N 1
ATOM 5947 C CA . VAL B 1 348 ? -20.391 -1.609 5.883 1 97.25 348 VAL B CA 1
ATOM 5948 C C . VAL B 1 348 ? -19.625 -1.557 7.199 1 97.25 348 VAL B C 1
ATOM 5950 O O . VAL B 1 348 ? -20.188 -1.239 8.25 1 97.25 348 VAL B O 1
ATOM 5953 N N . GLU B 1 349 ? -18.453 -2.035 7.148 1 96.62 349 GLU B N 1
ATOM 5954 C CA . GLU B 1 349 ? -17.453 -1.8 8.188 1 96.62 349 GLU B CA 1
ATOM 5955 C C . GLU B 1 349 ? -16.453 -0.739 7.746 1 96.62 349 GLU B C 1
ATOM 5957 O O . GLU B 1 349 ? -15.523 -1.027 6.977 1 96.62 349 GLU B O 1
ATOM 5962 N N . ARG B 1 350 ? -16.609 0.402 8.281 1 93.5 350 ARG B N 1
ATOM 5963 C CA . ARG B 1 350 ? -15.719 1.5 7.914 1 93.5 350 ARG B CA 1
ATOM 5964 C C . ARG B 1 350 ? -14.352 1.337 8.562 1 93.5 350 ARG B C 1
ATOM 5966 O O . ARG B 1 350 ? -14.25 0.871 9.703 1 93.5 350 ARG B O 1
ATOM 5973 N N . VAL B 1 351 ? -13.375 1.644 7.785 1 89.5 351 VAL B N 1
ATOM 5974 C CA . VAL B 1 351 ? -12.016 1.641 8.312 1 89.5 351 VAL B CA 1
ATOM 5975 C C . VAL B 1 351 ? -11.5 3.074 8.422 1 89.5 351 VAL B C 1
ATOM 5977 O O . VAL B 1 351 ? 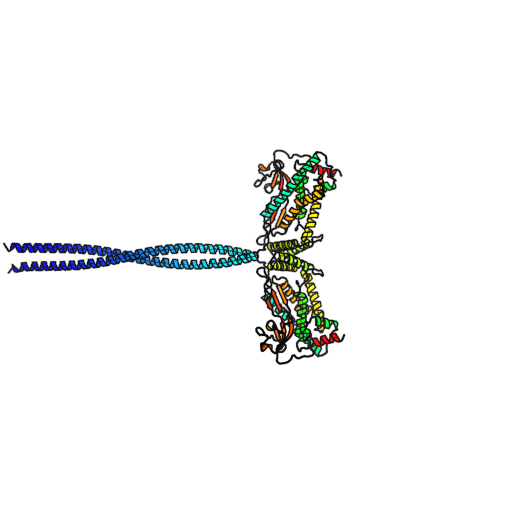-11.203 3.717 7.41 1 89.5 351 VAL B O 1
ATOM 5980 N N . GLU B 1 352 ? -11.477 3.521 9.594 1 80.5 352 GLU B N 1
ATOM 5981 C CA . GLU B 1 352 ? -11.078 4.898 9.875 1 80.5 352 GLU B CA 1
ATOM 5982 C C . GLU B 1 352 ? -10.195 4.977 11.109 1 80.5 352 GLU B C 1
ATOM 5984 O O . GLU B 1 352 ? -10.43 4.27 12.094 1 80.5 352 GLU B O 1
ATOM 5989 N N . GLY B 1 353 ? -9.242 5.785 11.047 1 76 353 GLY B N 1
ATOM 5990 C CA . GLY B 1 353 ? -8.359 5.98 12.188 1 76 353 GLY B CA 1
ATOM 5991 C C . GLY B 1 353 ? -7.531 4.758 12.516 1 76 353 GLY B C 1
ATOM 5992 O O . GLY B 1 353 ? -7.273 4.469 13.688 1 76 353 GLY B O 1
ATOM 5993 N N . GLY B 1 354 ? -7.332 3.977 11.641 1 80.56 354 GLY B N 1
ATOM 5994 C CA . GLY B 1 354 ? -6.48 2.814 11.828 1 80.56 354 GLY B CA 1
ATOM 5995 C C . GLY B 1 354 ? -7.227 1.603 12.344 1 80.56 354 GLY B C 1
ATOM 5996 O O . GLY B 1 354 ? -6.633 0.545 12.562 1 80.56 354 GLY B O 1
ATOM 5997 N N . ARG B 1 355 ? -8.578 1.832 12.609 1 88.12 355 ARG B N 1
ATOM 5998 C CA . ARG B 1 355 ? -9.336 0.712 13.148 1 88.12 355 ARG B CA 1
ATOM 5999 C C . ARG B 1 355 ? -10.594 0.453 12.32 1 88.12 355 ARG B C 1
ATOM 6001 O O . ARG B 1 355 ? -11.047 1.326 11.578 1 88.12 355 ARG B O 1
ATOM 6008 N N . LYS B 1 356 ? -11.102 -0.739 12.492 1 91.12 356 LYS B N 1
ATOM 6009 C CA . LYS B 1 356 ? -12.391 -1.092 11.906 1 91.12 356 LYS B CA 1
ATOM 6010 C C . LYS B 1 356 ? -13.539 -0.672 12.82 1 91.12 356 LYS B C 1
ATOM 6012 O O . LYS B 1 356 ? -13.531 -0.979 14.016 1 91.12 356 LYS B O 1
ATOM 6017 N N . LEU B 1 357 ? -14.438 0.007 12.312 1 92.31 357 LEU B N 1
ATOM 6018 C CA . LEU B 1 357 ? -15.609 0.435 13.062 1 92.31 357 LEU B CA 1
ATOM 6019 C C . LEU B 1 357 ? -16.688 -0.652 13.07 1 92.31 357 LEU B C 1
ATOM 6021 O O . LEU B 1 357 ? -16.609 -1.605 12.289 1 92.31 357 LEU B O 1
ATOM 6025 N N . PRO B 1 358 ? -17.578 -0.549 13.953 1 93.62 358 PRO B N 1
ATOM 6026 C CA . PRO B 1 358 ? -18.641 -1.556 14.008 1 93.62 358 PRO B CA 1
ATOM 6027 C C . PRO B 1 358 ? -19.469 -1.611 12.734 1 93.62 358 PRO B C 1
ATOM 6029 O O . PRO B 1 358 ? -19.625 -0.601 12.039 1 93.62 358 PRO B O 1
ATOM 6032 N N . LEU B 1 359 ? -20.047 -2.701 12.594 1 95.44 359 LEU B N 1
ATOM 6033 C CA . LEU B 1 359 ? -20.859 -2.963 11.406 1 95.44 359 LEU B CA 1
ATOM 6034 C C . LEU B 1 359 ? -22.094 -2.068 11.383 1 95.44 359 LEU B C 1
ATOM 6036 O O . LEU B 1 359 ? -22.812 -1.972 12.383 1 95.44 359 LEU B O 1
ATOM 6040 N N . LYS B 1 360 ? -22.281 -1.374 10.305 1 95.38 360 LYS B N 1
ATOM 6041 C CA . LYS B 1 360 ? -23.422 -0.482 10.109 1 95.38 360 LYS B CA 1
ATOM 6042 C C . LYS B 1 360 ? -24.266 -0.935 8.93 1 95.38 360 LYS B C 1
ATOM 6044 O O . LYS B 1 360 ? -23.734 -1.263 7.863 1 95.38 360 LYS B O 1
ATOM 6049 N N . ALA B 1 361 ? -25.547 -0.893 9.102 1 95.12 361 ALA B N 1
ATOM 6050 C CA . ALA B 1 361 ? -26.453 -1.254 8.023 1 95.12 361 ALA B CA 1
ATOM 6051 C C . ALA B 1 361 ? -26.672 -0.081 7.074 1 95.12 361 ALA B C 1
ATOM 6053 O O . ALA B 1 361 ? -27.031 1.018 7.504 1 95.12 361 ALA B O 1
ATOM 6054 N N . ILE B 1 362 ? -26.453 -0.354 5.84 1 95.81 362 ILE B N 1
ATOM 6055 C CA . ILE B 1 362 ? -26.656 0.66 4.812 1 95.81 362 ILE B CA 1
ATOM 6056 C C . ILE B 1 362 ? -27.953 0.387 4.07 1 95.81 362 ILE B C 1
ATOM 6058 O O . ILE B 1 362 ? -28.672 1.32 3.703 1 95.81 362 ILE B O 1
ATOM 6062 N N . CYS B 1 363 ? -28.234 -0.851 3.795 1 96.88 363 CYS B N 1
ATOM 6063 C CA . CYS B 1 363 ? -29.484 -1.331 3.227 1 96.88 363 CYS B CA 1
ATOM 6064 C C . CYS B 1 363 ? -30.047 -2.498 4.035 1 96.88 363 CYS B C 1
ATOM 6066 O O . CYS B 1 363 ? -29.328 -3.479 4.281 1 96.88 363 CYS B O 1
ATOM 6068 N N . ARG B 1 364 ? -31.25 -2.318 4.402 1 95.44 364 ARG B N 1
ATOM 6069 C CA . ARG B 1 364 ? -31.875 -3.381 5.18 1 95.44 364 ARG B CA 1
ATOM 6070 C C . ARG B 1 364 ? -32.156 -4.598 4.309 1 95.44 364 ARG B C 1
ATOM 6072 O O . ARG B 1 364 ? -32.5 -4.461 3.129 1 95.44 364 ARG B O 1
ATOM 6079 N N . PRO B 1 365 ? -32 -5.723 4.953 1 96.5 365 PRO B N 1
ATOM 6080 C CA . PRO B 1 365 ? -32.438 -6.906 4.195 1 96.5 365 PRO B CA 1
ATOM 6081 C C . PRO B 1 365 ? -33.906 -6.891 3.832 1 96.5 365 PRO B C 1
ATOM 6083 O O . PRO B 1 365 ? -34.719 -6.266 4.531 1 96.5 365 PRO B O 1
ATOM 6086 N N . LYS B 1 366 ? -34.281 -7.535 2.764 1 96.38 366 LYS B N 1
ATOM 6087 C CA . LYS B 1 366 ? -35.656 -7.613 2.299 1 96.38 366 LYS B CA 1
ATOM 6088 C C . LYS B 1 366 ? -36.281 -8.938 2.699 1 96.38 366 LYS B C 1
ATOM 6090 O O . LYS B 1 366 ? -35.719 -10.008 2.479 1 96.38 366 LYS B O 1
ATOM 6095 N N . VAL B 1 367 ? -37.469 -8.812 3.275 1 96.12 367 VAL B N 1
ATOM 6096 C CA . VAL B 1 367 ? -38.188 -10.023 3.688 1 96.12 367 VAL B CA 1
ATOM 6097 C C . VAL B 1 367 ? -39.625 -9.953 3.205 1 96.12 367 VAL B C 1
ATOM 6099 O O . VAL B 1 367 ? -40.188 -8.867 2.98 1 96.12 367 VAL B O 1
ATOM 6102 N N . LEU B 1 368 ? -40.188 -11.094 3.01 1 96.25 368 LEU B N 1
ATOM 6103 C CA . LEU B 1 368 ? -41.594 -11.211 2.639 1 96.25 368 LEU B CA 1
ATOM 6104 C C . LEU B 1 368 ? -42.438 -11.523 3.857 1 96.25 368 LEU B C 1
ATOM 6106 O O . LEU B 1 368 ? -42.125 -12.422 4.641 1 96.25 368 LEU B O 1
ATOM 6110 N N . ILE B 1 369 ? -43.438 -10.758 4.016 1 94.69 369 ILE B N 1
ATOM 6111 C CA . ILE B 1 369 ? -44.344 -10.961 5.141 1 94.69 369 ILE B CA 1
ATOM 6112 C C . ILE B 1 369 ? -45.781 -11.016 4.637 1 94.69 369 ILE B C 1
ATOM 6114 O O . ILE B 1 369 ? -46.062 -10.672 3.482 1 94.69 369 ILE B O 1
ATOM 6118 N N . HIS B 1 370 ? -46.625 -11.547 5.445 1 94.12 370 HIS B N 1
ATOM 6119 C CA . HIS B 1 370 ? -48.062 -11.523 5.227 1 94.12 370 HIS B CA 1
ATOM 6120 C C . HIS B 1 370 ? -48.781 -10.859 6.391 1 94.12 370 HIS B C 1
ATOM 6122 O O . HIS B 1 370 ? -48.875 -11.438 7.48 1 94.12 370 HIS B O 1
ATOM 6128 N N . GLY B 1 371 ? -49.125 -9.602 6.152 1 86.81 371 GLY B N 1
ATOM 6129 C CA . GLY B 1 371 ? -49.812 -8.859 7.195 1 86.81 371 GLY B CA 1
ATOM 6130 C C . GLY B 1 371 ? -51.281 -8.57 6.863 1 86.81 371 GLY B C 1
ATOM 6131 O O . GLY B 1 371 ? -51.562 -7.887 5.883 1 86.81 371 GLY B O 1
ATOM 6132 N N . GLY B 1 372 ? -52.156 -9.133 7.582 1 77.25 372 GLY B N 1
ATOM 6133 C CA . GLY B 1 372 ? -53.562 -8.922 7.395 1 77.25 372 GLY B CA 1
ATOM 6134 C C . GLY B 1 372 ? -54.438 -9.859 8.219 1 77.25 372 GLY B C 1
ATOM 6135 O O . GLY B 1 372 ? -53.906 -10.742 8.906 1 77.25 372 GLY B O 1
ATOM 6136 N N . GLU B 1 373 ? -55.688 -9.531 8.227 1 78.31 373 GLU B N 1
ATOM 6137 C CA . GLU B 1 373 ? -56.656 -10.312 8.992 1 78.31 373 GLU B CA 1
ATOM 6138 C C . GLU B 1 373 ? -56.906 -11.68 8.352 1 78.31 373 GLU B C 1
ATOM 6140 O O . GLU B 1 373 ? -57.25 -12.641 9.039 1 78.31 373 GLU B O 1
ATOM 6145 N N . ASN B 1 374 ? -56.531 -11.656 7.105 1 79.31 374 ASN B N 1
ATOM 6146 C CA . ASN B 1 374 ? -56.781 -12.906 6.391 1 79.31 374 ASN B CA 1
ATOM 6147 C C . ASN B 1 374 ? -55.594 -13.867 6.516 1 79.31 374 ASN B C 1
ATOM 6149 O O . ASN B 1 374 ? -54.469 -13.438 6.684 1 79.31 374 ASN B O 1
ATOM 6153 N N . GLN B 1 375 ? -55.906 -15.109 6.535 1 84.94 375 GLN B N 1
ATOM 6154 C CA . GLN B 1 375 ? -54.875 -16.156 6.566 1 84.94 375 GLN B CA 1
ATOM 6155 C C . GLN B 1 375 ? -54.188 -16.266 5.223 1 84.94 375 GLN B C 1
ATOM 6157 O O . GLN B 1 375 ? -54.688 -15.82 4.195 1 84.94 375 GLN B O 1
ATOM 6162 N N . VAL B 1 376 ? -53 -16.656 5.301 1 89.69 376 VAL B N 1
ATOM 6163 C CA . VAL B 1 376 ? -52.188 -16.875 4.105 1 89.69 376 VAL B CA 1
ATOM 6164 C C . VAL B 1 376 ? -52.875 -17.891 3.195 1 89.69 376 VAL B C 1
ATOM 6166 O O . VAL B 1 376 ? -53.312 -18.953 3.65 1 89.69 376 VAL B O 1
ATOM 6169 N N . THR B 1 377 ? -53.094 -17.469 1.991 1 91.06 377 THR B N 1
ATOM 6170 C CA . THR B 1 377 ? -53.75 -18.344 1.026 1 91.06 377 THR B CA 1
ATOM 6171 C C . THR B 1 377 ? -52.75 -19.266 0.349 1 91.06 377 THR B C 1
ATOM 6173 O O . THR B 1 377 ? -51.688 -18.812 -0.106 1 91.06 377 THR B O 1
ATOM 6176 N N . HIS B 1 378 ? -53.094 -20.531 0.402 1 93.69 378 HIS B N 1
ATOM 6177 C CA . HIS B 1 378 ? -52.25 -21.516 -0.26 1 93.69 378 HIS B CA 1
ATOM 6178 C C . HIS B 1 378 ? -52.906 -22.016 -1.547 1 93.69 378 HIS B C 1
ATOM 6180 O O . HIS B 1 378 ? -54.094 -22.297 -1.576 1 93.69 378 HIS B O 1
ATOM 6186 N N . ARG B 1 379 ? -52.156 -21.953 -2.615 1 91.62 379 ARG B N 1
ATOM 6187 C CA . ARG B 1 379 ? -52.594 -22.422 -3.922 1 91.62 379 ARG B CA 1
ATOM 6188 C C . ARG B 1 379 ? -51.469 -23.125 -4.668 1 91.62 379 ARG B C 1
ATOM 6190 O O . ARG B 1 379 ? -50.312 -23.125 -4.199 1 91.62 379 ARG B O 1
ATOM 6197 N N . ALA B 1 380 ? -51.906 -23.766 -5.754 1 90.44 380 ALA B N 1
ATOM 6198 C CA . ALA B 1 380 ? -50.875 -24.312 -6.637 1 90.44 380 ALA B CA 1
ATOM 6199 C C . ALA B 1 380 ? -50.062 -23.188 -7.273 1 90.44 380 ALA B C 1
ATOM 6201 O O . ALA B 1 380 ? -50.625 -22.266 -7.863 1 90.44 380 ALA B O 1
ATOM 6202 N N . THR B 1 381 ? -48.812 -23.219 -7.012 1 93.56 381 THR B N 1
ATOM 6203 C CA . THR B 1 381 ? -47.938 -22.188 -7.543 1 93.56 381 THR B CA 1
ATOM 6204 C C . THR B 1 381 ? -46.938 -22.812 -8.523 1 93.56 381 THR B C 1
ATOM 6206 O O . THR B 1 381 ? -46.906 -24.031 -8.711 1 93.56 381 THR B O 1
ATOM 6209 N N . LEU B 1 382 ? -46.219 -21.953 -9.195 1 93.38 382 LEU B N 1
ATOM 6210 C CA . LEU B 1 382 ? -45.156 -22.422 -10.07 1 93.38 382 LEU B CA 1
ATOM 6211 C C . LEU B 1 382 ? -44.156 -23.266 -9.297 1 93.38 382 LEU B C 1
ATOM 6213 O O . LEU B 1 382 ? -43.656 -24.297 -9.805 1 93.38 382 LEU B O 1
ATOM 6217 N N . LEU B 1 383 ? -43.875 -22.906 -8.07 1 94.75 383 LEU B N 1
ATOM 6218 C CA . LEU B 1 383 ? -42.875 -23.609 -7.258 1 94.75 383 LEU B CA 1
ATOM 6219 C C . LEU B 1 383 ? -43.406 -24.969 -6.809 1 94.75 383 LEU B C 1
ATOM 6221 O O . LEU B 1 383 ? -42.656 -25.938 -6.723 1 94.75 383 LEU B O 1
ATOM 6225 N N . THR B 1 384 ? -44.656 -24.969 -6.512 1 94.31 384 THR B N 1
ATOM 6226 C CA . THR B 1 384 ? -45.219 -26.281 -6.188 1 94.31 384 THR B CA 1
ATOM 6227 C C . THR B 1 384 ? -45.219 -27.188 -7.406 1 94.31 384 THR B C 1
ATOM 6229 O O . THR B 1 384 ? -45 -28.406 -7.281 1 94.31 384 THR B O 1
ATOM 6232 N N . TRP B 1 385 ? -45.562 -26.578 -8.5 1 93.38 385 TRP B N 1
ATOM 6233 C CA . TRP B 1 385 ? -45.469 -27.297 -9.766 1 93.38 385 TRP B CA 1
ATOM 6234 C C . TRP B 1 385 ? -44.062 -27.859 -9.984 1 93.38 385 TRP B C 1
ATOM 6236 O O . TRP B 1 385 ? -43.906 -29.031 -10.32 1 93.38 385 TRP B O 1
ATOM 6246 N N . LEU B 1 386 ? -43.031 -27.094 -9.75 1 93.75 386 LEU B N 1
ATOM 6247 C CA . LEU B 1 386 ? -41.656 -27.5 -9.883 1 93.75 386 LEU B CA 1
ATOM 6248 C C . LEU B 1 386 ? -41.312 -28.578 -8.867 1 93.75 386 LEU B C 1
ATOM 6250 O O . LEU B 1 386 ? -40.594 -29.547 -9.188 1 93.75 386 LEU B O 1
ATOM 6254 N N . TYR B 1 387 ? -41.75 -28.406 -7.676 1 94.12 387 TYR B N 1
ATOM 6255 C CA . TYR B 1 387 ? -41.5 -29.375 -6.613 1 94.12 387 TYR B CA 1
ATOM 6256 C C . TYR B 1 387 ? -42.094 -30.734 -6.957 1 94.12 387 TYR B C 1
ATOM 6258 O O . TYR B 1 387 ? -41.5 -31.766 -6.699 1 94.12 387 TYR B O 1
ATOM 6266 N N . SER B 1 388 ? -43.281 -30.703 -7.551 1 93 388 SER B N 1
ATOM 6267 C CA . SER B 1 388 ? -43.938 -31.953 -7.938 1 93 388 SER B CA 1
ATOM 6268 C C . SER B 1 388 ? -43.125 -32.688 -9.008 1 93 388 SER B C 1
ATOM 6270 O O . SER B 1 388 ? -43.188 -33.906 -9.094 1 93 388 SER B O 1
ATOM 6272 N N . ALA B 1 389 ? -42.438 -31.953 -9.766 1 92.12 389 ALA B N 1
ATOM 6273 C CA . ALA B 1 389 ? -41.625 -32.531 -10.812 1 92.12 389 ALA B CA 1
ATOM 6274 C C . ALA B 1 389 ? -40.438 -33.312 -10.211 1 92.12 389 ALA B C 1
ATOM 6276 O O . ALA B 1 389 ? -39.906 -34.219 -10.844 1 92.12 389 ALA B O 1
ATOM 6277 N N . THR B 1 390 ? -40 -32.969 -9 1 92.25 390 THR B N 1
ATOM 6278 C CA . THR B 1 390 ? -38.906 -33.656 -8.359 1 92.25 390 THR B CA 1
ATOM 6279 C C . THR B 1 390 ? -39.344 -35.031 -7.871 1 92.25 390 THR B C 1
ATOM 6281 O O . THR B 1 390 ? -38.5 -35.906 -7.684 1 92.25 390 THR B O 1
ATOM 6284 N N . ARG B 1 391 ? -40.594 -35.25 -7.629 1 86.12 391 ARG B N 1
ATOM 6285 C CA . ARG B 1 391 ? -41.125 -36.5 -7.09 1 86.12 391 ARG B CA 1
ATOM 6286 C C . ARG B 1 391 ? -41.438 -37.5 -8.211 1 86.12 391 ARG B C 1
ATOM 6288 O O . ARG B 1 391 ? -41.5 -38.688 -7.984 1 86.12 391 ARG B O 1
ATOM 6295 N N . ASP B 1 392 ? -41.906 -37.031 -9.375 1 76.94 392 ASP B N 1
ATOM 6296 C CA . ASP B 1 392 ? -42.281 -37.906 -10.477 1 76.94 392 ASP B CA 1
ATOM 6297 C C . ASP B 1 392 ? -41.094 -38.656 -11.055 1 76.94 392 ASP B C 1
ATOM 6299 O O . ASP B 1 392 ? -41.25 -39.625 -11.781 1 76.94 392 ASP B O 1
ATOM 6303 N N . GLY B 1 393 ? -39.875 -38.438 -10.656 1 55.28 393 GLY B N 1
ATOM 6304 C CA . GLY B 1 393 ? -38.75 -39.25 -11.148 1 55.28 393 GLY B CA 1
ATOM 6305 C C . GLY B 1 393 ? -38.312 -40.312 -10.164 1 55.28 393 GLY B C 1
ATOM 6306 O O . GLY B 1 393 ? -38.688 -40.25 -8.992 1 55.28 393 GLY B O 1
#

Secondary structure (DSSP, 8-state):
--HHHHHHHHHHHHHHHHHHHHHHHHHHHHHHHHHHHHHHHHHHHHHHHHHHHHHHHHHHHHHHHHHHHHHHHHHHHHHHHHHHHHHHHHHHHHS----PPPHHHHHHHHHHHHHHHHHHHHHHHHHHHHHHHTT-SPPPPHHHHHHHHTTS-HHHHTTTTBTT-HHHHHHHHHHHHHIIIIITSSSSS-SSSSSS-HHHHHHHHHHHHHTTTS-HHHHHHHHHHHHHHHHHSHHHHHHHHHHHHHHHHHHHHHHTTT-TTS-HHHHHHHHIIIIIHHHHHHHHHHHTSSSEEEEE---TTGGG-GGGSEEEEGGGTTEEE--TT--TT-GGGTTEEEEEEEEPEEEEE-EETTEEPPPEEEEPPEEEEEESSSPPPB---HHHHHHHHHH--/--HHHHHHHHHHHHHHHHHHHHHHHHHHHHHHHHHHHHHHHHHHHHHHHHHHHHHHHHHHHHHHHHHHHHHHHHHHHHHHHHHHHHHHHHHHHHS----PPPHHHHHHHHHHHHHHHHHHHHHHHHHHHHHHHTT-SPPPPHHHHHHHHTTS-HHHHTTTTBTT-HHHHHHHHHHHHHIIIIITSSSSS-SSSSSS-HHHHHHHHHHHHHTTTS-HHHHHHHHHHHHHHHHHSHHHHHHHHHHHHHHHHHHHHHHTTT-TTS-HHHHHHHHIIIIIHHHHHHHHHHHTSSSEEEEE---GGGGG-GGGSEEEEGGGTTEEE--TT--TT-GGGTTEEEEEEEEPEEEEE-EETTEEPPPEEEEPPEEEEEESSSPPPB---HHHHHHHHHH--

Foldseek 3Di:
DVVVVVVVVVVVVVVVVVVVVVVVVVVVVVVVVVVVVVVVVVVVVVVVVVVVVVVVVVVVVVVVVVVVVVVVVVVVVVVVVVVVVVVVVVCVVVDDPDDAQDLVNLLVLVVLQLVLLLVLLVVQQVVVQVCVVVVVDDFDALVLLVLLCVLADDLQNVCLQFPPCVSLRNLQSLQSLLCVQAFVDLGNFQLDPDPVSVVVVVLVVVLVVCVVPAFLLVSLLVQLVVLVVSCPDPVNVVRVVVSLLVSLLVVLSSCCSSRVVDDSVRSSVSCSVRHSVSSNVSSSSQSSHSKHKHWDWDDPCCFQCVQQAFEQAVQVVRDTDHCNPPHSPHPQCPQKAWRFFRHTWMWIFDQPPRHTDDIDTSGHTYTYMHGDPDDRDGHDDSSNSSVVSNVVD/DVVVVVVVVVVVVVVVVVVVVVVVVVVVVVVVVVVVVVVVVVVVVVVVVVVVVVVVVVVVVVVVVVVVVVVVVVVVVVVVVVVVVVVVVVCVVVDDPDDAQDLVNLLVLVVLQLVLLLVVLVVQQVVVQVCVVVVVDDFDALVLLVLLCVLADDLQNVCLQFPPCVSLRNLQSLQSLLCVQFFVDLHNFQLDPDPVSVVVVVLVVVLVVCVVPAFLLVSLLVQLVVLVVSCPDPVNVVRVVVSLLVSLLVVLSSCCSSRVVDDSVRSSVVCSVRHSVSSNVSSSSQSSHSKHKHWDWDDPCCFQCVQQAFEQAVQVVRDTDHCNPPHSPHPQCPQKAWRFFRHTWMWIFDQPPRHTDDIDTSGHTYTYMHGDPDDRDGHDDSSNSSVVSNVVD

Organism: Metarhizium robertsii (strain ARSEF 23 / ATCC MYA-3075) (NCBI:txid655844)

Radius of gyration: 52.97 Å; Cα contacts (8 Å, |Δi|>4): 1020; chains: 2; bounding box: 116×176×92 Å